Protein 9TFY (pdb70)

Sequence (1052 aa):
SKARVYTEVNVIRPKDYWDYESLIVQWGEQDDYEVVRKVGRGKYSEVFEGINVNSKEKCIIKILKPVKKKKIRREIKILQNLCGGPNIVKLLDVVRDQHSKTPSLIFEYVNSTDFKVLYPTLTDYDIRYYIYELLKALDFCHSQGIMHRDVKPHNVMIDHELRKLRLIDWGLAEFYHPGKEYNVRVASSRYFKGPELLVDLQDYDYSLDMWSLGCMFAGMIFRKEPFFYGHDNQDQLVKIAKVLGTDELNAYLNKYQLELDPQLEALVGRHSRKPWSKFINADNQHLVSPEAIDFLDKLLRYDHQDRLTAKEAMAHAYFAQVRAAETSRMRSQAAASKARVYTEVNVIRPKDYWDYESLIVQWGEQDDYEVVRKVGRGKYSEVFEGINVNSKEKCIIKILKPVKKKKIRREIKILQNLCGGPNIVKLLDVVRDQHSKTPSLIFEYVNSTDFKVLYPTLTDYDIRYYIYELLKALDFCHSQGIMHRDVKPHNVMIDHELRKLRLIDWGLAEFYHPGKEYNVRVASSRYFKGPELLVDLQDYDYSLDMWSLGCMFAGMIFRKEPFFYGHDNQDQLVKIAKVLGTDELNAYLNKYQLELDPQLEALVGRHSRKPWSKFINADNQHLVSPEAIDFLDKLLRYDHQDRLTAKEAMAHAYFAQVRAAETSRMRSQAAAEDTSWISWFCNLRGNEFFCEVDDDYIQDDFNLCGLSSLVPYYEYALDLILDVESSQGEMFTEEQNELIESAAEMLYGLIHARYILTSKGLAAMLDKYKNYDFGRCPRVYCCGQPCLPVGQSDLPRSSTVKIYCPKCEDIYYPRSKYQGNIDGAYFGTTFPHLFLMTYGHLKPAKATQNYVQRVFGFKLHKPEDTSWISWFCNLRGNEFFCEVDDDYIQDDFNLCGLSSLVPYYEYALDLILDVESSQGEMFTEEQNELIESAAEMLYGLIHARYILTSKGLAAMLDKYKNYDFGRCPRVYCCGQPCLPVGQSDLPRSSTVKIYCPKCEDIYYPRSKYQGNIDGAYFGTTFPHLFLMTYGHLKPAKATQNYVQRVFGFKLHKP

Radius of gyration: 47.16 Å; Cα contacts (8 Å, |Δi|>4): 1857; chains: 4; bounding box: 68×86×149 Å

Secondary structure (DSSP, 8-state):
---SSSTTHHHHS-HHHH-GGG-------GGGEEEEEE----SSEEEEEEEETTT--EEEEEEEPS--HHHHHHHHHHHHHHTT-TTBPPEEEEEE-TTT--EEEEEE----B-HHHHGGG--HHHHHHHHHHHHHHHHHHHHTTEE----SGGGEEEETTTTEEEE---TT-EE--TT----S--S-GGG--HHHHTT--S--THHHHHHHHHHHHHHHTT-SSSS--SSHHHHHHHHHHHH-SHHHHHHHHHTT----HHHHHHH---PPPPGGGG--TTTGGG--HHHHHHHHTTS-SSGGGSPPHHHHHTSGGGHHHHHHHHHHHHHHHH-/---SSSTTHHHHS-HHHH-GGG-------GGGEEEEEE----SSEEEEEEEETTT--EEEEEEEPS--HHHHHHHHHHHHHHTT-TTBPPEEEEEE-TTT--EEEEEE----B-HHHHGGG--HHHHHHHHHHHHHHHHHHHHTTEE----SGGGEEEETTTTEEEE---TT-EE--TT----S--S-GGG--HHHHTT--S--THHHHHHHHHHHHHHHTT-SSSS--SSHHHHHHHHHHHH-SHHHHHHHHHTT----HHHHHHH---PPPPGGGG--TTTGGG--HHHHHHHHTTS-SSGGGSPPHHHHHTSGGGHHHHHHHHHHHHHHHH-/----HHHHHTTSTTTTS-----HHHHS-TTTTTTHHHHSTTHHHHHHHHHT---SSTTT--HHHHHHHHHHHHHHHHHHHHHHHHSHHHHHHHHHHHHTTTT-B-SBGGGSS-B-EEEESSSSTTS-BEEEE-TTT--EE--SSTTTSSSBSTTTTTTHHHHHHHHSGGG-PPPPSS----EETTEEB---/----HHHHHTTSTTTTS-----HHHHS-TTTTTTHHHHSTTHHHHHHHHTT---TTTTT--HHHHHHHHHHHHHHHHHHHHHHTTSHHHHHHHHHHHHTTTT-B-SBGGGTT-B-EEEESSSSTTS-BEEEE-TTT--EE--SSTTTSSSBSTTTTTTHHHHHHHHTGGG-PPPPSS----EETTEEB---

Solvent-accessible surface area: 47186 Å² total; per-residue (Å²): 41,95,8,109,55,56,23,73,14,5,97,139,72,79,135,101,27,70,17,31,84,79,22,138,23,96,60,29,82,8,69,43,19,31,12,41,133,47,94,12,47,37,88,132,12,30,30,11,12,0,14,32,44,107,70,125,121,80,3,15,0,12,10,12,28,50,31,140,93,114,77,15,53,14,10,0,30,0,0,68,31,0,48,47,10,62,21,1,4,82,20,99,34,7,0,68,5,127,68,37,92,34,19,0,0,0,4,44,70,34,84,36,48,50,17,87,109,20,22,61,102,10,79,26,72,16,5,36,38,8,4,14,16,2,0,47,0,0,19,46,0,7,26,36,0,0,0,0,10,11,0,49,5,85,0,5,31,10,9,55,122,117,84,108,3,50,0,24,41,0,23,44,0,17,0,2,39,36,34,103,105,9,64,31,188,3,12,31,85,58,12,28,0,0,0,8,26,12,95,7,68,28,0,6,8,15,1,0,2,0,1,0,0,3,8,0,0,6,9,0,7,73,88,64,16,12,2,128,0,132,56,90,62,15,0,0,11,67,0,0,86,16,0,0,2,89,54,2,59,62,7,14,116,119,38,166,38,163,20,78,93,95,14,93,76,96,5,38,197,58,67,90,45,85,10,65,126,39,56,76,89,102,0,107,106,0,19,21,108,66,0,42,54,0,0,33,68,0,0,64,8,24,2,52,81,3,29,18,2,117,72,0,36,69,25,64,0,0,48,102,2,74,57,38,30,78,66,124,74,174,70,90,80,97,126,46,108,8,110,56,57,24,63,15,4,95,141,73,79,135,101,27,71,17,31,86,76,21,139,24,96,61,28,82,3,61,47,21,22,12,35,134,41,95,14,48,40,86,139,14,25,32,12,10,0,15,36,50,120,64,113,116,87,3,15,0,11,6,12,29,50,35,129,93,113,81,15,53,12,10,0,29,0,0,69,32,0,47,46,10,62,20,1,3,82,19,99,35,7,0,68,4,128,67,38,92,30,19,0,0,0,4,44,72,34,82,34,48,50,18,85,110,19,23,62,102,10,77,25,70,17,5,34,37,9,6,15,16,2,0,50,0,0,18,47,0,6,26,35,0,0,0,0,10,11,0,49,5,89,0,6,32,11,10,55,120,119,85,106,3,49,0,25,41,0,22,46,0,17,0,1,35,34,47,100,121,10,66,31,190,4,11,32,86,58,13,27,0,0,0,10,26,14,96,7,73,33,0,6,7,13,0,1,3,0,2,0,0,3,8,0,0,6,10,0,7,75,92,65,17,10,3,128,0,132,59,90,62,14,0,0,9,65,0,0,84,15,1,0,2,80,55,2,55,61,7,14,115,119,38,165,38,164,18,82,93,101,13,92,80,98,4,35,179,56,70,89,48,84,10,64,126,43,56,78,88,104,0,107,105,1,18,19,108,68,0,41,54,0,0,33,68,0,0,63,9,24,2,50,80,3,27,18,3,120,71,0,35,69,25,64,0,0,48,106,3,76,60,35,49,81,64,132,71,146,76,95,63,96,120,201,134,77,41,9,3,33,92,18,19,114,62,176,3,26,64,21,4,6,92,1,51,57,106,19,2,120,57,108,50,7,18,25,33,6,66,86,102,5,54,74,50,105,49,0,16,28,42,0,51,75,89,170,31,103,84,31,140,112,33,70,150,109,60,60,103,83,13,64,66,3,0,64,10,2,1,2,16,8,0,14,47,4,0,37,16,48,84,0,5,52,36,0,33,73,34,16,122,111,108,60,2,38,122,10,18,38,29,43,2,90,39,23,14,0,2,2,6,0,83,22,40,58,54,174,73,19,50,10,3,22,0,0,5,30,34,40,20,17,0,89,10,111,34,142,78,37,21,87,21,18,0,3,27,2,2,27,6,0,0,1,4,5,22,67,53,30,52,140,60,67,28,81,104,38,115,127,106,48,66,17,56,13,32,3,0,96,36,42,105,169,205,136,75,44,6,8,33,84,19,19,116,61,174,2,27,62,22,5,5,88,1,46,70,85,20,2,111,57,107,52,8,18,22,35,3,69,86,102,2,72,87,40,118,55,0,24,23,43,0,61,73,88,169,24,93,86,22,134,133,39,78,143,108,73,56,85,81,18,65,64,9,0,65,19,1,2,2,22,6,0,10,38,3,0,37,16,47,85,0,6,51,35,0,33,71,35,18,122,112,108,58,1,37,123,9,17,36,24,60,2,88,27,26,15,0,3,2,7,0,84,22,46,62,48,194,73,18,51,10,4,23,0,0,5,24,33,47,20,18,0,103,10,112,36,142,79,36,22,88,24,19,0,3,25,3,1,27,4,0,0,1,6,5,18,68,52,29,50,141,60,63,29,81,106,43,115,128,117,50,60,23,60,9,26,2,1,97,34,44,107,182

Foldseek 3Di:
DAAPPLGCLVVPDDCVLAVLVPDDDDADDPVQKDFDAWDDDDPQWTKTWIAGNPVRAIKIKTWGDDDPPSLVSNLVSLLVLCAPAQQAWHFDGWHADPPPRGIITITHDQQFDFPVVPLLPDFLVLLLQLLLSVLSSLLSSVNNQKAQQADDRRQWGAHPVVRGIHRDDSSQMHGQHTPDFAQLPTYDLLLAAVCSLQVVRRAGNLSNLSSSLQRLLCRLLVPVRQQDAPDSLSSVLSLCQAQWVVLVVVQCVVVVTDDDVVSCVSNDGHDHHQSVVSDDPSNVSNDDVLSRVLSVQRNHNDSNSHARSVRSSPGPSCVVVVVVVVVVCVVVVVD/DAAPPLGCLVVPDDCVLAVLQPDDDDADDPVQKDFDAWDDDDPQWTKTWIAGNPVRAIKIKTWGDDDPPSLVSNLVSLLVLCAPAQQAWHFDGWHADPPPRGIITITHDQ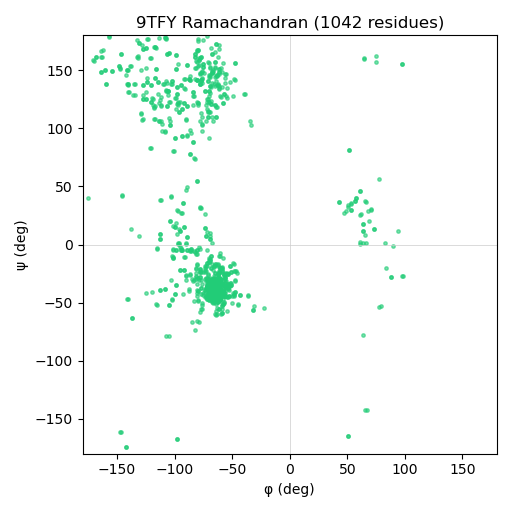QFDFPVVPLLPDFLVLLLQLLLSVLSSLLSSVNNQKAQQADDRRQWTAHPVVRGIHRDDSSQMHGQHTPDFAQLPTYDLLLAAVCSLQVVRNAGNLSNLSSSLQRLLCRLLVPVRQQDAPDSLSSVLSLCQAQWVVLVVVQCVVVVTDDDVVSCVSNDGHDHHQSVVSDDPSNVSNDDVLSRVLSVQRNHNDSNSHARSVRSSVGPSCVVVVVVVVVVVVVVVVD/DDQAPQRVQCPDVQNVLFFRQDPVLLVPCVVCPPVCPPQPPSVLLSCRRRVNDDPCCPVQDPVRVVVSPVRNVLSLLLSRQVRCLDPNNVVRSVVCVVVLVQAFDPDPLLVTARWHKAAPALDPPPTAIWIAGLQQRDIGADDDPSNRHHHRNSHGPCRVVSNCVVCVVSRDYYGPDDDAPDDPHDGDDDD/DDQAPQRVQCPPVQNVLFFRQDPVLLVPCVVCPPVCPPQPPVVLLSCSRRPPDDPCQVVDDPVVNVVSPVSVVVSLLLSRQVRCLDPNVVVRSVVCVVVLVQFFDPDVLLVTARWHKAAPALDPPPTAIWIAGLQVRDIGADDDPSNRHHHRNSHGPPNRVSNCVVCVVSRDYYGPDDDACDDVNHGDDDD

Structure (mmCIF, N/CA/C/O backbone):
data_9TFY
#
_entry.id   9TFY
#
_cell.length_a   210.189
_cell.length_b   210.189
_cell.length_c   272.599
_cell.angle_alpha   90
_cell.angle_beta   90
_cell.angle_gamma   90
#
_symmetry.space_group_name_H-M   'I 41 2 2'
#
loop_
_entity.id
_entity.type
_entity.pdbx_description
1 polymer 'Casein kinase II subunit alpha-1'
2 polymer 'Casein kinase II subunit beta-1'
3 non-polymer 'INOSITOL HEXAKISPHOSPHATE'
4 non-polymer 'ZINC ION'
#
loop_
_atom_site.group_PDB
_atom_site.id
_atom_site.type_symbol
_atom_site.label_atom_id
_atom_site.label_alt_id
_atom_site.label_comp_id
_atom_site.label_asym_id
_atom_site.label_entity_id
_atom_site.label_seq_id
_atom_site.pdbx_PDB_ins_code
_atom_site.Cartn_x
_atom_site.Cartn_y
_atom_site.Cartn_z
_atom_site.occupancy
_atom_site.B_iso_or_equiv
_atom_site.auth_seq_id
_atom_site.auth_comp_id
_atom_site.auth_asym_id
_atom_site.auth_atom_id
_atom_site.pdbx_PDB_model_num
ATOM 1 N N . SER A 1 2 ? 13.366 13.153 -81.715 1 300 78 SER A N 1
ATOM 2 C CA . SER A 1 2 ? 13.722 11.74 -81.67 1 300 78 SER A CA 1
ATOM 3 C C . SER A 1 2 ? 12.902 10.977 -80.649 1 300 78 SER A C 1
ATOM 4 O O . SER A 1 2 ? 12.722 11.404 -79.507 1 300 78 SER A O 1
ATOM 7 N N . LYS A 1 3 ? 12.402 9.832 -81.084 1 300 79 LYS A N 1
ATOM 8 C CA . LYS A 1 3 ? 11.622 8.947 -80.249 1 300 79 LYS A CA 1
ATOM 9 C C . LYS A 1 3 ? 12.174 7.539 -80.325 1 300 79 LYS A C 1
ATOM 10 O O . LYS A 1 3 ? 12.718 7.119 -81.346 1 300 79 LYS A O 1
ATOM 16 N N . ALA A 1 4 ? 12.006 6.799 -79.249 1 300 80 ALA A N 1
ATOM 17 C CA . ALA A 1 4 ? 12.487 5.437 -79.158 1 300 80 ALA A CA 1
ATOM 18 C C . ALA A 1 4 ? 11.847 4.534 -80.199 1 300 80 ALA A C 1
ATOM 19 O O . ALA A 1 4 ? 10.698 4.736 -80.587 1 300 80 ALA A O 1
ATOM 21 N N . ARG A 1 5 ? 12.61 3.554 -80.671 1 300 81 ARG A N 1
ATOM 22 C CA . ARG A 1 5 ? 12.127 2.583 -81.641 1 300 81 ARG A CA 1
ATOM 23 C C . ARG A 1 5 ? 11.134 1.603 -81.016 1 300 81 ARG A C 1
ATOM 24 O O . ARG A 1 5 ? 10.278 1.079 -81.72 1 300 81 ARG A O 1
ATOM 32 N N . VAL A 1 6 ? 11.28 1.312 -79.714 1 300 82 VAL A N 1
ATOM 33 C CA . VAL A 1 6 ? 10.419 0.367 -79.002 1 300 82 VAL A CA 1
ATOM 34 C C . VAL A 1 6 ? 9.928 0.965 -77.679 1 300 82 VAL A C 1
ATOM 35 O O . VAL A 1 6 ? 10.507 1.938 -77.193 1 300 82 VAL A O 1
ATOM 39 N N . TYR A 1 7 ? 8.85 0.386 -77.1 1 300 83 TYR A N 1
ATOM 40 C CA . TYR A 1 7 ? 8.3 0.799 -75.803 1 300 83 TYR A CA 1
ATOM 41 C C . TYR A 1 7 ? 8.059 2.315 -75.729 1 300 83 TYR A C 1
ATOM 42 O O . TYR A 1 7 ? 8.229 2.926 -74.674 1 300 83 TYR A O 1
ATOM 51 N N . THR A 1 8 ? 7.69 2.915 -76.857 1 300 84 THR A N 1
ATOM 52 C CA . THR A 1 8 ? 7.536 4.355 -76.965 1 300 84 THR A CA 1
ATOM 53 C C . THR A 1 8 ? 6.439 4.918 -76.091 1 300 84 THR A C 1
ATOM 54 O O . THR A 1 8 ? 6.64 5.918 -75.408 1 300 84 THR A O 1
ATOM 58 N N . GLU A 1 9 ? 5.288 4.274 -76.095 1 300 85 GLU A N 1
ATOM 59 C CA . GLU A 1 9 ? 4.117 4.813 -75.439 1 300 85 GLU A CA 1
ATOM 60 C C . GLU A 1 9 ? 3.833 4.278 -74.061 1 300 85 GLU A C 1
ATOM 61 O O . GLU A 1 9 ? 2.777 4.601 -73.524 1 300 85 GLU A O 1
ATOM 67 N N . VAL A 1 10 ? 4.756 3.501 -73.457 1 300 86 VAL A N 1
ATOM 68 C CA . VAL A 1 10 ? 4.553 2.887 -72.134 1 300 86 VAL A CA 1
ATOM 69 C C . VAL A 1 10 ? 3.962 3.86 -71.094 1 300 86 VAL A C 1
ATOM 70 O O . VAL A 1 10 ? 2.914 3.576 -70.51 1 300 86 VAL A O 1
ATOM 74 N N . ASN A 1 11 ? 4.591 5.033 -70.929 1 300 87 ASN A N 1
ATOM 75 C CA . ASN A 1 11 ? 4.149 6.018 -69.936 1 300 87 ASN A CA 1
ATOM 76 C C . ASN A 1 11 ? 2.991 6.93 -70.388 1 300 87 ASN A C 1
ATOM 77 O O . ASN A 1 11 ? 2.46 7.698 -69.586 1 300 87 ASN A O 1
ATOM 82 N N . VAL A 1 12 ? 2.586 6.827 -71.644 1 300 88 VAL A N 1
ATOM 83 C CA . VAL A 1 12 ? 1.41 7.52 -72.142 1 300 88 VAL A CA 1
ATOM 84 C C . VAL A 1 12 ? 0.192 6.625 -71.878 1 300 88 VAL A C 1
ATOM 85 O O . VAL A 1 12 ? -0.868 7.119 -71.497 1 300 88 VAL A O 1
ATOM 89 N N . ILE A 1 13 ? 0.358 5.301 -72.09 1 300 89 ILE A N 1
ATOM 90 C CA . ILE A 1 13 ? -0.644 4.272 -71.858 1 300 89 ILE A CA 1
ATOM 91 C C . ILE A 1 13 ? -0.953 4.162 -70.369 1 300 89 ILE A C 1
ATOM 92 O O . ILE A 1 13 ? -2.123 4.16 -69.994 1 300 89 ILE A O 1
ATOM 97 N N . ARG A 1 14 ? 0.087 4.055 -69.522 1 300 90 ARG A N 1
ATOM 98 C CA . ARG A 1 14 ? -0.086 3.865 -68.088 1 300 90 ARG A CA 1
ATOM 99 C C . ARG A 1 14 ? -0.517 5.138 -67.379 1 300 90 ARG A C 1
ATOM 100 O O . ARG A 1 14 ? -0.306 6.243 -67.888 1 300 90 ARG A O 1
ATOM 108 N N . PRO A 1 15 ? -1.231 4.992 -66.247 1 300 91 PRO A N 1
ATOM 109 C CA . PRO A 1 15 ? -1.777 6.178 -65.575 1 300 91 PRO A CA 1
ATOM 110 C C . PRO A 1 15 ? -0.732 7.093 -64.98 1 300 91 PRO A C 1
ATOM 111 O O . PRO A 1 15 ? 0.417 6.69 -64.784 1 300 91 PRO A O 1
ATOM 115 N N . LYS A 1 16 ? -1.146 8.328 -64.656 1 300 92 LYS A N 1
ATOM 116 C CA . LYS A 1 16 ? -0.281 9.336 -64.065 1 300 92 LYS A CA 1
ATOM 117 C C . LYS A 1 16 ? 0.409 8.814 -62.805 1 300 92 LYS A C 1
ATOM 118 O O . LYS A 1 16 ? 1.59 9.058 -62.617 1 300 92 LYS A O 1
ATOM 124 N N . ASP A 1 17 ? -0.297 8.014 -62.002 1 300 93 ASP A N 1
ATOM 125 C CA . ASP A 1 17 ? 0.273 7.456 -60.777 1 300 93 ASP A CA 1
ATOM 126 C C . ASP A 1 17 ? 1.484 6.541 -61 1 300 93 ASP A C 1
ATOM 127 O O . ASP A 1 17 ? 2.296 6.389 -60.09 1 300 93 ASP A O 1
ATOM 132 N N . TYR A 1 18 ? 1.613 5.941 -62.189 1 300 94 TYR A N 1
ATOM 133 C CA . TYR A 1 18 ? 2.74 5.061 -62.476 1 300 94 TYR A CA 1
ATOM 134 C C . TYR A 1 18 ? 4.047 5.844 -62.593 1 300 94 TYR A C 1
ATOM 135 O O . TYR A 1 18 ? 5.05 5.446 -62.006 1 300 94 TYR A O 1
ATOM 144 N N . TRP A 1 19 ? 4.046 6.942 -63.359 1 300 95 TRP A N 1
ATOM 145 C CA . TRP A 1 19 ? 5.265 7.713 -63.604 1 300 95 TRP A CA 1
ATOM 146 C C . TRP A 1 19 ? 5.408 9.002 -62.786 1 300 95 TRP A C 1
ATOM 147 O O . TRP A 1 19 ? 6.466 9.624 -62.843 1 300 95 TRP A O 1
ATOM 158 N N . ASP A 1 20 ? 4.348 9.445 -62.084 1 300 96 ASP A N 1
ATOM 159 C CA . ASP A 1 20 ? 4.392 10.695 -61.319 1 300 96 ASP A CA 1
ATOM 160 C C . ASP A 1 20 ? 5.032 10.474 -59.964 1 300 96 ASP A C 1
ATOM 161 O O . ASP A 1 20 ? 4.362 10.468 -58.929 1 300 96 ASP A O 1
ATOM 166 N N . TYR A 1 21 ? 6.35 10.306 -59.985 1 300 97 TYR A N 1
ATOM 167 C CA . TYR A 1 21 ? 7.143 10.071 -58.795 1 300 97 TYR A CA 1
ATOM 168 C C . TYR A 1 21 ? 7.167 11.272 -57.851 1 300 97 TYR A C 1
ATOM 169 O O . TYR A 1 21 ? 7.233 11.077 -56.643 1 300 97 TYR A O 1
ATOM 178 N N . GLU A 1 22 ? 7.086 12.504 -58.378 1 300 98 GLU A N 1
ATOM 179 C CA . GLU A 1 22 ? 7.118 13.697 -57.526 1 300 98 GLU A CA 1
ATOM 180 C C . GLU A 1 22 ? 5.947 13.757 -56.538 1 300 98 GLU A C 1
ATOM 181 O O . GLU A 1 22 ? 6.056 14.418 -55.51 1 300 98 GLU A O 1
ATOM 187 N N . SER A 1 23 ? 4.837 13.071 -56.844 1 300 99 SER A N 1
ATOM 188 C CA . SER A 1 23 ? 3.674 13.014 -55.962 1 300 99 SER A CA 1
ATOM 189 C C . SER A 1 23 ? 3.559 11.68 -55.216 1 300 99 SER A C 1
ATOM 190 O O . SER A 1 23 ? 2.476 11.337 -54.752 1 300 99 SER A O 1
ATOM 193 N N . LEU A 1 24 ? 4.649 10.93 -55.109 1 300 100 LEU A N 1
ATOM 194 C CA . LEU A 1 24 ? 4.636 9.648 -54.433 1 300 100 LEU A CA 1
ATOM 195 C C . LEU A 1 24 ? 4.492 9.846 -52.935 1 300 100 LEU A C 1
ATOM 196 O O . LEU A 1 24 ? 5.046 10.779 -52.375 1 300 100 LEU A O 1
ATOM 201 N N . ILE A 1 25 ? 3.72 8.994 -52.294 1 300 101 ILE A N 1
ATOM 202 C CA . ILE A 1 25 ? 3.548 9.019 -50.853 1 300 101 ILE A CA 1
ATOM 203 C C . ILE A 1 25 ? 4.712 8.244 -50.264 1 300 101 ILE A C 1
ATOM 204 O O . ILE A 1 25 ? 4.937 7.115 -50.69 1 300 101 ILE A O 1
ATOM 209 N N . VAL A 1 26 ? 5.446 8.817 -49.301 1 300 102 VAL A N 1
ATOM 210 C CA . VAL A 1 26 ? 6.598 8.104 -48.734 1 300 102 VAL A CA 1
ATOM 211 C C . VAL A 1 26 ? 6.222 7.317 -47.486 1 300 102 VAL A C 1
ATOM 212 O O . VAL A 1 26 ? 6.231 7.858 -46.39 1 300 102 VAL A O 1
ATOM 216 N N . GLN A 1 27 ? 5.887 6.042 -47.653 1 300 103 GLN A N 1
ATOM 217 C CA . GLN A 1 27 ? 5.502 5.175 -46.547 1 300 103 GLN A CA 1
ATOM 218 C C . GLN A 1 27 ? 6.723 4.49 -45.947 1 300 103 GLN A C 1
ATOM 219 O O . GLN A 1 27 ? 7.17 3.455 -46.431 1 300 103 GLN A O 1
ATOM 225 N N . TRP A 1 28 ? 7.29 5.097 -44.91 1 300 104 TRP A N 1
ATOM 226 C CA . TRP A 1 28 ? 8.483 4.563 -44.266 1 300 104 TRP A CA 1
ATOM 227 C C . TRP A 1 28 ? 8.172 3.388 -43.376 1 300 104 TRP A C 1
ATOM 228 O O . TRP A 1 28 ? 7.11 3.33 -42.767 1 300 104 TRP A O 1
ATOM 239 N N . GLY A 1 29 ? 9.126 2.479 -43.281 1 300 105 GLY A N 1
ATOM 240 C CA . GLY A 1 29 ? 9.032 1.306 -42.431 1 300 105 GLY A CA 1
ATOM 241 C C . GLY A 1 29 ? 9.754 1.511 -41.115 1 300 105 GLY A C 1
ATOM 242 O O . GLY A 1 29 ? 10.143 2.638 -40.772 1 300 105 GLY A O 1
ATOM 243 N N . GLU A 1 30 ? 9.948 0.414 -40.376 1 300 106 GLU A N 1
ATOM 244 C CA . GLU A 1 30 ? 10.621 0.514 -39.102 1 300 106 GLU A CA 1
ATOM 245 C C . GLU A 1 30 ? 12.1 0.357 -39.201 1 300 106 GLU A C 1
ATOM 246 O O . GLU A 1 30 ? 12.593 -0.748 -39.38 1 300 106 GLU A O 1
ATOM 252 N N . GLN A 1 31 ? 12.817 1.465 -39.025 1 300 107 GLN A N 1
ATOM 253 C CA . GLN A 1 31 ? 14.274 1.483 -39.025 1 300 107 GLN A CA 1
ATOM 254 C C . GLN A 1 31 ? 14.857 0.518 -37.963 1 300 107 GLN A C 1
ATOM 255 O O . GLN A 1 31 ? 15.948 -0.015 -38.152 1 300 107 GLN A O 1
ATOM 261 N N . ASP A 1 32 ? 14.118 0.282 -36.863 1 300 108 ASP A N 1
ATOM 262 C CA . ASP A 1 32 ? 14.532 -0.653 -35.819 1 300 108 ASP A CA 1
ATOM 263 C C . ASP A 1 32 ? 14.59 -2.09 -36.313 1 300 108 ASP A C 1
ATOM 264 O O . ASP A 1 32 ? 15.304 -2.893 -35.728 1 300 108 ASP A O 1
ATOM 269 N N . ASP A 1 33 ? 13.836 -2.426 -37.367 1 300 109 ASP A N 1
ATOM 270 C CA . ASP A 1 33 ? 13.815 -3.77 -37.923 1 300 109 ASP A CA 1
ATOM 271 C C . ASP A 1 33 ? 15.11 -4.171 -38.631 1 300 109 ASP A C 1
ATOM 272 O O . ASP A 1 33 ? 15.258 -5.337 -38.97 1 300 109 ASP A O 1
ATOM 277 N N . TYR A 1 34 ? 16.024 -3.227 -38.901 1 300 110 TYR A N 1
ATOM 278 C CA . TYR A 1 34 ? 17.256 -3.542 -39.625 1 300 110 TYR A CA 1
ATOM 279 C C . TYR A 1 34 ? 18.493 -3.056 -38.849 1 300 110 TYR A C 1
ATOM 280 O O . TYR A 1 34 ? 18.531 -1.916 -38.389 1 300 110 TYR A O 1
ATOM 289 N N . GLU A 1 35 ? 19.469 -3.956 -38.647 1 300 111 GLU A N 1
ATOM 290 C CA . GLU A 1 35 ? 20.698 -3.701 -37.883 1 300 111 GLU A CA 1
ATOM 291 C C . GLU A 1 35 ? 21.935 -3.703 -38.805 1 300 111 GLU A C 1
ATOM 292 O O . GLU A 1 35 ? 22.142 -4.656 -39.552 1 300 111 GLU A O 1
ATOM 298 N N . VAL A 1 36 ? 22.751 -2.642 -38.756 1 300 112 VAL A N 1
ATOM 299 C CA . VAL A 1 36 ? 23.931 -2.529 -39.615 1 300 112 VAL A CA 1
ATOM 300 C C . VAL A 1 36 ? 25.077 -3.423 -39.172 1 300 112 VAL A C 1
ATOM 301 O O . VAL A 1 36 ? 25.258 -3.646 -37.985 1 300 112 VAL A O 1
ATOM 305 N N . VAL A 1 37 ? 25.863 -3.919 -40.129 1 300 113 VAL A N 1
ATOM 306 C CA . VAL A 1 37 ? 26.995 -4.789 -39.849 1 300 113 VAL A CA 1
ATOM 307 C C . VAL A 1 37 ? 28.332 -4.138 -40.243 1 300 113 VAL A C 1
ATOM 308 O O . VAL A 1 37 ? 29.236 -4.079 -39.41 1 300 113 VAL A O 1
ATOM 312 N N . ARG A 1 38 ? 28.459 -3.633 -41.493 1 300 114 ARG A N 1
ATOM 313 C CA . ARG A 1 38 ? 29.701 -2.994 -41.961 1 300 114 ARG A CA 1
ATOM 314 C C . ARG A 1 38 ? 29.546 -2.299 -43.314 1 300 114 ARG A C 1
ATOM 315 O O . ARG A 1 38 ? 28.66 -2.652 -44.081 1 300 114 ARG A O 1
ATOM 323 N N . LYS A 1 39 ? 30.435 -1.34 -43.626 1 300 115 LYS A N 1
ATOM 324 C CA . LYS A 1 39 ? 30.416 -0.624 -44.906 1 300 115 LYS A CA 1
ATOM 325 C C . LYS A 1 39 ? 30.839 -1.545 -46.047 1 300 115 LYS A C 1
ATOM 326 O O . LYS A 1 39 ? 31.507 -2.559 -45.826 1 300 115 LYS A O 1
ATOM 332 N N . VAL A 1 40 ? 30.414 -1.209 -47.265 1 300 116 VAL A N 1
ATOM 333 C CA . VAL A 1 40 ? 30.726 -1.973 -48.456 1 300 116 VAL A CA 1
ATOM 334 C C . VAL A 1 40 ? 31.095 -1.026 -49.623 1 300 116 VAL A C 1
ATOM 335 O O . VAL A 1 40 ? 32.225 -1.049 -50.102 1 300 116 VAL A O 1
ATOM 339 N N . GLY A 1 41 ? 30.154 -0.191 -50.049 1 300 117 GLY A N 1
ATOM 340 C CA . GLY A 1 41 ? 30.376 0.724 -51.152 1 300 117 GLY A CA 1
ATOM 341 C C . GLY A 1 41 ? 30.501 2.129 -50.634 1 300 117 GLY A C 1
ATOM 342 O O . GLY A 1 41 ? 29.792 2.516 -49.701 1 300 117 GLY A O 1
ATOM 343 N N . ARG A 1 42 ? 31.42 2.886 -51.216 1 300 118 ARG A N 1
ATOM 344 C CA . ARG A 1 42 ? 31.66 4.241 -50.771 1 300 118 ARG A CA 1
ATOM 345 C C . ARG A 1 42 ? 31.255 5.294 -51.797 1 300 118 ARG A C 1
ATOM 346 O O . ARG A 1 42 ? 31.94 6.304 -51.927 1 300 118 ARG A O 1
ATOM 348 N N . GLY A 1 43 ? 30.14 5.066 -52.494 1 300 119 GLY A N 1
ATOM 349 C CA . GLY A 1 43 ? 29.61 6.023 -53.466 1 300 119 GLY A CA 1
ATOM 350 C C . GLY A 1 43 ? 29.216 7.317 -52.782 1 300 119 GLY A C 1
ATOM 351 O O . GLY A 1 43 ? 28.771 7.268 -51.631 1 300 119 GLY A O 1
ATOM 352 N N . LYS A 1 44 ? 29.385 8.482 -53.446 1 300 120 LYS A N 1
ATOM 353 C CA . LYS A 1 44 ? 29.108 9.755 -52.772 1 300 120 LYS A CA 1
ATOM 354 C C . LYS A 1 44 ? 27.668 10.266 -52.908 1 300 120 LYS A C 1
ATOM 355 O O . LYS A 1 44 ? 27.329 11.279 -52.3 1 300 120 LYS A O 1
ATOM 361 N N . TYR A 1 45 ? 26.809 9.527 -53.594 1 300 121 TYR A N 1
ATOM 362 C CA . TYR A 1 45 ? 25.383 9.841 -53.619 1 300 121 TYR A CA 1
ATOM 363 C C . TYR A 1 45 ? 24.624 9.135 -52.49 1 300 121 TYR A C 1
ATOM 364 O O . TYR A 1 45 ? 23.582 9.603 -52.037 1 300 121 TYR A O 1
ATOM 373 N N . SER A 1 46 ? 25.168 8.007 -52.044 1 300 122 SER A N 1
ATOM 374 C CA . SER A 1 46 ? 24.639 7.18 -50.991 1 300 122 SER A CA 1
ATOM 375 C C . SER A 1 46 ? 25.731 6.22 -50.499 1 300 122 SER A C 1
ATOM 376 O O . SER A 1 46 ? 26.587 5.803 -51.283 1 300 122 SER A O 1
ATOM 379 N N . GLU A 1 47 ? 25.707 5.863 -49.211 1 300 123 GLU A N 1
ATOM 380 C CA . GLU A 1 47 ? 26.685 4.926 -48.664 1 300 123 GLU A CA 1
ATOM 381 C C . GLU A 1 47 ? 26.05 3.55 -48.51 1 300 123 GLU A C 1
ATOM 382 O O . GLU A 1 47 ? 24.88 3.445 -48.147 1 300 123 GLU A O 1
ATOM 388 N N . VAL A 1 48 ? 26.812 2.494 -48.813 1 300 124 VAL A N 1
ATOM 389 C CA . VAL A 1 48 ? 26.289 1.134 -48.779 1 300 124 VAL A CA 1
ATOM 390 C C . VAL A 1 48 ? 26.836 0.315 -47.644 1 300 124 VAL A C 1
ATOM 391 O O . VAL A 1 48 ? 28.03 0.35 -47.377 1 300 124 VAL A O 1
ATOM 395 N N . PHE A 1 49 ? 25.961 -0.452 -46.996 1 300 125 PHE A N 1
ATOM 396 C CA . PHE A 1 49 ? 26.315 -1.288 -45.866 1 300 125 PHE A CA 1
ATOM 397 C C . PHE A 1 49 ? 25.654 -2.641 -45.941 1 300 125 PHE A C 1
ATOM 398 O O . PHE A 1 49 ? 24.578 -2.787 -46.502 1 300 125 PHE A O 1
ATOM 406 N N . GLU A 1 50 ? 26.287 -3.625 -45.326 1 300 126 GLU A N 1
ATOM 407 C CA . GLU A 1 50 ? 25.749 -4.96 -45.181 1 300 126 GLU A CA 1
ATOM 408 C C . GLU A 1 50 ? 25.003 -4.949 -43.853 1 300 126 GLU A C 1
ATOM 409 O O . GLU A 1 50 ? 25.52 -4.449 -42.86 1 300 126 GLU A O 1
ATOM 415 N N . GLY A 1 51 ? 23.798 -5.483 -43.848 1 300 127 GLY A N 1
ATOM 416 C CA . GLY A 1 51 ? 22.994 -5.544 -42.64 1 300 127 GLY A CA 1
ATOM 417 C C . GLY A 1 51 ? 22.199 -6.824 -42.523 1 300 127 GLY A C 1
ATOM 418 O O . GLY A 1 51 ? 22.364 -7.743 -43.327 1 300 127 GLY A O 1
ATOM 419 N N . ILE A 1 52 ? 21.339 -6.896 -41.5 1 300 128 ILE A N 1
ATOM 420 C CA . ILE A 1 52 ? 20.46 -8.031 -41.247 1 300 128 ILE A CA 1
ATOM 421 C C . ILE A 1 52 ? 19.101 -7.533 -40.748 1 300 128 ILE A C 1
ATOM 422 O O . ILE A 1 52 ? 19.013 -6.522 -40.044 1 300 128 ILE A O 1
ATOM 427 N N . ASN A 1 53 ? 18.042 -8.241 -41.117 1 300 129 ASN A N 1
ATOM 428 C CA . ASN A 1 53 ? 16.711 -7.924 -40.628 1 300 129 ASN A CA 1
ATOM 429 C C . ASN A 1 53 ? 16.669 -8.541 -39.228 1 300 129 ASN A C 1
ATOM 430 O O . ASN A 1 53 ? 16.885 -9.722 -39.108 1 300 129 ASN A O 1
ATOM 435 N N . VAL A 1 54 ? 16.451 -7.758 -38.17 1 300 130 VAL A N 1
ATOM 436 C CA . VAL A 1 54 ? 16.435 -8.281 -36.796 1 300 130 VAL A CA 1
ATOM 437 C C . VAL A 1 54 ? 15.429 -9.418 -36.587 1 300 130 VAL A C 1
ATOM 438 O O . VAL A 1 54 ? 15.634 -10.259 -35.716 1 300 130 VAL A O 1
ATOM 442 N N . ASN A 1 55 ? 14.345 -9.446 -37.373 1 300 131 ASN A N 1
ATOM 443 C CA . ASN A 1 55 ? 13.321 -10.472 -37.226 1 300 131 ASN A CA 1
ATOM 444 C C . ASN A 1 55 ? 13.74 -11.747 -37.951 1 300 131 ASN A C 1
ATOM 445 O O . ASN A 1 55 ? 14.159 -12.691 -37.299 1 300 131 ASN A O 1
ATOM 450 N N . SER A 1 56 ? 13.69 -11.756 -39.289 1 300 132 SER A N 1
ATOM 451 C CA . SER A 1 56 ? 14.061 -12.91 -40.096 1 300 132 SER A CA 1
ATOM 452 C C . SER A 1 56 ? 15.532 -13.288 -39.988 1 300 132 SER A C 1
ATOM 453 O O . SER A 1 56 ? 15.898 -14.391 -40.368 1 300 132 SER A O 1
ATOM 456 N N . LYS A 1 57 ? 16.375 -12.366 -39.52 1 300 133 LYS A N 1
ATOM 457 C CA . LYS A 1 57 ? 17.832 -12.47 -39.453 1 300 133 LYS A CA 1
ATOM 458 C C . LYS A 1 57 ? 18.474 -12.577 -40.847 1 300 133 LYS A C 1
ATOM 459 O O . LYS A 1 57 ? 19.691 -12.695 -40.932 1 300 133 LYS A O 1
ATOM 465 N N . GLU A 1 58 ? 17.672 -12.532 -41.934 1 300 134 GLU A N 1
ATOM 466 C CA . GLU A 1 58 ? 18.18 -12.611 -43.288 1 300 134 GLU A CA 1
ATOM 467 C C . GLU A 1 58 ? 19.018 -11.415 -43.583 1 300 134 GLU A C 1
ATOM 468 O O . GLU A 1 58 ? 18.637 -10.295 -43.245 1 300 134 GLU A O 1
ATOM 474 N N . LYS A 1 59 ? 20.166 -11.64 -44.217 1 300 135 LYS A N 1
ATOM 475 C CA . LYS A 1 59 ? 21.061 -10.557 -44.589 1 300 135 LYS A CA 1
ATOM 476 C C . LYS A 1 59 ? 20.377 -9.615 -45.577 1 300 135 LYS A C 1
ATOM 477 O O . LYS A 1 59 ? 19.376 -9.972 -46.201 1 300 135 LYS A O 1
ATOM 483 N N . CYS A 1 60 ? 20.914 -8.415 -45.709 1 300 136 CYS A N 1
ATOM 484 C CA . CYS A 1 60 ? 20.363 -7.406 -46.595 1 300 136 CYS A CA 1
ATOM 485 C C . CYS A 1 60 ? 21.397 -6.32 -46.875 1 300 136 CYS A C 1
ATOM 486 O O . CYS A 1 60 ? 22.425 -6.244 -46.205 1 300 136 CYS A O 1
ATOM 489 N N . ILE A 1 61 ? 21.121 -5.476 -47.868 1 300 137 ILE A N 1
ATOM 490 C CA . ILE A 1 61 ? 21.972 -4.344 -48.182 1 300 137 ILE A CA 1
ATOM 491 C C . ILE A 1 61 ? 21.241 -3.078 -47.743 1 300 137 ILE A C 1
ATOM 492 O O . ILE A 1 61 ? 20.061 -2.917 -48.024 1 300 137 ILE A O 1
ATOM 497 N N . ILE A 1 62 ? 21.934 -2.196 -47.038 1 300 138 ILE A N 1
ATOM 498 C CA . ILE A 1 62 ? 21.383 -0.933 -46.595 1 300 138 ILE A CA 1
ATOM 499 C C . ILE A 1 62 ? 22.079 0.185 -47.357 1 300 138 ILE A C 1
ATOM 500 O O . ILE A 1 62 ? 23.294 0.311 -47.296 1 300 138 ILE A O 1
ATOM 505 N N . LYS A 1 63 ? 21.31 0.972 -48.105 1 300 139 LYS A N 1
ATOM 506 C CA . LYS A 1 63 ? 21.817 2.076 -48.914 1 300 139 LYS A CA 1
ATOM 507 C C . LYS A 1 63 ? 21.296 3.366 -48.325 1 300 139 LYS A C 1
ATOM 508 O O . LYS A 1 63 ? 20.123 3.684 -48.463 1 300 139 LYS A O 1
ATOM 514 N N . ILE A 1 64 ? 22.166 4.11 -47.669 1 300 140 ILE A N 1
ATOM 515 C CA . ILE A 1 64 ? 21.792 5.352 -47.007 1 300 140 ILE A CA 1
ATOM 516 C C . ILE A 1 64 ? 21.988 6.503 -47.952 1 300 140 ILE A C 1
ATOM 517 O O . ILE A 1 64 ? 23.093 6.734 -48.4 1 300 140 ILE A O 1
ATOM 522 N N . LEU A 1 65 ? 20.93 7.247 -48.222 1 300 141 LEU A N 1
ATOM 523 C CA . LEU A 1 65 ? 20.967 8.332 -49.185 1 300 141 LEU A CA 1
ATOM 524 C C . LEU A 1 65 ? 21.478 9.635 -48.624 1 300 141 LEU A C 1
ATOM 525 O O . LEU A 1 65 ? 21.016 10.084 -47.58 1 300 141 LEU A O 1
ATOM 530 N N . LYS A 1 66 ? 22.417 10.261 -49.332 1 300 142 LYS A N 1
ATOM 531 C CA . LYS A 1 66 ? 22.951 11.55 -48.912 1 300 142 LYS A CA 1
ATOM 532 C C . LYS A 1 66 ? 21.987 12.662 -49.336 1 300 142 LYS A C 1
ATOM 533 O O . LYS A 1 66 ? 21.441 12.611 -50.438 1 300 142 LYS A O 1
ATOM 539 N N . PRO A 1 67 ? 21.815 13.686 -48.467 1 300 143 PRO A N 1
ATOM 540 C CA . PRO A 1 67 ? 20.932 14.821 -48.794 1 300 143 PRO A CA 1
ATOM 541 C C . PRO A 1 67 ? 20.833 15.278 -50.257 1 300 143 PRO A C 1
ATOM 542 O O . PRO A 1 67 ? 21.724 15.953 -50.772 1 300 143 PRO A O 1
ATOM 546 N N . VAL A 1 68 ? 19.732 14.909 -50.92 1 300 144 VAL A N 1
ATOM 547 C CA . VAL A 1 68 ? 19.42 15.324 -52.287 1 300 144 VAL A CA 1
ATOM 548 C C . VAL A 1 68 ? 17.997 15.909 -52.294 1 300 144 VAL A C 1
ATOM 549 O O . VAL A 1 68 ? 17.273 15.773 -51.305 1 300 144 VAL A O 1
ATOM 553 N N . LYS A 1 69 ? 17.548 16.513 -53.429 1 300 145 LYS A N 1
ATOM 554 C CA . LYS A 1 69 ? 16.183 17.035 -53.581 1 300 145 LYS A CA 1
ATOM 555 C C . LYS A 1 69 ? 15.189 15.909 -53.272 1 300 145 LYS A C 1
ATOM 556 O O . LYS A 1 69 ? 15.407 14.784 -53.715 1 300 145 LYS A O 1
ATOM 562 N N . LYS A 1 70 ? 14.14 16.181 -52.487 1 300 146 LYS A N 1
ATOM 563 C CA . LYS A 1 70 ? 13.154 15.158 -52.117 1 300 146 LYS A CA 1
ATOM 564 C C . LYS A 1 70 ? 12.602 14.384 -53.328 1 300 146 LYS A C 1
ATOM 565 O O . LYS A 1 70 ? 12.353 13.186 -53.232 1 300 146 LYS A O 1
ATOM 571 N N . LYS A 1 71 ? 12.477 15.051 -54.474 1 300 147 LYS A N 1
ATOM 572 C CA . LYS A 1 71 ? 11.983 14.417 -55.689 1 300 147 LYS A CA 1
ATOM 573 C C . LYS A 1 71 ? 12.943 13.36 -56.245 1 300 147 LYS A C 1
ATOM 574 O O . LYS A 1 71 ? 12.491 12.399 -56.856 1 300 147 LYS A O 1
ATOM 580 N N . LYS A 1 72 ? 14.252 13.517 -56.026 1 300 148 LYS A N 1
ATOM 581 C CA . LYS A 1 72 ? 15.235 12.529 -56.477 1 300 148 LYS A CA 1
ATOM 582 C C . LYS A 1 72 ? 15.091 11.222 -55.694 1 300 148 LYS A C 1
ATOM 583 O O . LYS A 1 72 ? 15.257 10.136 -56.252 1 300 148 LYS A O 1
ATOM 589 N N . ILE A 1 73 ? 14.78 11.33 -54.398 1 300 149 ILE A N 1
ATOM 590 C CA . ILE A 1 73 ? 14.573 10.174 -53.538 1 300 149 ILE A CA 1
ATOM 591 C C . ILE A 1 73 ? 13.345 9.416 -54.016 1 300 149 ILE A C 1
ATOM 592 O O . ILE A 1 73 ? 13.398 8.204 -54.197 1 300 149 ILE A O 1
ATOM 597 N N . ARG A 1 74 ? 12.256 10.145 -54.262 1 300 150 ARG A N 1
ATOM 598 C CA . ARG A 1 74 ? 11.013 9.573 -54.732 1 300 150 ARG A CA 1
ATOM 599 C C . ARG A 1 74 ? 11.176 8.95 -56.114 1 300 150 ARG A C 1
ATOM 600 O O . ARG A 1 74 ? 10.54 7.944 -56.393 1 300 150 ARG A O 1
ATOM 608 N N . ARG A 1 75 ? 12.036 9.52 -56.967 1 300 151 ARG A N 1
ATOM 609 C CA . ARG A 1 75 ? 12.273 8.97 -58.295 1 300 151 ARG A CA 1
ATOM 610 C C . ARG A 1 75 ? 12.877 7.58 -58.208 1 300 151 ARG A C 1
ATOM 611 O O . ARG A 1 75 ? 12.376 6.66 -58.85 1 300 151 ARG A O 1
ATOM 619 N N . GLU A 1 76 ? 13.931 7.414 -57.394 1 300 152 GLU A N 1
ATOM 620 C CA . GLU A 1 76 ? 14.572 6.114 -57.253 1 300 152 GLU A CA 1
ATOM 621 C C . GLU A 1 76 ? 13.607 5.101 -56.634 1 300 152 GLU A C 1
ATOM 622 O O . GLU A 1 76 ? 13.498 3.983 -57.13 1 300 152 GLU A O 1
ATOM 628 N N . ILE A 1 77 ? 12.88 5.499 -55.587 1 300 153 ILE A N 1
ATOM 629 C CA . ILE A 1 77 ? 11.931 4.603 -54.931 1 300 153 ILE A CA 1
ATOM 630 C C . ILE A 1 77 ? 10.819 4.17 -55.873 1 300 153 ILE A C 1
ATOM 631 O O . ILE A 1 77 ? 10.549 2.979 -55.98 1 300 153 ILE A O 1
ATOM 636 N N . LYS A 1 78 ? 10.208 5.115 -56.594 1 300 154 LYS A N 1
ATOM 637 C CA . LYS A 1 78 ? 9.124 4.801 -57.52 1 300 154 LYS A CA 1
ATOM 638 C C . LYS A 1 78 ? 9.582 3.84 -58.603 1 300 154 LYS A C 1
ATOM 639 O O . LYS A 1 78 ? 8.896 2.862 -58.888 1 300 154 LYS A O 1
ATOM 645 N N . ILE A 1 79 ? 10.772 4.074 -59.15 1 300 155 ILE A N 1
ATOM 646 C CA . ILE A 1 79 ? 11.334 3.202 -60.17 1 300 155 ILE A CA 1
ATOM 647 C C . ILE A 1 79 ? 11.6 1.815 -59.594 1 300 155 ILE A C 1
ATOM 648 O O . ILE A 1 79 ? 11.231 0.82 -60.213 1 300 155 ILE A O 1
ATOM 653 N N . LEU A 1 80 ? 12.181 1.749 -58.387 1 300 156 LEU A N 1
ATOM 654 C CA . LEU A 1 80 ? 12.449 0.472 -57.728 1 300 156 LEU A CA 1
ATOM 655 C C . LEU A 1 80 ? 11.174 -0.283 -57.452 1 300 156 LEU A C 1
ATOM 656 O O . LEU A 1 80 ? 11.167 -1.498 -57.566 1 300 156 LEU A O 1
ATOM 661 N N . GLN A 1 81 ? 10.097 0.421 -57.108 1 300 157 GLN A N 1
ATOM 662 C CA . GLN A 1 81 ? 8.808 -0.2 -56.85 1 300 157 GLN A CA 1
ATOM 663 C C . GLN A 1 81 ? 8.197 -0.753 -58.144 1 300 157 GLN A C 1
ATOM 664 O O . GLN A 1 81 ? 7.693 -1.877 -58.156 1 300 157 GLN A O 1
ATOM 670 N N . ASN A 1 82 ? 8.259 0.019 -59.236 1 300 158 ASN A N 1
ATOM 671 C CA . ASN A 1 82 ? 7.699 -0.414 -60.515 1 300 158 ASN A CA 1
ATOM 672 C C . ASN A 1 82 ? 8.454 -1.605 -61.106 1 300 158 ASN A C 1
ATOM 673 O O . ASN A 1 82 ? 7.848 -2.457 -61.748 1 300 158 ASN A O 1
ATOM 678 N N . LEU A 1 83 ? 9.769 -1.676 -60.868 1 300 159 LEU A N 1
ATOM 679 C CA . LEU A 1 83 ? 10.618 -2.771 -61.358 1 300 159 LEU A CA 1
ATOM 680 C C . LEU A 1 83 ? 10.819 -3.906 -60.352 1 300 159 LEU A C 1
ATOM 681 O O . LEU A 1 83 ? 11.482 -4.896 -60.677 1 300 159 LEU A O 1
ATOM 686 N N . CYS A 1 84 ? 10.302 -3.761 -59.126 1 300 160 CYS A N 1
ATOM 687 C CA . CYS A 1 84 ? 10.522 -4.754 -58.093 1 300 160 CYS A CA 1
ATOM 688 C C . CYS A 1 84 ? 10.057 -6.122 -58.485 1 300 160 CYS A C 1
ATOM 689 O O . CYS A 1 84 ? 8.959 -6.289 -59.02 1 300 160 CYS A O 1
ATOM 692 N N . GLY A 1 85 ? 10.958 -7.07 -58.31 1 300 161 GLY A N 1
ATOM 693 C CA . GLY A 1 85 ? 10.693 -8.45 -58.663 1 300 161 GLY A CA 1
ATOM 694 C C . GLY A 1 85 ? 11.245 -8.839 -60.013 1 300 161 GLY A C 1
ATOM 695 O O . GLY A 1 85 ? 11.556 -10.011 -60.222 1 300 161 GLY A O 1
ATOM 696 N N . GLY A 1 86 ? 11.38 -7.862 -60.914 1 300 162 GLY A N 1
ATOM 697 C CA . GLY A 1 86 ? 11.884 -8.058 -62.268 1 300 162 GLY A CA 1
ATOM 698 C C . GLY A 1 86 ? 13.15 -8.884 -62.373 1 300 162 GLY A C 1
ATOM 699 O O . GLY A 1 86 ? 13.913 -9.005 -61.407 1 300 162 GLY A O 1
ATOM 700 N N . PRO A 1 87 ? 13.372 -9.491 -63.55 1 300 163 PRO A N 1
ATOM 701 C CA . PRO A 1 87 ? 14.552 -10.357 -63.729 1 300 163 PRO A CA 1
ATOM 702 C C . PRO A 1 87 ? 15.893 -9.643 -63.632 1 300 163 PRO A C 1
ATOM 703 O O . PRO A 1 87 ? 16.157 -8.732 -64.417 1 300 163 PRO A O 1
ATOM 707 N N . ASN A 1 88 ? 16.733 -10.059 -62.666 1 300 164 ASN A N 1
ATOM 708 C CA . ASN A 1 88 ? 18.064 -9.501 -62.437 1 300 164 ASN A CA 1
ATOM 709 C C . ASN A 1 88 ? 18.054 -8.013 -62.011 1 300 164 ASN A C 1
ATOM 710 O O . ASN A 1 88 ? 19.08 -7.337 -62.076 1 300 164 ASN A O 1
ATOM 715 N N . ILE A 1 89 ? 16.9 -7.52 -61.55 1 300 165 ILE A N 1
ATOM 716 C CA . ILE A 1 89 ? 16.78 -6.175 -61.006 1 300 165 ILE A CA 1
ATOM 717 C C . ILE A 1 89 ? 16.954 -6.358 -59.527 1 300 165 ILE A C 1
ATOM 718 O O . ILE A 1 89 ? 16.369 -7.275 -58.935 1 300 165 ILE A O 1
ATOM 723 N N . VAL A 1 90 ? 17.713 -5.463 -58.902 1 300 166 VAL A N 1
ATOM 724 C CA . VAL A 1 90 ? 17.886 -5.498 -57.457 1 300 166 VAL A CA 1
ATOM 725 C C . VAL A 1 90 ? 16.512 -5.299 -56.765 1 300 166 VAL A C 1
ATOM 726 O O . VAL A 1 90 ? 15.683 -4.51 -57.234 1 300 166 VAL A O 1
ATOM 730 N N . LYS A 1 91 ? 16.23 -6.12 -55.752 1 300 167 LYS A N 1
ATOM 731 C CA . LYS A 1 91 ? 14.936 -6.083 -55.095 1 300 167 LYS A CA 1
ATOM 732 C C . LYS A 1 91 ? 14.884 -5.201 -53.859 1 300 167 LYS A C 1
ATOM 733 O O . LYS A 1 91 ? 15.559 -5.47 -52.869 1 300 167 LYS A O 1
ATOM 739 N N . LEU A 1 92 ? 14.062 -4.146 -53.921 1 300 168 LEU A N 1
ATOM 740 C CA . LEU A 1 92 ? 13.861 -3.239 -52.8 1 300 168 LEU A CA 1
ATOM 741 C C . LEU A 1 92 ? 12.886 -3.899 -51.838 1 300 168 LEU A C 1
ATOM 742 O O . LEU A 1 92 ? 11.775 -4.255 -52.22 1 300 168 LEU A O 1
ATOM 747 N N . LEU A 1 93 ? 13.309 -4.087 -50.599 1 300 169 LEU A N 1
ATOM 748 C CA . LEU A 1 93 ? 12.511 -4.746 -49.576 1 300 169 LEU A CA 1
ATOM 749 C C . LEU A 1 93 ? 11.798 -3.781 -48.639 1 300 169 LEU A C 1
ATOM 750 O O . LEU A 1 93 ? 10.686 -4.068 -48.208 1 300 169 LEU A O 1
ATOM 755 N N . ASP A 1 94 ? 12.424 -2.644 -48.32 1 300 170 ASP A N 1
ATOM 756 C CA . ASP A 1 94 ? 11.825 -1.648 -47.426 1 300 170 ASP A CA 1
ATOM 757 C C . ASP A 1 94 ? 12.524 -0.288 -47.546 1 300 170 ASP A C 1
ATOM 758 O O . ASP A 1 94 ? 13.634 -0.207 -48.061 1 300 170 ASP A O 1
ATOM 763 N N . VAL A 1 95 ? 11.859 0.785 -47.089 1 300 171 VAL A N 1
ATOM 764 C CA . VAL A 1 95 ? 12.395 2.144 -47.077 1 300 171 VAL A CA 1
ATOM 765 C C . VAL A 1 95 ? 12.203 2.717 -45.669 1 300 171 VAL A C 1
ATOM 766 O O . VAL A 1 95 ? 11.08 2.862 -45.222 1 300 171 VAL A O 1
ATOM 770 N N . VAL A 1 96 ? 13.292 2.955 -44.933 1 300 172 VAL A N 1
ATOM 771 C CA . VAL A 1 96 ? 13.213 3.445 -43.549 1 300 172 VAL A CA 1
ATOM 772 C C . VAL A 1 96 ? 14.067 4.708 -43.345 1 300 172 VAL A C 1
ATOM 773 O O . VAL A 1 96 ? 14.881 5.046 -44.2 1 300 172 VAL A O 1
ATOM 777 N N . ARG A 1 97 ? 13.897 5.395 -42.204 1 300 173 ARG A N 1
ATOM 778 C CA . ARG A 1 97 ? 14.695 6.565 -41.89 1 300 173 ARG A CA 1
ATOM 779 C C . ARG A 1 97 ? 14.93 6.685 -40.4 1 300 173 ARG A C 1
ATOM 780 O O . ARG A 1 97 ? 14.097 6.26 -39.603 1 300 173 ARG A O 1
ATOM 788 N N . ASP A 1 98 ? 16.054 7.297 -40.012 1 300 174 ASP A N 1
ATOM 789 C CA . ASP A 1 98 ? 16.362 7.548 -38.609 1 300 174 ASP A CA 1
ATOM 790 C C . ASP A 1 98 ? 15.297 8.507 -38.052 1 300 174 ASP A C 1
ATOM 791 O O . ASP A 1 98 ? 15.176 9.613 -38.53 1 300 174 ASP A O 1
ATOM 796 N N . GLN A 1 99 ? 14.539 8.053 -37.059 1 300 175 GLN A N 1
ATOM 797 C CA . GLN A 1 99 ? 13.393 8.697 -36.414 1 300 175 GLN A CA 1
ATOM 798 C C . GLN A 1 99 ? 13.53 10.151 -35.975 1 300 175 GLN A C 1
ATOM 799 O O . GLN A 1 99 ? 12.513 10.773 -35.669 1 300 175 GLN A O 1
ATOM 805 N N . HIS A 1 100 ? 14.749 10.673 -35.876 1 300 176 HIS A N 1
ATOM 806 C CA . HIS A 1 100 ? 14.939 12.045 -35.432 1 300 176 HIS A CA 1
ATOM 807 C C . HIS A 1 100 ? 15.482 12.944 -36.536 1 300 176 HIS A C 1
ATOM 808 O O . HIS A 1 100 ? 15.083 14.099 -36.621 1 300 176 HIS A O 1
ATOM 815 N N . SER A 1 101 ? 16.406 12.432 -37.363 1 300 177 SER A N 1
ATOM 816 C CA . SER A 1 101 ? 16.994 13.21 -38.46 1 300 177 SER A CA 1
ATOM 817 C C . SER A 1 101 ? 16.399 12.891 -39.821 1 300 177 SER A C 1
ATOM 818 O O . SER A 1 101 ? 16.817 13.49 -40.808 1 300 177 SER A O 1
ATOM 821 N N . LYS A 1 102 ? 15.498 11.906 -39.889 1 300 178 LYS A N 1
ATOM 822 C CA . LYS A 1 102 ? 14.816 11.464 -41.091 1 300 178 LYS A CA 1
ATOM 823 C C . LYS A 1 102 ? 15.786 11.116 -42.223 1 300 178 LYS A C 1
ATOM 824 O O . LYS A 1 102 ? 15.437 11.258 -43.392 1 300 178 LYS A O 1
ATOM 830 N N . THR A 1 103 ? 17.003 10.666 -41.874 1 300 179 THR A N 1
ATOM 831 C CA . THR A 1 103 ? 18.001 10.289 -42.864 1 300 179 THR A CA 1
ATOM 832 C C . THR A 1 103 ? 17.553 8.996 -43.52 1 300 179 THR A C 1
ATOM 833 O O . THR A 1 103 ? 17.456 7.972 -42.85 1 300 179 THR A O 1
ATOM 837 N N . PRO A 1 104 ? 17.237 9.033 -44.823 1 300 180 PRO A N 1
ATOM 838 C CA . PRO A 1 104 ? 16.675 7.841 -45.474 1 300 180 PRO A CA 1
ATOM 839 C C . PRO A 1 104 ? 17.641 6.735 -45.842 1 300 180 PRO A C 1
ATOM 840 O O . PRO A 1 104 ? 18.765 6.994 -46.256 1 300 180 PRO A O 1
ATOM 844 N N . SER A 1 105 ? 17.147 5.499 -45.783 1 300 181 SER A N 1
ATOM 845 C CA . SER A 1 105 ? 17.899 4.304 -46.12 1 300 181 SER A CA 1
ATOM 846 C C . SER A 1 105 ? 17.026 3.317 -46.879 1 300 181 SER A C 1
ATOM 847 O O . SER A 1 105 ? 15.912 3.013 -46.462 1 300 181 SER A O 1
ATOM 850 N N . LEU A 1 106 ? 17.538 2.806 -47.987 1 300 182 LEU A N 1
ATOM 851 C CA . LEU A 1 106 ? 16.838 1.816 -48.784 1 300 182 LEU A CA 1
ATOM 852 C C . LEU A 1 106 ? 17.358 0.435 -48.423 1 300 182 LEU A C 1
ATOM 853 O O . LEU A 1 106 ? 18.563 0.234 -48.299 1 300 182 LEU A O 1
ATOM 858 N N . ILE A 1 107 ? 16.45 -0.513 -48.245 1 300 183 ILE A N 1
ATOM 859 C CA . ILE A 1 107 ? 16.803 -1.875 -47.862 1 300 183 ILE A CA 1
ATOM 860 C C . ILE A 1 107 ? 16.625 -2.802 -49.054 1 300 183 ILE A C 1
ATOM 861 O O . ILE A 1 107 ? 15.527 -2.919 -49.566 1 300 183 ILE A O 1
ATOM 866 N N . PHE A 1 108 ? 17.697 -3.457 -49.494 1 300 184 PHE A N 1
ATOM 867 C CA . PHE A 1 108 ? 17.672 -4.369 -50.634 1 300 184 PHE A CA 1
ATOM 868 C C . PHE A 1 108 ? 18.008 -5.79 -50.241 1 300 184 PHE A C 1
ATOM 869 O O . PHE A 1 108 ? 18.527 -6.023 -49.155 1 300 184 PHE A O 1
ATOM 877 N N . GLU A 1 109 ? 17.808 -6.742 -51.163 1 300 185 GLU A N 1
ATOM 878 C CA . GLU A 1 109 ? 18.234 -8.117 -50.948 1 300 185 GLU A CA 1
ATOM 879 C C . GLU A 1 109 ? 19.77 -8.154 -50.856 1 300 185 GLU A C 1
ATOM 880 O O . GLU A 1 109 ? 20.436 -7.281 -51.413 1 300 185 GLU A O 1
ATOM 886 N N . TYR A 1 110 ? 20.329 -9.129 -50.131 1 300 186 TYR A N 1
ATOM 887 C CA . TYR A 1 110 ? 21.781 -9.224 -49.98 1 300 186 TYR A CA 1
ATOM 888 C C . TYR A 1 110 ? 22.457 -9.619 -51.285 1 300 186 TYR A C 1
ATOM 889 O O . TYR A 1 110 ? 22.058 -10.585 -51.934 1 300 186 TYR A O 1
ATOM 898 N N . VAL A 1 111 ? 23.485 -8.86 -51.665 1 300 187 VAL A N 1
ATOM 899 C CA . VAL A 1 111 ? 24.222 -9.063 -52.904 1 300 187 VAL A CA 1
ATOM 900 C C . VAL A 1 111 ? 25.28 -10.186 -52.829 1 300 187 VAL A C 1
ATOM 901 O O . VAL A 1 111 ? 25.135 -11.179 -53.541 1 300 187 VAL A O 1
ATOM 905 N N . ASN A 1 112 ? 26.343 -10.014 -52.006 1 300 188 ASN A N 1
ATOM 906 C CA . ASN A 1 112 ? 27.461 -10.942 -51.861 1 300 188 ASN A CA 1
ATOM 907 C C . ASN A 1 112 ? 28.211 -11.128 -53.168 1 300 188 ASN A C 1
ATOM 908 O O . ASN A 1 112 ? 28.543 -12.257 -53.566 1 300 188 ASN A O 1
ATOM 913 N N . SER A 1 113 ? 28.495 -10.02 -53.826 1 300 189 SER A N 1
ATOM 914 C CA . SER A 1 113 ? 29.162 -10.093 -55.103 1 300 189 SER A CA 1
ATOM 915 C C . SER A 1 113 ? 30.625 -9.708 -55.041 1 300 189 SER A C 1
ATOM 916 O O . SER A 1 113 ? 31.095 -9.125 -54.062 1 300 189 SER A O 1
ATOM 919 N N . THR A 1 114 ? 31.342 -10.06 -56.1 1 300 190 THR A N 1
ATOM 920 C CA . THR A 1 114 ? 32.711 -9.661 -56.337 1 300 190 THR A CA 1
ATOM 921 C C . THR A 1 114 ? 32.616 -8.551 -57.388 1 300 190 THR A C 1
ATOM 922 O O . THR A 1 114 ? 31.806 -8.665 -58.329 1 300 190 THR A O 1
ATOM 926 N N . ASP A 1 115 ? 33.403 -7.467 -57.223 1 300 191 ASP A N 1
ATOM 927 C CA . ASP A 1 115 ? 33.343 -6.392 -58.204 1 300 191 ASP A CA 1
ATOM 928 C C . ASP A 1 115 ? 33.937 -6.833 -59.501 1 300 191 ASP A C 1
ATOM 929 O O . ASP A 1 115 ? 34.946 -7.547 -59.535 1 300 191 ASP A O 1
ATOM 934 N N . PHE A 1 116 ? 33.321 -6.33 -60.568 1 300 192 PHE A N 1
ATOM 935 C CA . PHE A 1 116 ? 33.654 -6.542 -61.955 1 300 192 PHE A CA 1
ATOM 936 C C . PHE A 1 116 ? 35.163 -6.477 -62.267 1 300 192 PHE A C 1
ATOM 937 O O . PHE A 1 116 ? 35.657 -7.31 -63.024 1 300 192 PHE A O 1
ATOM 945 N N . LYS A 1 117 ? 35.88 -5.497 -61.702 1 300 193 LYS A N 1
ATOM 946 C CA . LYS A 1 117 ? 37.297 -5.314 -61.987 1 300 193 LYS A CA 1
ATOM 947 C C . LYS A 1 117 ? 38.166 -6.454 -61.542 1 300 193 LYS A C 1
ATOM 948 O O . LYS A 1 117 ? 39.102 -6.825 -62.24 1 300 193 LYS A O 1
ATOM 954 N N . VAL A 1 118 ? 37.861 -7.01 -60.388 1 300 194 VAL A N 1
ATOM 955 C CA . VAL A 1 118 ? 38.634 -8.114 -59.842 1 300 194 VAL A CA 1
ATOM 956 C C . VAL A 1 118 ? 38.29 -9.429 -60.551 1 300 194 VAL A C 1
ATOM 957 O O . VAL A 1 118 ? 39.162 -10.267 -60.779 1 300 194 VAL A O 1
ATOM 961 N N . LEU A 1 119 ? 37.014 -9.608 -60.893 1 300 195 LEU A N 1
ATOM 962 C CA . LEU A 1 119 ? 36.502 -10.847 -61.465 1 300 195 LEU A CA 1
ATOM 963 C C . LEU A 1 119 ? 36.745 -11.077 -62.964 1 300 195 LEU A C 1
ATOM 964 O O . LEU A 1 119 ? 37.156 -12.176 -63.335 1 300 195 LEU A O 1
ATOM 969 N N . TYR A 1 120 ? 36.459 -10.082 -63.823 1 300 196 TYR A N 1
ATOM 970 C CA . TYR A 1 120 ? 36.519 -10.267 -65.271 1 300 196 TYR A CA 1
ATOM 971 C C . TYR A 1 120 ? 37.844 -10.824 -65.818 1 300 196 TYR A C 1
ATOM 972 O O . TYR A 1 120 ? 37.774 -11.572 -66.796 1 300 196 TYR A O 1
ATOM 981 N N . PRO A 1 121 ? 39.038 -10.517 -65.258 1 300 197 PRO A N 1
ATOM 982 C CA . PRO A 1 121 ? 40.262 -11.12 -65.807 1 300 197 PRO A CA 1
ATOM 983 C C . PRO A 1 121 ? 40.258 -12.652 -65.756 1 300 197 PRO A C 1
ATOM 984 O O . PRO A 1 121 ? 40.992 -13.285 -66.505 1 300 197 PRO A O 1
ATOM 988 N N . THR A 1 122 ? 39.424 -13.249 -64.889 1 300 198 THR A N 1
ATOM 989 C CA . THR A 1 122 ? 39.329 -14.7 -64.731 1 300 198 THR A CA 1
ATOM 990 C C . THR A 1 122 ? 38.173 -15.35 -65.519 1 300 198 THR A C 1
ATOM 991 O O . THR A 1 122 ? 37.982 -16.563 -65.411 1 300 198 THR A O 1
ATOM 995 N N . LEU A 1 123 ? 37.387 -14.562 -66.271 1 300 199 LEU A N 1
ATOM 996 C CA . LEU A 1 123 ? 36.239 -15.113 -66.985 1 300 199 LEU A CA 1
ATOM 997 C C . LEU A 1 123 ? 36.542 -15.67 -68.348 1 300 199 LEU A C 1
ATOM 998 O O . LEU A 1 123 ? 37.323 -15.114 -69.114 1 300 199 LEU A O 1
ATOM 1003 N N . THR A 1 124 ? 35.876 -16.772 -68.652 1 300 200 THR A N 1
ATOM 1004 C CA . THR A 1 124 ? 35.96 -17.431 -69.942 1 300 200 THR A CA 1
ATOM 1005 C C . THR A 1 124 ? 35.067 -16.689 -70.924 1 300 200 THR A C 1
ATOM 1006 O O . THR A 1 124 ? 34.195 -15.917 -70.497 1 300 200 THR A O 1
ATOM 1010 N N . ASP A 1 125 ? 35.202 -16.977 -72.246 1 300 201 ASP A N 1
ATOM 1011 C CA . ASP A 1 125 ? 34.314 -16.351 -73.23 1 300 201 ASP A CA 1
ATOM 1012 C C . ASP A 1 125 ? 32.874 -16.725 -72.957 1 300 201 ASP A C 1
ATOM 1013 O O . ASP A 1 125 ? 32.016 -15.854 -73.043 1 300 201 ASP A O 1
ATOM 1018 N N . TYR A 1 126 ? 32.617 -17.975 -72.539 1 300 202 TYR A N 1
ATOM 1019 C CA . TYR A 1 126 ? 31.255 -18.382 -72.227 1 300 202 TYR A CA 1
ATOM 1020 C C . TYR A 1 126 ? 30.676 -17.581 -71.068 1 300 202 TYR A C 1
ATOM 1021 O O . TYR A 1 126 ? 29.522 -17.153 -71.147 1 300 202 TYR A O 1
ATOM 1030 N N . ASP A 1 127 ? 31.459 -17.388 -69.999 1 300 203 ASP A N 1
ATOM 1031 C CA . ASP A 1 127 ? 30.975 -16.634 -68.854 1 300 203 ASP A CA 1
ATOM 1032 C C . ASP A 1 127 ? 30.663 -15.198 -69.2 1 300 203 ASP A C 1
ATOM 1033 O O . ASP A 1 127 ? 29.699 -14.656 -68.682 1 300 203 ASP A O 1
ATOM 1038 N N . ILE A 1 128 ? 31.413 -14.608 -70.131 1 300 204 ILE A N 1
ATOM 1039 C CA . ILE A 1 128 ? 31.155 -13.249 -70.591 1 300 204 ILE A CA 1
ATOM 1040 C C . ILE A 1 128 ? 29.813 -13.178 -71.328 1 300 204 ILE A C 1
ATOM 1041 O O . ILE A 1 128 ? 28.99 -12.305 -71.043 1 300 204 ILE A O 1
ATOM 1046 N N . ARG A 1 129 ? 29.563 -14.132 -72.236 1 300 205 ARG A N 1
ATOM 1047 C CA . ARG A 1 129 ? 28.299 -14.173 -72.969 1 300 205 ARG A CA 1
ATOM 1048 C C . ARG A 1 129 ? 27.131 -14.332 -72.006 1 300 205 ARG A C 1
ATOM 1049 O O . ARG A 1 129 ? 26.146 -13.609 -72.106 1 300 205 ARG A O 1
ATOM 1057 N N . TYR A 1 130 ? 27.272 -15.241 -71.034 1 300 206 TYR A N 1
ATOM 1058 C CA . TYR A 1 130 ? 26.229 -15.51 -70.06 1 300 206 TYR A CA 1
ATOM 1059 C C . TYR A 1 130 ? 25.841 -14.261 -69.287 1 300 206 TYR A C 1
ATOM 1060 O O . TYR A 1 130 ? 24.662 -13.928 -69.215 1 300 206 TYR A O 1
ATOM 1069 N N . TYR A 1 131 ? 26.829 -13.574 -68.731 1 300 207 TYR A N 1
ATOM 1070 C CA . TYR A 1 131 ? 26.568 -12.403 -67.926 1 300 207 TYR A CA 1
ATOM 1071 C C . TYR A 1 131 ? 26.049 -11.255 -68.742 1 300 207 TYR A C 1
ATOM 1072 O O . TYR A 1 131 ? 25.131 -10.573 -68.298 1 300 207 TYR A O 1
ATOM 1081 N N . ILE A 1 132 ? 26.55 -11.084 -69.972 1 300 208 ILE A N 1
ATOM 1082 C CA . ILE A 1 132 ? 26.025 -10.041 -70.854 1 300 208 ILE A CA 1
ATOM 1083 C C . ILE A 1 132 ? 24.557 -10.312 -71.17 1 300 208 ILE A C 1
ATOM 1084 O O . ILE A 1 132 ? 23.729 -9.403 -71.127 1 300 208 ILE A O 1
ATOM 1089 N N . TYR A 1 133 ? 24.232 -11.579 -71.401 1 300 209 TYR A N 1
ATOM 1090 C CA . TYR A 1 133 ? 22.876 -12.009 -71.667 1 300 209 TYR A CA 1
ATOM 1091 C C . TYR A 1 133 ? 21.983 -11.729 -70.463 1 300 209 TYR A C 1
ATOM 1092 O O . TYR A 1 133 ? 20.888 -11.194 -70.63 1 300 209 TYR A O 1
ATOM 1101 N N . GLU A 1 134 ? 22.458 -12.05 -69.252 1 300 210 GLU A N 1
ATOM 1102 C CA . GLU A 1 134 ? 21.694 -11.799 -68.032 1 300 210 GLU A CA 1
ATOM 1103 C C . GLU A 1 134 ? 21.459 -10.298 -67.824 1 300 210 GLU A C 1
ATOM 1104 O O . GLU A 1 134 ? 20.39 -9.899 -67.362 1 300 210 GLU A O 1
ATOM 1110 N N . LEU A 1 135 ? 22.437 -9.471 -68.195 1 300 211 LEU A N 1
ATOM 1111 C CA . LEU A 1 135 ? 22.299 -8.027 -68.1 1 300 211 LEU A CA 1
ATOM 1112 C C . LEU A 1 135 ? 21.278 -7.516 -69.115 1 300 211 LEU A C 1
ATOM 1113 O O . LEU A 1 135 ? 20.475 -6.639 -68.801 1 300 211 LEU A O 1
ATOM 1118 N N . LEU A 1 136 ? 21.277 -8.087 -70.316 1 300 212 LEU A N 1
ATOM 1119 C CA . LEU A 1 136 ? 20.317 -7.723 -71.341 1 300 212 LEU A CA 1
ATOM 1120 C C . LEU A 1 136 ? 18.893 -8.033 -70.891 1 300 212 LEU A C 1
ATOM 1121 O O . LEU A 1 136 ? 17.995 -7.255 -71.185 1 300 212 LEU A O 1
ATOM 1126 N N . LYS A 1 137 ? 18.692 -9.125 -70.127 1 300 213 LYS A N 1
ATOM 1127 C CA . LYS A 1 137 ? 17.374 -9.479 -69.589 1 300 213 LYS A CA 1
ATOM 1128 C C . LYS A 1 137 ? 16.862 -8.369 -68.674 1 300 213 LYS A C 1
ATOM 1129 O O . LYS A 1 137 ? 15.683 -8.017 -68.718 1 300 213 LYS A O 1
ATOM 1135 N N . ALA A 1 138 ? 17.759 -7.802 -67.861 1 300 214 ALA A N 1
ATOM 1136 C CA . ALA A 1 138 ? 17.405 -6.712 -66.967 1 300 214 ALA A CA 1
ATOM 1137 C C . ALA A 1 138 ? 17.098 -5.443 -67.765 1 300 214 ALA A C 1
ATOM 1138 O O . ALA A 1 138 ? 16.137 -4.744 -67.451 1 300 214 ALA A O 1
ATOM 1140 N N . LEU A 1 139 ? 17.897 -5.154 -68.8 1 300 215 LEU A N 1
ATOM 1141 C CA . LEU A 1 139 ? 17.689 -3.96 -69.605 1 300 215 LEU A CA 1
ATOM 1142 C C . LEU A 1 139 ? 16.405 -4.012 -70.399 1 300 215 LEU A C 1
ATOM 1143 O O . LEU A 1 139 ? 15.683 -3.016 -70.447 1 300 215 LEU A O 1
ATOM 1148 N N . ASP A 1 140 ? 16.08 -5.176 -70.976 1 300 216 ASP A N 1
ATOM 1149 C CA . ASP A 1 140 ? 14.827 -5.315 -71.717 1 300 216 ASP A CA 1
ATOM 1150 C C . ASP A 1 140 ? 13.642 -5.143 -70.787 1 300 216 ASP A C 1
ATOM 1151 O O . ASP A 1 140 ? 12.677 -4.479 -71.15 1 300 216 ASP A O 1
ATOM 1156 N N . PHE A 1 141 ? 13.737 -5.694 -69.572 1 300 217 PHE A N 1
ATOM 1157 C CA . PHE A 1 141 ? 12.669 -5.563 -68.602 1 300 217 PHE A CA 1
ATOM 1158 C C . PHE A 1 141 ? 12.413 -4.101 -68.238 1 300 217 PHE A C 1
ATOM 1159 O O . PHE A 1 141 ? 11.288 -3.634 -68.407 1 300 217 PHE A O 1
ATOM 1167 N N . CYS A 1 142 ? 13.443 -3.375 -67.778 1 300 218 CYS A N 1
ATOM 1168 C CA . CYS A 1 142 ? 13.249 -1.989 -67.367 1 300 218 CYS A CA 1
ATOM 1169 C C . CYS A 1 142 ? 12.834 -1.097 -68.527 1 300 218 CYS A C 1
ATOM 1170 O O . CYS A 1 142 ? 12 -0.213 -68.338 1 300 218 CYS A O 1
ATOM 1173 N N . HIS A 1 143 ? 13.341 -1.365 -69.735 1 300 219 HIS A N 1
ATOM 1174 C CA . HIS A 1 143 ? 12.93 -0.599 -70.905 1 300 219 HIS A CA 1
ATOM 1175 C C . HIS A 1 143 ? 11.469 -0.874 -71.211 1 300 219 HIS A C 1
ATOM 1176 O O . HIS A 1 143 ? 10.721 0.058 -71.49 1 300 219 HIS A O 1
ATOM 1183 N N . SER A 1 144 ? 11.042 -2.136 -71.102 1 300 220 SER A N 1
ATOM 1184 C CA . SER A 1 144 ? 9.641 -2.496 -71.312 1 300 220 SER A CA 1
ATOM 1185 C C . SER A 1 144 ? 8.709 -1.818 -70.304 1 300 220 SER A C 1
ATOM 1186 O O . SER A 1 144 ? 7.532 -1.619 -70.588 1 300 220 SER A O 1
ATOM 1189 N N . GLN A 1 145 ? 9.233 -1.466 -69.132 1 300 221 GLN A N 1
ATOM 1190 C CA . GLN A 1 145 ? 8.476 -0.761 -68.11 1 300 221 GLN A CA 1
ATOM 1191 C C . GLN A 1 145 ? 8.609 0.78 -68.21 1 300 221 GLN A C 1
ATOM 1192 O O . GLN A 1 145 ? 8.249 1.483 -67.267 1 300 221 GLN A O 1
ATOM 1198 N N . GLY A 1 146 ? 9.112 1.286 -69.336 1 300 222 GLY A N 1
ATOM 1199 C CA . GLY A 1 146 ? 9.261 2.716 -69.577 1 300 222 GLY A CA 1
ATOM 1200 C C . GLY A 1 146 ? 10.339 3.408 -68.768 1 300 222 GLY A C 1
ATOM 1201 O O . GLY A 1 146 ? 10.207 4.588 -68.456 1 300 222 GLY A O 1
ATOM 1202 N N . ILE A 1 147 ? 11.411 2.691 -68.411 1 300 223 ILE A N 1
ATOM 1203 C CA . ILE A 1 147 ? 12.478 3.252 -67.586 1 300 223 ILE A CA 1
ATOM 1204 C C . ILE A 1 147 ? 13.857 3.07 -68.22 1 300 223 ILE A C 1
ATOM 1205 O O . ILE A 1 147 ? 14.166 1.998 -68.739 1 300 223 ILE A O 1
ATOM 1210 N N . MET A 1 148 ? 14.684 4.129 -68.168 1 300 224 MET A N 1
ATOM 1211 C CA . MET A 1 148 ? 16.079 4.121 -68.618 1 300 224 MET A CA 1
ATOM 1212 C C . MET A 1 148 ? 16.954 4.109 -67.359 1 300 224 MET A C 1
ATOM 1213 O O . MET A 1 148 ? 16.73 4.933 -66.487 1 300 224 MET A O 1
ATOM 1218 N N . HIS A 1 149 ? 17.961 3.23 -67.27 1 300 225 HIS A N 1
ATOM 1219 C CA . HIS A 1 149 ? 18.844 3.183 -66.101 1 300 225 HIS A CA 1
ATOM 1220 C C . HIS A 1 149 ? 19.746 4.414 -66.044 1 300 225 HIS A C 1
ATOM 1221 O O . HIS A 1 149 ? 19.92 5 -64.979 1 300 225 HIS A O 1
ATOM 1228 N N . ARG A 1 150 ? 20.34 4.773 -67.188 1 300 226 ARG A N 1
ATOM 1229 C CA . ARG A 1 150 ? 21.198 5.933 -67.387 1 300 226 ARG A CA 1
ATOM 1230 C C . ARG A 1 150 ? 22.507 5.944 -66.596 1 300 226 ARG A C 1
ATOM 1231 O O . ARG A 1 150 ? 23.146 6.984 -66.559 1 300 226 ARG A O 1
ATOM 1239 N N . ASP A 1 151 ? 22.919 4.837 -65.975 1 300 227 ASP A N 1
ATOM 1240 C CA . ASP A 1 151 ? 24.215 4.784 -65.277 1 300 227 ASP A CA 1
ATOM 1241 C C . ASP A 1 151 ? 24.817 3.396 -65.399 1 300 227 ASP A C 1
ATOM 1242 O O . ASP A 1 151 ? 25.335 2.849 -64.43 1 300 227 ASP A O 1
ATOM 1247 N N . VAL A 1 152 ? 24.723 2.814 -66.59 1 300 228 VAL A N 1
ATOM 1248 C CA . VAL A 1 152 ? 25.25 1.488 -66.823 1 300 228 VAL A CA 1
ATOM 1249 C C . VAL A 1 152 ? 26.761 1.534 -66.797 1 300 228 VAL A C 1
ATOM 1250 O O . VAL A 1 152 ? 27.358 2.322 -67.523 1 300 228 VAL A O 1
ATOM 1254 N N . LYS A 1 153 ? 27.367 0.736 -65.91 1 300 229 LYS A N 1
ATOM 1255 C CA . LYS A 1 153 ? 28.811 0.652 -65.728 1 300 229 LYS A CA 1
ATOM 1256 C C . LYS A 1 153 ? 29.179 -0.568 -64.851 1 300 229 LYS A C 1
ATOM 1257 O O . LYS A 1 153 ? 28.324 -1.111 -64.16 1 300 229 LYS A O 1
ATOM 1263 N N . PRO A 1 154 ? 30.444 -1.022 -64.894 1 300 230 PRO A N 1
ATOM 1264 C CA . PRO A 1 154 ? 30.864 -2.188 -64.11 1 300 230 PRO A CA 1
ATOM 1265 C C . PRO A 1 154 ? 30.472 -2.187 -62.652 1 300 230 PRO A C 1
ATOM 1266 O O . PRO A 1 154 ? 30.045 -3.217 -62.144 1 300 230 PRO A O 1
ATOM 1270 N N . HIS A 1 155 ? 30.631 -1.049 -61.975 1 300 231 HIS A N 1
ATOM 1271 C CA . HIS A 1 155 ? 30.286 -0.95 -60.566 1 300 231 HIS A CA 1
ATOM 1272 C C . HIS A 1 155 ? 28.8 -1.194 -60.326 1 300 231 HIS A C 1
ATOM 1273 O O . HIS A 1 155 ? 28.438 -1.689 -59.26 1 300 231 HIS A O 1
ATOM 1280 N N . ASN A 1 156 ? 27.938 -0.843 -61.289 1 300 232 ASN A N 1
ATOM 1281 C CA . ASN A 1 156 ? 26.502 -1.031 -61.117 1 300 232 ASN A CA 1
ATOM 1282 C C . ASN A 1 156 ? 25.989 -2.4 -61.577 1 300 232 ASN A C 1
ATOM 1283 O O . ASN A 1 156 ? 24.786 -2.643 -61.549 1 300 232 ASN A O 1
ATOM 1288 N N . VAL A 1 157 ? 26.897 -3.308 -61.944 1 300 233 VAL A N 1
ATOM 1289 C CA . VAL A 1 157 ? 26.549 -4.665 -62.297 1 300 233 VAL A CA 1
ATOM 1290 C C . VAL A 1 157 ? 27.225 -5.559 -61.296 1 300 233 VAL A C 1
ATOM 1291 O O . VAL A 1 157 ? 28.456 -5.701 -61.308 1 300 233 VAL A O 1
ATOM 1295 N N . MET A 1 158 ? 26.429 -6.133 -60.405 1 300 234 MET A N 1
ATOM 1296 C CA . MET A 1 158 ? 26.969 -6.974 -59.364 1 300 234 MET A CA 1
ATOM 1297 C C . MET A 1 158 ? 26.845 -8.424 -59.714 1 300 234 MET A C 1
ATOM 1298 O O . MET A 1 158 ? 25.765 -8.887 -60.069 1 300 234 MET A O 1
ATOM 1303 N N . ILE A 1 159 ? 27.971 -9.132 -59.668 1 300 235 ILE A N 1
ATOM 1304 C CA . ILE A 1 159 ? 27.998 -10.541 -59.984 1 300 235 ILE A CA 1
ATOM 1305 C C . ILE A 1 159 ? 28.583 -11.401 -58.881 1 300 235 ILE A C 1
ATOM 1306 O O . ILE A 1 159 ? 29.728 -11.214 -58.458 1 300 235 ILE A O 1
ATOM 1311 N N . ASP A 1 160 ? 27.797 -12.391 -58.471 1 300 236 ASP A N 1
ATOM 1312 C CA . ASP A 1 160 ? 28.221 -13.422 -57.551 1 300 236 ASP A CA 1
ATOM 1313 C C . ASP A 1 160 ? 28.529 -14.585 -58.483 1 300 236 ASP A C 1
ATOM 1314 O O . ASP A 1 160 ? 27.632 -15.348 -58.836 1 300 236 ASP A O 1
ATOM 1319 N N . HIS A 1 161 ? 29.784 -14.69 -58.921 1 300 237 HIS A N 1
ATOM 1320 C CA . HIS A 1 161 ? 30.203 -15.726 -59.862 1 300 237 HIS A CA 1
ATOM 1321 C C . HIS A 1 161 ? 30.001 -17.145 -59.362 1 300 237 HIS A C 1
ATOM 1322 O O . HIS A 1 161 ? 29.761 -18.056 -60.158 1 300 237 HIS A O 1
ATOM 1329 N N . GLU A 1 162 ? 30.067 -17.327 -58.041 1 300 238 GLU A N 1
ATOM 1330 C CA . GLU A 1 162 ? 29.878 -18.613 -57.382 1 300 238 GLU A CA 1
ATOM 1331 C C . GLU A 1 162 ? 28.47 -19.129 -57.687 1 300 238 GLU A C 1
ATOM 1332 O O . GLU A 1 162 ? 28.305 -20.259 -58.14 1 300 238 GLU A O 1
ATOM 1338 N N . LEU A 1 163 ? 27.474 -18.265 -57.525 1 300 239 LEU A N 1
ATOM 1339 C CA . LEU A 1 163 ? 26.089 -18.634 -57.786 1 300 239 LEU A CA 1
ATOM 1340 C C . LEU A 1 163 ? 25.59 -18.256 -59.172 1 300 239 LEU A C 1
ATOM 1341 O O . LEU A 1 163 ? 24.424 -18.503 -59.471 1 300 239 LEU A O 1
ATOM 1346 N N . ARG A 1 164 ? 26.444 -17.649 -60.007 1 300 240 ARG A N 1
ATOM 1347 C CA . ARG A 1 164 ? 26.091 -17.207 -61.348 1 300 240 ARG A CA 1
ATOM 1348 C C . ARG A 1 164 ? 24.902 -16.239 -61.33 1 300 240 ARG A C 1
ATOM 1349 O O . ARG A 1 164 ? 24.038 -16.281 -62.208 1 300 240 ARG A O 1
ATOM 1357 N N . LYS A 1 165 ? 24.856 -15.373 -60.314 1 300 241 LYS A N 1
ATOM 1358 C CA . LYS A 1 165 ? 23.778 -14.411 -60.18 1 300 241 LYS A CA 1
ATOM 1359 C C . LYS A 1 165 ? 24.252 -13.022 -60.533 1 300 241 LYS A C 1
ATOM 1360 O O . LYS A 1 165 ? 25.307 -12.581 -60.073 1 300 241 LYS A O 1
ATOM 1366 N N . LEU A 1 166 ? 23.473 -12.333 -61.361 1 300 242 LEU A N 1
ATOM 1367 C CA . LEU A 1 166 ? 23.784 -10.972 -61.766 1 300 242 LEU A CA 1
ATOM 1368 C C . LEU A 1 166 ? 22.638 -10.059 -61.356 1 300 242 LEU A C 1
ATOM 1369 O O . LEU A 1 166 ? 21.471 -10.411 -61.545 1 300 242 LEU A O 1
ATOM 1374 N N . ARG A 1 167 ? 22.964 -8.876 -60.82 1 300 243 ARG A N 1
ATOM 1375 C CA . ARG A 1 167 ? 21.951 -7.895 -60.458 1 300 243 ARG A CA 1
ATOM 1376 C C . ARG A 1 167 ? 22.383 -6.518 -60.938 1 300 243 ARG A C 1
ATOM 1377 O O . ARG A 1 167 ? 23.554 -6.154 -60.829 1 300 243 ARG A O 1
ATOM 1385 N N . LEU A 1 168 ? 21.434 -5.761 -61.482 1 300 244 LEU A N 1
ATOM 1386 C CA . LEU A 1 168 ? 21.679 -4.398 -61.917 1 300 244 LEU A CA 1
ATOM 1387 C C . LEU A 1 168 ? 21.236 -3.522 -60.76 1 300 244 LEU A C 1
ATOM 1388 O O . LEU A 1 168 ? 20.058 -3.528 -60.409 1 300 244 LEU A O 1
ATOM 1393 N N . ILE A 1 169 ? 22.189 -2.815 -60.13 1 300 245 ILE A N 1
ATOM 1394 C CA . ILE A 1 169 ? 21.96 -2.012 -58.921 1 300 245 ILE A CA 1
ATOM 1395 C C . ILE A 1 169 ? 22.003 -0.479 -59.15 1 300 245 ILE A C 1
ATOM 1396 O O . ILE A 1 169 ? 22.243 -0.04 -60.276 1 300 245 ILE A O 1
ATOM 1401 N N . ASP A 1 170 ? 21.757 0.321 -58.074 1 300 246 ASP A N 1
ATOM 1402 C CA . ASP A 1 170 ? 21.824 1.778 -58.051 1 300 246 ASP A CA 1
ATOM 1403 C C . ASP A 1 170 ? 21.024 2.447 -59.146 1 300 246 ASP A C 1
ATOM 1404 O O . ASP A 1 170 ? 21.561 2.899 -60.162 1 300 246 ASP A O 1
ATOM 1409 N N . TRP A 1 171 ? 19.741 2.567 -58.896 1 300 247 TRP A N 1
ATOM 1410 C CA . TRP A 1 171 ? 18.832 3.199 -59.836 1 300 247 TRP A CA 1
ATOM 1411 C C . TRP A 1 171 ? 18.62 4.69 -59.539 1 300 247 TRP A C 1
ATOM 1412 O O . TRP A 1 171 ? 17.585 5.256 -59.897 1 300 247 TRP A O 1
ATOM 1423 N N . GLY A 1 172 ? 19.621 5.316 -58.924 1 300 248 GLY A N 1
ATOM 1424 C CA . GLY A 1 172 ? 19.581 6.715 -58.532 1 300 248 GLY A CA 1
ATOM 1425 C C . GLY A 1 172 ? 19.52 7.667 -59.698 1 300 248 GLY A C 1
ATOM 1426 O O . GLY A 1 172 ? 18.971 8.762 -59.575 1 300 248 GLY A O 1
ATOM 1427 N N . LEU A 1 173 ? 20.078 7.255 -60.832 1 300 249 LEU A N 1
ATOM 1428 C CA . LEU A 1 173 ? 20.05 8.073 -62.031 1 300 249 LEU A CA 1
ATOM 1429 C C . LEU A 1 173 ? 18.958 7.687 -63.022 1 300 249 LEU A C 1
ATOM 1430 O O . LEU A 1 173 ? 18.793 8.371 -64.026 1 300 249 LEU A O 1
ATOM 1435 N N . ALA A 1 174 ? 18.221 6.604 -62.759 1 300 250 ALA A N 1
ATOM 1436 C CA . ALA A 1 174 ? 17.165 6.146 -63.642 1 300 250 ALA A CA 1
ATOM 1437 C C . ALA A 1 174 ? 16.042 7.166 -63.81 1 300 250 ALA A C 1
ATOM 1438 O O . ALA A 1 174 ? 15.786 7.97 -62.914 1 300 250 ALA A O 1
ATOM 1440 N N . GLU A 1 175 ? 15.377 7.132 -64.971 1 300 251 GLU A N 1
ATOM 1441 C CA . GLU A 1 175 ? 14.304 8.068 -65.294 1 300 251 GLU A CA 1
ATOM 1442 C C . GLU A 1 175 ? 13.24 7.411 -66.208 1 300 251 GLU A C 1
ATOM 1443 O O . GLU A 1 175 ? 13.533 6.455 -66.928 1 300 251 GLU A O 1
ATOM 1449 N N . PHE A 1 176 ? 12 7.906 -66.146 1 300 252 PHE A N 1
ATOM 1450 C CA . PHE A 1 176 ? 10.908 7.423 -66.975 1 300 252 PHE A CA 1
ATOM 1451 C C . PHE A 1 176 ? 11.041 7.993 -68.372 1 300 252 PHE A C 1
ATOM 1452 O O . PHE A 1 176 ? 11.34 9.178 -68.529 1 300 252 PHE A O 1
ATOM 1460 N N . TYR A 1 177 ? 10.8 7.163 -69.387 1 300 253 TYR A N 1
ATOM 1461 C CA . TYR A 1 177 ? 10.847 7.624 -70.758 1 300 253 TYR A CA 1
ATOM 1462 C C . TYR A 1 177 ? 9.478 8.131 -71.197 1 300 253 TYR A C 1
ATOM 1463 O O . TYR A 1 177 ? 8.518 7.368 -71.245 1 300 253 TYR A O 1
ATOM 1472 N N . HIS A 1 178 ? 9.411 9.41 -71.562 1 300 254 HIS A N 1
ATOM 1473 C CA . HIS A 1 178 ? 8.208 10.053 -72.069 1 300 254 HIS A CA 1
ATOM 1474 C C . HIS A 1 178 ? 8.554 10.501 -73.473 1 300 254 HIS A C 1
ATOM 1475 O O . HIS A 1 178 ? 9.519 11.239 -73.672 1 300 254 HIS A O 1
ATOM 1482 N N . PRO A 1 179 ? 7.848 9.968 -74.472 1 300 255 PRO A N 1
ATOM 1483 C CA . PRO A 1 179 ? 8.222 10.245 -75.863 1 300 255 PRO A CA 1
ATOM 1484 C C . PRO A 1 179 ? 8.441 11.702 -76.225 1 300 255 PRO A C 1
ATOM 1485 O O . PRO A 1 179 ? 7.62 12.568 -75.917 1 300 255 PRO A O 1
ATOM 1489 N N . GLY A 1 180 ? 9.603 11.94 -76.828 1 300 256 GLY A N 1
ATOM 1490 C CA . GLY A 1 180 ? 10.03 13.248 -77.291 1 300 256 GLY A CA 1
ATOM 1491 C C . GLY A 1 180 ? 10.663 14.139 -76.242 1 300 256 GLY A C 1
ATOM 1492 O O . GLY A 1 180 ? 11.359 15.089 -76.607 1 300 256 GLY A O 1
ATOM 1493 N N . LYS A 1 181 ? 10.421 13.857 -74.936 1 300 257 LYS A N 1
ATOM 1494 C CA . LYS A 1 181 ? 10.925 14.655 -73.809 1 300 257 LYS A CA 1
ATOM 1495 C C . LYS A 1 181 ? 12.426 14.902 -73.866 1 300 257 LYS A C 1
ATOM 1496 O O . LYS A 1 181 ? 13.177 14.005 -74.251 1 300 257 LYS A O 1
ATOM 1502 N N . GLU A 1 182 ? 12.856 16.123 -73.507 1 300 258 GLU A N 1
ATOM 1503 C CA . GLU A 1 182 ? 14.259 16.476 -73.455 1 300 258 GLU A CA 1
ATOM 1504 C C . GLU A 1 182 ? 14.761 16.341 -72.029 1 300 258 GLU A C 1
ATOM 1505 O O . GLU A 1 182 ? 14.217 16.952 -71.125 1 300 258 GLU A O 1
ATOM 1511 N N . TYR A 1 183 ? 15.791 15.526 -71.844 1 300 259 TYR A N 1
ATOM 1512 C CA . TYR A 1 183 ? 16.37 15.211 -70.553 1 300 259 TYR A CA 1
ATOM 1513 C C . TYR A 1 183 ? 17.714 15.881 -70.322 1 300 259 TYR A C 1
ATOM 1514 O O . TYR A 1 183 ? 18.362 16.348 -71.256 1 300 259 TYR A O 1
ATOM 1523 N N . ASN A 1 184 ? 18.135 15.902 -69.061 1 300 260 ASN A N 1
ATOM 1524 C CA . ASN A 1 184 ? 19.429 16.416 -68.657 1 300 260 ASN A CA 1
ATOM 1525 C C . ASN A 1 184 ? 20.508 15.451 -69.186 1 300 260 ASN A C 1
ATOM 1526 O O . ASN A 1 184 ? 20.337 14.239 -69.082 1 300 260 ASN A O 1
ATOM 1531 N N . VAL A 1 185 ? 21.611 15.981 -69.746 1 300 261 VAL A N 1
ATOM 1532 C CA . VAL A 1 185 ? 22.696 15.14 -70.27 1 300 261 VAL A CA 1
ATOM 1533 C C . VAL A 1 185 ? 23.778 14.799 -69.239 1 300 261 VAL A C 1
ATOM 1534 O O . VAL A 1 185 ? 24.695 14.044 -69.555 1 300 261 VAL A O 1
ATOM 1538 N N . ARG A 1 186 ? 23.696 15.35 -68.025 1 300 262 ARG A N 1
ATOM 1539 C CA . ARG A 1 186 ? 24.675 15.086 -66.978 1 300 262 ARG A CA 1
ATOM 1540 C C . ARG A 1 186 ? 24.389 13.751 -66.278 1 300 262 ARG A C 1
ATOM 1541 O O . ARG A 1 186 ? 24.24 13.687 -65.059 1 300 262 ARG A O 1
ATOM 1549 N N . VAL A 1 187 ? 24.301 12.686 -67.053 1 300 263 VAL A N 1
ATOM 1550 C CA . VAL A 1 187 ? 24.027 11.357 -66.535 1 300 263 VAL A CA 1
ATOM 1551 C C . VAL A 1 187 ? 25.135 10.399 -66.987 1 300 263 VAL A C 1
ATOM 1552 O O . VAL A 1 187 ? 25.947 10.756 -67.847 1 300 263 VAL A O 1
ATOM 1556 N N . ALA A 1 188 ? 25.17 9.177 -66.407 1 300 264 ALA A N 1
ATOM 1557 C CA . ALA A 1 188 ? 26.151 8.127 -66.706 1 300 264 ALA A CA 1
ATOM 1558 C C . ALA A 1 188 ? 27.566 8.535 -66.31 1 300 264 ALA A C 1
ATOM 1559 O O . ALA A 1 188 ? 27.84 9.726 -66.131 1 300 264 ALA A O 1
ATOM 1561 N N . SER A 1 189 ? 28.461 7.553 -66.154 1 300 265 SER A N 1
ATOM 1562 C CA A SER A 1 189 ? 29.846 7.858 -65.844 0.48 300 265 SER A CA 1
ATOM 1563 C CA B SER A 1 189 ? 29.849 7.84 -65.839 0.52 300 265 SER A CA 1
ATOM 1564 C C . SER A 1 189 ? 30.569 8.156 -67.148 1 300 265 SER A C 1
ATOM 1565 O O . SER A 1 189 ? 30.268 7.549 -68.17 1 300 265 SER A O 1
ATOM 1570 N N . ARG A 1 190 ? 31.479 9.138 -67.132 1 300 266 ARG A N 1
ATOM 1571 C CA . ARG A 1 190 ? 32.215 9.635 -68.299 1 300 266 ARG A CA 1
ATOM 1572 C C . ARG A 1 190 ? 32.513 8.604 -69.389 1 300 266 ARG A C 1
ATOM 1573 O O . ARG A 1 190 ? 32.089 8.774 -70.524 1 300 266 ARG A O 1
ATOM 1581 N N . TYR A 1 191 ? 33.168 7.515 -69.029 1 300 267 TYR A N 1
ATOM 1582 C CA . TYR A 1 191 ? 33.589 6.49 -69.982 1 300 267 TYR A CA 1
ATOM 1583 C C . TYR A 1 191 ? 32.453 5.754 -70.684 1 300 267 TYR A C 1
ATOM 1584 O O . TYR A 1 191 ? 32.67 5.11 -71.707 1 300 267 TYR A O 1
ATOM 1593 N N . PHE A 1 192 ? 31.256 5.85 -70.14 1 300 268 PHE A N 1
ATOM 1594 C CA . PHE A 1 192 ? 30.078 5.166 -70.65 1 300 268 PHE A CA 1
ATOM 1595 C C . PHE A 1 192 ? 29.023 6.117 -71.231 1 300 268 PHE A C 1
ATOM 1596 O O . PHE A 1 192 ? 27.95 5.661 -71.628 1 300 268 PHE A O 1
ATOM 1604 N N . LYS A 1 193 ? 29.323 7.426 -71.302 1 300 269 LYS A N 1
ATOM 1605 C CA . LYS A 1 193 ? 28.396 8.395 -71.861 1 300 269 LYS A CA 1
ATOM 1606 C C . LYS A 1 193 ? 28.276 8.197 -73.362 1 300 269 LYS A C 1
ATOM 1607 O O . LYS A 1 193 ? 29.281 8.065 -74.056 1 300 269 LYS A O 1
ATOM 1613 N N . GLY A 1 194 ? 27.049 8.168 -73.847 1 300 270 GLY A N 1
ATOM 1614 C CA . GLY A 1 194 ? 26.796 8.024 -75.269 1 300 270 GLY A CA 1
ATOM 1615 C C . GLY A 1 194 ? 27.033 9.318 -76.013 1 300 270 GLY A C 1
ATOM 1616 O O . GLY A 1 194 ? 27.025 10.401 -75.418 1 300 270 GLY A O 1
ATOM 1617 N N . PRO A 1 195 ? 27.207 9.223 -77.345 1 300 271 PRO A N 1
ATOM 1618 C CA . PRO A 1 195 ? 27.409 10.435 -78.153 1 300 271 PRO A CA 1
ATOM 1619 C C . PRO A 1 195 ? 26.308 11.472 -77.966 1 300 271 PRO A C 1
ATOM 1620 O O . PRO A 1 195 ? 26.603 12.656 -77.936 1 300 271 PRO A O 1
ATOM 1624 N N . GLU A 1 196 ? 25.059 11.03 -77.776 1 300 272 GLU A N 1
ATOM 1625 C CA . GLU A 1 196 ? 23.924 11.923 -77.557 1 300 272 GLU A CA 1
ATOM 1626 C C . GLU A 1 196 ? 24.145 12.853 -76.36 1 300 272 GLU A C 1
ATOM 1627 O O . GLU A 1 196 ? 23.761 14.017 -76.413 1 300 272 GLU A O 1
ATOM 1633 N N . LEU A 1 197 ? 24.794 12.358 -75.302 1 300 273 LEU A N 1
ATOM 1634 C CA . LEU A 1 197 ? 25.098 13.187 -74.139 1 300 273 LEU A CA 1
ATOM 1635 C C . LEU A 1 197 ? 26.196 14.188 -74.45 1 300 273 LEU A C 1
ATOM 1636 O O . LEU A 1 197 ? 26.174 15.305 -73.943 1 300 273 LEU A O 1
ATOM 1641 N N . LEU A 1 198 ? 27.163 13.782 -75.267 1 300 274 LEU A N 1
ATOM 1642 C CA . LEU A 1 198 ? 28.316 14.589 -75.634 1 300 274 LEU A CA 1
ATOM 1643 C C . LEU A 1 198 ? 28.016 15.66 -76.691 1 300 274 LEU A C 1
ATOM 1644 O O . LEU A 1 198 ? 28.766 16.627 -76.81 1 300 274 LEU A O 1
ATOM 1649 N N . VAL A 1 199 ? 26.932 15.491 -77.461 1 300 275 VAL A N 1
ATOM 1650 C CA . VAL A 1 199 ? 26.555 16.458 -78.496 1 300 275 VAL A CA 1
ATOM 1651 C C . VAL A 1 199 ? 25.243 17.215 -78.18 1 300 275 VAL A C 1
ATOM 1652 O O . VAL A 1 199 ? 24.736 17.932 -79.046 1 300 275 VAL A O 1
ATOM 1656 N N . ASP A 1 200 ? 24.706 17.058 -76.95 1 300 276 ASP A N 1
ATOM 1657 C CA . ASP A 1 200 ? 23.496 17.722 -76.453 1 300 276 ASP A CA 1
ATOM 1658 C C . ASP A 1 200 ? 22.195 17.325 -77.166 1 300 276 ASP A C 1
ATOM 1659 O O . ASP A 1 200 ? 21.297 18.161 -77.331 1 300 276 ASP A O 1
ATOM 1664 N N . LEU A 1 201 ? 22.068 16.046 -77.54 1 300 277 LEU A N 1
ATOM 1665 C CA . LEU A 1 201 ? 20.816 15.545 -78.095 1 300 277 LEU A CA 1
ATOM 1666 C C . LEU A 1 201 ? 20.044 15.177 -76.829 1 300 277 LEU A C 1
ATOM 1667 O O . LEU A 1 201 ? 20.297 14.125 -76.239 1 300 277 LEU A O 1
ATOM 1672 N N . GLN A 1 202 ? 19.185 16.088 -76.347 1 300 278 GLN A N 1
ATOM 1673 C CA . GLN A 1 202 ? 18.485 15.885 -75.081 1 300 278 GLN A CA 1
ATOM 1674 C C . GLN A 1 202 ? 17.305 14.929 -75.164 1 300 278 GLN A C 1
ATOM 1675 O O . GLN A 1 202 ? 16.92 14.363 -74.143 1 300 278 GLN A O 1
ATOM 1681 N N . ASP A 1 203 ? 16.734 14.736 -76.352 1 300 279 ASP A N 1
ATOM 1682 C CA . ASP A 1 203 ? 15.605 13.826 -76.503 1 300 279 ASP A CA 1
ATOM 1683 C C . ASP A 1 203 ? 16.043 12.393 -76.801 1 300 279 ASP A C 1
ATOM 1684 O O . ASP A 1 203 ? 15.521 11.758 -77.714 1 300 279 ASP A O 1
ATOM 1689 N N . TYR A 1 204 ? 16.982 11.874 -75.991 1 300 280 TYR A N 1
ATOM 1690 C CA . TYR A 1 204 ? 17.507 10.513 -76.09 1 300 280 TYR A CA 1
ATOM 1691 C C . TYR A 1 204 ? 16.541 9.504 -75.454 1 300 280 TYR A C 1
ATOM 1692 O O . TYR A 1 204 ? 15.511 9.901 -74.894 1 300 280 TYR A O 1
ATOM 1701 N N . ASP A 1 205 ? 16.867 8.207 -75.534 1 300 281 ASP A N 1
ATOM 1702 C CA . ASP A 1 205 ? 15.975 7.189 -75.013 1 300 281 ASP A CA 1
ATOM 1703 C C . ASP A 1 205 ? 16.727 5.966 -74.453 1 300 281 ASP A C 1
ATOM 1704 O O . ASP A 1 205 ? 17.921 6.064 -74.166 1 300 281 ASP A O 1
ATOM 1709 N N . TYR A 1 206 ? 16.026 4.819 -74.302 1 300 282 TYR A N 1
ATOM 1710 C CA . TYR A 1 206 ? 16.555 3.551 -73.801 1 300 282 TYR A CA 1
ATOM 1711 C C . TYR A 1 206 ? 17.872 3.164 -74.479 1 300 282 TYR A C 1
ATOM 1712 O O . TYR A 1 206 ? 18.71 2.514 -73.862 1 300 282 TYR A O 1
ATOM 1721 N N . SER A 1 207 ? 18.05 3.557 -75.745 1 300 283 SER A N 1
ATOM 1722 C CA . SER A 1 207 ? 19.253 3.257 -76.514 1 300 283 SER A CA 1
ATOM 1723 C C . SER A 1 207 ? 20.526 3.787 -75.884 1 300 283 SER A C 1
ATOM 1724 O O . SER A 1 207 ? 21.601 3.278 -76.189 1 300 283 SER A O 1
ATOM 1727 N N . LEU A 1 208 ? 20.429 4.771 -74.976 1 300 284 LEU A N 1
ATOM 1728 C CA . LEU A 1 208 ? 21.597 5.273 -74.262 1 300 284 LEU A CA 1
ATOM 1729 C C . LEU A 1 208 ? 22.245 4.129 -73.459 1 300 284 LEU A C 1
ATOM 1730 O O . LEU A 1 208 ? 23.465 3.98 -73.469 1 300 284 LEU A O 1
ATOM 1735 N N . ASP A 1 209 ? 21.418 3.309 -72.805 1 300 285 ASP A N 1
ATOM 1736 C CA . ASP A 1 209 ? 21.92 2.181 -72.031 1 300 285 ASP A CA 1
ATOM 1737 C C . ASP A 1 209 ? 22.651 1.177 -72.909 1 300 285 ASP A C 1
ATOM 1738 O O . ASP A 1 209 ? 23.617 0.571 -72.456 1 300 285 ASP A O 1
ATOM 1743 N N . MET A 1 210 ? 22.203 1.008 -74.161 1 300 286 MET A N 1
ATOM 1744 C CA . MET A 1 210 ? 22.83 0.087 -75.102 1 300 286 MET A CA 1
ATOM 1745 C C . MET A 1 210 ? 24.237 0.546 -75.49 1 300 286 MET A C 1
ATOM 1746 O O . MET A 1 210 ? 25.119 -0.291 -75.692 1 300 286 MET A O 1
ATOM 1751 N N . TRP A 1 211 ? 24.47 1.869 -75.533 1 300 287 TRP A N 1
ATOM 1752 C CA . TRP A 1 211 ? 25.804 2.388 -75.799 1 300 287 TRP A CA 1
ATOM 1753 C C . TRP A 1 211 ? 26.702 2.034 -74.618 1 300 287 TRP A C 1
ATOM 1754 O O . TRP A 1 211 ? 27.796 1.512 -74.815 1 300 287 TRP A O 1
ATOM 1765 N N . SER A 1 212 ? 26.227 2.297 -73.394 1 300 288 SER A N 1
ATOM 1766 C CA . SER A 1 212 ? 26.976 2.013 -72.177 1 300 288 SER A CA 1
ATOM 1767 C C . SER A 1 212 ? 27.314 0.528 -72.078 1 300 288 SER A C 1
ATOM 1768 O O . SER A 1 212 ? 28.447 0.173 -71.758 1 300 288 SER A O 1
ATOM 1771 N N . LEU A 1 213 ? 26.36 -0.336 -72.437 1 300 289 LEU A N 1
ATOM 1772 C CA . LEU A 1 213 ? 26.574 -1.779 -72.454 1 300 289 LEU A CA 1
ATOM 1773 C C . LEU A 1 213 ? 27.67 -2.131 -73.461 1 300 289 LEU A C 1
ATOM 1774 O O . LEU A 1 213 ? 28.553 -2.919 -73.147 1 300 289 LEU A O 1
ATOM 1779 N N . GLY A 1 214 ? 27.641 -1.497 -74.629 1 300 290 GLY A N 1
ATOM 1780 C CA . GLY A 1 214 ? 28.652 -1.689 -75.655 1 300 290 GLY A CA 1
ATOM 1781 C C . GLY A 1 214 ? 30.031 -1.306 -75.166 1 300 290 GLY A C 1
ATOM 1782 O O . GLY A 1 214 ? 30.994 -2.026 -75.413 1 300 290 GLY A O 1
ATOM 1783 N N . CYS A 1 215 ? 30.126 -0.211 -74.403 1 300 291 CYS A N 1
ATOM 1784 C CA . CYS A 1 215 ? 31.4 0.229 -73.835 1 300 291 CYS A CA 1
ATOM 1785 C C . CYS A 1 215 ? 31.925 -0.818 -72.868 1 300 291 CYS A C 1
ATOM 1786 O O . CYS A 1 215 ? 33.097 -1.174 -72.921 1 300 291 CYS A O 1
ATOM 1789 N N . MET A 1 216 ? 31.046 -1.349 -72.018 1 300 292 MET A N 1
ATOM 1790 C CA . MET A 1 216 ? 31.421 -2.386 -71.075 1 300 292 MET A CA 1
ATOM 1791 C C . MET A 1 216 ? 31.863 -3.639 -71.823 1 300 292 MET A C 1
ATOM 1792 O O . MET A 1 216 ? 32.914 -4.19 -71.527 1 300 292 MET A O 1
ATOM 1797 N N . PHE A 1 217 ? 31.111 -4.034 -72.842 1 300 293 PHE A N 1
ATOM 1798 C CA . PHE A 1 217 ? 31.418 -5.219 -73.622 1 300 293 PHE A CA 1
ATOM 1799 C C . PHE A 1 217 ? 32.773 -5.133 -74.288 1 300 293 PHE A C 1
ATOM 1800 O O . PHE A 1 217 ? 33.555 -6.082 -74.227 1 300 293 PHE A O 1
ATOM 1808 N N . ALA A 1 218 ? 33.08 -3.977 -74.869 1 300 294 ALA A N 1
ATOM 1809 C CA . ALA A 1 218 ? 34.365 -3.773 -75.521 1 300 294 ALA A CA 1
ATOM 1810 C C . ALA A 1 218 ? 35.502 -3.867 -74.509 1 300 294 ALA A C 1
ATOM 1811 O O . ALA A 1 218 ? 36.49 -4.545 -74.76 1 300 294 ALA A O 1
ATOM 1813 N N . GLY A 1 219 ? 35.316 -3.266 -73.342 1 300 295 GLY A N 1
ATOM 1814 C CA . GLY A 1 219 ? 36.311 -3.328 -72.282 1 300 295 GLY A CA 1
ATOM 1815 C C . GLY A 1 219 ? 36.586 -4.744 -71.812 1 300 295 GLY A C 1
ATOM 1816 O O . GLY A 1 219 ? 37.712 -5.073 -71.442 1 300 295 GLY A O 1
ATOM 1817 N N . MET A 1 220 ? 35.564 -5.601 -71.859 1 300 296 MET A N 1
ATOM 1818 C CA . MET A 1 220 ? 35.678 -6.982 -71.422 1 300 296 MET A CA 1
ATOM 1819 C C . MET A 1 220 ? 36.388 -7.869 -72.416 1 300 296 MET A C 1
ATOM 1820 O O . MET A 1 220 ? 37.354 -8.543 -72.053 1 300 296 MET A O 1
ATOM 1825 N N . ILE A 1 221 ? 35.896 -7.903 -73.66 1 300 297 ILE A N 1
ATOM 1826 C CA . ILE A 1 221 ? 36.469 -8.781 -74.662 1 300 297 ILE A CA 1
ATOM 1827 C C . ILE A 1 221 ? 37.849 -8.322 -75.1 1 300 297 ILE A C 1
ATOM 1828 O O . ILE A 1 221 ? 38.669 -9.166 -75.443 1 300 297 ILE A O 1
ATOM 1833 N N . PHE A 1 222 ? 38.127 -7.009 -75.064 1 300 298 PHE A N 1
ATOM 1834 C CA . PHE A 1 222 ? 39.449 -6.512 -75.43 1 300 298 PHE A CA 1
ATOM 1835 C C . PHE A 1 222 ? 40.393 -6.342 -74.237 1 300 298 PHE A C 1
ATOM 1836 O O . PHE A 1 222 ? 41.554 -6.004 -74.452 1 300 298 PHE A O 1
ATOM 1844 N N . ARG A 1 223 ? 39.904 -6.564 -72.996 1 300 299 ARG A N 1
ATOM 1845 C CA . ARG A 1 223 ? 40.677 -6.445 -71.759 1 300 299 ARG A CA 1
ATOM 1846 C C . ARG A 1 223 ? 41.292 -5.058 -71.581 1 300 299 ARG A C 1
ATOM 1847 O O . ARG A 1 223 ? 42.423 -4.925 -71.12 1 300 299 ARG A O 1
ATOM 1855 N N . LYS A 1 224 ? 40.531 -4.025 -71.933 1 300 300 LYS A N 1
ATOM 1856 C CA . LYS A 1 224 ? 40.984 -2.646 -71.845 1 300 300 LYS A CA 1
ATOM 1857 C C . LYS A 1 224 ? 39.943 -1.864 -71.071 1 300 300 LYS A C 1
ATOM 1858 O O . LYS A 1 224 ? 38.853 -1.616 -71.574 1 300 300 LYS A O 1
ATOM 1864 N N . GLU A 1 225 ? 40.269 -1.499 -69.84 1 300 301 GLU A N 1
ATOM 1865 C CA . GLU A 1 225 ? 39.333 -0.809 -68.972 1 300 301 GLU A CA 1
ATOM 1866 C C . GLU A 1 225 ? 39.824 0.595 -68.587 1 300 301 GLU A C 1
ATOM 1867 O O . GLU A 1 225 ? 40.83 0.702 -67.892 1 300 301 GLU A O 1
ATOM 1873 N N . PRO A 1 226 ? 39.098 1.681 -68.935 1 300 302 PRO A N 1
ATOM 1874 C CA . PRO A 1 226 ? 37.886 1.715 -69.776 1 300 302 PRO A CA 1
ATOM 1875 C C . PRO A 1 226 ? 38.232 1.625 -71.26 1 300 302 PRO A C 1
ATOM 1876 O O . PRO A 1 226 ? 39.374 1.926 -71.627 1 300 302 PRO A O 1
ATOM 1880 N N . PHE A 1 227 ? 37.277 1.218 -72.113 1 300 303 PHE A N 1
ATOM 1881 C CA . PHE A 1 227 ? 37.582 1.134 -73.541 1 300 303 PHE A CA 1
ATOM 1882 C C . PHE A 1 227 ? 37.815 2.521 -74.117 1 300 303 PHE A C 1
ATOM 1883 O O . PHE A 1 227 ? 38.805 2.738 -74.81 1 300 303 PHE A O 1
ATOM 1891 N N . PHE A 1 228 ? 36.923 3.461 -73.818 1 300 304 PHE A N 1
ATOM 1892 C CA . PHE A 1 228 ? 37.095 4.835 -74.272 1 300 304 PHE A CA 1
ATOM 1893 C C . PHE A 1 228 ? 37.558 5.622 -73.064 1 300 304 PHE A C 1
ATOM 1894 O O . PHE A 1 228 ? 36.753 5.91 -72.181 1 300 304 PHE A O 1
ATOM 1902 N N . TYR A 1 229 ? 38.861 5.929 -72.999 1 300 305 TYR A N 1
ATOM 1903 C CA . TYR A 1 229 ? 39.458 6.6 -71.847 1 300 305 TYR A CA 1
ATOM 1904 C C . TYR A 1 229 ? 39.693 8.114 -72.04 1 300 305 TYR A C 1
ATOM 1905 O O . TYR A 1 229 ? 40.821 8.553 -72.265 1 300 305 TYR A O 1
ATOM 1914 N N . GLY A 1 230 ? 38.637 8.897 -71.873 1 300 306 GLY A N 1
ATOM 1915 C CA . GLY A 1 230 ? 38.733 10.342 -71.971 1 300 306 GLY A CA 1
ATOM 1916 C C . GLY A 1 230 ? 39.109 10.973 -70.646 1 300 306 GLY A C 1
ATOM 1917 O O . GLY A 1 230 ? 38.687 10.509 -69.586 1 300 306 GLY A O 1
ATOM 1918 N N . HIS A 1 231 ? 39.927 12.019 -70.684 1 300 307 HIS A N 1
ATOM 1919 C CA . HIS A 1 231 ? 40.312 12.736 -69.46 1 300 307 HIS A CA 1
ATOM 1920 C C . HIS A 1 231 ? 39.226 13.735 -68.997 1 300 307 HIS A C 1
ATOM 1921 O O . HIS A 1 231 ? 39.256 14.19 -67.852 1 300 307 HIS A O 1
ATOM 1928 N N . ASP A 1 232 ? 38.292 14.086 -69.899 1 300 308 ASP A N 1
ATOM 1929 C CA . ASP A 1 232 ? 37.153 14.952 -69.658 1 300 308 ASP A CA 1
ATOM 1930 C C . ASP A 1 232 ? 36.061 14.652 -70.69 1 300 308 ASP A C 1
ATOM 1931 O O . ASP A 1 232 ? 36.224 13.809 -71.576 1 300 308 ASP A O 1
ATOM 1936 N N . ASN A 1 233 ? 34.961 15.356 -70.576 1 300 309 ASN A N 1
ATOM 1937 C CA . ASN A 1 233 ? 33.787 15.181 -71.401 1 300 309 ASN A CA 1
ATOM 1938 C C . ASN A 1 233 ? 34.057 15.447 -72.894 1 300 309 ASN A C 1
ATOM 1939 O O . ASN A 1 233 ? 33.545 14.719 -73.746 1 300 309 ASN A O 1
ATOM 1944 N N . GLN A 1 234 ? 34.896 16.441 -73.209 1 300 310 GLN A N 1
ATOM 1945 C CA . GLN A 1 234 ? 35.222 16.744 -74.602 1 300 310 GLN A CA 1
ATOM 1946 C C . GLN A 1 234 ? 36.143 15.689 -75.171 1 300 310 GLN A C 1
ATOM 1947 O O . GLN A 1 234 ? 35.911 15.197 -76.273 1 300 310 GLN A O 1
ATOM 1953 N N . ASP A 1 235 ? 37.167 15.314 -74.402 1 300 311 ASP A N 1
ATOM 1954 C CA . ASP A 1 235 ? 38.104 14.279 -74.809 1 300 311 ASP A CA 1
ATOM 1955 C C . ASP A 1 235 ? 37.424 12.931 -74.984 1 300 311 ASP A C 1
ATOM 1956 O O . ASP A 1 235 ? 37.864 12.128 -75.802 1 300 311 ASP A O 1
ATOM 1961 N N . GLN A 1 236 ? 36.335 12.684 -74.254 1 300 312 GLN A N 1
ATOM 1962 C CA . GLN A 1 236 ? 35.585 11.447 -74.381 1 300 312 GLN A CA 1
ATOM 1963 C C . GLN A 1 236 ? 35.062 11.274 -75.809 1 300 312 GLN A C 1
ATOM 1964 O O . GLN A 1 236 ? 35.219 10.203 -76.394 1 300 312 GLN A O 1
ATOM 1970 N N . LEU A 1 237 ? 34.518 12.353 -76.39 1 300 313 LEU A N 1
ATOM 1971 C CA . LEU A 1 237 ? 34.031 12.311 -77.763 1 300 313 LEU A CA 1
ATOM 1972 C C . LEU A 1 237 ? 35.189 12.132 -78.744 1 300 313 LEU A C 1
ATOM 1973 O O . LEU A 1 237 ? 35.05 11.407 -79.726 1 300 313 LEU A O 1
ATOM 1978 N N . VAL A 1 238 ? 36.345 12.739 -78.455 1 300 314 VAL A N 1
ATOM 1979 C CA . VAL A 1 238 ? 37.541 12.593 -79.277 1 300 314 VAL A CA 1
ATOM 1980 C C . VAL A 1 238 ? 37.974 11.116 -79.318 1 300 314 VAL A C 1
ATOM 1981 O O . VAL A 1 238 ? 38.189 10.559 -80.395 1 300 314 VAL A O 1
ATOM 1985 N N . LYS A 1 239 ? 38.017 10.468 -78.155 1 300 315 LYS A N 1
ATOM 1986 C CA . LYS A 1 239 ? 38.392 9.064 -78.06 1 300 315 LYS A CA 1
ATOM 1987 C C . LYS A 1 239 ? 37.463 8.169 -78.864 1 300 315 LYS A C 1
ATOM 1988 O O . LYS A 1 239 ? 37.921 7.225 -79.505 1 300 315 LYS A O 1
ATOM 1994 N N . ILE A 1 240 ? 36.163 8.476 -78.845 1 300 316 ILE A N 1
ATOM 1995 C CA . ILE A 1 240 ? 35.174 7.728 -79.61 1 300 316 ILE A CA 1
ATOM 1996 C C . ILE A 1 240 ? 35.386 7.961 -81.111 1 300 316 ILE A C 1
ATOM 1997 O O . ILE A 1 240 ? 35.401 7.006 -81.886 1 300 316 ILE A O 1
ATOM 2002 N N . ALA A 1 241 ? 35.578 9.223 -81.516 1 300 317 ALA A N 1
ATOM 2003 C CA . ALA A 1 241 ? 35.77 9.584 -82.918 1 300 317 ALA A CA 1
ATOM 2004 C C . ALA A 1 241 ? 36.991 8.94 -83.553 1 300 317 ALA A C 1
ATOM 2005 O O . ALA A 1 241 ? 36.984 8.659 -84.749 1 300 317 ALA A O 1
ATOM 2007 N N . LYS A 1 242 ? 38.032 8.69 -82.759 1 300 318 LYS A N 1
ATOM 2008 C CA . LYS A 1 242 ? 39.235 8.035 -83.263 1 300 318 LYS A CA 1
ATOM 2009 C C . LYS A 1 242 ? 39.02 6.553 -83.6 1 300 318 LYS A C 1
ATOM 2010 O O . LYS A 1 242 ? 39.857 5.967 -84.28 1 300 318 LYS A O 1
ATOM 2016 N N . VAL A 1 243 ? 37.915 5.947 -83.128 1 300 319 VAL A N 1
ATOM 2017 C CA . VAL A 1 243 ? 37.594 4.548 -83.389 1 300 319 VAL A CA 1
ATOM 2018 C C . VAL A 1 243 ? 36.47 4.434 -84.419 1 300 319 VAL A C 1
ATOM 2019 O O . VAL A 1 243 ? 36.603 3.711 -85.399 1 300 319 VAL A O 1
ATOM 2023 N N . LEU A 1 244 ? 35.361 5.138 -84.193 1 300 320 LEU A N 1
ATOM 2024 C CA . LEU A 1 244 ? 34.215 5.064 -85.084 1 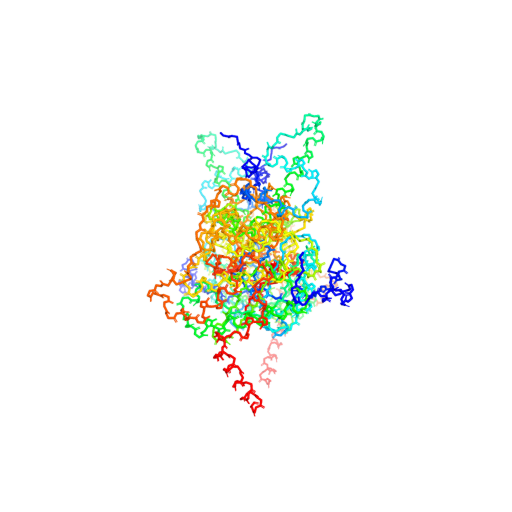300 320 LEU A CA 1
ATOM 2025 C C . LEU A 1 244 ? 34.387 5.869 -86.369 1 300 320 LEU A C 1
ATOM 2026 O O . LEU A 1 244 ? 33.732 5.563 -87.355 1 300 320 LEU A O 1
ATOM 2031 N N . GLY A 1 245 ? 35.246 6.881 -86.363 1 300 321 GLY A N 1
ATOM 2032 C CA . GLY A 1 245 ? 35.458 7.714 -87.541 1 300 321 GLY A CA 1
ATOM 2033 C C . GLY A 1 245 ? 34.647 8.994 -87.49 1 300 321 GLY A C 1
ATOM 2034 O O . GLY A 1 245 ? 33.616 9.047 -86.822 1 300 321 GLY A O 1
ATOM 2035 N N . THR A 1 246 ? 35.095 10.04 -88.191 1 300 322 THR A N 1
ATOM 2036 C CA . THR A 1 246 ? 34.404 11.341 -88.184 1 300 322 THR A CA 1
ATOM 2037 C C . THR A 1 246 ? 33.373 11.53 -89.271 1 300 322 THR A C 1
ATOM 2038 O O . THR A 1 246 ? 32.491 12.374 -89.138 1 300 322 THR A O 1
ATOM 2042 N N . ASP A 1 247 ? 33.479 10.77 -90.348 1 300 323 ASP A N 1
ATOM 2043 C CA . ASP A 1 247 ? 32.533 10.853 -91.455 1 300 323 ASP A CA 1
ATOM 2044 C C . ASP A 1 247 ? 31.137 10.409 -90.974 1 300 323 ASP A C 1
ATOM 2045 O O . ASP A 1 247 ? 30.14 11.071 -91.254 1 300 323 ASP A O 1
ATOM 2050 N N . GLU A 1 248 ? 31.096 9.336 -90.178 1 300 324 GLU A N 1
ATOM 2051 C CA . GLU A 1 248 ? 29.895 8.78 -89.556 1 300 324 GLU A CA 1
ATOM 2052 C C . GLU A 1 248 ? 29.344 9.733 -88.479 1 300 324 GLU A C 1
ATOM 2053 O O . GLU A 1 248 ? 28.134 9.792 -88.26 1 300 324 GLU A O 1
ATOM 2059 N N . LEU A 1 249 ? 30.236 10.482 -87.818 1 300 325 LEU A N 1
ATOM 2060 C CA . LEU A 1 249 ? 29.863 11.478 -86.834 1 300 325 LEU A CA 1
ATOM 2061 C C . LEU A 1 249 ? 29.178 12.633 -87.553 1 300 325 LEU A C 1
ATOM 2062 O O . LEU A 1 249 ? 28.109 13.044 -87.127 1 300 325 LEU A O 1
ATOM 2067 N N . ASN A 1 250 ? 29.751 13.116 -88.67 1 300 326 ASN A N 1
ATOM 2068 C CA . ASN A 1 250 ? 29.166 14.209 -89.455 1 300 326 ASN A CA 1
ATOM 2069 C C . ASN A 1 250 ? 27.801 13.812 -90.017 1 300 326 ASN A C 1
ATOM 2070 O O . ASN A 1 250 ? 26.885 14.628 -90.014 1 300 326 ASN A O 1
ATOM 2075 N N . ALA A 1 251 ? 27.655 12.554 -90.466 1 300 327 ALA A N 1
ATOM 2076 C CA . ALA A 1 251 ? 26.382 12.047 -90.983 1 300 327 ALA A CA 1
ATOM 2077 C C . ALA A 1 251 ? 25.327 12.021 -89.873 1 300 327 ALA A C 1
ATOM 2078 O O . ALA A 1 251 ? 24.17 12.363 -90.111 1 300 327 ALA A O 1
ATOM 2080 N N . TYR A 1 252 ? 25.734 11.628 -88.663 1 300 328 TYR A N 1
ATOM 2081 C CA . TYR A 1 252 ? 24.864 11.593 -87.495 1 300 328 TYR A CA 1
ATOM 2082 C C . TYR A 1 252 ? 24.46 13.027 -87.106 1 300 328 TYR A C 1
ATOM 2083 O O . TYR A 1 252 ? 23.273 13.295 -86.927 1 300 328 TYR A O 1
ATOM 2092 N N . LEU A 1 253 ? 25.429 13.958 -87.045 1 300 329 LEU A N 1
ATOM 2093 C CA . LEU A 1 253 ? 25.167 15.362 -86.725 1 300 329 LEU A CA 1
ATOM 2094 C C . LEU A 1 253 ? 24.228 15.981 -87.755 1 300 329 LEU A C 1
ATOM 2095 O O . LEU A 1 253 ? 23.31 16.702 -87.388 1 300 329 LEU A O 1
ATOM 2100 N N . ASN A 1 254 ? 24.44 15.688 -89.037 1 300 330 ASN A N 1
ATOM 2101 C CA . ASN A 1 254 ? 23.598 16.222 -90.096 1 300 330 ASN A CA 1
ATOM 2102 C C . ASN A 1 254 ? 22.186 15.651 -90.019 1 300 330 ASN A C 1
ATOM 2103 O O . ASN A 1 254 ? 21.232 16.383 -90.269 1 300 330 ASN A O 1
ATOM 2108 N N . LYS A 1 255 ? 22.048 14.361 -89.651 1 300 331 LYS A N 1
ATOM 2109 C CA . LYS A 1 255 ? 20.745 13.695 -89.546 1 300 331 LYS A CA 1
ATOM 2110 C C . LYS A 1 255 ? 19.871 14.326 -88.473 1 300 331 LYS A C 1
ATOM 2111 O O . LYS A 1 255 ? 18.673 14.521 -88.687 1 300 331 LYS A O 1
ATOM 2117 N N . TYR A 1 256 ? 20.46 14.638 -87.321 1 300 332 TYR A N 1
ATOM 2118 C CA . TYR A 1 256 ? 19.7 15.219 -86.221 1 300 332 TYR A CA 1
ATOM 2119 C C . TYR A 1 256 ? 19.837 16.737 -86.105 1 300 332 TYR A C 1
ATOM 2120 O O . TYR A 1 256 ? 19.435 17.3 -85.085 1 300 332 TYR A O 1
ATOM 2129 N N . GLN A 1 257 ? 20.362 17.396 -87.164 1 300 333 GLN A N 1
ATOM 2130 C CA . GLN A 1 257 ? 20.542 18.844 -87.267 1 300 333 GLN A CA 1
ATOM 2131 C C . GLN A 1 257 ? 21.318 19.441 -86.099 1 300 333 GLN A C 1
ATOM 2132 O O . GLN A 1 257 ? 21.034 20.559 -85.665 1 300 333 GLN A O 1
ATOM 2138 N N . LEU A 1 258 ? 22.296 18.684 -85.594 1 300 334 LEU A N 1
ATOM 2139 C CA . LEU A 1 258 ? 23.156 19.104 -84.499 1 300 334 LEU A CA 1
ATOM 2140 C C . LEU A 1 258 ? 24.467 19.613 -85.061 1 300 334 LEU A C 1
ATOM 2141 O O . LEU A 1 258 ? 24.949 19.122 -86.09 1 300 334 LEU A O 1
ATOM 2146 N N . GLU A 1 259 ? 25.084 20.544 -84.343 1 300 335 GLU A N 1
ATOM 2147 C CA . GLU A 1 259 ? 26.393 21.036 -84.723 1 300 335 GLU A CA 1
ATOM 2148 C C . GLU A 1 259 ? 27.232 21.229 -83.486 1 300 335 GLU A C 1
ATOM 2149 O O . GLU A 1 259 ? 26.744 21.688 -82.439 1 300 335 GLU A O 1
ATOM 2155 N N . LEU A 1 260 ? 28.485 20.804 -83.586 1 300 336 LEU A N 1
ATOM 2156 C CA . LEU A 1 260 ? 29.393 20.907 -82.469 1 300 336 LEU A CA 1
ATOM 2157 C C . LEU A 1 260 ? 29.931 22.307 -82.357 1 300 336 LEU A C 1
ATOM 2158 O O . LEU A 1 260 ? 30.068 23.019 -83.359 1 300 336 LEU A O 1
ATOM 2163 N N . ASP A 1 261 ? 30.308 22.687 -81.128 1 300 337 ASP A N 1
ATOM 2164 C CA . ASP A 1 261 ? 30.97 23.958 -80.857 1 300 337 ASP A CA 1
ATOM 2165 C C . ASP A 1 261 ? 32.317 23.941 -81.609 1 300 337 ASP A C 1
ATOM 2166 O O . ASP A 1 261 ? 32.964 22.892 -81.664 1 300 337 ASP A O 1
ATOM 2171 N N . PRO A 1 262 ? 32.704 25.045 -82.269 1 300 338 PRO A N 1
ATOM 2172 C CA . PRO A 1 262 ? 33.953 25.034 -83.055 1 300 338 PRO A CA 1
ATOM 2173 C C . PRO A 1 262 ? 35.192 24.518 -82.322 1 300 338 PRO A C 1
ATOM 2174 O O . PRO A 1 262 ? 36.036 23.856 -82.941 1 300 338 PRO A O 1
ATOM 2178 N N . GLN A 1 263 ? 35.297 24.797 -81.016 1 300 339 GLN A N 1
ATOM 2179 C CA . GLN A 1 263 ? 36.43 24.31 -80.247 1 300 339 GLN A CA 1
ATOM 2180 C C . GLN A 1 263 ? 36.4 22.785 -80.144 1 300 339 GLN A C 1
ATOM 2181 O O . GLN A 1 263 ? 37.441 22.148 -80.284 1 300 339 GLN A O 1
ATOM 2187 N N . LEU A 1 264 ? 35.207 22.194 -79.993 1 300 340 LEU A N 1
ATOM 2188 C CA . LEU A 1 264 ? 35.049 20.748 -79.927 1 300 340 LEU A CA 1
ATOM 2189 C C . LEU A 1 264 ? 35.307 20.13 -81.301 1 300 340 LEU A C 1
ATOM 2190 O O . LEU A 1 264 ? 36.028 19.141 -81.393 1 300 340 LEU A O 1
ATOM 2195 N N . GLU A 1 265 ? 34.791 20.747 -82.372 1 300 341 GLU A N 1
ATOM 2196 C CA . GLU A 1 265 ? 35.022 20.238 -83.721 1 300 341 GLU A CA 1
ATOM 2197 C C . GLU A 1 265 ? 36.493 20.266 -84.083 1 300 341 GLU A C 1
ATOM 2198 O O . GLU A 1 265 ? 36.971 19.344 -84.74 1 300 341 GLU A O 1
ATOM 2204 N N . ALA A 1 266 ? 37.234 21.248 -83.571 1 300 342 ALA A N 1
ATOM 2205 C CA . ALA A 1 266 ? 38.662 21.314 -83.795 1 300 342 ALA A CA 1
ATOM 2206 C C . ALA A 1 266 ? 39.344 20.123 -83.113 1 300 342 ALA A C 1
ATOM 2207 O O . ALA A 1 266 ? 40.16 19.455 -83.744 1 300 342 ALA A O 1
ATOM 2209 N N . LEU A 1 267 ? 38.948 19.804 -81.865 1 300 343 LEU A N 1
ATOM 2210 C CA . LEU A 1 267 ? 39.522 18.697 -81.093 1 300 343 LEU A CA 1
ATOM 2211 C C . LEU A 1 267 ? 39.317 17.356 -81.778 1 300 343 LEU A C 1
ATOM 2212 O O . LEU A 1 267 ? 40.22 16.515 -81.81 1 300 343 LEU A O 1
ATOM 2217 N N . VAL A 1 268 ? 38.127 17.165 -82.327 1 300 344 VAL A N 1
ATOM 2218 C CA . VAL A 1 268 ? 37.788 15.929 -82.992 1 300 344 VAL A CA 1
ATOM 2219 C C . VAL A 1 268 ? 38.651 15.7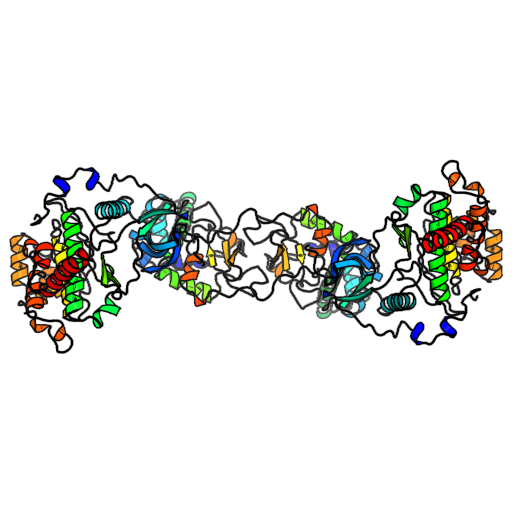25 -84.237 1 300 344 VAL A C 1
ATOM 2220 O O . VAL A 1 268 ? 39.224 14.655 -84.425 1 300 344 VAL A O 1
ATOM 2224 N N . GLY A 1 269 ? 38.804 16.774 -85.033 1 300 345 GLY A N 1
ATOM 2225 C CA . GLY A 1 269 ? 39.588 16.694 -86.257 1 300 345 GLY A CA 1
ATOM 2226 C C . GLY A 1 269 ? 38.909 15.777 -87.251 1 300 345 GLY A C 1
ATOM 2227 O O . GLY A 1 269 ? 37.679 15.761 -87.317 1 300 345 GLY A O 1
ATOM 2228 N N . ARG A 1 270 ? 39.691 14.978 -88.007 1 300 346 ARG A N 1
ATOM 2229 C CA . ARG A 1 270 ? 39.158 13.995 -88.962 1 300 346 ARG A CA 1
ATOM 2230 C C . ARG A 1 270 ? 39.905 12.649 -88.872 1 300 346 ARG A C 1
ATOM 2231 O O . ARG A 1 270 ? 41.138 12.604 -88.883 1 300 346 ARG A O 1
ATOM 2239 N N . HIS A 1 271 ? 39.144 11.56 -88.727 1 300 347 HIS A N 1
ATOM 2240 C CA . HIS A 1 271 ? 39.698 10.227 -88.564 1 300 347 HIS A CA 1
ATOM 2241 C C . HIS A 1 271 ? 38.874 9.191 -89.325 1 300 347 HIS A C 1
ATOM 2242 O O . HIS A 1 271 ? 37.664 9.337 -89.502 1 300 347 HIS A O 1
ATOM 2249 N N . SER A 1 272 ? 39.538 8.137 -89.765 1 300 348 SER A N 1
ATOM 2250 C CA . SER A 1 272 ? 38.885 7.038 -90.458 1 300 348 SER A CA 1
ATOM 2251 C C . SER A 1 272 ? 38.256 6.066 -89.444 1 300 348 SER A C 1
ATOM 2252 O O . SER A 1 272 ? 38.654 6.056 -88.275 1 300 348 SER A O 1
ATOM 2255 N N . ARG A 1 273 ? 37.298 5.224 -89.892 1 300 349 ARG A N 1
ATOM 2256 C CA . ARG A 1 273 ? 36.734 4.2 -89.009 1 300 349 ARG A CA 1
ATOM 2257 C C . ARG A 1 273 ? 37.776 3.098 -88.833 1 300 349 ARG A C 1
ATOM 2258 O O . ARG A 1 273 ? 38.298 2.597 -89.827 1 300 349 ARG A O 1
ATOM 2266 N N . LYS A 1 274 ? 38.021 2.672 -87.587 1 300 350 LYS A N 1
ATOM 2267 C CA . LYS A 1 274 ? 38.954 1.593 -87.297 1 300 350 LYS A CA 1
ATOM 2268 C C . LYS A 1 274 ? 38.194 0.278 -87.112 1 300 350 LYS A C 1
ATOM 2269 O O . LYS A 1 274 ? 37.217 0.236 -86.365 1 300 350 LYS A O 1
ATOM 2275 N N . PRO A 1 275 ? 38.606 -0.801 -87.807 1 300 351 PRO A N 1
ATOM 2276 C CA . PRO A 1 275 ? 37.922 -2.088 -87.622 1 300 351 PRO A CA 1
ATOM 2277 C C . PRO A 1 275 ? 38.217 -2.65 -86.244 1 300 351 PRO A C 1
ATOM 2278 O O . PRO A 1 275 ? 39.31 -2.478 -85.698 1 300 351 PRO A O 1
ATOM 2282 N N . TRP A 1 276 ? 37.232 -3.323 -85.687 1 300 352 TRP A N 1
ATOM 2283 C CA . TRP A 1 276 ? 37.352 -3.903 -84.362 1 300 352 TRP A CA 1
ATOM 2284 C C . TRP A 1 276 ? 38.5 -4.907 -84.24 1 300 352 TRP A C 1
ATOM 2285 O O . TRP A 1 276 ? 39.016 -5.107 -83.144 1 300 352 TRP A O 1
ATOM 2296 N N . SER A 1 277 ? 38.935 -5.493 -85.362 1 300 353 SER A N 1
ATOM 2297 C CA . SER A 1 277 ? 40.054 -6.426 -85.375 1 300 353 SER A CA 1
ATOM 2298 C C . SER A 1 277 ? 41.35 -5.784 -84.899 1 300 353 SER A C 1
ATOM 2299 O O . SER A 1 277 ? 42.195 -6.47 -84.329 1 300 353 SER A O 1
ATOM 2302 N N . LYS A 1 278 ? 41.493 -4.462 -85.094 1 300 354 LYS A N 1
ATOM 2303 C CA . LYS A 1 278 ? 42.662 -3.706 -84.664 1 300 354 LYS A CA 1
ATOM 2304 C C . LYS A 1 278 ? 42.985 -3.938 -83.176 1 300 354 LYS A C 1
ATOM 2305 O O . LYS A 1 278 ? 44.15 -3.983 -82.79 1 300 354 LYS A O 1
ATOM 2311 N N . PHE A 1 279 ? 41.954 -4.092 -82.357 1 300 355 PHE A N 1
ATOM 2312 C CA . PHE A 1 279 ? 42.112 -4.203 -80.909 1 300 355 PHE A CA 1
ATOM 2313 C C . PHE A 1 279 ? 42.39 -5.619 -80.38 1 300 355 PHE A C 1
ATOM 2314 O O . PHE A 1 279 ? 42.621 -5.792 -79.176 1 300 355 PHE A O 1
ATOM 2322 N N . ILE A 1 280 ? 42.386 -6.615 -81.265 1 300 356 ILE A N 1
ATOM 2323 C CA . ILE A 1 280 ? 42.667 -7.98 -80.858 1 300 356 ILE A CA 1
ATOM 2324 C C . ILE A 1 280 ? 44.162 -8.155 -80.624 1 300 356 ILE A C 1
ATOM 2325 O O . ILE A 1 280 ? 44.969 -7.563 -81.323 1 300 356 ILE A O 1
ATOM 2330 N N . ASN A 1 281 ? 44.523 -8.935 -79.617 1 300 357 ASN A N 1
ATOM 2331 C CA . ASN A 1 281 ? 45.888 -9.313 -79.29 1 300 357 ASN A CA 1
ATOM 2332 C C . ASN A 1 281 ? 45.878 -10.73 -78.719 1 300 357 ASN A C 1
ATOM 2333 O O . ASN A 1 281 ? 44.825 -11.23 -78.323 1 300 357 ASN A O 1
ATOM 2338 N N . ALA A 1 282 ? 47.038 -11.38 -78.66 1 300 358 ALA A N 1
ATOM 2339 C CA . ALA A 1 282 ? 47.137 -12.75 -78.149 1 300 358 ALA A CA 1
ATOM 2340 C C . ALA A 1 282 ? 46.563 -12.934 -76.747 1 300 358 ALA A C 1
ATOM 2341 O O . ALA A 1 282 ? 46.157 -14.042 -76.387 1 300 358 ALA A O 1
ATOM 2343 N N . ASP A 1 283 ? 46.53 -11.856 -75.957 1 300 359 ASP A N 1
ATOM 2344 C CA . ASP A 1 283 ? 46.019 -11.929 -74.601 1 300 359 ASP A CA 1
ATOM 2345 C C . ASP A 1 283 ? 44.501 -11.874 -74.509 1 300 359 ASP A C 1
ATOM 2346 O O . ASP A 1 283 ? 43.949 -12.283 -73.492 1 300 359 ASP A O 1
ATOM 2351 N N . ASN A 1 284 ? 43.828 -11.345 -75.534 1 300 360 ASN A N 1
ATOM 2352 C CA . ASN A 1 284 ? 42.372 -11.277 -75.532 1 300 360 ASN A CA 1
ATOM 2353 C C . ASN A 1 284 ? 41.712 -12.139 -76.629 1 300 360 ASN A C 1
ATOM 2354 O O . ASN A 1 284 ? 40.49 -12.201 -76.681 1 300 360 ASN A O 1
ATOM 2359 N N . GLN A 1 285 ? 42.505 -12.791 -77.496 1 300 361 GLN A N 1
ATOM 2360 C CA . GLN A 1 285 ? 42.003 -13.612 -78.6 1 300 361 GLN A CA 1
ATOM 2361 C C . GLN A 1 285 ? 40.927 -14.608 -78.221 1 300 361 GLN A C 1
ATOM 2362 O O . GLN A 1 285 ? 39.963 -14.786 -78.965 1 300 361 GLN A O 1
ATOM 2368 N N . HIS A 1 286 ? 41.105 -15.283 -77.085 1 300 362 HIS A N 1
ATOM 2369 C CA . HIS A 1 286 ? 40.153 -16.282 -76.627 1 300 362 HIS A CA 1
ATOM 2370 C C . HIS A 1 286 ? 38.762 -15.723 -76.336 1 300 362 HIS A C 1
ATOM 2371 O O . HIS A 1 286 ? 37.812 -16.491 -76.251 1 300 362 HIS A O 1
ATOM 2378 N N . LEU A 1 287 ? 38.635 -14.401 -76.18 1 300 363 LEU A N 1
ATOM 2379 C CA . LEU A 1 287 ? 37.354 -13.754 -75.899 1 300 363 LEU A CA 1
ATOM 2380 C C . LEU A 1 287 ? 36.719 -13.091 -77.145 1 300 363 LEU A C 1
ATOM 2381 O O . LEU A 1 287 ? 35.554 -12.685 -77.097 1 300 363 LEU A O 1
ATOM 2386 N N . VAL A 1 288 ? 37.484 -12.962 -78.242 1 300 364 VAL A N 1
ATOM 2387 C CA . VAL A 1 288 ? 37.015 -12.272 -79.428 1 300 364 VAL A CA 1
ATOM 2388 C C . VAL A 1 288 ? 36.725 -13.216 -80.577 1 300 364 VAL A C 1
ATOM 2389 O O . VAL A 1 288 ? 37.619 -13.629 -81.314 1 300 364 VAL A O 1
ATOM 2393 N N . SER A 1 289 ? 35.46 -13.551 -80.721 1 300 365 SER A N 1
ATOM 2394 C CA . SER A 1 289 ? 34.998 -14.37 -81.817 1 300 365 SER A CA 1
ATOM 2395 C C . SER A 1 289 ? 34.411 -13.417 -82.876 1 300 365 SER A C 1
ATOM 2396 O O . SER A 1 289 ? 34.084 -12.265 -82.57 1 300 365 SER A O 1
ATOM 2399 N N . PRO A 1 290 ? 34.234 -13.875 -84.124 1 300 366 PRO A N 1
ATOM 2400 C CA . PRO A 1 290 ? 33.618 -13.004 -85.143 1 300 366 PRO A CA 1
ATOM 2401 C C . PRO A 1 290 ? 32.203 -12.553 -84.76 1 300 366 PRO A C 1
ATOM 2402 O O . PRO A 1 290 ? 31.808 -11.429 -85.07 1 300 366 PRO A O 1
ATOM 2406 N N . GLU A 1 291 ? 31.451 -13.412 -84.053 1 300 367 GLU A N 1
ATOM 2407 C CA . GLU A 1 291 ? 30.113 -13.045 -83.593 1 300 367 GLU A CA 1
ATOM 2408 C C . GLU A 1 291 ? 30.215 -11.921 -82.569 1 300 367 GLU A C 1
ATOM 2409 O O . GLU A 1 291 ? 29.368 -11.036 -82.57 1 300 367 GLU A O 1
ATOM 2415 N N . ALA A 1 292 ? 31.249 -11.95 -81.699 1 300 368 ALA A N 1
ATOM 2416 C CA . ALA A 1 292 ? 31.471 -10.913 -80.693 1 300 368 ALA A CA 1
ATOM 2417 C C . ALA A 1 292 ? 31.68 -9.565 -81.372 1 300 368 ALA A C 1
ATOM 2418 O O . ALA A 1 292 ? 31.104 -8.565 -80.948 1 300 368 ALA A O 1
ATOM 2420 N N . ILE A 1 293 ? 32.455 -9.55 -82.455 1 300 369 ILE A N 1
ATOM 2421 C CA . ILE A 1 293 ? 32.72 -8.328 -83.188 1 300 369 ILE A CA 1
ATOM 2422 C C . ILE A 1 293 ? 31.463 -7.786 -83.854 1 300 369 ILE A C 1
ATOM 2423 O O . ILE A 1 293 ? 31.18 -6.591 -83.747 1 300 369 ILE A O 1
ATOM 2428 N N . ASP A 1 294 ? 30.686 -8.658 -84.507 1 300 370 ASP A N 1
ATOM 2429 C CA . ASP A 1 294 ? 29.453 -8.224 -85.157 1 300 370 ASP A CA 1
ATOM 2430 C C . ASP A 1 294 ? 28.469 -7.648 -84.14 1 300 370 ASP A C 1
ATOM 2431 O O . ASP A 1 294 ? 27.845 -6.616 -84.392 1 300 370 ASP A O 1
ATOM 2436 N N . PHE A 1 295 ? 28.362 -8.305 -82.986 1 300 371 PHE A N 1
ATOM 2437 C CA . PHE A 1 295 ? 27.495 -7.869 -81.905 1 300 371 PHE A CA 1
ATOM 2438 C C . PHE A 1 295 ? 27.929 -6.488 -81.387 1 300 371 PHE A C 1
ATOM 2439 O O . PHE A 1 295 ? 27.105 -5.577 -81.285 1 300 371 PHE A O 1
ATOM 2447 N N . LEU A 1 296 ? 29.224 -6.322 -81.108 1 300 372 LEU A N 1
ATOM 2448 C CA . LEU A 1 296 ? 29.742 -5.052 -80.624 1 300 372 LEU A CA 1
ATOM 2449 C C . LEU A 1 296 ? 29.536 -3.943 -81.65 1 300 372 LEU A C 1
ATOM 2450 O O . LEU A 1 296 ? 29.128 -2.844 -81.287 1 300 372 LEU A O 1
ATOM 2455 N N . ASP A 1 297 ? 29.781 -4.233 -82.928 1 300 373 ASP A N 1
ATOM 2456 C CA . ASP A 1 297 ? 29.607 -3.244 -83.989 1 300 373 ASP A CA 1
ATOM 2457 C C . ASP A 1 297 ? 28.173 -2.737 -84.066 1 300 373 ASP A C 1
ATOM 2458 O O . ASP A 1 297 ? 27.954 -1.574 -84.381 1 300 373 ASP A O 1
ATOM 2463 N N . LYS A 1 298 ? 27.204 -3.6 -83.766 1 300 374 LYS A N 1
ATOM 2464 C CA . LYS A 1 298 ? 25.795 -3.237 -83.797 1 300 374 LYS A CA 1
ATOM 2465 C C . LYS A 1 298 ? 25.305 -2.485 -82.548 1 300 374 LYS A C 1
ATOM 2466 O O . LYS A 1 298 ? 24.156 -2.042 -82.519 1 300 374 LYS A O 1
ATOM 2472 N N . LEU A 1 299 ? 26.171 -2.327 -81.534 1 300 375 LEU A N 1
ATOM 2473 C CA . LEU A 1 299 ? 25.861 -1.58 -80.32 1 300 375 LEU A CA 1
ATOM 2474 C C . LEU A 1 299 ? 26.522 -0.198 -80.388 1 300 375 LEU A C 1
ATOM 2475 O O . LEU A 1 299 ? 25.88 0.81 -80.087 1 300 375 LEU A O 1
ATOM 2480 N N . LEU A 1 300 ? 27.816 -0.154 -80.757 1 300 376 LEU A N 1
ATOM 2481 C CA . LEU A 1 300 ? 28.56 1.1 -80.793 1 300 376 LEU A CA 1
ATOM 2482 C C . LEU A 1 300 ? 28.398 1.832 -82.121 1 300 376 LEU A C 1
ATOM 2483 O O . LEU A 1 300 ? 29.265 1.798 -82.996 1 300 376 LEU A O 1
ATOM 2488 N N . ARG A 1 301 ? 27.249 2.484 -82.254 1 300 377 ARG A N 1
ATOM 2489 C CA . ARG A 1 301 ? 26.881 3.292 -83.398 1 300 377 ARG A CA 1
ATOM 2490 C C . ARG A 1 301 ? 26.549 4.685 -82.877 1 300 377 ARG A C 1
ATOM 2491 O O . ARG A 1 301 ? 25.885 4.814 -81.85 1 300 377 ARG A O 1
ATOM 2499 N N . TYR A 1 302 ? 26.964 5.74 -83.595 1 300 378 TYR A N 1
ATOM 2500 C CA . TYR A 1 302 ? 26.65 7.12 -83.213 1 300 378 TYR A CA 1
ATOM 2501 C C . TYR A 1 302 ? 25.134 7.307 -83.109 1 300 378 TYR A C 1
ATOM 2502 O O . TYR A 1 302 ? 24.638 7.771 -82.084 1 300 378 TYR A O 1
ATOM 2511 N N . ASP A 1 303 ? 24.407 6.874 -84.154 1 300 379 ASP A N 1
ATOM 2512 C CA . ASP A 1 303 ? 22.962 6.985 -84.216 1 300 379 ASP A CA 1
ATOM 2513 C C . ASP A 1 303 ? 22.322 6.028 -83.244 1 300 379 ASP A C 1
ATOM 2514 O O . ASP A 1 303 ? 22.334 4.813 -83.457 1 300 379 ASP A O 1
ATOM 2519 N N . HIS A 1 304 ? 21.734 6.587 -82.186 1 300 380 HIS A N 1
ATOM 2520 C CA . HIS A 1 304 ? 21.047 5.829 -81.151 1 300 380 HIS A CA 1
ATOM 2521 C C . HIS A 1 304 ? 19.915 4.971 -81.725 1 300 380 HIS A C 1
ATOM 2522 O O . HIS A 1 304 ? 19.694 3.85 -81.263 1 300 380 HIS A O 1
ATOM 2529 N N . GLN A 1 305 ? 19.239 5.468 -82.769 1 300 381 GLN A N 1
ATOM 2530 C CA . GLN A 1 305 ? 18.164 4.715 -83.4 1 300 381 GLN A CA 1
ATOM 2531 C C . GLN A 1 305 ? 18.672 3.511 -84.225 1 300 381 GLN A C 1
ATOM 2532 O O . GLN A 1 305 ? 17.893 2.614 -84.523 1 300 381 GLN A O 1
ATOM 2538 N N . ASP A 1 306 ? 19.972 3.465 -84.547 1 300 382 ASP A N 1
ATOM 2539 C CA . ASP A 1 306 ? 20.571 2.357 -85.292 1 300 382 ASP A CA 1
ATOM 2540 C C . ASP A 1 306 ? 21.207 1.273 -84.383 1 300 382 ASP A C 1
ATOM 2541 O O . ASP A 1 306 ? 21.698 0.261 -84.884 1 300 382 ASP A O 1
ATOM 2546 N N . ARG A 1 307 ? 21.197 1.478 -83.061 1 300 383 ARG A N 1
ATOM 2547 C CA . ARG A 1 307 ? 21.728 0.496 -82.13 1 300 383 ARG A CA 1
ATOM 2548 C C . ARG A 1 307 ? 20.693 -0.585 -81.868 1 300 383 ARG A C 1
ATOM 2549 O O . ARG A 1 307 ? 19.491 -0.321 -81.901 1 300 383 ARG A O 1
ATOM 2557 N N . LEU A 1 308 ? 21.156 -1.793 -81.549 1 300 384 LEU A N 1
ATOM 2558 C CA . LEU A 1 308 ? 20.259 -2.896 -81.216 1 300 384 LEU A CA 1
ATOM 2559 C C . LEU A 1 308 ? 19.458 -2.581 -79.962 1 300 384 LEU A C 1
ATOM 2560 O O . LEU A 1 308 ? 19.965 -1.933 -79.049 1 300 384 LEU A O 1
ATOM 2565 N N . THR A 1 309 ? 18.214 -3.058 -79.904 1 300 385 THR A N 1
ATOM 2566 C CA . THR A 1 309 ? 17.426 -2.974 -78.678 1 300 385 THR A CA 1
ATOM 2567 C C . THR A 1 309 ? 17.909 -4.139 -77.803 1 300 385 THR A C 1
ATOM 2568 O O . THR A 1 309 ? 18.556 -5.066 -78.306 1 300 385 THR A O 1
ATOM 2572 N N . ALA A 1 310 ? 17.546 -4.143 -76.516 1 300 386 ALA A N 1
ATOM 2573 C CA . ALA A 1 310 ? 17.918 -5.24 -75.631 1 300 386 ALA A CA 1
ATOM 2574 C C . ALA A 1 310 ? 17.333 -6.569 -76.135 1 300 386 ALA A C 1
ATOM 2575 O O . ALA A 1 310 ? 18.025 -7.582 -76.131 1 300 386 ALA A O 1
ATOM 2577 N N . LYS A 1 311 ? 16.108 -6.535 -76.667 1 300 387 LYS A N 1
ATOM 2578 C CA . LYS A 1 311 ? 15.474 -7.73 -77.2 1 300 387 LYS A CA 1
ATOM 2579 C C . LYS A 1 311 ? 16.216 -8.236 -78.431 1 300 387 LYS A C 1
ATOM 2580 O O . LYS A 1 311 ? 16.495 -9.429 -78.537 1 300 387 LYS A O 1
ATOM 2586 N N . GLU A 1 312 ? 16.57 -7.323 -79.337 1 300 388 GLU A N 1
ATOM 2587 C CA . GLU A 1 312 ? 17.326 -7.671 -80.533 1 300 388 GLU A CA 1
ATOM 2588 C C . GLU A 1 312 ? 18.699 -8.209 -80.164 1 300 388 GLU A C 1
ATOM 2589 O O . GLU A 1 312 ? 19.186 -9.133 -80.804 1 300 388 GLU A O 1
ATOM 2595 N N . ALA A 1 313 ? 19.329 -7.626 -79.147 1 300 389 ALA A N 1
ATOM 2596 C CA . ALA A 1 313 ? 20.64 -8.059 -78.701 1 300 389 ALA A CA 1
ATOM 2597 C C . ALA A 1 313 ? 20.586 -9.483 -78.157 1 300 389 ALA A C 1
ATOM 2598 O O . ALA A 1 313 ? 21.429 -10.294 -78.523 1 300 389 ALA A O 1
ATOM 2600 N N . MET A 1 314 ? 19.571 -9.815 -77.347 1 300 390 MET A N 1
ATOM 2601 C CA . MET A 1 314 ? 19.438 -11.171 -76.808 1 300 390 MET A CA 1
ATOM 2602 C C . MET A 1 314 ? 19.312 -12.234 -77.889 1 300 390 MET A C 1
ATOM 2603 O O . MET A 1 314 ? 19.743 -13.37 -77.701 1 300 390 MET A O 1
ATOM 2608 N N . ALA A 1 315 ? 18.735 -11.858 -79.027 1 300 391 ALA A N 1
ATOM 2609 C CA . ALA A 1 315 ? 18.54 -12.756 -80.151 1 300 391 ALA A CA 1
ATOM 2610 C C . ALA A 1 315 ? 19.79 -12.943 -81.041 1 300 391 ALA A C 1
ATOM 2611 O O . ALA A 1 315 ? 19.774 -13.795 -81.93 1 300 391 ALA A O 1
ATOM 2613 N N . HIS A 1 316 ? 20.86 -12.168 -80.811 1 300 392 HIS A N 1
ATOM 2614 C CA . HIS A 1 316 ? 22.063 -12.269 -81.633 1 300 392 HIS A CA 1
ATOM 2615 C C . HIS A 1 316 ? 22.694 -13.642 -81.555 1 300 392 HIS A C 1
ATOM 2616 O O . HIS A 1 316 ? 22.611 -14.31 -80.527 1 300 392 HIS A O 1
ATOM 2623 N N . ALA A 1 317 ? 23.328 -14.061 -82.649 1 300 393 ALA A N 1
ATOM 2624 C CA . ALA A 1 317 ? 24.003 -15.352 -82.743 1 300 393 ALA A CA 1
ATOM 2625 C C . ALA A 1 317 ? 25.071 -15.542 -81.676 1 300 393 ALA A C 1
ATOM 2626 O O . ALA A 1 317 ? 25.348 -16.669 -81.285 1 300 393 ALA A O 1
ATOM 2628 N N . TYR A 1 318 ? 25.647 -14.452 -81.165 1 300 394 TYR A N 1
ATOM 2629 C CA . TYR A 1 318 ? 26.648 -14.509 -80.1 1 300 394 TYR A CA 1
ATOM 2630 C C . TYR A 1 318 ? 26.11 -15.258 -78.872 1 300 394 TYR A C 1
ATOM 2631 O O . TYR A 1 318 ? 26.841 -16.009 -78.23 1 300 394 TYR A O 1
ATOM 2640 N N . PHE A 1 319 ? 24.817 -15.1 -78.595 1 300 395 PHE A N 1
ATOM 2641 C CA . PHE A 1 319 ? 24.198 -15.74 -77.446 1 300 395 PHE A CA 1
ATOM 2642 C C . PHE A 1 319 ? 23.526 -17.053 -77.752 1 300 395 PHE A C 1
ATOM 2643 O O . PHE A 1 319 ? 22.806 -17.555 -76.894 1 300 395 PHE A O 1
ATOM 2651 N N . ALA A 1 320 ? 23.744 -17.632 -78.939 1 300 396 ALA A N 1
ATOM 2652 C CA . ALA A 1 320 ? 23.107 -18.894 -79.292 1 300 396 ALA A CA 1
ATOM 2653 C C . ALA A 1 320 ? 23.406 -20.001 -78.279 1 300 396 ALA A C 1
ATOM 2654 O O . ALA A 1 320 ? 22.469 -20.67 -77.852 1 300 396 ALA A O 1
ATOM 2656 N N . GLN A 1 321 ? 24.68 -20.147 -77.83 1 300 397 GLN A N 1
ATOM 2657 C CA . GLN A 1 321 ? 25.025 -21.176 -76.836 1 300 397 GLN A CA 1
ATOM 2658 C C . GLN A 1 321 ? 24.385 -20.889 -75.502 1 300 397 GLN A C 1
ATOM 2659 O O . GLN A 1 321 ? 23.91 -21.812 -74.839 1 300 397 GLN A O 1
ATOM 2665 N N . VAL A 1 322 ? 24.343 -19.615 -75.107 1 300 398 VAL A N 1
ATOM 2666 C CA . VAL A 1 322 ? 23.717 -19.241 -73.847 1 300 398 VAL A CA 1
ATOM 2667 C C . VAL A 1 322 ? 22.223 -19.562 -73.875 1 300 398 VAL A C 1
ATOM 2668 O O . VAL A 1 322 ? 21.711 -20.145 -72.92 1 300 398 VAL A O 1
ATOM 2672 N N . ARG A 1 323 ? 21.543 -19.248 -74.988 1 300 399 ARG A N 1
ATOM 2673 C CA . ARG A 1 323 ? 20.122 -19.539 -75.122 1 300 399 ARG A CA 1
ATOM 2674 C C . ARG A 1 323 ? 19.866 -21.034 -75.144 1 300 399 ARG A C 1
ATOM 2675 O O . ARG A 1 323 ? 18.875 -21.475 -74.575 1 300 399 ARG A O 1
ATOM 2683 N N . ALA A 1 324 ? 20.759 -21.819 -75.761 1 300 400 ALA A N 1
ATOM 2684 C CA . ALA A 1 324 ? 20.62 -23.274 -75.779 1 300 400 ALA A CA 1
ATOM 2685 C C . ALA A 1 324 ? 20.812 -23.858 -74.373 1 300 400 ALA A C 1
ATOM 2686 O O . ALA A 1 324 ? 20.12 -24.807 -74.013 1 300 400 ALA A O 1
ATOM 2688 N N . ALA A 1 325 ? 21.729 -23.29 -73.574 1 300 401 ALA A N 1
ATOM 2689 C CA . ALA A 1 325 ? 21.945 -23.766 -72.206 1 300 401 ALA A CA 1
ATOM 2690 C C . ALA A 1 325 ? 20.771 -23.393 -71.289 1 300 401 ALA A C 1
ATOM 2691 O O . ALA A 1 325 ? 20.398 -24.171 -70.413 1 300 401 ALA A O 1
ATOM 2693 N N . GLU A 1 326 ? 20.186 -22.211 -71.501 1 300 402 GLU A N 1
ATOM 2694 C CA . GLU A 1 326 ? 19.042 -21.75 -70.727 1 300 402 GLU A CA 1
ATOM 2695 C C . GLU A 1 326 ? 17.78 -22.522 -71.123 1 300 402 GLU A C 1
ATOM 2696 O O . GLU A 1 326 ? 16.998 -22.861 -70.244 1 300 402 GLU A O 1
ATOM 2702 N N . THR A 1 327 ? 17.597 -22.848 -72.42 1 300 403 THR A N 1
ATOM 2703 C CA . THR A 1 327 ? 16.442 -23.637 -72.883 1 300 403 THR A CA 1
ATOM 2704 C C . THR A 1 327 ? 16.554 -25.111 -72.425 1 300 403 THR A C 1
ATOM 2705 O O . THR A 1 327 ? 15.536 -25.751 -72.147 1 300 403 THR A O 1
ATOM 2709 N N . SER A 1 328 ? 17.79 -25.633 -72.304 1 300 404 SER A N 1
ATOM 2710 C CA . SER A 1 328 ? 18.02 -26.985 -71.779 1 300 404 SER A CA 1
ATOM 2711 C C . SER A 1 328 ? 17.766 -26.989 -70.262 1 300 404 SER A C 1
ATOM 2712 O O . SER A 1 328 ? 17.223 -27.958 -69.736 1 300 404 SER A O 1
ATOM 2715 N N . ARG A 1 329 ? 18.154 -25.904 -69.564 1 300 405 ARG A N 1
ATOM 2716 C CA . ARG A 1 329 ? 17.912 -25.748 -68.134 1 300 405 ARG A CA 1
ATOM 2717 C C . ARG A 1 329 ? 16.398 -25.723 -67.85 1 300 405 ARG A C 1
ATOM 2718 O O . ARG A 1 329 ? 15.98 -26.353 -66.892 1 300 405 ARG A O 1
ATOM 2726 N N . MET A 1 330 ? 15.578 -25.047 -68.699 1 300 406 MET A N 1
ATOM 2727 C CA . MET A 1 330 ? 14.111 -24.98 -68.55 1 300 406 MET A CA 1
ATOM 2728 C C . MET A 1 330 ? 13.436 -26.334 -68.67 1 300 406 MET A C 1
ATOM 2729 O O . MET A 1 330 ? 12.463 -26.586 -67.975 1 300 406 MET A O 1
ATOM 2734 N N . ARG A 1 331 ? 13.896 -27.167 -69.601 1 300 407 ARG A N 1
ATOM 2735 C CA . ARG A 1 331 ? 13.362 -28.504 -69.783 1 300 407 ARG A CA 1
ATOM 2736 C C . ARG A 1 331 ? 13.677 -29.357 -68.554 1 300 407 ARG A C 1
ATOM 2737 O O . ARG A 1 331 ? 12.803 -30.08 -68.08 1 300 407 ARG A O 1
ATOM 2745 N N . SER A 1 332 ? 14.924 -29.272 -68.041 1 300 408 SER A N 1
ATOM 2746 C CA . SER A 1 332 ? 15.378 -30.036 -66.874 1 300 408 SER A CA 1
ATOM 2747 C C . SER A 1 332 ? 14.707 -29.547 -65.594 1 300 408 SER A C 1
ATOM 2748 O O . SER A 1 332 ? 14.393 -30.349 -64.72 1 300 408 SER A O 1
ATOM 2751 N N . GLN A 1 333 ? 14.506 -28.236 -65.476 1 300 409 GLN A N 1
ATOM 2752 C CA . GLN A 1 333 ? 13.849 -27.644 -64.319 1 300 409 GLN A CA 1
ATOM 2753 C C . GLN A 1 333 ? 12.332 -27.923 -64.337 1 300 409 GLN A C 1
ATOM 2754 O O . GLN A 1 333 ? 11.718 -27.997 -63.275 1 300 409 GLN A O 1
ATOM 2760 N N . ALA A 1 334 ? 11.727 -28.057 -65.533 1 300 410 ALA A N 1
ATOM 2761 C CA . ALA A 1 334 ? 10.296 -28.335 -65.644 1 300 410 ALA A CA 1
ATOM 2762 C C . ALA A 1 334 ? 9.972 -29.771 -65.215 1 300 410 ALA A C 1
ATOM 2763 O O . ALA A 1 334 ? 8.897 -30.016 -64.658 1 300 410 ALA A O 1
ATOM 2765 N N . ALA A 1 335 ? 10.889 -30.719 -65.494 1 300 411 ALA A N 1
ATOM 2766 C CA . ALA A 1 335 ? 10.724 -32.125 -65.13 1 300 411 ALA A CA 1
ATOM 2767 C C . ALA A 1 335 ? 11.117 -32.385 -63.65 1 300 411 ALA A C 1
ATOM 2768 O O . ALA A 1 335 ? 10.573 -33.306 -63.032 1 300 411 ALA A O 1
ATOM 2770 N N . ALA A 1 336 ? 12.046 -31.566 -63.082 1 300 412 ALA A N 1
ATOM 2771 C CA . ALA A 1 336 ? 12.508 -31.675 -61.686 1 300 412 ALA A CA 1
ATOM 2772 C C . ALA A 1 336 ? 12.196 -30.401 -60.876 1 300 412 ALA A C 1
ATOM 2773 O O . ALA A 1 336 ? 11.144 -30.289 -60.241 1 300 412 ALA A O 1
ATOM 2775 N N . SER B 1 2 ? 51.893 -4.662 47.174 1 300 78 SER B N 1
ATOM 2776 C CA . SER B 1 2 ? 50.624 -5.363 47.027 1 300 78 SER B CA 1
ATOM 2777 C C . SER B 1 2 ? 50.655 -6.436 45.952 1 300 78 SER B C 1
ATOM 2778 O O . SER B 1 2 ? 51.034 -6.201 44.796 1 300 78 SER B O 1
ATOM 2781 N N . LYS B 1 3 ? 50.217 -7.623 46.358 1 300 79 LYS B N 1
ATOM 2782 C CA . LYS B 1 3 ? 50.106 -8.78 45.495 1 300 79 LYS B CA 1
ATOM 2783 C C . LYS B 1 3 ? 48.679 -9.3 45.536 1 300 79 LYS B C 1
ATOM 2784 O O . LYS B 1 3 ? 48.042 -9.313 46.598 1 300 79 LYS B O 1
ATOM 2790 N N . ALA B 1 4 ? 48.189 -9.783 44.378 1 300 80 ALA B N 1
ATOM 2791 C CA . ALA B 1 4 ? 46.858 -10.369 44.257 1 300 80 ALA B CA 1
ATOM 2792 C C . ALA B 1 4 ? 46.669 -11.51 45.252 1 300 80 ALA B C 1
ATOM 2793 O O . ALA B 1 4 ? 47.629 -12.205 45.604 1 300 80 ALA B O 1
ATOM 2795 N N . ARG B 1 5 ? 45.445 -11.667 45.737 1 300 81 ARG B N 1
ATOM 2796 C CA . ARG B 1 5 ? 45.12 -12.736 46.672 1 300 81 ARG B CA 1
ATOM 2797 C C . ARG B 1 5 ? 45.108 -14.11 45.987 1 300 81 ARG B C 1
ATOM 2798 O O . ARG B 1 5 ? 45.348 -15.121 46.644 1 300 81 ARG B O 1
ATOM 2806 N N . VAL B 1 6 ? 44.79 -14.156 44.686 1 300 82 VAL B N 1
ATOM 2807 C CA . VAL B 1 6 ? 44.715 -15.402 43.925 1 300 82 VAL B CA 1
ATOM 2808 C C . VAL B 1 6 ? 45.458 -15.264 42.594 1 300 82 VAL B C 1
ATOM 2809 O O . VAL B 1 6 ? 45.726 -14.144 42.148 1 300 82 VAL B O 1
ATOM 2813 N N . TYR B 1 7 ? 45.804 -16.408 41.966 1 300 83 TYR B N 1
ATOM 2814 C CA . TYR B 1 7 ? 46.466 -16.459 40.657 1 300 83 TYR B CA 1
ATOM 2815 C C . TYR B 1 7 ? 47.707 -15.555 40.598 1 300 83 TYR B C 1
ATOM 2816 O O . TYR B 1 7 ? 48.003 -14.974 39.555 1 300 83 TYR B O 1
ATOM 2825 N N . THR B 1 8 ? 48.395 -15.396 41.73 1 300 84 THR B N 1
ATOM 2826 C CA . THR B 1 8 ? 49.527 -14.485 41.851 1 300 84 THR B CA 1
ATOM 2827 C C . THR B 1 8 ? 50.696 -14.787 40.915 1 300 84 THR B C 1
ATOM 2828 O O . THR B 1 8 ? 51.199 -13.887 40.247 1 300 84 THR B O 1
ATOM 2832 N N . GLU B 1 9 ? 51.126 -16.046 40.862 1 300 85 GLU B N 1
ATOM 2833 C CA . GLU B 1 9 ? 52.322 -16.411 40.122 1 300 85 GLU B CA 1
ATOM 2834 C C . GLU B 1 9 ? 52.084 -17.046 38.764 1 300 85 GLU B C 1
ATOM 2835 O O . GLU B 1 9 ? 53.036 -17.583 38.201 1 300 85 GLU B O 1
ATOM 2841 N N . VAL B 1 10 ? 50.861 -16.944 38.194 1 300 86 VAL B N 1
ATOM 2842 C CA . VAL B 1 10 ? 50.536 -17.51 36.871 1 300 86 VAL B CA 1
ATOM 2843 C C . VAL B 1 10 ? 51.621 -17.211 35.812 1 300 86 VAL B C 1
ATOM 2844 O O . VAL B 1 10 ? 52.154 -18.134 35.193 1 300 86 VAL B O 1
ATOM 2848 N N . ASN B 1 11 ? 52.002 -15.934 35.676 1 300 87 ASN B N 1
ATOM 2849 C CA . ASN B 1 11 ? 52.994 -15.522 34.678 1 300 87 ASN B CA 1
ATOM 2850 C C . ASN B 1 11 ? 54.464 -15.708 35.089 1 300 87 ASN B C 1
ATOM 2851 O O . ASN B 1 11 ? 55.368 -15.515 34.272 1 300 87 ASN B O 1
ATOM 2856 N N . VAL B 1 12 ? 54.699 -16.084 36.325 1 300 88 VAL B N 1
ATOM 2857 C CA . VAL B 1 12 ? 56.033 -16.426 36.772 1 300 88 VAL B CA 1
ATOM 2858 C C . VAL B 1 12 ? 56.258 -17.933 36.484 1 300 88 VAL B C 1
ATOM 2859 O O . VAL B 1 12 ? 57.331 -18.322 36.024 1 300 88 VAL B O 1
ATOM 2863 N N . ILE B 1 13 ? 55.21 -18.758 36.683 1 300 89 ILE B N 1
ATOM 2864 C CA . ILE B 1 13 ? 55.194 -20.189 36.409 1 300 89 ILE B CA 1
ATOM 2865 C C . ILE B 1 13 ? 55.291 -20.453 34.907 1 300 89 ILE B C 1
ATOM 2866 O O . ILE B 1 13 ? 56.091 -21.281 34.486 1 300 89 ILE B O 1
ATOM 2871 N N . ARG B 1 14 ? 54.473 -19.767 34.105 1 300 90 ARG B N 1
ATOM 2872 C CA . ARG B 1 14 ? 54.442 -19.981 32.667 1 300 90 ARG B CA 1
ATOM 2873 C C . ARG B 1 14 ? 55.638 -19.362 31.957 1 300 90 ARG B C 1
ATOM 2874 O O . ARG B 1 14 ? 56.275 -18.445 32.483 1 300 90 ARG B O 1
ATOM 2882 N N . PRO B 1 15 ? 56.021 -19.925 30.797 1 300 91 PRO B N 1
ATOM 2883 C CA . PRO B 1 15 ? 57.228 -19.443 30.115 1 300 91 PRO B CA 1
ATOM 2884 C C . PRO B 1 15 ? 57.119 -18.031 29.573 1 300 91 PRO B C 1
ATOM 2885 O O . PRO B 1 15 ? 56.02 -17.496 29.418 1 300 91 PRO B O 1
ATOM 2889 N N . LYS B 1 16 ? 58.275 -17.437 29.246 1 300 92 LYS B N 1
ATOM 2890 C CA . LYS B 1 16 ? 58.367 -16.089 28.698 1 300 92 LYS B CA 1
ATOM 2891 C C . LYS B 1 16 ? 57.492 -15.924 27.46 1 300 92 LYS B C 1
ATOM 2892 O O . LYS B 1 16 ? 56.833 -14.906 27.317 1 300 92 LYS B O 1
ATOM 2898 N N . ASP B 1 17 ? 57.41 -16.962 26.621 1 300 93 ASP B N 1
ATOM 2899 C CA . ASP B 1 17 ? 56.593 -16.912 25.413 1 300 93 ASP B CA 1
ATOM 2900 C C . ASP B 1 17 ? 55.099 -16.703 25.673 1 300 93 ASP B C 1
ATOM 2901 O O . ASP B 1 17 ? 54.405 -16.2 24.795 1 300 93 ASP B O 1
ATOM 2906 N N . TYR B 1 18 ? 54.603 -17.08 26.861 1 300 94 TYR B N 1
ATOM 2907 C CA . TYR B 1 18 ? 53.191 -16.909 27.182 1 300 94 TYR B CA 1
ATOM 2908 C C . TYR B 1 18 ? 52.828 -15.431 27.358 1 300 94 TYR B C 1
ATOM 2909 O O . TYR B 1 18 ? 51.829 -14.977 26.807 1 300 94 TYR B O 1
ATOM 2918 N N . TRP B 1 19 ? 53.621 -14.684 28.134 1 300 95 TRP B N 1
ATOM 2919 C CA . TRP B 1 19 ? 53.314 -13.286 28.434 1 300 95 TRP B CA 1
ATOM 2920 C C . TRP B 1 19 ? 54.113 -12.244 27.641 1 300 95 TRP B C 1
ATOM 2921 O O . TRP B 1 19 ? 53.812 -11.054 27.749 1 300 95 TRP B O 1
ATOM 2932 N N . ASP B 1 20 ? 55.159 -12.659 26.902 1 300 96 ASP B N 1
ATOM 2933 C CA . ASP B 1 20 ? 56.001 -11.717 26.155 1 300 96 ASP B CA 1
ATOM 2934 C C . ASP B 1 20 ? 55.373 -11.368 24.822 1 300 96 ASP B C 1
ATOM 2935 O O . ASP B 1 20 ? 55.823 -11.814 23.761 1 300 96 ASP B O 1
ATOM 2940 N N . TYR B 1 21 ? 54.329 -10.548 24.891 1 300 97 TYR B N 1
ATOM 2941 C CA . TYR B 1 21 ? 53.583 -10.108 23.728 1 300 97 TYR B CA 1
ATOM 2942 C C . TYR B 1 21 ? 54.401 -9.211 22.798 1 300 97 TYR B C 1
ATOM 2943 O O . TYR B 1 21 ? 54.191 -9.262 21.592 1 300 97 TYR B O 1
ATOM 2952 N N . GLU B 1 22 ? 55.344 -8.413 23.332 1 300 98 GLU B N 1
ATOM 2953 C CA . GLU B 1 22 ? 56.149 -7.522 22.489 1 300 98 GLU B CA 1
ATOM 2954 C C . GLU B 1 22 ? 57 -8.277 21.459 1 300 98 GLU B C 1
ATOM 2955 O O . GLU B 1 22 ? 57.377 -7.701 20.441 1 300 98 GLU B O 1
ATOM 2961 N N . SER B 1 23 ? 57.301 -9.557 21.721 1 300 99 SER B N 1
ATOM 2962 C CA . SER B 1 23 ? 58.062 -10.397 20.8 1 300 99 SER B CA 1
ATOM 2963 C C . SER B 1 23 ? 57.183 -11.4 20.045 1 300 99 SER B C 1
ATOM 2964 O O . SER B 1 23 ? 57.689 -12.408 19.561 1 300 99 SER B O 1
ATOM 2967 N N . LEU B 1 24 ? 55.882 -11.15 19.965 1 300 100 LEU B N 1
ATOM 2968 C CA . LEU B 1 24 ? 54.968 -12.042 19.283 1 300 100 LEU B CA 1
ATOM 2969 C C . LEU B 1 24 ? 55.195 -11.966 17.782 1 300 100 LEU B C 1
ATOM 2970 O O . LEU B 1 24 ? 55.462 -10.903 17.239 1 300 100 LEU B O 1
ATOM 2975 N N . ILE B 1 25 ? 55.128 -13.099 17.122 1 300 101 ILE B N 1
ATOM 2976 C CA . ILE B 1 25 ? 55.258 -13.186 15.679 1 300 101 ILE B CA 1
ATOM 2977 C C . ILE B 1 25 ? 53.883 -12.877 15.111 1 300 101 ILE B C 1
ATOM 2978 O O . ILE B 1 25 ? 52.916 -13.517 15.532 1 300 101 ILE B O 1
ATOM 2983 N N . VAL B 1 26 ? 53.774 -11.934 14.164 1 300 102 VAL B N 1
ATOM 2984 C CA . VAL B 1 26 ? 52.453 -11.609 13.622 1 300 102 VAL B CA 1
ATOM 2985 C C . VAL B 1 26 ? 52.149 -12.403 12.352 1 300 102 VAL B C 1
ATOM 2986 O O . VAL B 1 26 ? 52.502 -11.981 11.265 1 300 102 VAL B O 1
ATOM 2990 N N . GLN B 1 27 ? 51.491 -13.548 12.494 1 300 103 GLN B N 1
ATOM 2991 C CA . GLN B 1 27 ? 51.137 -14.402 11.369 1 300 103 GLN B CA 1
ATOM 2992 C C . GLN B 1 27 ? 49.767 -14.007 10.815 1 300 103 GLN B C 1
ATOM 2993 O O . GLN B 1 27 ? 48.721 -14.428 11.318 1 300 103 GLN B O 1
ATOM 2999 N N . TRP B 1 28 ? 49.774 -13.146 9.8 1 300 104 TRP B N 1
ATOM 3000 C CA . TRP B 1 28 ? 48.527 -12.659 9.209 1 300 104 TRP B CA 1
ATOM 3001 C C . TRP B 1 28 ? 47.884 -13.69 8.308 1 300 104 TRP B C 1
ATOM 3002 O O . TRP B 1 28 ? 48.573 -14.483 7.671 1 300 104 TRP B O 1
ATOM 3013 N N . GLY B 1 29 ? 46.561 -13.648 8.246 1 300 105 GLY B N 1
ATOM 3014 C CA . GLY B 1 29 ? 45.77 -14.519 7.394 1 300 105 GLY B CA 1
ATOM 3015 C C . GLY B 1 29 ? 45.384 -13.826 6.106 1 300 105 GLY B C 1
ATOM 3016 O O . GLY B 1 29 ? 45.904 -12.744 5.786 1 300 105 GLY B O 1
ATOM 3017 N N . GLU B 1 30 ? 44.452 -14.436 5.367 1 300 106 GLU B N 1
ATOM 3018 C CA . GLU B 1 30 ? 44.039 -13.851 4.112 1 300 106 GLU B CA 1
ATOM 3019 C C . GLU B 1 30 ? 42.896 -12.9 4.246 1 300 106 GLU B C 1
ATOM 3020 O O . GLU B 1 30 ? 41.759 -13.321 4.425 1 300 106 GLU B O 1
ATOM 3026 N N . GLN B 1 31 ? 43.194 -11.606 4.102 1 300 107 GLN B N 1
ATOM 3027 C CA . GLN B 1 31 ? 42.188 -10.551 4.137 1 300 107 GLN B CA 1
ATOM 3028 C C . GLN B 1 31 ? 41.081 -10.776 3.08 1 300 107 GLN B C 1
ATOM 3029 O O . GLN B 1 31 ? 39.936 -10.374 3.295 1 300 107 GLN B O 1
ATOM 3035 N N . ASP B 1 32 ? 41.421 -11.444 1.959 1 300 108 ASP B N 1
ATOM 3036 C CA . ASP B 1 32 ? 40.456 -11.771 0.909 1 300 108 ASP B CA 1
ATOM 3037 C C . ASP B 1 32 ? 39.384 -12.743 1.383 1 300 108 ASP B C 1
ATOM 3038 O O . ASP B 1 32 ? 38.304 -12.772 0.804 1 300 108 ASP B O 1
ATOM 3043 N N . ASP B 1 33 ? 39.675 -13.546 2.415 1 300 109 ASP B N 1
ATOM 3044 C CA . ASP B 1 33 ? 38.731 -14.516 2.95 1 300 109 ASP B CA 1
ATOM 3045 C C . ASP B 1 33 ? 37.539 -13.902 3.681 1 300 109 ASP B C 1
ATOM 3046 O O . ASP B 1 33 ? 36.589 -14.62 3.974 1 300 109 ASP B O 1
ATOM 3051 N N . TYR B 1 34 ? 37.587 -12.603 4.009 1 300 110 TYR B N 1
ATOM 3052 C CA . TYR B 1 34 ? 36.513 -11.962 4.757 1 300 110 TYR B CA 1
ATOM 3053 C C . TYR B 1 34 ? 35.974 -10.746 4.011 1 300 110 TYR B C 1
ATOM 3054 O O . TYR B 1 34 ? 36.734 -9.922 3.507 1 300 110 TYR B O 1
ATOM 3063 N N . GLU B 1 35 ? 34.655 -10.675 3.898 1 300 111 GLU B N 1
ATOM 3064 C CA . GLU B 1 35 ? 33.956 -9.626 3.176 1 300 111 GLU B CA 1
ATOM 3065 C C . GLU B 1 35 ? 33.134 -8.784 4.151 1 300 111 GLU B C 1
ATOM 3066 O O . GLU B 1 35 ? 32.39 -9.331 4.96 1 300 111 GLU B O 1
ATOM 3072 N N . VAL B 1 36 ? 33.279 -7.459 4.09 1 300 112 VAL B N 1
ATOM 3073 C CA . VAL B 1 36 ? 32.545 -6.566 4.983 1 300 112 VAL B CA 1
ATOM 3074 C C . VAL B 1 36 ? 31.093 -6.383 4.556 1 300 112 VAL B C 1
ATOM 3075 O O . VAL B 1 36 ? 30.796 -6.407 3.371 1 300 112 VAL B O 1
ATOM 3079 N N . VAL B 1 37 ? 30.193 -6.192 5.524 1 300 113 VAL B N 1
ATOM 3080 C CA . VAL B 1 37 ? 28.767 -6.006 5.269 1 300 113 VAL B CA 1
ATOM 3081 C C . VAL B 1 37 ? 28.28 -4.615 5.701 1 300 113 VAL B C 1
ATOM 3082 O O . VAL B 1 37 ? 27.65 -3.928 4.895 1 300 113 VAL B O 1
ATOM 3086 N N . ARG B 1 38 ? 28.571 -4.191 6.954 1 300 114 ARG B N 1
ATOM 3087 C CA . ARG B 1 38 ? 28.147 -2.874 7.457 1 300 114 ARG B CA 1
ATOM 3088 C C . ARG B 1 38 ? 28.786 -2.512 8.794 1 300 114 ARG B C 1
ATOM 3089 O O . ARG B 1 38 ? 29.181 -3.397 9.54 1 300 114 ARG B O 1
ATOM 3097 N N . LYS B 1 39 ? 28.852 -1.21 9.115 1 300 115 LYS B N 1
ATOM 3098 C CA . LYS B 1 39 ? 29.408 -0.735 10.385 1 300 115 LYS B CA 1
ATOM 3099 C C . LYS B 1 39 ? 28.476 -1.087 11.533 1 300 115 LYS B C 1
ATOM 3100 O O . LYS B 1 39 ? 27.281 -1.315 11.327 1 300 115 LYS B O 1
ATOM 3106 N N . VAL B 1 40 ? 29.032 -1.163 12.741 1 300 116 VAL B N 1
ATOM 3107 C CA . VAL B 1 40 ? 28.287 -1.489 13.936 1 300 116 VAL B CA 1
ATOM 3108 C C . VAL B 1 40 ? 28.715 -0.576 15.104 1 300 116 VAL B C 1
ATOM 3109 O O . VAL B 1 40 ? 27.907 0.205 15.599 1 300 116 VAL B O 1
ATOM 3113 N N . GLY B 1 41 ? 29.973 -0.672 15.522 1 300 117 GLY B N 1
ATOM 3114 C CA . GLY B 1 41 ? 30.486 0.105 16.635 1 300 117 GLY B CA 1
ATOM 3115 C C . GLY B 1 41 ? 31.378 1.194 16.112 1 300 117 GLY B C 1
ATOM 3116 O O . GLY B 1 41 ? 32.14 0.973 15.169 1 300 117 GLY B O 1
ATOM 3117 N N . ARG B 1 42 ? 31.26 2.384 16.695 1 300 118 ARG B N 1
ATOM 3118 C CA . ARG B 1 42 ? 32.042 3.525 16.254 1 300 118 ARG B CA 1
ATOM 3119 C C . ARG B 1 42 ? 33.069 3.978 17.279 1 300 118 ARG B C 1
ATOM 3120 O O . ARG B 1 42 ? 33.302 5.179 17.414 1 300 118 ARG B O 1
ATOM 3122 N N . GLY B 1 43 ? 33.698 3.017 17.965 1 300 119 GLY B N 1
ATOM 3123 C CA . GLY B 1 43 ? 34.755 3.297 18.934 1 300 119 GLY B CA 1
ATOM 3124 C C . GLY B 1 43 ? 35.949 3.925 18.24 1 300 119 GLY B C 1
ATOM 3125 O O . GLY B 1 43 ? 36.226 3.586 17.084 1 300 119 GLY B O 1
ATOM 3126 N N . LYS B 1 44 ? 36.657 4.859 18.908 1 300 120 LYS B N 1
ATOM 3127 C CA . LYS B 1 44 ? 37.759 5.556 18.242 1 300 120 LYS B CA 1
ATOM 3128 C C . LYS B 1 44 ? 39.126 4.874 18.385 1 300 120 LYS B C 1
ATOM 3129 O O . LYS B 1 44 ? 40.092 5.351 17.8 1 300 120 LYS B O 1
ATOM 3135 N N . TYR B 1 45 ? 39.194 3.726 19.053 1 300 121 TYR B N 1
ATOM 3136 C CA . TYR B 1 45 ? 40.419 2.922 19.085 1 300 121 TYR B CA 1
ATOM 3137 C C . TYR B 1 45 ? 40.46 1.899 17.934 1 300 121 TYR B C 1
ATOM 3138 O O . TYR B 1 45 ? 41.53 1.484 17.482 1 300 121 TYR B O 1
ATOM 3147 N N . SER B 1 46 ? 39.281 1.502 17.472 1 300 122 SER B N 1
ATOM 3148 C CA . SER B 1 46 ? 39.074 0.557 16.405 1 300 122 SER B CA 1
ATOM 3149 C C . SER B 1 46 ? 37.626 0.675 15.913 1 300 122 SER B C 1
ATOM 3150 O O . SER B 1 46 ? 36.729 0.985 16.701 1 300 122 SER B O 1
ATOM 3153 N N . GLU B 1 47 ? 37.388 0.417 14.623 1 300 123 GLU B N 1
ATOM 3154 C CA . GLU B 1 47 ? 36.032 0.462 14.083 1 300 123 GLU B CA 1
ATOM 3155 C C . GLU B 1 47 ? 35.498 -0.959 13.913 1 300 123 GLU B C 1
ATOM 3156 O O . GLU B 1 47 ? 36.241 -1.86 13.531 1 300 123 GLU B O 1
ATOM 3162 N N . VAL B 1 48 ? 34.215 -1.164 14.224 1 300 124 VAL B N 1
ATOM 3163 C CA . VAL B 1 48 ? 33.617 -2.491 14.177 1 300 124 VAL B CA 1
ATOM 3164 C C . VAL B 1 48 ? 32.636 -2.658 13.054 1 300 124 VAL B C 1
ATOM 3165 O O . VAL B 1 48 ? 31.816 -1.78 12.812 1 300 124 VAL B O 1
ATOM 3169 N N . PHE B 1 49 ? 32.694 -3.812 12.392 1 300 125 PHE B N 1
ATOM 3170 C CA . PHE B 1 49 ? 31.832 -4.131 11.271 1 300 125 PHE B CA 1
ATOM 3171 C C . PHE B 1 49 ? 31.338 -5.553 11.33 1 300 125 PHE B C 1
ATOM 3172 O O . PHE B 1 49 ? 31.998 -6.428 11.868 1 300 125 PHE B O 1
ATOM 3180 N N . GLU B 1 50 ? 30.185 -5.787 10.73 1 300 126 GLU B N 1
ATOM 3181 C CA . GLU B 1 50 ? 29.623 -7.113 10.57 1 300 126 GLU B CA 1
ATOM 3182 C C . GLU B 1 50 ? 30.136 -7.609 9.22 1 300 126 GLU B C 1
ATOM 3183 O O . GLU B 1 50 ? 30.108 -6.87 8.245 1 300 126 GLU B O 1
ATOM 3189 N N . GLY B 1 51 ? 30.607 -8.842 9.175 1 300 127 GLY B N 1
ATOM 3190 C CA . GLY B 1 51 ? 31.108 -9.431 7.944 1 300 127 GLY B CA 1
ATOM 3191 C C . GLY B 1 51 ? 30.752 -10.894 7.792 1 300 127 GLY B C 1
ATOM 3192 O O . GLY B 1 51 ? 29.996 -11.44 8.597 1 300 127 GLY B O 1
ATOM 3193 N N . ILE B 1 52 ? 31.277 -11.534 6.741 1 300 128 ILE B N 1
ATOM 3194 C CA . ILE B 1 52 ? 31.062 -12.957 6.462 1 300 128 ILE B CA 1
ATOM 3195 C C . ILE B 1 52 ? 32.347 -13.597 5.921 1 300 128 ILE B C 1
ATOM 3196 O O . ILE B 1 52 ? 33.135 -12.938 5.237 1 300 128 ILE B O 1
ATOM 3201 N N . ASN B 1 53 ? 32.54 -14.892 6.193 1 300 129 ASN B N 1
ATOM 3202 C CA . ASN B 1 53 ? 33.667 -15.63 5.633 1 300 129 ASN B CA 1
ATOM 3203 C C . ASN B 1 53 ? 33.22 -15.985 4.222 1 300 129 ASN B C 1
ATOM 3204 O O . ASN B 1 53 ? 32.178 -16.59 4.064 1 300 129 ASN B O 1
ATOM 3209 N N . VAL B 1 54 ? 33.968 -15.586 3.201 1 300 130 VAL B N 1
ATOM 3210 C CA . VAL B 1 54 ? 33.577 -15.819 1.809 1 300 130 VAL B CA 1
ATOM 3211 C C . VAL B 1 54 ? 33.315 -17.288 1.464 1 300 130 VAL B C 1
ATOM 3212 O O . VAL B 1 54 ? 32.483 -17.584 0.603 1 300 130 VAL B O 1
ATOM 3216 N N . ASN B 1 55 ? 34.025 -18.205 2.13 1 300 131 ASN B N 1
ATOM 3217 C CA . ASN B 1 55 ? 33.899 -19.629 1.867 1 300 131 ASN B CA 1
ATOM 3218 C C . ASN B 1 55 ? 32.744 -20.269 2.65 1 300 131 ASN B C 1
ATOM 3219 O O . ASN B 1 55 ? 31.758 -20.683 2.041 1 300 131 ASN B O 1
ATOM 3224 N N . SER B 1 56 ? 32.85 -20.335 3.991 1 300 132 SER B N 1
ATOM 3225 C CA . SER B 1 56 ? 31.816 -20.937 4.83 1 300 132 SER B CA 1
ATOM 3226 C C . SER B 1 56 ? 30.495 -20.146 4.832 1 300 132 SER B C 1
ATOM 3227 O O . SER B 1 56 ? 29.445 -20.712 5.138 1 300 132 SER B O 1
ATOM 3230 N N . LYS B 1 57 ? 30.554 -18.847 4.484 1 300 133 LYS B N 1
ATOM 3231 C CA . LYS B 1 57 ? 29.456 -17.867 4.508 1 300 133 LYS B CA 1
ATOM 3232 C C . LYS B 1 57 ? 28.941 -17.583 5.928 1 300 133 LYS B C 1
ATOM 3233 O O . LYS B 1 57 ? 27.962 -16.856 6.087 1 300 133 LYS B O 1
ATOM 3239 N N . GLU B 1 58 ? 29.638 -18.107 6.956 1 300 134 GLU B N 1
ATOM 3240 C CA . GLU B 1 58 ? 29.316 -17.875 8.35 1 300 134 GLU B CA 1
ATOM 3241 C C . GLU B 1 58 ? 29.609 -16.426 8.664 1 300 134 GLU B C 1
ATOM 3242 O O . GLU B 1 58 ? 30.647 -15.903 8.256 1 300 134 GLU B O 1
ATOM 3248 N N . LYS B 1 59 ? 28.696 -15.768 9.38 1 300 135 LYS B N 1
ATOM 3249 C CA . LYS B 1 59 ? 28.89 -14.374 9.767 1 300 135 LYS B CA 1
ATOM 3250 C C . LYS B 1 59 ? 30.092 -14.226 10.725 1 300 135 LYS B C 1
ATOM 3251 O O . LYS B 1 59 ? 30.577 -15.216 11.278 1 300 135 LYS B O 1
ATOM 3257 N N . CYS B 1 60 ? 30.562 -12.991 10.926 1 300 136 CYS B N 1
ATOM 3258 C CA . CYS B 1 60 ? 31.693 -12.69 11.8 1 300 136 CYS B CA 1
ATOM 3259 C C . CYS B 1 60 ? 31.741 -11.194 12.121 1 300 136 CYS B C 1
ATOM 3260 O O . CYS B 1 60 ? 31.063 -10.397 11.481 1 300 136 CYS B O 1
ATOM 3263 N N . ILE B 1 61 ? 32.545 -10.817 13.114 1 300 137 ILE B N 1
ATOM 3264 C CA . ILE B 1 61 ? 32.754 -9.421 13.465 1 300 137 ILE B CA 1
ATOM 3265 C C . ILE B 1 61 ? 34.159 -9.036 13.015 1 300 137 ILE B C 1
ATOM 3266 O O . ILE B 1 61 ? 35.108 -9.769 13.266 1 300 137 ILE B O 1
ATOM 3271 N N . ILE B 1 62 ? 34.287 -7.898 12.343 1 300 138 ILE B N 1
ATOM 3272 C CA . ILE B 1 62 ? 35.564 -7.385 11.89 1 300 138 ILE B CA 1
ATOM 3273 C C . ILE B 1 62 ? 35.88 -6.12 12.675 1 300 138 ILE B C 1
ATOM 3274 O O . ILE B 1 62 ? 35.115 -5.167 12.645 1 300 138 ILE B O 1
ATOM 3279 N N . LYS B 1 63 ? 36.989 -6.133 13.411 1 300 139 LYS B N 1
ATOM 3280 C CA . LYS B 1 63 ? 37.428 -5.017 14.24 1 300 139 LYS B CA 1
ATOM 3281 C C . LYS B 1 63 ? 38.704 -4.468 13.647 1 300 139 LYS B C 1
ATOM 3282 O O . LYS B 1 63 ? 39.755 -5.082 13.757 1 300 139 LYS B O 1
ATOM 3288 N N . ILE B 1 64 ? 38.613 -3.312 13.018 1 300 140 ILE B N 1
ATOM 3289 C CA . ILE B 1 64 ? 39.757 -2.688 12.359 1 300 140 ILE B CA 1
ATOM 3290 C C . ILE B 1 64 ? 40.448 -1.751 13.317 1 300 140 ILE B C 1
ATOM 3291 O O . ILE B 1 64 ? 39.838 -0.812 13.789 1 300 140 ILE B O 1
ATOM 3296 N N . LEU B 1 65 ? 41.726 -1.98 13.572 1 300 141 LEU B N 1
ATOM 3297 C CA . LEU B 1 65 ? 42.479 -1.208 14.548 1 300 141 LEU B CA 1
ATOM 3298 C C . LEU B 1 65 ? 43.05 0.085 14.025 1 300 141 LEU B C 1
ATOM 3299 O O . LEU B 1 65 ? 43.703 0.095 12.987 1 300 141 LEU B O 1
ATOM 3304 N N . LYS B 1 66 ? 42.833 1.175 14.76 1 300 142 LYS B N 1
ATOM 3305 C CA . LYS B 1 66 ? 43.377 2.472 14.378 1 300 142 LYS B CA 1
ATOM 3306 C C . LYS B 1 66 ? 44.834 2.587 14.85 1 300 142 LYS B C 1
ATOM 3307 O O . LYS B 1 66 ? 45.153 2.153 15.952 1 300 142 LYS B O 1
ATOM 3313 N N . PRO B 1 67 ? 45.698 3.219 14.027 1 300 143 PRO B N 1
ATOM 3314 C CA . PRO B 1 67 ? 47.104 3.427 14.409 1 300 143 PRO B CA 1
ATOM 3315 C C . PRO B 1 67 ? 47.449 3.69 15.88 1 300 143 PRO B C 1
ATOM 3316 O O . PRO B 1 67 ? 47.252 4.783 16.413 1 300 143 PRO B O 1
ATOM 3320 N N . VAL B 1 68 ? 48.03 2.674 16.507 1 300 144 VAL B N 1
ATOM 3321 C CA . VAL B 1 68 ? 48.566 2.685 17.863 1 300 144 VAL B CA 1
ATOM 3322 C C . VAL B 1 68 ? 49.983 2.05 17.791 1 300 144 VAL B C 1
ATOM 3323 O O . VAL B 1 68 ? 50.394 1.565 16.735 1 300 144 VAL B O 1
ATOM 3327 N N . LYS B 1 69 ? 50.724 2.028 18.906 1 300 145 LYS B N 1
ATOM 3328 C CA . LYS B 1 69 ? 52.049 1.406 18.981 1 300 145 LYS B CA 1
ATOM 3329 C C . LYS B 1 69 ? 51.935 -0.079 18.606 1 300 145 LYS B C 1
ATOM 3330 O O . LYS B 1 69 ? 50.996 -0.734 19.046 1 300 145 LYS B O 1
ATOM 3336 N N . LYS B 1 70 ? 52.853 -0.608 17.78 1 300 146 LYS B N 1
ATOM 3337 C CA . LYS B 1 70 ? 52.806 -2.017 17.35 1 300 146 LYS B CA 1
ATOM 3338 C C . LYS B 1 70 ? 52.677 -2.995 18.528 1 300 146 LYS B C 1
ATOM 3339 O O . LYS B 1 70 ? 52.001 -4.014 18.409 1 300 146 LYS B O 1
ATOM 3345 N N . LYS B 1 71 ? 53.267 -2.654 19.677 1 300 147 LYS B N 1
ATOM 3346 C CA . LYS B 1 71 ? 53.197 -3.497 20.864 1 300 147 LYS B CA 1
ATOM 3347 C C . LYS B 1 71 ? 51.786 -3.588 21.448 1 300 147 LYS B C 1
ATOM 3348 O O . LYS B 1 71 ? 51.437 -4.61 22.027 1 300 147 LYS B O 1
ATOM 3354 N N . LYS B 1 72 ? 50.967 -2.543 21.285 1 300 148 LYS B N 1
ATOM 3355 C CA . LYS B 1 72 ? 49.583 -2.561 21.769 1 300 148 LYS B CA 1
ATOM 3356 C C . LYS B 1 72 ? 48.737 -3.551 20.963 1 300 148 LYS B C 1
ATOM 3357 O O . LYS B 1 72 ? 47.864 -4.22 21.517 1 300 148 LYS B O 1
ATOM 3363 N N . ILE B 1 73 ? 49.003 -3.647 19.656 1 300 149 ILE B N 1
ATOM 3364 C CA . ILE B 1 73 ? 48.309 -4.573 18.776 1 300 149 ILE B CA 1
ATOM 3365 C C . ILE B 1 73 ? 48.652 -5.997 19.188 1 300 149 ILE B C 1
ATOM 3366 O O . ILE B 1 73 ? 47.763 -6.825 19.35 1 300 149 ILE B O 1
ATOM 3371 N N . ARG B 1 74 ? 49.941 -6.265 19.396 1 300 150 ARG B N 1
ATOM 3372 C CA . ARG B 1 74 ? 50.422 -7.571 19.807 1 300 150 ARG B CA 1
ATOM 3373 C C . ARG B 1 74 ? 49.898 -7.947 21.187 1 300 150 ARG B C 1
ATOM 3374 O O . ARG B 1 74 ? 49.64 -9.119 21.427 1 300 150 ARG B O 1
ATOM 3382 N N . ARG B 1 75 ? 49.714 -6.967 22.083 1 300 151 ARG B N 1
ATOM 3383 C CA . ARG B 1 75 ? 49.184 -7.236 23.415 1 300 151 ARG B CA 1
ATOM 3384 C C . ARG B 1 75 ? 47.77 -7.784 23.337 1 300 151 ARG B C 1
ATOM 3385 O O . ARG B 1 75 ? 47.481 -8.809 23.951 1 300 151 ARG B O 1
ATOM 3393 N N . GLU B 1 76 ? 46.895 -7.122 22.566 1 300 152 GLU B N 1
ATOM 3394 C CA . GLU B 1 76 ? 45.52 -7.579 22.429 1 300 152 GLU B CA 1
ATOM 3395 C C . GLU B 1 76 ? 45.467 -8.955 21.758 1 300 152 GLU B C 1
ATOM 3396 O O . GLU B 1 76 ? 44.76 -9.836 22.235 1 300 152 GLU B O 1
ATOM 3402 N N . ILE B 1 77 ? 46.242 -9.152 20.684 1 300 153 ILE B N 1
ATOM 3403 C CA . ILE B 1 77 ? 46.263 -10.432 19.981 1 300 153 ILE B CA 1
ATOM 3404 C C . ILE B 1 77 ? 46.757 -11.559 20.875 1 300 153 ILE B C 1
ATOM 3405 O O . ILE B 1 77 ? 46.102 -12.591 20.956 1 300 153 ILE B O 1
ATOM 3410 N N . LYS B 1 78 ? 47.874 -11.353 21.582 1 300 154 LYS B N 1
ATOM 3411 C CA . LYS B 1 78 ? 48.428 -12.376 22.465 1 300 154 LYS B CA 1
ATOM 3412 C C . LYS B 1 78 ? 47.441 -12.767 23.554 1 300 154 LYS B C 1
ATOM 3413 O O . LYS B 1 78 ? 47.233 -13.952 23.8 1 300 154 LYS B O 1
ATOM 3419 N N . ILE B 1 79 ? 46.782 -11.778 24.154 1 300 155 ILE B N 1
ATOM 3420 C CA . ILE B 1 79 ? 45.787 -12.032 25.183 1 300 155 ILE B CA 1
ATOM 3421 C C . ILE B 1 79 ? 44.601 -12.797 24.598 1 300 155 ILE B C 1
ATOM 3422 O O . ILE B 1 79 ? 44.166 -13.784 25.189 1 300 155 ILE B O 1
ATOM 3427 N N . LEU B 1 80 ? 44.122 -12.388 23.413 1 300 156 LEU B N 1
ATOM 3428 C CA . LEU B 1 80 ? 43.014 -13.072 22.749 1 300 156 LEU B CA 1
ATOM 3429 C C . LEU B 1 80 ? 43.369 -14.502 22.413 1 300 156 LEU B C 1
ATOM 3430 O O . LEU B 1 80 ? 42.516 -15.369 22.51 1 300 156 LEU B O 1
ATOM 3435 N N . GLN B 1 81 ? 44.621 -14.757 22.035 1 300 157 GLN B N 1
ATOM 3436 C CA . GLN B 1 81 ? 45.084 -16.099 21.718 1 300 157 GLN B CA 1
ATOM 3437 C C . GLN B 1 81 ? 45.148 -16.969 22.978 1 300 157 GLN B C 1
ATOM 3438 O O . GLN B 1 81 ? 44.709 -18.118 22.954 1 300 157 GLN B O 1
ATOM 3444 N N . ASN B 1 82 ? 45.668 -16.42 24.081 1 300 158 ASN B N 1
ATOM 3445 C CA . ASN B 1 82 ? 45.779 -17.167 25.332 1 300 158 ASN B CA 1
ATOM 3446 C C . ASN B 1 82 ? 44.411 -17.491 25.937 1 300 158 ASN B C 1
ATOM 3447 O O . ASN B 1 82 ? 44.243 -18.547 26.545 1 300 158 ASN B O 1
ATOM 3452 N N . LEU B 1 83 ? 43.43 -16.597 25.75 1 300 159 LEU B N 1
ATOM 3453 C CA . LEU B 1 83 ? 42.066 -16.786 26.259 1 300 159 LEU B CA 1
ATOM 3454 C C . LEU B 1 83 ? 41.105 -17.409 25.248 1 300 159 LEU B C 1
ATOM 3455 O O . LEU B 1 83 ? 39.942 -17.648 25.585 1 300 159 LEU B O 1
ATOM 3460 N N . CYS B 1 84 ? 41.551 -17.632 24.006 1 300 160 CYS B N 1
ATOM 3461 C CA . CYS B 1 84 ? 40.679 -18.15 22.969 1 300 160 CYS B CA 1
ATOM 3462 C C . CYS B 1 84 ? 40.044 -19.463 23.333 1 300 160 CYS B C 1
ATOM 3463 O O . CYS B 1 84 ? 40.707 -20.374 23.827 1 300 160 CYS B O 1
ATOM 3466 N N . GLY B 1 85 ? 38.735 -19.497 23.177 1 300 161 GLY B N 1
ATOM 3467 C CA . GLY B 1 85 ? 37.952 -20.67 23.512 1 300 161 GLY B CA 1
ATOM 3468 C C . GLY B 1 85 ? 37.299 -20.587 24.872 1 300 161 GLY B C 1
ATOM 3469 O O . GLY B 1 85 ? 36.25 -21.199 25.084 1 300 161 GLY B O 1
ATOM 3470 N N . GLY B 1 86 ? 37.906 -19.823 25.78 1 300 162 GLY B N 1
ATOM 3471 C CA . GLY B 1 86 ? 37.429 -19.637 27.144 1 300 162 GLY B CA 1
ATOM 3472 C C . GLY B 1 86 ? 35.955 -19.318 27.278 1 300 162 GLY B C 1
ATOM 3473 O O . GLY B 1 86 ? 35.315 -18.83 26.339 1 300 162 GLY B O 1
ATOM 3474 N N . PRO B 1 87 ? 35.39 -19.625 28.453 1 300 163 PRO B N 1
ATOM 3475 C CA . PRO B 1 87 ? 33.951 -19.397 28.666 1 300 163 PRO B CA 1
ATOM 3476 C C . PRO B 1 87 ? 33.523 -17.937 28.635 1 300 163 PRO B C 1
ATOM 3477 O O . PRO B 1 87 ? 34.002 -17.138 29.444 1 300 163 PRO B O 1
ATOM 3481 N N . ASN B 1 88 ? 32.619 -17.595 27.699 1 300 164 ASN B N 1
ATOM 3482 C CA . ASN B 1 88 ? 32.076 -16.243 27.533 1 300 164 ASN B CA 1
ATOM 3483 C C . ASN B 1 88 ? 33.136 -15.189 27.127 1 300 164 ASN B C 1
ATOM 3484 O O . ASN B 1 88 ? 32.899 -13.985 27.242 1 300 164 ASN B O 1
ATOM 3489 N N . ILE B 1 89 ? 34.29 -15.65 26.627 1 300 165 ILE B N 1
ATOM 3490 C CA . ILE B 1 89 ? 35.322 -14.773 26.096 1 300 165 ILE B CA 1
ATOM 3491 C C . ILE B 1 89 ? 35.037 -14.725 24.62 1 300 165 ILE B C 1
ATOM 3492 O O . ILE B 1 89 ? 34.785 -15.766 23.995 1 300 165 ILE B O 1
ATOM 3497 N N . VAL B 1 90 ? 35.129 -13.533 24.032 1 300 166 VAL B N 1
ATOM 3498 C CA . VAL B 1 90 ? 34.955 -13.388 22.596 1 300 166 VAL B CA 1
ATOM 3499 C C . VAL B 1 90 ? 36.049 -14.201 21.861 1 300 166 VAL B C 1
ATOM 3500 O O . VAL B 1 90 ? 37.201 -14.248 22.31 1 300 166 VAL B O 1
ATOM 3504 N N . LYS B 1 91 ? 35.648 -14.959 20.842 1 300 167 LYS B N 1
ATOM 3505 C CA . LYS B 1 91 ? 36.578 -15.837 20.144 1 300 167 LYS B CA 1
ATOM 3506 C C . LYS B 1 91 ? 37.22 -15.216 18.914 1 300 167 LYS B C 1
ATOM 3507 O O . LYS B 1 91 ? 36.535 -14.898 17.942 1 300 167 LYS B O 1
ATOM 3513 N N . LEU B 1 92 ? 38.55 -15.062 18.957 1 300 168 LEU B N 1
ATOM 3514 C CA . LEU B 1 92 ? 39.317 -14.535 17.836 1 300 168 LEU B CA 1
ATOM 3515 C C . LEU B 1 92 ? 39.515 -15.674 16.835 1 300 168 LEU B C 1
ATOM 3516 O O . LEU B 1 92 ? 40.05 -16.724 17.179 1 300 168 LEU B O 1
ATOM 3521 N N . LEU B 1 93 ? 39.058 -15.475 15.608 1 300 169 LEU B N 1
ATOM 3522 C CA . LEU B 1 93 ? 39.127 -16.477 14.555 1 300 169 LEU B CA 1
ATOM 3523 C C . LEU B 1 93 ? 40.296 -16.284 13.604 1 300 169 LEU B C 1
ATOM 3524 O O . LEU B 1 93 ? 40.843 -17.27 13.115 1 300 169 LEU B O 1
ATOM 3529 N N . ASP B 1 94 ? 40.671 -15.028 13.325 1 300 170 ASP B N 1
ATOM 3530 C CA . ASP B 1 94 ? 41.787 -14.727 12.426 1 300 170 ASP B CA 1
ATOM 3531 C C . ASP B 1 94 ? 42.267 -13.274 12.582 1 300 170 ASP B C 1
ATOM 3532 O O . ASP B 1 94 ? 41.551 -12.437 13.129 1 300 170 ASP B O 1
ATOM 3537 N N . VAL B 1 95 ? 43.493 -12.986 12.122 1 300 171 VAL B N 1
ATOM 3538 C CA . VAL B 1 95 ? 44.085 -11.65 12.136 1 300 171 VAL B CA 1
ATOM 3539 C C . VAL B 1 95 ? 44.606 -11.345 10.726 1 300 171 VAL B C 1
ATOM 3540 O O . VAL B 1 95 ? 45.493 -12.032 10.244 1 300 171 VAL B O 1
ATOM 3544 N N . VAL B 1 96 ? 43.998 -10.378 10.026 1 300 172 VAL B N 1
ATOM 3545 C CA . VAL B 1 96 ? 44.383 -10.052 8.647 1 300 172 VAL B CA 1
ATOM 3546 C C . VAL B 1 96 ? 44.68 -8.548 8.486 1 300 172 VAL B C 1
ATOM 3547 O O . VAL B 1 96 ? 44.355 -7.757 9.366 1 300 172 VAL B O 1
ATOM 3551 N N . ARG B 1 97 ? 45.274 -8.153 7.351 1 300 173 ARG B N 1
ATOM 3552 C CA . ARG B 1 97 ? 45.546 -6.754 7.075 1 300 173 ARG B CA 1
ATOM 3553 C C . ARG B 1 97 ? 45.456 -6.463 5.596 1 300 173 ARG B C 1
ATOM 3554 O O . ARG B 1 97 ? 45.733 -7.335 4.773 1 300 173 ARG B O 1
ATOM 3562 N N . ASP B 1 98 ? 45.097 -5.221 5.246 1 300 174 ASP B N 1
ATOM 3563 C CA . ASP B 1 98 ? 45.044 -4.784 3.856 1 300 174 ASP B CA 1
ATOM 3564 C C . ASP B 1 98 ? 46.47 -4.85 3.285 1 300 174 ASP B C 1
ATOM 3565 O O . ASP B 1 98 ? 47.345 -4.169 3.774 1 300 174 ASP B O 1
ATOM 3570 N N . GLN B 1 99 ? 46.672 -5.682 2.267 1 300 175 GLN B N 1
ATOM 3571 C CA . GLN B 1 99 ? 47.934 -6.026 1.612 1 300 175 GLN B CA 1
ATOM 3572 C C . GLN B 1 99 ? 48.861 -4.888 1.184 1 300 175 GLN B C 1
ATOM 3573 O O . GLN B 1 99 ? 50.019 -5.161 0.864 1 300 175 GLN B O 1
ATOM 3579 N N . HIS B 1 100 ? 48.371 -3.649 1.127 1 300 176 HIS B N 1
ATOM 3580 C CA . HIS B 1 100 ? 49.206 -2.533 0.702 1 300 176 HIS B CA 1
ATOM 3581 C C . HIS B 1 100 ? 49.478 -1.543 1.835 1 300 176 HIS B C 1
ATOM 3582 O O . HIS B 1 100 ? 50.581 -1.012 1.925 1 300 176 HIS B O 1
ATOM 3589 N N . SER B 1 101 ? 48.472 -1.271 2.68 1 300 177 SER B N 1
ATOM 3590 C CA . SER B 1 101 ? 48.624 -0.337 3.803 1 300 177 SER B CA 1
ATOM 3591 C C . SER B 1 101 ? 48.829 -1.025 5.143 1 300 177 SER B C 1
ATOM 3592 O O . SER B 1 101 ? 48.97 -0.334 6.152 1 300 177 SER B O 1
ATOM 3595 N N . LYS B 1 102 ? 48.761 -2.362 5.17 1 300 178 LYS B N 1
ATOM 3596 C CA . LYS B 1 102 ? 48.936 -3.199 6.344 1 300 178 LYS B CA 1
ATOM 3597 C C . LYS B 1 102 ? 48.02 -2.79 7.499 1 300 178 LYS B C 1
ATOM 3598 O O . LYS B 1 102 ? 48.379 -2.974 8.657 1 300 178 LYS B O 1
ATOM 3604 N N . THR B 1 103 ? 46.844 -2.229 7.181 1 300 179 THR B N 1
ATOM 3605 C CA . THR B 1 103 ? 45.888 -1.813 8.196 1 300 179 THR B CA 1
ATOM 3606 C C . THR B 1 103 ? 45.288 -3.061 8.818 1 300 179 THR B C 1
ATOM 3607 O O . THR B 1 103 ? 44.622 -3.831 8.132 1 300 179 THR B O 1
ATOM 3611 N N . PRO B 1 104 ? 45.549 -3.298 10.113 1 300 180 PRO B N 1
ATOM 3612 C CA . PRO B 1 104 ? 45.098 -4.552 10.73 1 300 180 PRO B CA 1
ATOM 3613 C C . PRO B 1 104 ? 43.636 -4.646 11.11 1 300 180 PRO B C 1
ATOM 3614 O O . PRO B 1 104 ? 43.04 -3.673 11.562 1 300 180 PRO B O 1
ATOM 3618 N N . SER B 1 105 ? 43.097 -5.863 11.009 1 300 181 SER B N 1
ATOM 3619 C CA . SER B 1 105 ? 41.725 -6.179 11.356 1 300 181 SER B CA 1
ATOM 3620 C C . SER B 1 105 ? 41.646 -7.516 12.077 1 300 181 SER B C 1
ATOM 3621 O O . SER B 1 105 ? 42.204 -8.513 11.621 1 300 181 SER B O 1
ATOM 3624 N N . LEU B 1 106 ? 40.94 -7.537 13.199 1 300 182 LEU B N 1
ATOM 3625 C CA . LEU B 1 106 ? 40.743 -8.754 13.969 1 300 182 LEU B CA 1
ATOM 3626 C C . LEU B 1 106 ? 39.394 -9.342 13.609 1 300 182 LEU B C 1
ATOM 3627 O O . LEU B 1 106 ? 38.401 -8.622 13.52 1 300 182 LEU B O 1
ATOM 3632 N N . ILE B 1 107 ? 39.358 -10.651 13.396 1 300 183 ILE B N 1
ATOM 3633 C CA . ILE B 1 107 ? 38.137 -11.348 13.011 1 300 183 ILE B CA 1
ATOM 3634 C C . ILE B 1 107 ? 37.621 -12.156 14.187 1 300 183 ILE B C 1
ATOM 3635 O O . ILE B 1 107 ? 38.317 -13.034 14.66 1 300 183 ILE B O 1
ATOM 3640 N N . PHE B 1 108 ? 36.409 -11.864 14.657 1 300 184 PHE B N 1
ATOM 3641 C CA . PHE B 1 108 ? 35.791 -12.551 15.789 1 300 184 PHE B CA 1
ATOM 3642 C C . PHE B 1 108 ? 34.538 -13.307 15.391 1 300 184 PHE B C 1
ATOM 3643 O O . PHE B 1 108 ? 33.993 -13.075 14.318 1 300 184 PHE B O 1
ATOM 3651 N N . GLU B 1 109 ? 34.016 -14.146 16.296 1 300 185 GLU B N 1
ATOM 3652 C CA . GLU B 1 109 ? 32.737 -14.811 16.078 1 300 185 GLU B CA 1
ATOM 3653 C C . GLU B 1 109 ? 31.629 -13.744 16.041 1 300 185 GLU B C 1
ATOM 3654 O O . GLU B 1 109 ? 31.794 -12.667 16.622 1 300 185 GLU B O 1
ATOM 3660 N N . TYR B 1 110 ? 30.525 -14.024 15.338 1 300 186 TYR B N 1
ATOM 3661 C CA . TYR B 1 110 ? 29.437 -13.05 15.23 1 300 186 TYR B CA 1
ATOM 3662 C C . TYR B 1 110 ? 28.695 -12.863 16.544 1 300 186 TYR B C 1
ATOM 3663 O O . TYR B 1 110 ? 28.228 -13.834 17.132 1 300 186 TYR B O 1
ATOM 3672 N N . VAL B 1 111 ? 28.561 -11.603 16.981 1 300 187 VAL B N 1
ATOM 3673 C CA . VAL B 1 111 ? 27.916 -11.235 18.233 1 300 187 VAL B CA 1
ATOM 3674 C C . VAL B 1 111 ? 26.376 -11.244 18.167 1 300 187 VAL B C 1
ATOM 3675 O O . VAL B 1 111 ? 25.774 -12.064 18.853 1 300 187 VAL B O 1
ATOM 3679 N N . ASN B 1 112 ? 25.748 -10.329 17.385 1 300 188 ASN B N 1
ATOM 3680 C CA . ASN B 1 112 ? 24.299 -10.167 17.268 1 300 188 ASN B CA 1
ATOM 3681 C C . ASN B 1 112 ? 23.665 -9.814 18.599 1 300 188 ASN B C 1
ATOM 3682 O O . ASN B 1 112 ? 22.63 -10.379 18.992 1 300 188 ASN B O 1
ATOM 3687 N N . SER B 1 113 ? 24.274 -8.867 19.285 1 300 189 SER B N 1
ATOM 3688 C CA . SER B 1 113 ? 23.777 -8.491 20.587 1 300 189 SER B CA 1
ATOM 3689 C C . SER B 1 113 ? 23.038 -7.175 20.584 1 300 189 SER B C 1
ATOM 3690 O O . SER B 1 113 ? 23.123 -6.391 19.634 1 300 189 SER B O 1
ATOM 3693 N N . THR B 1 114 ? 22.301 -6.951 21.665 1 300 190 THR B N 1
ATOM 3694 C CA . THR B 1 114 ? 21.628 -5.706 21.958 1 300 190 THR B CA 1
ATOM 3695 C C . THR B 1 114 ? 22.499 -5.03 23.012 1 300 190 THR B C 1
ATOM 3696 O O . THR B 1 114 ? 22.998 -5.716 23.926 1 300 190 THR B O 1
ATOM 3700 N N . ASP B 1 115 ? 22.714 -3.702 22.883 1 300 191 ASP B N 1
ATOM 3701 C CA . ASP B 1 115 ? 23.535 -3.02 23.871 1 300 191 ASP B CA 1
ATOM 3702 C C . ASP B 1 115 ? 22.823 -2.952 25.184 1 300 191 ASP B C 1
ATOM 3703 O O . ASP B 1 115 ? 21.606 -2.738 25.241 1 300 191 ASP B O 1
ATOM 3708 N N . PHE B 1 116 ? 23.63 -3.078 26.238 1 300 192 PHE B N 1
ATOM 3709 C CA . PHE B 1 116 ? 23.267 -3.037 27.634 1 300 192 PHE B CA 1
ATOM 3710 C C . PHE B 1 116 ? 22.26 -1.924 27.998 1 300 192 PHE B C 1
ATOM 3711 O O . PHE B 1 116 ? 21.331 -2.183 28.761 1 300 192 PHE B O 1
ATOM 3719 N N . LYS B 1 117 ? 22.442 -0.704 27.466 1 300 193 LYS B N 1
ATOM 3720 C CA . LYS B 1 117 ? 21.579 0.426 27.799 1 300 193 LYS B CA 1
ATOM 3721 C C . LYS B 1 117 ? 20.146 0.255 27.369 1 300 193 LYS B C 1
ATOM 3722 O O . LYS B 1 117 ? 19.232 0.633 28.097 1 300 193 LYS B O 1
ATOM 3728 N N . VAL B 1 118 ? 19.95 -0.318 26.199 1 300 194 VAL B N 1
ATOM 3729 C CA . VAL B 1 118 ? 18.616 -0.534 25.667 1 300 194 VAL B CA 1
ATOM 3730 C C . VAL B 1 118 ? 17.939 -1.727 26.352 1 300 194 VAL B C 1
ATOM 3731 O O . VAL B 1 118 ? 16.74 -1.707 26.604 1 300 194 VAL B O 1
ATOM 3735 N N . LEU B 1 119 ? 18.712 -2.768 26.649 1 300 195 LEU B N 1
ATOM 3736 C CA . LEU B 1 119 ? 18.202 -4.021 27.192 1 300 195 LEU B CA 1
ATOM 3737 C C . LEU B 1 119 ? 17.895 -4.058 28.694 1 300 195 LEU B C 1
ATOM 3738 O O . LEU B 1 119 ? 16.836 -4.555 29.068 1 300 195 LEU B O 1
ATOM 3743 N N . TYR B 1 120 ? 18.812 -3.586 29.551 1 300 196 TYR B N 1
ATOM 3744 C CA . TYR B 1 120 ? 18.662 -3.72 31 1 300 196 TYR B CA 1
ATOM 3745 C C . TYR B 1 120 ? 17.347 -3.191 31.589 1 300 196 TYR B C 1
ATOM 3746 O O . TYR B 1 120 ? 16.88 -3.799 32.557 1 300 196 TYR B O 1
ATOM 3755 N N . PRO B 1 121 ? 16.72 -2.108 31.076 1 300 197 PRO B N 1
ATOM 3756 C CA . PRO B 1 121 ? 15.441 -1.681 31.664 1 300 197 PRO B CA 1
ATOM 3757 C C . PRO B 1 121 ? 14.36 -2.766 31.598 1 300 197 PRO B C 1
ATOM 3758 O O . PRO B 1 121 ? 13.411 -2.716 32.371 1 300 197 PRO B O 1
ATOM 3762 N N . THR B 1 122 ? 14.507 -3.751 30.689 1 300 198 THR B N 1
ATOM 3763 C CA . THR B 1 122 ? 13.542 -4.838 30.508 1 300 198 THR B CA 1
ATOM 3764 C C . THR B 1 122 ? 13.908 -6.137 31.239 1 300 198 THR B C 1
ATOM 3765 O O . THR B 1 122 ? 13.187 -7.127 31.093 1 300 198 THR B O 1
ATOM 3769 N N . LEU B 1 123 ? 15.028 -6.163 31.977 1 300 199 LEU B N 1
ATOM 3770 C CA . LEU B 1 123 ? 15.449 -7.388 32.642 1 300 199 LEU B CA 1
ATOM 3771 C C . LEU B 1 123 ? 14.857 -7.608 34.01 1 300 199 LEU B C 1
ATOM 3772 O O . LEU B 1 123 ? 14.715 -6.685 34.811 1 300 199 LEU B O 1
ATOM 3777 N N . THR B 1 124 ? 14.536 -8.863 34.275 1 300 200 THR B N 1
ATOM 3778 C CA . THR B 1 124 ? 14.024 -9.306 35.557 1 300 200 THR B CA 1
ATOM 3779 C C . THR B 1 124 ? 15.196 -9.455 36.513 1 300 200 THR B C 1
ATOM 3780 O O . THR B 1 124 ? 16.352 -9.522 36.068 1 300 200 THR B O 1
ATOM 3784 N N . ASP B 1 125 ? 14.918 -9.603 37.833 1 300 201 ASP B N 1
ATOM 3785 C CA . ASP B 1 125 ? 16.002 -9.832 38.793 1 300 201 ASP B CA 1
ATOM 3786 C C . ASP B 1 125 ? 16.737 -11.11 38.464 1 300 201 ASP B C 1
ATOM 3787 O O . ASP B 1 125 ? 17.958 -11.11 38.528 1 300 201 ASP B O 1
ATOM 3792 N N . TYR B 1 126 ? 16.019 -12.156 38.019 1 300 202 TYR B N 1
ATOM 3793 C CA . TYR B 1 126 ? 16.676 -13.403 37.655 1 300 202 TYR B CA 1
ATOM 3794 C C . TYR B 1 126 ? 17.631 -13.218 36.487 1 300 202 TYR B C 1
ATOM 3795 O O . TYR B 1 126 ? 18.743 -13.745 36.527 1 300 202 TYR B O 1
ATOM 3804 N N . ASP B 1 127 ? 17.206 -12.488 35.451 1 300 203 ASP B N 1
ATOM 3805 C CA . ASP B 1 127 ? 18.064 -12.269 34.301 1 300 203 ASP B CA 1
ATOM 3806 C C . ASP B 1 127 ? 19.312 -11.499 34.656 1 300 203 ASP B C 1
ATOM 3807 O O . ASP B 1 127 ? 20.363 -11.796 34.115 1 300 203 ASP B O 1
ATOM 3812 N N . ILE B 1 128 ? 19.226 -10.582 35.621 1 300 204 ILE B N 1
ATOM 3813 C CA . ILE B 1 128 ? 20.382 -9.829 36.09 1 300 204 ILE B CA 1
ATOM 3814 C C . ILE B 1 128 ? 21.377 -10.763 36.776 1 300 204 ILE B C 1
ATOM 3815 O O . ILE B 1 128 ? 22.569 -10.733 36.473 1 300 204 ILE B O 1
ATOM 3820 N N . ARG B 1 129 ? 20.886 -11.638 37.659 1 300 205 ARG B N 1
ATOM 3821 C CA . ARG B 1 129 ? 21.751 -12.598 38.348 1 300 205 ARG B CA 1
ATOM 3822 C C . ARG B 1 129 ? 22.436 -13.515 37.343 1 300 205 ARG B C 1
ATOM 3823 O O . ARG B 1 129 ? 23.643 -13.72 37.421 1 300 205 ARG B O 1
ATOM 3831 N N . TYR B 1 130 ? 21.672 -14.018 36.363 1 300 206 TYR B N 1
ATOM 3832 C CA . TYR B 1 130 ? 22.196 -14.923 35.355 1 300 206 TYR B CA 1
ATOM 3833 C C . TYR B 1 130 ? 23.346 -14.303 34.588 1 300 206 TYR B C 1
ATOM 3834 O O . TYR B 1 130 ? 24.407 -14.908 34.482 1 300 206 TYR B O 1
ATOM 3843 N N . TYR B 1 131 ? 23.137 -13.099 34.078 1 300 207 TYR B N 1
ATOM 3844 C CA . TYR B 1 131 ? 24.142 -12.438 33.282 1 300 207 TYR B CA 1
ATOM 3845 C C . TYR B 1 131 ? 25.335 -12.03 34.097 1 300 207 TYR B C 1
ATOM 3846 O O . TYR B 1 131 ? 26.456 -12.191 33.632 1 300 207 TYR B O 1
ATOM 3855 N N . ILE B 1 132 ? 25.127 -11.593 35.344 1 300 208 ILE B N 1
ATOM 3856 C CA . ILE B 1 132 ? 26.252 -11.265 36.221 1 300 208 ILE B CA 1
ATOM 3857 C C . ILE B 1 132 ? 27.089 -12.513 36.481 1 300 208 ILE B C 1
ATOM 3858 O O . ILE B 1 132 ? 28.315 -12.463 36.42 1 300 208 ILE B O 1
ATOM 3863 N N . TYR B 1 133 ? 26.416 -13.643 36.681 1 300 209 TYR B N 1
ATOM 3864 C CA . TYR B 1 133 ? 27.063 -14.922 36.893 1 300 209 TYR B CA 1
ATOM 3865 C C . TYR B 1 133 ? 27.869 -15.321 35.665 1 300 209 TYR B C 1
ATOM 3866 O O . TYR B 1 133 ? 29.02 -15.734 35.797 1 300 209 TYR B O 1
ATOM 3875 N N . GLU B 1 134 ? 27.288 -15.165 34.47 1 300 210 GLU B N 1
ATOM 3876 C CA . GLU B 1 134 ? 27.982 -15.491 33.226 1 300 210 GLU B CA 1
ATOM 3877 C C . GLU B 1 134 ? 29.213 -14.597 33.028 1 300 210 GLU B C 1
ATOM 3878 O O . GLU B 1 134 ? 30.239 -15.062 32.533 1 300 210 GLU B O 1
ATOM 3884 N N . LEU B 1 135 ? 29.123 -13.331 33.446 1 300 211 LEU B N 1
ATOM 3885 C CA . LEU B 1 135 ? 30.247 -12.408 33.365 1 300 211 LEU B CA 1
ATOM 3886 C C . LEU B 1 135 ? 31.344 -12.815 34.344 1 300 211 LEU B C 1
ATOM 3887 O O . LEU B 1 135 ? 32.527 -12.761 34.01 1 300 211 LEU B O 1
ATOM 3892 N N . LEU B 1 136 ? 30.957 -13.26 35.536 1 300 212 LEU B N 1
ATOM 3893 C CA . LEU B 1 136 ? 31.905 -13.726 36.529 1 300 212 LEU B CA 1
ATOM 3894 C C . LEU B 1 136 ? 32.673 -14.944 36.019 1 300 212 LEU B C 1
ATOM 3895 O O . LEU B 1 136 ? 33.862 -15.047 36.287 1 300 212 LEU B O 1
ATOM 3900 N N . LYS B 1 137 ? 32.024 -15.827 35.234 1 300 213 LYS B N 1
ATOM 3901 C CA . LYS B 1 137 ? 32.688 -16.993 34.644 1 300 213 LYS B CA 1
ATOM 3902 C C . LYS B 1 137 ? 33.823 -16.541 33.721 1 300 213 LYS B C 1
ATOM 3903 O O . LYS B 1 137 ? 34.901 -17.134 33.722 1 300 213 LYS B O 1
ATOM 3909 N N . ALA B 1 138 ? 33.587 -15.475 32.954 1 300 214 ALA B N 1
ATOM 3910 C CA . ALA B 1 138 ? 34.598 -14.929 32.063 1 300 214 ALA B CA 1
ATOM 3911 C C . ALA B 1 138 ? 35.723 -14.29 32.862 1 300 214 ALA B C 1
ATOM 3912 O O . ALA B 1 138 ? 36.888 -14.474 32.52 1 300 214 ALA B O 1
ATOM 3914 N N . LEU B 1 139 ? 35.387 -13.554 33.927 1 300 215 LEU B N 1
ATOM 3915 C CA . LEU B 1 139 ? 36.397 -12.892 34.742 1 300 215 LEU B CA 1
ATOM 3916 C C . LEU B 1 139 ? 37.274 -13.871 35.49 1 300 215 LEU B C 1
ATOM 3917 O O . LEU B 1 139 ? 38.49 -13.687 35.53 1 300 215 LEU B O 1
ATOM 3922 N N . ASP B 1 140 ? 36.683 -14.941 36.038 1 300 216 ASP B N 1
ATOM 3923 C CA . ASP B 1 140 ? 37.475 -15.957 36.733 1 300 216 ASP B CA 1
ATOM 3924 C C . ASP B 1 140 ? 38.411 -16.649 35.759 1 300 216 ASP B C 1
ATOM 3925 O O . ASP B 1 140 ? 39.567 -16.885 36.093 1 300 216 ASP B O 1
ATOM 3930 N N . PHE B 1 141 ? 37.932 -16.924 34.538 1 300 217 PHE B N 1
ATOM 3931 C CA . PHE B 1 141 ? 38.759 -17.558 33.532 1 300 217 PHE B CA 1
ATOM 3932 C C . PHE B 1 141 ? 39.976 -16.701 33.178 1 300 217 PHE B C 1
ATOM 3933 O O . PHE B 1 141 ? 41.103 -17.18 33.309 1 300 217 PHE B O 1
ATOM 3941 N N . CYS B 1 142 ? 39.763 -15.442 32.766 1 300 218 CYS B N 1
ATOM 3942 C CA . CYS B 1 142 ? 40.88 -14.592 32.369 1 300 218 CYS B CA 1
ATOM 3943 C C . CYS B 1 142 ? 41.825 -14.303 33.526 1 300 218 CYS B C 1
ATOM 3944 O O . CYS B 1 142 ? 43.036 -14.271 33.318 1 300 218 CYS B O 1
ATOM 3947 N N . HIS B 1 143 ? 41.296 -14.172 34.749 1 300 219 HIS B N 1
ATOM 3948 C CA . HIS B 1 143 ? 42.147 -13.968 35.914 1 300 219 HIS B CA 1
ATOM 3949 C C . HIS B 1 143 ? 42.984 -15.215 36.158 1 300 219 HIS B C 1
ATOM 3950 O O . HIS B 1 143 ? 44.176 -15.103 36.422 1 300 219 HIS B O 1
ATOM 3957 N N . SER B 1 144 ? 42.385 -16.403 36.011 1 300 220 SER B N 1
ATOM 3958 C CA . SER B 1 144 ? 43.116 -17.662 36.163 1 300 220 SER B CA 1
ATOM 3959 C C . SER B 1 144 ? 44.235 -17.808 35.131 1 300 220 SER B C 1
ATOM 3960 O O . SER B 1 144 ? 45.208 -18.515 35.374 1 300 220 SER B O 1
ATOM 3963 N N . GLN B 1 145 ? 44.098 -17.146 33.985 1 300 221 GLN B N 1
ATOM 3964 C CA . GLN B 1 145 ? 45.114 -17.149 32.947 1 300 221 GLN B CA 1
ATOM 3965 C C . GLN B 1 145 ? 46.117 -15.976 33.072 1 300 221 GLN B C 1
ATOM 3966 O O . GLN B 1 145 ? 46.852 -15.7 32.125 1 300 221 GLN B O 1
ATOM 3972 N N . GLY B 1 146 ? 46.143 -15.306 34.225 1 300 222 GLY B N 1
ATOM 3973 C CA . GLY B 1 146 ? 47.058 -14.205 34.497 1 300 222 GLY B CA 1
ATOM 3974 C C . GLY B 1 146 ? 46.781 -12.923 33.739 1 300 222 GLY B C 1
ATOM 3975 O O . GLY B 1 146 ? 47.709 -12.175 33.442 1 300 222 GLY B O 1
ATOM 3976 N N . ILE B 1 147 ? 45.514 -12.651 33.414 1 300 223 ILE B N 1
ATOM 3977 C CA . ILE B 1 147 ? 45.153 -11.464 32.643 1 300 223 ILE B CA 1
ATOM 3978 C C . ILE B 1 147 ? 44.065 -10.632 33.33 1 300 223 ILE B C 1
ATOM 3979 O O . ILE B 1 147 ? 43.095 -11.184 33.847 1 300 223 ILE B O 1
ATOM 3984 N N . MET B 1 148 ? 44.238 -9.299 33.329 1 300 224 MET B N 1
ATOM 3985 C CA . MET B 1 148 ? 43.261 -8.329 33.833 1 300 224 MET B CA 1
ATOM 3986 C C . MET B 1 148 ? 42.617 -7.669 32.605 1 300 224 MET B C 1
ATOM 3987 O O . MET B 1 148 ? 43.348 -7.219 31.735 1 300 224 MET B O 1
ATOM 3992 N N . HIS B 1 149 ? 41.281 -7.567 32.541 1 300 225 HIS B N 1
ATOM 3993 C CA . HIS B 1 149 ? 40.611 -6.928 31.403 1 300 225 HIS B CA 1
ATOM 3994 C C . HIS B 1 149 ? 40.858 -5.419 31.403 1 300 225 HIS B C 1
ATOM 3995 O O . HIS B 1 149 ? 41.137 -4.845 30.353 1 300 225 HIS B O 1
ATOM 4002 N N . ARG B 1 150 ? 40.718 -4.786 32.579 1 300 226 ARG B N 1
ATOM 4003 C CA . ARG B 1 150 ? 40.949 -3.365 32.834 1 300 226 ARG B CA 1
ATOM 4004 C C . ARG B 1 150 ? 40.028 -2.392 32.095 1 300 226 ARG B C 1
ATOM 4005 O O . ARG B 1 150 ? 40.322 -1.205 32.105 1 300 226 ARG B O 1
ATOM 4013 N N . ASP B 1 151 ? 38.946 -2.851 31.457 1 300 227 ASP B N 1
ATOM 4014 C CA . ASP B 1 151 ? 37.992 -1.936 30.803 1 300 227 ASP B CA 1
ATOM 4015 C C . ASP B 1 151 ? 36.581 -2.486 30.917 1 300 227 ASP B C 1
ATOM 4016 O O . ASP B 1 151 ? 35.816 -2.466 29.955 1 300 227 ASP B O 1
ATOM 4021 N N . VAL B 1 152 ? 36.247 -3.003 32.096 1 300 228 VAL B N 1
ATOM 4022 C CA . VAL B 1 152 ? 34.935 -3.564 32.327 1 300 228 VAL B CA 1
ATOM 4023 C C . VAL B 1 152 ? 33.911 -2.44 32.359 1 300 228 VAL B C 1
ATOM 4024 O O . VAL B 1 152 ? 34.071 -1.484 33.118 1 300 228 VAL B O 1
ATOM 4028 N N . LYS B 1 153 ? 32.902 -2.531 31.48 1 300 229 LYS B N 1
ATOM 4029 C CA . LYS B 1 153 ? 31.83 -1.554 31.345 1 300 229 LYS B CA 1
ATOM 4030 C C . LYS B 1 153 ? 30.692 -2.117 30.462 1 300 229 LYS B C 1
ATOM 4031 O O . LYS B 1 153 ? 30.893 -3.087 29.735 1 300 229 LYS B O 1
ATOM 4037 N N . PRO B 1 154 ? 29.487 -1.532 30.54 1 300 230 PRO B N 1
ATOM 4038 C CA . PRO B 1 154 ? 28.348 -2.025 29.756 1 300 230 PRO B CA 1
ATOM 4039 C C . PRO B 1 154 ? 28.6 -2.264 28.285 1 300 230 PRO B C 1
ATOM 4040 O O . PRO B 1 154 ? 28.157 -3.277 27.75 1 300 230 PRO B O 1
ATOM 4044 N N . HIS B 1 155 ? 29.289 -1.331 27.627 1 300 231 HIS B N 1
ATOM 4045 C CA . HIS B 1 155 ? 29.58 -1.464 26.209 1 300 231 HIS B CA 1
ATOM 4046 C C . HIS B 1 155 ? 30.439 -2.688 25.917 1 300 231 HIS B C 1
ATOM 4047 O O . HIS B 1 155 ? 30.319 -3.262 24.836 1 300 231 HIS B O 1
ATOM 4054 N N . ASN B 1 156 ? 31.306 -3.088 26.857 1 300 232 ASN B N 1
ATOM 4055 C CA . ASN B 1 156 ? 32.175 -4.238 26.636 1 300 232 ASN B CA 1
ATOM 4056 C C . ASN B 1 156 ? 31.565 -5.578 27.063 1 300 232 ASN B C 1
ATOM 4057 O O . ASN B 1 156 ? 32.233 -6.605 26.992 1 300 232 ASN B O 1
ATOM 4062 N N . VAL B 1 157 ? 30.287 -5.576 27.449 1 300 233 VAL B N 1
ATOM 4063 C CA . VAL B 1 157 ? 29.568 -6.786 27.772 1 300 233 VAL B CA 1
ATOM 4064 C C . VAL B 1 157 ? 28.442 -6.895 26.784 1 300 233 VAL B C 1
ATOM 4065 O O . VAL B 1 157 ? 27.479 -6.118 26.836 1 300 233 VAL B O 1
ATOM 4069 N N . MET B 1 158 ? 28.578 -7.836 25.858 1 300 234 MET B N 1
ATOM 4070 C CA . MET B 1 158 ? 27.587 -8.006 24.821 1 300 234 MET B CA 1
ATOM 4071 C C . MET B 1 158 ? 26.649 -9.132 25.143 1 300 234 MET B C 1
ATOM 4072 O O . MET B 1 158 ? 27.082 -10.241 25.452 1 300 234 MET B O 1
ATOM 4077 N N . ILE B 1 159 ? 25.354 -8.827 25.123 1 300 235 ILE B N 1
ATOM 4078 C CA . ILE B 1 159 ? 24.341 -9.811 25.416 1 300 235 ILE B CA 1
ATOM 4079 C C . ILE B 1 159 ? 23.302 -9.957 24.322 1 300 235 ILE B C 1
ATOM 4080 O O . ILE B 1 159 ? 22.628 -8.996 23.942 1 300 235 ILE B O 1
ATOM 4085 N N . ASP B 1 160 ? 23.143 -11.196 23.869 1 300 236 ASP B N 1
ATOM 4086 C CA . ASP B 1 160 ? 22.096 -11.586 22.952 1 300 236 ASP B CA 1
ATOM 4087 C C . ASP B 1 160 ? 21.067 -12.221 23.88 1 300 236 ASP B C 1
ATOM 4088 O O . ASP B 1 160 ? 21.156 -13.408 24.188 1 300 236 ASP B O 1
ATOM 4093 N N . HIS B 1 161 ? 20.121 -11.418 24.363 1 300 237 HIS B N 1
ATOM 4094 C CA . HIS B 1 161 ? 19.108 -11.881 25.305 1 300 237 HIS B CA 1
ATOM 4095 C C . HIS B 1 161 ? 18.231 -13.002 24.78 1 300 237 HIS B C 1
ATOM 4096 O O . HIS B 1 161 ? 17.764 -13.84 25.554 1 300 237 HIS B O 1
ATOM 4103 N N . GLU B 1 162 ? 18.031 -13.035 23.459 1 300 238 GLU B N 1
ATOM 4104 C CA . GLU B 1 162 ? 17.234 -14.046 22.775 1 300 238 GLU B CA 1
ATOM 4105 C C . GLU B 1 162 ? 17.858 -15.418 23.016 1 300 238 GLU B C 1
ATOM 4106 O O . GLU B 1 162 ? 17.177 -16.344 23.443 1 300 238 GLU B O 1
ATOM 4112 N N . LEU B 1 163 ? 19.169 -15.515 22.831 1 300 239 LEU B N 1
ATOM 4113 C CA . LEU B 1 163 ? 19.879 -16.77 23.033 1 300 239 LEU B CA 1
ATOM 4114 C C . LEU B 1 163 ? 20.52 -16.913 24.403 1 300 239 LEU B C 1
ATOM 4115 O O . LEU B 1 163 ? 21.17 -17.925 24.65 1 300 239 LEU B O 1
ATOM 4120 N N . ARG B 1 164 ? 20.364 -15.912 25.281 1 300 240 ARG B N 1
ATOM 4121 C CA . ARG B 1 164 ? 20.947 -15.907 26.616 1 300 240 ARG B CA 1
ATOM 4122 C C . ARG B 1 164 ? 22.471 -16.079 26.568 1 300 240 ARG B C 1
ATOM 4123 O O . ARG B 1 164 ? 23.061 -16.759 27.413 1 300 240 ARG B O 1
ATOM 4131 N N . LYS B 1 165 ? 23.103 -15.462 25.564 1 300 241 LYS B N 1
ATOM 4132 C CA . LYS B 1 165 ? 24.543 -15.547 25.404 1 300 241 LYS B CA 1
ATOM 4133 C C . LYS B 1 165 ? 25.207 -14.241 25.799 1 300 241 LYS B C 1
ATOM 4134 O O . LYS B 1 165 ? 24.778 -13.164 25.382 1 300 241 LYS B O 1
ATOM 4140 N N . LEU B 1 166 ? 26.255 -14.342 26.613 1 300 242 LEU B N 1
ATOM 4141 C CA . LEU B 1 166 ? 27.011 -13.181 27.049 1 300 242 LEU B CA 1
ATOM 4142 C C . LEU B 1 166 ? 28.456 -13.34 26.611 1 300 242 LEU B C 1
ATOM 4143 O O . LEU B 1 166 ? 29.026 -14.422 26.754 1 300 242 LEU B O 1
ATOM 4148 N N . ARG B 1 167 ? 29.059 -12.261 26.1 1 300 243 ARG B N 1
ATOM 4149 C CA . ARG B 1 167 ? 30.46 -12.281 25.714 1 300 243 ARG B CA 1
ATOM 4150 C C . ARG B 1 167 ? 31.147 -11.023 26.232 1 300 243 ARG B C 1
ATOM 4151 O O . ARG B 1 167 ? 30.583 -9.928 26.179 1 300 243 ARG B O 1
ATOM 4159 N N . LEU B 1 168 ? 32.359 -11.187 26.752 1 300 244 LEU B N 1
ATOM 4160 C CA . LEU B 1 168 ? 33.161 -10.069 27.215 1 300 244 LEU B CA 1
ATOM 4161 C C . LEU B 1 168 ? 34.078 -9.73 26.052 1 300 244 LEU B C 1
ATOM 4162 O O . LEU B 1 168 ? 34.891 -10.563 25.654 1 300 244 LEU B O 1
ATOM 4167 N N . ILE B 1 169 ? 33.902 -8.532 25.466 1 300 245 ILE B N 1
ATOM 4168 C CA . ILE B 1 169 ? 34.615 -8.088 24.258 1 300 245 ILE B CA 1
ATOM 4169 C C . ILE B 1 169 ? 35.682 -6.987 24.509 1 300 245 ILE B C 1
ATOM 4170 O O . ILE B 1 169 ? 35.846 -6.546 25.652 1 300 245 ILE B O 1
ATOM 4175 N N . ASP B 1 170 ? 36.404 -6.561 23.428 1 300 246 ASP B N 1
ATOM 4176 C CA . ASP B 1 170 ? 37.394 -5.49 23.425 1 300 246 ASP B CA 1
ATOM 4177 C C . ASP B 1 170 ? 38.449 -5.626 24.508 1 300 246 ASP B C 1
ATOM 4178 O O . ASP B 1 170 ? 38.409 -4.962 25.552 1 300 246 ASP B O 1
ATOM 4183 N N . TRP B 1 171 ? 39.429 -6.449 24.219 1 300 247 TRP B N 1
ATOM 4184 C CA . TRP B 1 171 ? 40.53 -6.686 25.136 1 300 247 TRP B CA 1
ATOM 4185 C C . TRP B 1 171 ? 41.734 -5.777 24.858 1 300 247 TRP B C 1
ATOM 4186 O O . TRP B 1 171 ? 42.868 -6.131 25.184 1 300 247 TRP B O 1
ATOM 4197 N N . GLY B 1 172 ? 41.467 -4.602 24.288 1 300 248 GLY B N 1
ATOM 4198 C CA . GLY B 1 172 ? 42.486 -3.634 23.916 1 300 248 GLY B CA 1
ATOM 4199 C C . GLY B 1 172 ? 43.225 -3.055 25.096 1 300 248 GLY B C 1
ATOM 4200 O O . GLY B 1 172 ? 44.39 -2.674 24.97 1 300 248 GLY B O 1
ATOM 4201 N N . LEU B 1 173 ? 42.556 -2.984 26.249 1 300 249 LEU B N 1
ATOM 4202 C CA . LEU B 1 173 ? 43.188 -2.476 27.46 1 300 249 LEU B CA 1
ATOM 4203 C C . LEU B 1 173 ? 43.696 -3.561 28.405 1 300 249 LEU B C 1
ATOM 4204 O O . LEU B 1 173 ? 44.318 -3.233 29.415 1 300 249 LEU B O 1
ATOM 4209 N N . ALA B 1 174 ? 43.434 -4.84 28.094 1 300 250 ALA B N 1
ATOM 4210 C CA . ALA B 1 174 ? 43.861 -5.95 28.928 1 300 250 ALA B CA 1
ATOM 4211 C C . ALA B 1 174 ? 45.374 -6.041 29.069 1 300 250 ALA B C 1
ATOM 4212 O O . ALA B 1 174 ? 46.11 -5.627 28.175 1 300 250 ALA B O 1
ATOM 4214 N N . GLU B 1 175 ? 45.835 -6.581 30.202 1 300 251 GLU B N 1
ATOM 4215 C CA . GLU B 1 175 ? 47.259 -6.698 30.501 1 300 251 GLU B CA 1
ATOM 4216 C C . GLU B 1 175 ? 47.551 -7.951 31.361 1 300 251 GLU B C 1
ATOM 4217 O O . GLU B 1 175 ? 46.679 -8.441 32.077 1 300 251 GLU B O 1
ATOM 4223 N N . PHE B 1 176 ? 48.77 -8.479 31.262 1 300 252 PHE B N 1
ATOM 4224 C CA . PHE B 1 176 ? 49.206 -9.625 32.037 1 300 252 PHE B CA 1
ATOM 4225 C C . PHE B 1 176 ? 49.541 -9.184 33.45 1 300 252 PHE B C 1
ATOM 4226 O O . PHE B 1 176 ? 50.174 -8.146 33.641 1 300 252 PHE B O 1
ATOM 4234 N N . TYR B 1 177 ? 49.135 -9.978 34.439 1 300 253 TYR B N 1
ATOM 4235 C CA . TYR B 1 177 ? 49.452 -9.68 35.82 1 300 253 TYR B CA 1
ATOM 4236 C C . TYR B 1 177 ? 50.78 -10.321 36.213 1 300 253 TYR B C 1
ATOM 4237 O O . TYR B 1 177 ? 50.909 -11.542 36.21 1 300 253 TYR B O 1
ATOM 4246 N N . HIS B 1 178 ? 51.745 -9.492 36.599 1 300 254 HIS B N 1
ATOM 4247 C CA . HIS B 1 178 ? 53.053 -9.931 37.069 1 300 254 HIS B CA 1
ATOM 4248 C C . HIS B 1 178 ? 53.162 -9.429 38.505 1 300 254 HIS B C 1
ATOM 4249 O O . HIS B 1 178 ? 53.011 -8.229 38.752 1 300 254 HIS B O 1
ATOM 4256 N N . PRO B 1 179 ? 53.339 -10.347 39.473 1 300 255 PRO B N 1
ATOM 4257 C CA . PRO B 1 179 ? 53.342 -9.935 40.892 1 300 255 PRO B CA 1
ATOM 4258 C C . PRO B 1 179 ? 54.338 -8.838 41.267 1 300 255 PRO B C 1
ATOM 4259 O O . PRO B 1 179 ? 55.528 -8.932 40.962 1 300 255 PRO B O 1
ATOM 4263 N N . GLY B 1 180 ? 53.815 -7.796 41.912 1 300 256 GLY B N 1
ATOM 4264 C CA . GLY B 1 180 ? 54.597 -6.643 42.338 1 300 256 GLY B CA 1
ATOM 4265 C C . GLY B 1 180 ? 54.831 -5.595 41.267 1 300 256 GLY B C 1
ATOM 4266 O O . GLY B 1 180 ? 55.506 -4.591 41.519 1 300 256 GLY B O 1
ATOM 4267 N N . LYS B 1 181 ? 54.284 -5.804 40.065 1 300 257 LYS B N 1
ATOM 4268 C CA . LYS B 1 181 ? 54.472 -4.855 38.974 1 300 257 LYS B CA 1
ATOM 4269 C C . LYS B 1 181 ? 53.593 -3.617 39.129 1 300 257 LYS B C 1
ATOM 4270 O O . LYS B 1 181 ? 52.438 -3.718 39.545 1 300 257 LYS B O 1
ATOM 4276 N N . GLU B 1 182 ? 54.154 -2.444 38.802 1 300 258 GLU B N 1
ATOM 4277 C CA . GLU B 1 182 ? 53.446 -1.17 38.843 1 300 258 GLU B CA 1
ATOM 4278 C C . GLU B 1 182 ? 52.949 -0.841 37.446 1 300 258 GLU B C 1
ATOM 4279 O O . GLU B 1 182 ? 53.73 -0.783 36.495 1 300 258 GLU B O 1
ATOM 4285 N N . TYR B 1 183 ? 51.639 -0.673 37.305 1 300 259 TYR B N 1
ATOM 4286 C CA . TYR B 1 183 ? 50.995 -0.423 36.019 1 300 259 TYR B CA 1
ATOM 4287 C C . TYR B 1 183 ? 50.534 1.02 35.854 1 300 259 TYR B C 1
ATOM 4288 O O . TYR B 1 183 ? 50.429 1.77 36.827 1 300 259 TYR B O 1
ATOM 4297 N N . ASN B 1 184 ? 50.246 1.396 34.607 1 300 260 ASN B N 1
ATOM 4298 C CA . ASN B 1 184 ? 49.71 2.698 34.269 1 300 260 ASN B CA 1
ATOM 4299 C C . ASN B 1 184 ? 48.267 2.765 34.812 1 300 260 ASN B C 1
ATOM 4300 O O . ASN B 1 184 ? 47.52 1.797 34.665 1 300 260 ASN B O 1
ATOM 4305 N N . VAL B 1 185 ? 47.879 3.897 35.429 1 300 261 VAL B N 1
ATOM 4306 C CA . VAL B 1 185 ? 46.523 4.056 35.973 1 300 261 VAL B CA 1
ATOM 4307 C C . VAL B 1 185 ? 45.503 4.626 34.976 1 300 261 VAL B C 1
ATOM 4308 O O . VAL B 1 185 ? 44.325 4.733 35.308 1 300 261 VAL B O 1
ATOM 4312 N N . ARG B 1 186 ? 45.937 5.007 33.777 1 300 262 ARG B N 1
ATOM 4313 C CA . ARG B 1 186 ? 45.045 5.56 32.763 1 300 262 ARG B CA 1
ATOM 4314 C C . ARG B 1 186 ? 44.291 4.44 32.019 1 300 262 ARG B C 1
ATOM 4315 O O . ARG B 1 186 ? 44.341 4.34 30.792 1 300 262 ARG B O 1
ATOM 4323 N N . VAL B 1 187 ? 43.603 3.589 32.765 1 300 263 VAL B N 1
ATOM 4324 C CA . VAL B 1 187 ? 42.84 2.483 32.202 1 300 263 VAL B CA 1
ATOM 4325 C C . VAL B 1 187 ? 41.385 2.575 32.681 1 300 263 VAL B C 1
ATOM 4326 O O . VAL B 1 187 ? 41.08 3.369 33.577 1 300 263 VAL B O 1
ATOM 4330 N N . ALA B 1 188 ? 40.477 1.766 32.079 1 300 264 ALA B N 1
ATOM 4331 C CA . ALA B 1 188 ? 39.041 1.718 32.391 1 300 264 ALA B CA 1
ATOM 4332 C C . ALA B 1 188 ? 38.34 3.024 32.057 1 300 264 ALA B C 1
ATOM 4333 O O . ALA B 1 188 ? 38.998 4.057 31.92 1 300 264 ALA B O 1
ATOM 4335 N N . SER B 1 189 ? 37.014 2.987 31.902 1 300 265 SER B N 1
ATOM 4336 C CA A SER B 1 189 ? 36.265 4.205 31.642 0.48 300 265 SER B CA 1
ATOM 4337 C CA B SER B 1 189 ? 36.25 4.195 31.637 0.52 300 265 SER B CA 1
ATOM 4338 C C . SER B 1 189 ? 35.986 4.887 32.974 1 300 265 SER B C 1
ATOM 4339 O O . SER B 1 189 ? 35.773 4.212 33.973 1 300 265 SER B O 1
ATOM 4344 N N . ARG B 1 190 ? 36.048 6.227 33.007 1 300 266 ARG B N 1
ATOM 4345 C CA . ARG B 1 190 ? 35.9 7.057 34.209 1 300 266 ARG B CA 1
ATOM 4346 C C . ARG B 1 190 ? 34.971 6.508 35.288 1 300 266 ARG B C 1
ATOM 4347 O O . ARG B 1 190 ? 35.405 6.285 36.411 1 300 266 ARG B O 1
ATOM 4355 N N . TYR B 1 191 ? 33.731 6.225 34.932 1 300 267 TYR B N 1
ATOM 4356 C CA . TYR B 1 191 ? 32.718 5.772 35.883 1 300 267 TYR B CA 1
ATOM 4357 C C . TYR B 1 191 ? 32.995 4.42 36.531 1 300 267 TYR B C 1
ATOM 4358 O O . TYR B 1 191 ? 32.395 4.084 37.551 1 300 267 TYR B O 1
ATOM 4367 N N . PHE B 1 192 ? 33.895 3.653 35.944 1 300 268 PHE B N 1
ATOM 4368 C CA . PHE B 1 192 ? 34.239 2.313 36.399 1 300 268 PHE B CA 1
ATOM 4369 C C . PHE B 1 192 ? 35.663 2.205 36.96 1 300 268 PHE B C 1
ATOM 4370 O O . PHE B 1 192 ? 36.098 1.103 37.304 1 300 268 PHE B O 1
ATOM 4378 N N . LYS B 1 193 ? 36.383 3.336 37.071 1 300 269 LYS B N 1
ATOM 4379 C CA . LYS B 1 193 ? 37.731 3.338 37.617 1 300 269 LYS B CA 1
ATOM 4380 C C . LYS B 1 193 ? 37.692 3.054 39.111 1 300 269 LYS B C 1
ATOM 4381 O O . LYS B 1 193 ? 36.9 3.651 39.839 1 300 269 LYS B O 1
ATOM 4387 N N . GLY B 1 194 ? 38.539 2.137 39.55 1 300 270 GLY B N 1
ATOM 4388 C CA . GLY B 1 194 ? 38.636 1.801 40.959 1 300 270 GLY B CA 1
ATOM 4389 C C . GLY B 1 194 ? 39.402 2.849 41.738 1 300 270 GLY B C 1
ATOM 4390 O O . GLY B 1 194 ? 40.172 3.627 41.168 1 300 270 GLY B O 1
ATOM 4391 N N . PRO B 1 195 ? 39.23 2.856 43.072 1 300 271 PRO B N 1
ATOM 4392 C CA . PRO B 1 195 ? 39.962 3.819 43.912 1 300 271 PRO B CA 1
ATOM 4393 C C . PRO B 1 195 ? 41.47 3.772 43.708 1 300 271 PRO B C 1
ATOM 4394 O O . PRO B 1 195 ? 42.105 4.815 43.713 1 300 271 PRO B O 1
ATOM 4398 N N . GLU B 1 196 ? 42.029 2.582 43.461 1 300 272 GLU B N 1
ATOM 4399 C CA . GLU B 1 196 ? 43.46 2.407 43.218 1 300 272 GLU B CA 1
ATOM 4400 C C . GLU B 1 196 ? 43.955 3.265 42.054 1 300 272 GLU B C 1
ATOM 4401 O O . GLU B 1 196 ? 45.053 3.809 42.117 1 300 272 GLU B O 1
ATOM 4407 N N . LEU B 1 197 ? 43.135 3.416 41.013 1 300 273 LEU B N 1
ATOM 4408 C CA . LEU B 1 197 ? 43.496 4.256 39.878 1 300 273 LEU B CA 1
ATOM 4409 C C . LEU B 1 197 ? 43.443 5.728 40.252 1 300 273 LEU B C 1
ATOM 4410 O O . LEU B 1 197 ? 44.249 6.514 39.766 1 300 273 LEU B O 1
ATOM 4415 N N . LEU B 1 198 ? 42.483 6.101 41.099 1 300 274 LEU B N 1
ATOM 4416 C CA . LEU B 1 198 ? 42.25 7.472 41.522 1 300 274 LEU B CA 1
ATOM 4417 C C . LEU B 1 198 ? 43.233 7.967 42.589 1 300 274 LEU B C 1
ATOM 4418 O O . LEU B 1 198 ? 43.398 9.174 42.752 1 300 274 LEU B O 1
ATOM 4423 N N . 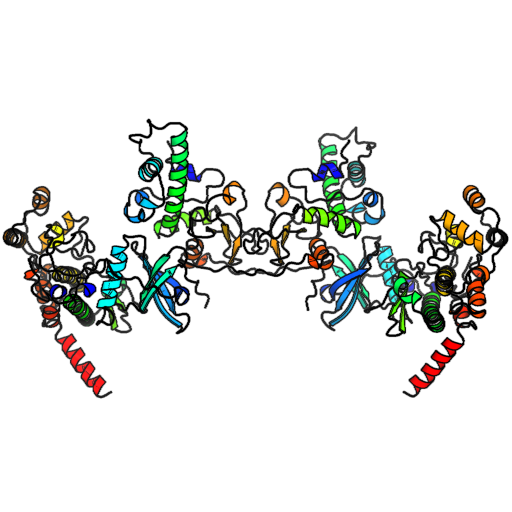VAL B 1 199 ? 43.884 7.051 43.312 1 300 275 VAL B N 1
ATOM 4424 C CA . VAL B 1 199 ? 44.848 7.429 44.346 1 300 275 VAL B CA 1
ATOM 4425 C C . VAL B 1 199 ? 46.303 7.045 43.999 1 300 275 VAL B C 1
ATOM 4426 O O . VAL B 1 199 ? 47.179 7.168 44.859 1 300 275 VAL B O 1
ATOM 4430 N N . ASP B 1 200 ? 46.556 6.591 42.748 1 300 276 ASP B N 1
ATOM 4431 C CA . ASP B 1 200 ? 47.874 6.22 42.213 1 300 276 ASP B CA 1
ATOM 4432 C C . ASP B 1 200 ? 48.516 4.987 42.864 1 300 276 ASP B C 1
ATOM 4433 O O . ASP B 1 200 ? 49.742 4.928 43.004 1 300 276 ASP B O 1
ATOM 4438 N N . LEU B 1 201 ? 47.703 3.986 43.209 1 300 277 LEU B N 1
ATOM 4439 C CA . LEU B 1 201 ? 48.231 2.722 43.703 1 300 277 LEU B CA 1
ATOM 4440 C C . LEU B 1 201 ? 48.49 1.948 42.408 1 300 277 LEU B C 1
ATOM 4441 O O . LEU B 1 201 ? 47.56 1.417 41.8 1 300 277 LEU B O 1
ATOM 4446 N N . GLN B 1 202 ? 49.741 1.948 41.954 1 300 278 GLN B N 1
ATOM 4447 C CA . GLN B 1 202 ? 50.09 1.342 40.679 1 300 278 GLN B CA 1
ATOM 4448 C C . GLN B 1 202 ? 50.196 -0.173 40.683 1 300 278 GLN B C 1
ATOM 4449 O O . GLN B 1 202 ? 50.049 -0.774 39.625 1 300 278 GLN B O 1
ATOM 4455 N N . ASP B 1 203 ? 50.453 -0.801 41.835 1 300 279 ASP B N 1
ATOM 4456 C CA . ASP B 1 203 ? 50.579 -2.262 41.887 1 300 279 ASP B CA 1
ATOM 4457 C C . ASP B 1 203 ? 49.262 -2.961 42.148 1 300 279 ASP B C 1
ATOM 4458 O O . ASP B 1 203 ? 49.181 -3.894 42.952 1 300 279 ASP B O 1
ATOM 4463 N N . TYR B 1 204 ? 48.241 -2.54 41.401 1 300 280 TYR B N 1
ATOM 4464 C CA . TYR B 1 204 ? 46.912 -3.117 41.48 1 300 280 TYR B CA 1
ATOM 4465 C C . TYR B 1 204 ? 46.873 -4.486 40.785 1 300 280 TYR B C 1
ATOM 4466 O O . TYR B 1 204 ? 47.874 -4.918 40.192 1 300 280 TYR B O 1
ATOM 4475 N N . ASP B 1 205 ? 45.722 -5.166 40.854 1 300 281 ASP B N 1
ATOM 4476 C CA . ASP B 1 205 ? 45.616 -6.494 40.278 1 300 281 ASP B CA 1
ATOM 4477 C C . ASP B 1 205 ? 44.209 -6.791 39.717 1 300 281 ASP B C 1
ATOM 4478 O O . ASP B 1 205 ? 43.44 -5.861 39.478 1 300 281 ASP B O 1
ATOM 4483 N N . TYR B 1 206 ? 43.879 -8.088 39.515 1 300 282 TYR B N 1
ATOM 4484 C CA . TYR B 1 206 ? 42.599 -8.578 39.009 1 300 282 TYR B CA 1
ATOM 4485 C C . TYR B 1 206 ? 41.411 -7.938 39.731 1 300 282 TYR B C 1
ATOM 4486 O O . TYR B 1 206 ? 40.353 -7.776 39.132 1 300 282 TYR B O 1
ATOM 4495 N N . SER B 1 207 ? 41.584 -7.58 41.015 1 300 283 SER B N 1
ATOM 4496 C CA . SER B 1 207 ? 40.543 -6.96 41.829 1 300 283 SER B CA 1
ATOM 4497 C C . SER B 1 207 ? 40.02 -5.66 41.256 1 300 283 SER B C 1
ATOM 4498 O O . SER B 1 207 ? 38.909 -5.262 41.592 1 300 283 SER B O 1
ATOM 4501 N N . LEU B 1 208 ? 40.774 -5.006 40.362 1 300 284 LEU B N 1
ATOM 4502 C CA . LEU B 1 208 ? 40.302 -3.793 39.701 1 300 284 LEU B CA 1
ATOM 4503 C C . LEU B 1 208 ? 39.023 -4.105 38.9 1 300 284 LEU B C 1
ATOM 4504 O O . LEU B 1 208 ? 38.063 -3.336 38.953 1 300 284 LEU B O 1
ATOM 4509 N N . ASP B 1 209 ? 39.008 -5.25 38.2 1 300 285 ASP B N 1
ATOM 4510 C CA . ASP B 1 209 ? 37.84 -5.659 37.424 1 300 285 ASP B CA 1
ATOM 4511 C C . ASP B 1 209 ? 36.621 -5.871 38.311 1 300 285 ASP B C 1
ATOM 4512 O O . ASP B 1 209 ? 35.504 -5.59 37.884 1 300 285 ASP B O 1
ATOM 4517 N N . MET B 1 210 ? 36.832 -6.354 39.543 1 300 286 MET B N 1
ATOM 4518 C CA . MET B 1 210 ? 35.749 -6.586 40.492 1 300 286 MET B CA 1
ATOM 4519 C C . MET B 1 210 ? 35.099 -5.273 40.938 1 300 286 MET B C 1
ATOM 4520 O O . MET B 1 210 ? 33.888 -5.238 41.157 1 300 286 MET B O 1
ATOM 4525 N N . TRP B 1 211 ? 35.882 -4.18 41.015 1 300 287 TRP B N 1
ATOM 4526 C CA . TRP B 1 211 ? 35.323 -2.875 41.337 1 300 287 TRP B CA 1
ATOM 4527 C C . TRP B 1 211 ? 34.427 -2.437 40.182 1 300 287 TRP B C 1
ATOM 4528 O O . TRP B 1 211 ? 33.292 -2.026 40.409 1 300 287 TRP B O 1
ATOM 4539 N N . SER B 1 212 ? 34.932 -2.545 38.946 1 300 288 SER B N 1
ATOM 4540 C CA . SER B 1 212 ? 34.189 -2.162 37.752 1 300 288 SER B CA 1
ATOM 4541 C C . SER B 1 212 ? 32.889 -2.957 37.639 1 300 288 SER B C 1
ATOM 4542 O O . SER B 1 212 ? 31.839 -2.382 37.356 1 300 288 SER B O 1
ATOM 4545 N N . LEU B 1 213 ? 32.944 -4.26 37.945 1 300 289 LEU B N 1
ATOM 4546 C CA . LEU B 1 213 ? 31.764 -5.12 37.945 1 300 289 LEU B CA 1
ATOM 4547 C C . LEU B 1 213 ? 30.761 -4.618 38.982 1 300 289 LEU B C 1
ATOM 4548 O O . LEU B 1 213 ? 29.578 -4.528 38.681 1 300 289 LEU B O 1
ATOM 4553 N N . GLY B 1 214 ? 31.25 -4.239 40.16 1 300 290 GLY B N 1
ATOM 4554 C CA . GLY B 1 214 ? 30.423 -3.686 41.223 1 300 290 GLY B CA 1
ATOM 4555 C C . GLY B 1 214 ? 29.725 -2.41 40.791 1 300 290 GLY B C 1
ATOM 4556 O O . GLY B 1 214 ? 28.54 -2.228 41.067 1 300 290 GLY B O 1
ATOM 4557 N N . CYS B 1 215 ? 30.429 -1.541 40.052 1 300 291 CYS B N 1
ATOM 4558 C CA . CYS B 1 215 ? 29.84 -0.305 39.544 1 300 291 CYS B CA 1
ATOM 4559 C C . CYS B 1 215 ? 28.713 -0.621 38.582 1 300 291 CYS B C 1
ATOM 4560 O O . CYS B 1 215 ? 27.642 -0.033 38.675 1 300 291 CYS B O 1
ATOM 4563 N N . MET B 1 216 ? 28.936 -1.587 37.688 1 300 292 MET B N 1
ATOM 4564 C CA . MET B 1 216 ? 27.919 -2.014 36.741 1 300 292 MET B CA 1
ATOM 4565 C C . MET B 1 216 ? 26.726 -2.603 37.483 1 300 292 MET B C 1
ATOM 4566 O O . MET B 1 216 ? 25.593 -2.228 37.214 1 300 292 MET B O 1
ATOM 4571 N N . PHE B 1 217 ? 26.986 -3.463 38.463 1 300 293 PHE B N 1
ATOM 4572 C CA . PHE B 1 217 ? 25.939 -4.108 39.239 1 300 293 PHE B CA 1
ATOM 4573 C C . PHE B 1 217 ? 25.065 -3.107 39.959 1 300 293 PHE B C 1
ATOM 4574 O O . PHE B 1 217 ? 23.839 -3.214 39.912 1 300 293 PHE B O 1
ATOM 4582 N N . ALA B 1 218 ? 25.683 -2.097 40.573 1 300 294 ALA B N 1
ATOM 4583 C CA . ALA B 1 218 ? 24.939 -1.064 41.277 1 300 294 ALA B CA 1
ATOM 4584 C C . ALA B 1 218 ? 24.06 -0.279 40.305 1 300 294 ALA B C 1
ATOM 4585 O O . ALA B 1 218 ? 22.885 -0.059 40.58 1 300 294 ALA B O 1
ATOM 4587 N N . GLY B 1 219 ? 24.602 0.056 39.141 1 300 295 GLY B N 1
ATOM 4588 C CA . GLY B 1 219 ? 23.844 0.761 38.12 1 300 295 GLY B CA 1
ATOM 4589 C C . GLY B 1 219 ? 22.633 -0.018 37.641 1 300 295 GLY B C 1
ATOM 4590 O O . GLY B 1 219 ? 21.601 0.568 37.316 1 300 295 GLY B O 1
ATOM 4591 N N . MET B 1 220 ? 22.739 -1.349 37.63 1 300 296 MET B N 1
ATOM 4592 C CA . MET B 1 220 ? 21.668 -2.223 37.177 1 300 296 MET B CA 1
ATOM 4593 C C . MET B 1 220 ? 20.555 -2.374 38.184 1 300 296 MET B C 1
ATOM 4594 O O . MET B 1 220 ? 19.393 -2.144 37.849 1 300 296 MET B O 1
ATOM 4599 N N . ILE B 1 221 ? 20.894 -2.793 39.404 1 300 297 ILE B N 1
ATOM 4600 C CA . ILE B 1 221 ? 19.884 -3.039 40.411 1 300 297 ILE B CA 1
ATOM 4601 C C . ILE B 1 221 ? 19.252 -1.752 40.91 1 300 297 ILE B C 1
ATOM 4602 O O . ILE B 1 221 ? 18.083 -1.774 41.27 1 300 297 ILE B O 1
ATOM 4607 N N . PHE B 1 222 ? 19.991 -0.631 40.905 1 300 298 PHE B N 1
ATOM 4608 C CA . PHE B 1 222 ? 19.423 0.645 41.33 1 300 298 PHE B CA 1
ATOM 4609 C C . PHE B 1 222 ? 18.866 1.482 40.184 1 300 298 PHE B C 1
ATOM 4610 O O . PHE B 1 222 ? 18.299 2.535 40.45 1 300 298 PHE B O 1
ATOM 4618 N N . ARG B 1 223 ? 19.03 1.029 38.927 1 300 299 ARG B N 1
ATOM 4619 C CA . ARG B 1 223 ? 18.555 1.708 37.721 1 300 299 ARG B CA 1
ATOM 4620 C C . ARG B 1 223 ? 19.105 3.126 37.59 1 300 299 ARG B C 1
ATOM 4621 O O . ARG B 1 223 ? 18.399 4.041 37.174 1 300 299 ARG B O 1
ATOM 4629 N N . LYS B 1 224 ? 20.376 3.299 37.935 1 300 300 LYS B N 1
ATOM 4630 C CA . LYS B 1 224 ? 21.036 4.592 37.874 1 300 300 LYS B CA 1
ATOM 4631 C C . LYS B 1 224 ? 22.315 4.426 37.069 1 300 300 LYS B C 1
ATOM 4632 O O . LYS B 1 224 ? 23.264 3.801 37.537 1 300 300 LYS B O 1
ATOM 4638 N N . GLU B 1 225 ? 22.33 4.958 35.853 1 300 301 GLU B N 1
ATOM 4639 C CA . GLU B 1 225 ? 23.466 4.796 34.963 1 300 301 GLU B CA 1
ATOM 4640 C C . GLU B 1 225 ? 24.124 6.136 34.619 1 300 301 GLU B C 1
ATOM 4641 O O . GLU B 1 225 ? 23.484 6.956 33.966 1 300 301 GLU B O 1
ATOM 4647 N N . PRO B 1 226 ? 25.416 6.362 34.957 1 300 302 PRO B N 1
ATOM 4648 C CA . PRO B 1 226 ? 26.3 5.492 35.755 1 300 302 PRO B CA 1
ATOM 4649 C C . PRO B 1 226 ? 26.015 5.629 37.248 1 300 302 PRO B C 1
ATOM 4650 O O . PRO B 1 226 ? 25.434 6.643 37.659 1 300 302 PRO B O 1
ATOM 4654 N N . PHE B 1 227 ? 26.404 4.634 38.06 1 300 303 PHE B N 1
ATOM 4655 C CA . PHE B 1 227 ? 26.15 4.741 39.497 1 300 303 PHE B CA 1
ATOM 4656 C C . PHE B 1 227 ? 26.981 5.863 40.111 1 300 303 PHE B C 1
ATOM 4657 O O . PHE B 1 227 ? 26.451 6.697 40.846 1 300 303 PHE B O 1
ATOM 4665 N N . PHE B 1 228 ? 28.274 5.894 39.799 1 300 304 PHE B N 1
ATOM 4666 C CA . PHE B 1 228 ? 29.139 6.961 40.285 1 300 304 PHE B CA 1
ATOM 4667 C C . PHE B 1 228 ? 29.361 7.885 39.104 1 300 304 PHE B C 1
ATOM 4668 O O . PHE B 1 228 ? 30.118 7.548 38.194 1 300 304 PHE B O 1
ATOM 4676 N N . TYR B 1 229 ? 28.665 9.03 39.093 1 300 305 TYR B N 1
ATOM 4677 C CA . TYR B 1 229 ? 28.71 9.967 37.976 1 300 305 TYR B CA 1
ATOM 4678 C C . TYR B 1 229 ? 29.621 11.186 38.209 1 300 305 TYR B C 1
ATOM 4679 O O . TYR B 1 229 ? 29.146 12.288 38.485 1 300 305 TYR B O 1
ATOM 4688 N N . GLY B 1 230 ? 30.916 10.985 38.02 1 300 306 GLY B N 1
ATOM 4689 C CA . GLY B 1 230 ? 31.882 12.06 38.15 1 300 306 GLY B CA 1
ATOM 4690 C C . GLY B 1 230 ? 32.05 12.822 36.85 1 300 306 GLY B C 1
ATOM 4691 O O . GLY B 1 230 ? 32.002 12.238 35.767 1 300 306 GLY B O 1
ATOM 4692 N N . HIS B 1 231 ? 32.219 14.138 36.938 1 300 307 HIS B N 1
ATOM 4693 C CA . HIS B 1 231 ? 32.446 14.962 35.744 1 300 307 HIS B CA 1
ATOM 4694 C C . HIS B 1 231 ? 33.918 14.91 35.265 1 300 307 HIS B C 1
ATOM 4695 O O . HIS B 1 231 ? 34.207 15.299 34.135 1 300 307 HIS B O 1
ATOM 4702 N N . ASP B 1 232 ? 34.835 14.456 36.137 1 300 308 ASP B N 1
ATOM 4703 C CA . ASP B 1 232 ? 36.249 14.267 35.87 1 300 308 ASP B CA 1
ATOM 4704 C C . ASP B 1 232 ? 36.814 13.234 36.85 1 300 308 ASP B C 1
ATOM 4705 O O . ASP B 1 232 ? 36.111 12.718 37.722 1 300 308 ASP B O 1
ATOM 4710 N N . ASN B 1 233 ? 38.085 12.951 36.705 1 300 309 ASN B N 1
ATOM 4711 C CA . ASN B 1 233 ? 38.793 11.956 37.475 1 300 309 ASN B CA 1
ATOM 4712 C C . ASN B 1 233 ? 38.814 12.269 38.983 1 300 309 ASN B C 1
ATOM 4713 O O . ASN B 1 233 ? 38.659 11.355 39.799 1 300 309 ASN B O 1
ATOM 4718 N N . GLN B 1 234 ? 38.943 13.55 39.355 1 300 310 GLN B N 1
ATOM 4719 C CA . GLN B 1 234 ? 38.942 13.93 40.766 1 300 310 GLN B CA 1
ATOM 4720 C C . GLN B 1 234 ? 37.551 13.824 41.351 1 300 310 GLN B C 1
ATOM 4721 O O . GLN B 1 234 ? 37.374 13.274 42.437 1 300 310 GLN B O 1
ATOM 4727 N N . ASP B 1 235 ? 36.56 14.331 40.618 1 300 311 ASP B N 1
ATOM 4728 C CA . ASP B 1 235 ? 35.167 14.258 41.04 1 300 311 ASP B CA 1
ATOM 4729 C C . ASP B 1 235 ? 34.685 12.817 41.161 1 300 311 ASP B C 1
ATOM 4730 O O . ASP B 1 235 ? 33.814 12.533 41.981 1 300 311 ASP B O 1
ATOM 4735 N N . GLN B 1 236 ? 35.265 11.895 40.385 1 300 312 GLN B N 1
ATOM 4736 C CA . GLN B 1 236 ? 34.909 10.489 40.457 1 300 312 GLN B CA 1
ATOM 4737 C C . GLN B 1 236 ? 35.169 9.939 41.861 1 300 312 GLN B C 1
ATOM 4738 O O . GLN B 1 236 ? 34.303 9.278 42.432 1 300 312 GLN B O 1
ATOM 4744 N N . LEU B 1 237 ? 36.325 10.284 42.442 1 300 313 LEU B N 1
ATOM 4745 C CA . LEU B 1 237 ? 36.652 9.854 43.795 1 300 313 LEU B CA 1
ATOM 4746 C C . LEU B 1 237 ? 35.731 10.521 44.82 1 300 313 LEU B C 1
ATOM 4747 O O . LEU B 1 237 ? 35.323 9.877 45.784 1 300 313 LEU B O 1
ATOM 4752 N N . VAL B 1 238 ? 35.371 11.794 44.594 1 300 314 VAL B N 1
ATOM 4753 C CA . VAL B 1 238 ? 34.45 12.523 45.466 1 300 314 VAL B CA 1
ATOM 4754 C C . VAL B 1 238 ? 33.085 11.809 45.506 1 300 314 VAL B C 1
ATOM 4755 O O . VAL B 1 238 ? 32.548 11.575 46.593 1 300 314 VAL B O 1
ATOM 4759 N N . LYS B 1 239 ? 32.569 11.399 44.326 1 300 315 LYS B N 1
ATOM 4760 C CA . LYS B 1 239 ? 31.296 10.686 44.212 1 300 315 LYS B CA 1
ATOM 4761 C C . LYS B 1 239 ? 31.32 9.363 44.967 1 300 315 LYS B C 1
ATOM 4762 O O . LYS B 1 239 ? 30.335 9.001 45.608 1 300 315 LYS B O 1
ATOM 4768 N N . ILE B 1 240 ? 32.447 8.649 44.9 1 300 316 ILE B N 1
ATOM 4769 C CA . ILE B 1 240 ? 32.617 7.388 45.611 1 300 316 ILE B CA 1
ATOM 4770 C C . ILE B 1 240 ? 32.656 7.64 47.123 1 300 316 ILE B C 1
ATOM 4771 O O . ILE B 1 240 ? 31.975 6.947 47.879 1 300 316 ILE B O 1
ATOM 4776 N N . ALA B 1 241 ? 33.428 8.645 47.561 1 300 317 ALA B N 1
ATOM 4777 C CA . ALA B 1 241 ? 33.572 8.979 48.979 1 300 317 ALA B CA 1
ATOM 4778 C C . ALA B 1 241 ? 32.271 9.371 49.654 1 300 317 ALA B C 1
ATOM 4779 O O . ALA B 1 241 ? 32.091 9.118 50.844 1 300 317 ALA B O 1
ATOM 4781 N N . LYS B 1 242 ? 31.358 9.976 48.901 1 300 318 LYS B N 1
ATOM 4782 C CA . LYS B 1 242 ? 30.056 10.355 49.441 1 300 318 LYS B CA 1
ATOM 4783 C C . LYS B 1 242 ? 29.151 9.149 49.743 1 300 318 LYS B C 1
ATOM 4784 O O . LYS B 1 242 ? 28.161 9.308 50.452 1 300 318 LYS B O 1
ATOM 4790 N N . VAL B 1 243 ? 29.484 7.954 49.212 1 300 319 VAL B N 1
ATOM 4791 C CA . VAL B 1 243 ? 28.714 6.733 49.428 1 300 319 VAL B CA 1
ATOM 4792 C C . VAL B 1 243 ? 29.43 5.807 50.404 1 300 319 VAL B C 1
ATOM 4793 O O . VAL B 1 243 ? 28.833 5.355 51.374 1 300 319 VAL B O 1
ATOM 4797 N N . LEU B 1 244 ? 30.701 5.516 50.144 1 300 320 LEU B N 1
ATOM 4798 C CA . LEU B 1 244 ? 31.46 4.61 50.985 1 300 320 LEU B CA 1
ATOM 4799 C C . LEU B 1 244 ? 31.933 5.242 52.296 1 300 320 LEU B C 1
ATOM 4800 O O . LEU B 1 244 ? 32.187 4.518 53.248 1 300 320 LEU B O 1
ATOM 4805 N N . GLY B 1 245 ? 32.053 6.565 52.345 1 300 321 GLY B N 1
ATOM 4806 C CA . GLY B 1 245 ? 32.516 7.246 53.548 1 300 321 GLY B CA 1
ATOM 4807 C C . GLY B 1 245 ? 33.994 7.568 53.491 1 300 321 GLY B C 1
ATOM 4808 O O . GLY B 1 245 ? 34.743 6.901 52.785 1 300 321 GLY B O 1
ATOM 4809 N N . THR B 1 246 ? 34.433 8.588 54.231 1 300 322 THR B N 1
ATOM 4810 C CA . THR B 1 246 ? 35.84 9.009 54.226 1 300 322 THR B CA 1
ATOM 4811 C C . THR B 1 246 ? 36.707 8.365 55.28 1 300 322 THR B C 1
ATOM 4812 O O . THR B 1 246 ? 37.924 8.34 55.132 1 300 322 THR B O 1
ATOM 4816 N N . ASP B 1 247 ? 36.104 7.86 56.344 1 300 323 ASP B N 1
ATOM 4817 C CA . ASP B 1 247 ? 36.842 7.199 57.414 1 300 323 ASP B CA 1
ATOM 4818 C C . ASP B 1 247 ? 37.503 5.917 56.867 1 300 323 ASP B C 1
ATOM 4819 O O . ASP B 1 247 ? 38.679 5.669 57.121 1 300 323 ASP B O 1
ATOM 4824 N N . GLU B 1 248 ? 36.761 5.164 56.047 1 300 324 GLU B N 1
ATOM 4825 C CA . GLU B 1 248 ? 37.204 3.947 55.363 1 300 324 GLU B CA 1
ATOM 4826 C C . GLU B 1 248 ? 38.253 4.276 54.283 1 300 324 GLU B C 1
ATOM 4827 O O . GLU B 1 248 ? 39.142 3.47 54.015 1 300 324 GLU B O 1
ATOM 4833 N N . LEU B 1 249 ? 38.148 5.462 53.675 1 300 325 LEU B N 1
ATOM 4834 C CA . LEU B 1 249 ? 39.101 5.94 52.698 1 300 325 LEU B CA 1
ATOM 4835 C C . LEU B 1 249 ? 40.41 6.24 53.414 1 300 325 LEU B C 1
ATOM 4836 O O . LEU B 1 249 ? 41.445 5.788 52.953 1 300 325 LEU B O 1
ATOM 4841 N N . ASN B 1 250 ? 40.367 6.945 54.562 1 300 326 ASN B N 1
ATOM 4842 C CA . ASN B 1 250 ? 41.565 7.271 55.345 1 300 326 ASN B CA 1
ATOM 4843 C C . ASN B 1 250 ? 42.252 6.004 55.844 1 300 326 ASN B C 1
ATOM 4844 O O . ASN B 1 250 ? 43.474 5.933 55.822 1 300 326 ASN B O 1
ATOM 4849 N N . ALA B 1 251 ? 41.471 4.998 56.261 1 300 327 ALA B N 1
ATOM 4850 C CA . ALA B 1 251 ? 42.017 3.72 56.718 1 300 327 ALA B CA 1
ATOM 4851 C C . ALA B 1 251 ? 42.721 2.998 55.568 1 300 327 ALA B C 1
ATOM 4852 O O . ALA B 1 251 ? 43.78 2.411 55.77 1 300 327 ALA B O 1
ATOM 4854 N N . TYR B 1 252 ? 42.136 3.055 54.366 1 300 328 TYR B N 1
ATOM 4855 C CA . TYR B 1 252 ? 42.706 2.458 53.166 1 300 328 TYR B CA 1
ATOM 4856 C C . TYR B 1 252 ? 43.999 3.198 52.789 1 300 328 TYR B C 1
ATOM 4857 O O . TYR B 1 252 ? 45.021 2.552 52.569 1 300 328 TYR B O 1
ATOM 4866 N N . LEU B 1 253 ? 43.975 4.541 52.783 1 300 329 LEU B N 1
ATOM 4867 C CA . LEU B 1 253 ? 45.151 5.359 52.481 1 300 329 LEU B CA 1
ATOM 4868 C C . LEU B 1 253 ? 46.265 5.091 53.489 1 300 329 LEU B C 1
ATOM 4869 O O . LEU B 1 253 ? 47.418 4.965 53.101 1 300 329 LEU B O 1
ATOM 4874 N N . ASN B 1 254 ? 45.925 4.984 54.774 1 300 330 ASN B N 1
ATOM 4875 C CA . ASN B 1 254 ? 46.912 4.72 55.81 1 300 330 ASN B CA 1
ATOM 4876 C C . ASN B 1 254 ? 47.499 3.317 55.669 1 300 330 ASN B C 1
ATOM 4877 O O . ASN B 1 254 ? 48.693 3.147 55.895 1 300 330 ASN B O 1
ATOM 4882 N N . LYS B 1 255 ? 46.677 2.324 55.271 1 300 331 LYS B N 1
ATOM 4883 C CA . LYS B 1 255 ? 47.121 0.935 55.101 1 300 331 LYS B CA 1
ATOM 4884 C C . LYS B 1 255 ? 48.166 0.801 54.003 1 300 331 LYS B C 1
ATOM 4885 O O . LYS B 1 255 ? 49.149 0.079 54.172 1 300 331 LYS B O 1
ATOM 4891 N N . TYR B 1 256 ? 47.956 1.488 52.881 1 300 332 TYR B N 1
ATOM 4892 C CA . TYR B 1 256 ? 48.887 1.406 51.764 1 300 332 TYR B CA 1
ATOM 4893 C C . TYR B 1 256 ? 49.865 2.584 51.684 1 300 332 TYR B C 1
ATOM 4894 O O . TYR B 1 256 ? 50.531 2.743 50.662 1 300 332 TYR B O 1
ATOM 4903 N N . GLN B 1 257 ? 49.981 3.373 52.776 1 300 333 GLN B N 1
ATOM 4904 C CA . GLN B 1 257 ? 50.879 4.517 52.922 1 300 333 GLN B CA 1
ATOM 4905 C C . GLN B 1 257 ? 50.74 5.543 51.802 1 300 333 GLN B C 1
ATOM 4906 O O . GLN B 1 257 ? 51.723 6.161 51.4 1 300 333 GLN B O 1
ATOM 4912 N N . LEU B 1 258 ? 49.515 5.727 51.309 1 300 334 LEU B N 1
ATOM 4913 C CA . LEU B 1 258 ? 49.199 6.691 50.26 1 300 334 LEU B CA 1
ATOM 4914 C C . LEU B 1 258 ? 48.627 7.952 50.882 1 300 334 LEU B C 1
ATOM 4915 O O . LEU B 1 258 ? 47.945 7.884 51.915 1 300 334 LEU B O 1
ATOM 4920 N N . GLU B 1 259 ? 48.836 9.094 50.223 1 300 335 GLU B N 1
ATOM 4921 C CA . GLU B 1 259 ? 48.198 10.325 50.656 1 300 335 GLU B CA 1
ATOM 4922 C C . GLU B 1 259 ? 47.756 11.135 49.461 1 300 335 GLU B C 1
ATOM 4923 O O . GLU B 1 259 ? 48.447 11.191 48.444 1 300 335 GLU B O 1
ATOM 4929 N N . LEU B 1 260 ? 46.559 11.698 49.563 1 300 336 LEU B N 1
ATOM 4930 C CA . LEU B 1 260 ? 45.99 12.489 48.495 1 300 336 LEU B CA 1
ATOM 4931 C C . LEU B 1 260 ? 46.583 13.87 48.481 1 300 336 LEU B C 1
ATOM 4932 O O . LEU B 1 260 ? 46.972 14.405 49.524 1 300 336 LEU B O 1
ATOM 4937 N N . ASP B 1 261 ? 46.574 14.497 47.295 1 300 337 ASP B N 1
ATOM 4938 C CA . ASP B 1 261 ? 47.004 15.885 47.125 1 300 337 ASP B CA 1
ATOM 4939 C C . ASP B 1 261 ? 46.053 16.767 47.956 1 300 337 ASP B C 1
ATOM 4940 O O . ASP B 1 261 ? 44.853 16.48 47.998 1 300 337 ASP B O 1
ATOM 4945 N N . PRO B 1 262 ? 46.568 17.771 48.692 1 300 338 PRO B N 1
ATOM 4946 C CA . PRO B 1 262 ? 45.683 18.589 49.546 1 300 338 PRO B CA 1
ATOM 4947 C C . PRO B 1 262 ? 44.44 19.164 48.861 1 300 338 PRO B C 1
ATOM 4948 O O . PRO B 1 262 ? 43.382 19.256 49.481 1 300 338 PRO B O 1
ATOM 4952 N N . GLN B 1 263 ? 44.553 19.521 47.578 1 300 339 GLN B N 1
ATOM 4953 C CA . GLN B 1 263 ? 43.419 20.031 46.812 1 300 339 GLN B CA 1
ATOM 4954 C C . GLN B 1 263 ? 42.344 18.944 46.653 1 300 339 GLN B C 1
ATOM 4955 O O . GLN B 1 263 ? 41.167 19.241 46.815 1 300 339 GLN B O 1
ATOM 4961 N N . LEU B 1 264 ? 42.748 17.685 46.441 1 300 340 LEU B N 1
ATOM 4962 C CA . LEU B 1 264 ? 41.825 16.569 46.294 1 300 340 LEU B CA 1
ATOM 4963 C C . LEU B 1 264 ? 41.231 16.209 47.642 1 300 340 LEU B C 1
ATOM 4964 O O . LEU B 1 264 ? 40.028 15.99 47.726 1 300 340 LEU B O 1
ATOM 4969 N N . GLU B 1 265 ? 42.046 16.209 48.707 1 300 341 GLU B N 1
ATOM 4970 C CA . GLU B 1 265 ? 41.534 15.925 50.041 1 300 341 GLU B CA 1
ATOM 4971 C C . GLU B 1 265 ? 40.523 16.99 50.491 1 300 341 GLU B C 1
ATOM 4972 O O . GLU B 1 265 ? 39.544 16.655 51.149 1 300 341 GLU B O 1
ATOM 4978 N N . ALA B 1 266 ? 40.702 18.245 50.061 1 300 342 ALA B N 1
ATOM 4979 C CA . ALA B 1 266 ? 39.759 19.308 50.379 1 300 342 ALA B CA 1
ATOM 4980 C C . ALA B 1 266 ? 38.418 19.046 49.689 1 300 342 ALA B C 1
ATOM 4981 O O . ALA B 1 266 ? 37.371 19.251 50.301 1 300 342 ALA B O 1
ATOM 4983 N N . LEU B 1 267 ? 38.456 18.573 48.425 1 300 343 LEU B N 1
ATOM 4984 C CA . LEU B 1 267 ? 37.278 18.246 47.606 1 300 343 LEU B CA 1
ATOM 4985 C C . LEU B 1 267 ? 36.49 17.078 48.195 1 300 343 LEU B C 1
ATOM 4986 O O . LEU B 1 267 ? 35.258 17.099 48.214 1 300 343 LEU B O 1
ATOM 4991 N N . VAL B 1 268 ? 37.201 16.034 48.62 1 300 344 VAL B N 1
ATOM 4992 C CA . VAL B 1 268 ? 36.569 14.857 49.184 1 300 344 VAL B CA 1
ATOM 4993 C C . VAL B 1 268 ? 35.845 15.22 50.497 1 300 344 VAL B C 1
ATOM 4994 O O . VAL B 1 268 ? 34.702 14.808 50.696 1 300 344 VAL B O 1
ATOM 4998 N N . GLY B 1 269 ? 36.482 16.056 51.322 1 300 345 GLY B N 1
ATOM 4999 C CA . GLY B 1 269 ? 35.936 16.498 52.6 1 300 345 GLY B CA 1
ATOM 5000 C C . GLY B 1 269 ? 35.799 15.335 53.555 1 300 345 GLY B C 1
ATOM 5001 O O . GLY B 1 269 ? 36.656 14.448 53.574 1 300 345 GLY B O 1
ATOM 5002 N N . ARG B 1 270 ? 34.726 15.325 54.359 1 300 346 ARG B N 1
ATOM 5003 C CA . ARG B 1 270 ? 34.439 14.205 55.262 1 300 346 ARG B CA 1
ATOM 5004 C C . ARG B 1 270 ? 32.964 13.813 55.178 1 300 346 ARG B C 1
ATOM 5005 O O . ARG B 1 270 ? 32.076 14.668 55.235 1 300 346 ARG B O 1
ATOM 5013 N N . HIS B 1 271 ? 32.713 12.515 54.967 1 300 347 HIS B N 1
ATOM 5014 C CA . HIS B 1 271 ? 31.373 11.975 54.799 1 300 347 HIS B CA 1
ATOM 5015 C C . HIS B 1 271 ? 31.22 10.623 55.504 1 300 347 HIS B C 1
ATOM 5016 O O . HIS B 1 271 ? 32.17 9.856 55.627 1 300 347 HIS B O 1
ATOM 5023 N N . SER B 1 272 ? 30.013 10.335 55.956 1 300 348 SER B N 1
ATOM 5024 C CA . SER B 1 272 ? 29.694 9.068 56.601 1 300 348 SER B CA 1
ATOM 5025 C C . SER B 1 272 ? 29.419 7.995 55.535 1 300 348 SER B C 1
ATOM 5026 O O . SER B 1 272 ? 29.115 8.328 54.38 1 300 348 SER B O 1
ATOM 5029 N N . ARG B 1 273 ? 29.493 6.706 55.923 1 300 349 ARG B N 1
ATOM 5030 C CA . ARG B 1 273 ? 29.142 5.63 54.997 1 300 349 ARG B CA 1
ATOM 5031 C C . ARG B 1 273 ? 27.622 5.614 54.842 1 300 349 ARG B C 1
ATOM 5032 O O . ARG B 1 273 ? 26.913 5.594 55.846 1 300 349 ARG B O 1
ATOM 5040 N N . LYS B 1 274 ? 27.13 5.553 53.598 1 300 350 LYS B N 1
ATOM 5041 C CA . LYS B 1 274 ? 25.701 5.483 53.326 1 300 350 LYS B CA 1
ATOM 5042 C C . LYS B 1 274 ? 25.294 4.026 53.078 1 300 350 LYS B C 1
ATOM 5043 O O . LYS B 1 274 ? 25.941 3.33 52.295 1 300 350 LYS B O 1
ATOM 5049 N N . PRO B 1 275 ? 24.244 3.539 53.763 1 300 351 PRO B N 1
ATOM 5050 C CA . PRO B 1 275 ? 23.805 2.157 53.527 1 300 351 PRO B CA 1
ATOM 5051 C C . PRO B 1 275 ? 23.184 2.032 52.154 1 300 351 PRO B C 1
ATOM 5052 O O . PRO B 1 275 ? 22.536 2.956 51.651 1 300 351 PRO B O 1
ATOM 5056 N N . TRP B 1 276 ? 23.388 0.883 51.549 1 300 352 TRP B N 1
ATOM 5057 C CA . TRP B 1 276 ? 22.876 0.618 50.219 1 300 352 TRP B CA 1
ATOM 5058 C C . TRP B 1 276 ? 21.356 0.743 50.119 1 300 352 TRP B C 1
ATOM 5059 O O . TRP B 1 276 ? 20.842 1.019 49.039 1 300 352 TRP B O 1
ATOM 5070 N N . SER B 1 277 ? 20.647 0.598 51.247 1 300 353 SER B N 1
ATOM 5071 C CA . SER B 1 277 ? 19.198 0.747 51.285 1 300 353 SER B CA 1
ATOM 5072 C C . SER B 1 277 ? 18.746 2.144 50.87 1 300 353 SER B C 1
ATOM 5073 O O . SER B 1 277 ? 17.658 2.297 50.319 1 300 353 SER B O 1
ATOM 5076 N N . LYS B 1 278 ? 19.593 3.158 51.089 1 300 354 LYS B N 1
ATOM 5077 C CA . LYS B 1 278 ? 19.306 4.537 50.718 1 300 354 LYS B CA 1
ATOM 5078 C C . LYS B 1 278 ? 18.895 4.666 49.239 1 300 354 LYS B C 1
ATOM 5079 O O . LYS B 1 278 ? 18.039 5.477 48.898 1 300 354 LYS B O 1
ATOM 5085 N N . PHE B 1 279 ? 19.497 3.858 48.38 1 300 355 PHE B N 1
ATOM 5086 C CA . PHE B 1 279 ? 19.287 3.95 46.937 1 300 355 PHE B CA 1
ATOM 5087 C C . PHE B 1 279 ? 18.076 3.178 46.392 1 300 355 PHE B C 1
ATOM 5088 O O . PHE B 1 279 ? 1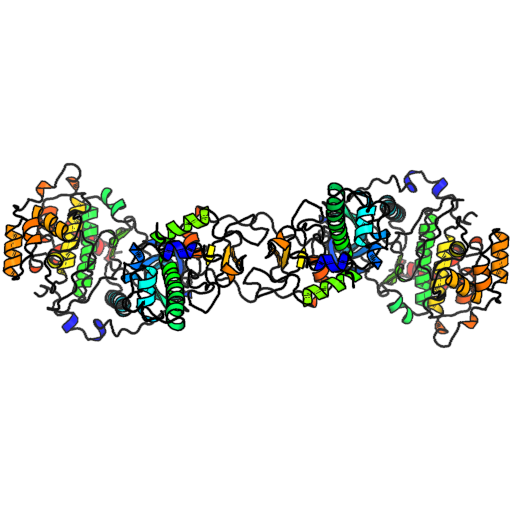7.77 3.267 45.195 1 300 355 PHE B O 1
ATOM 5096 N N . ILE B 1 280 ? 17.386 2.442 47.259 1 300 356 ILE B N 1
ATOM 5097 C CA . ILE B 1 280 ? 16.214 1.698 46.843 1 300 356 ILE B CA 1
ATOM 5098 C C . ILE B 1 280 ? 15.034 2.647 46.67 1 300 356 ILE B C 1
ATOM 5099 O O . ILE B 1 280 ? 14.901 3.618 47.407 1 300 356 ILE B O 1
ATOM 5104 N N . ASN B 1 281 ? 14.205 2.385 45.672 1 300 357 ASN B N 1
ATOM 5105 C CA . ASN B 1 281 ? 12.966 3.094 45.402 1 300 357 ASN B CA 1
ATOM 5106 C C . ASN B 1 281 ? 11.958 2.102 44.823 1 300 357 ASN B C 1
ATOM 5107 O O . ASN B 1 281 ? 12.339 1.016 44.375 1 300 357 ASN B O 1
ATOM 5112 N N . ALA B 1 282 ? 10.678 2.465 44.819 1 300 358 ALA B N 1
ATOM 5113 C CA . ALA B 1 282 ? 9.629 1.586 44.309 1 300 358 ALA B CA 1
ATOM 5114 C C . ALA B 1 282 ? 9.867 1.102 42.874 1 300 358 ALA B C 1
ATOM 5115 O O . ALA B 1 282 ? 9.365 0.046 42.489 1 300 358 ALA B O 1
ATOM 5117 N N . ASP B 1 283 ? 10.636 1.864 42.09 1 300 359 ASP B N 1
ATOM 5118 C CA . ASP B 1 283 ? 10.91 1.497 40.708 1 300 359 ASP B CA 1
ATOM 5119 C C . ASP B 1 283 ? 12.027 0.476 40.541 1 300 359 ASP B C 1
ATOM 5120 O O . ASP B 1 283 ? 12.113 -0.158 39.49 1 300 359 ASP B O 1
ATOM 5125 N N . ASN B 1 284 ? 12.895 0.333 41.545 1 300 360 ASN B N 1
ATOM 5126 C CA . ASN B 1 284 ? 13.973 -0.644 41.481 1 300 360 ASN B CA 1
ATOM 5127 C C . ASN B 1 284 ? 13.842 -1.759 42.537 1 300 360 ASN B C 1
ATOM 5128 O O . ASN B 1 284 ? 14.654 -2.67 42.539 1 300 360 ASN B O 1
ATOM 5133 N N . GLN B 1 285 ? 12.841 -1.691 43.428 1 300 361 GLN B N 1
ATOM 5134 C CA . GLN B 1 285 ? 12.636 -2.669 44.494 1 300 361 GLN B CA 1
ATOM 5135 C C . GLN B 1 285 ? 12.67 -4.112 44.051 1 300 361 GLN B C 1
ATOM 5136 O O . GLN B 1 285 ? 13.232 -4.951 44.75 1 300 361 GLN B O 1
ATOM 5142 N N . HIS B 1 286 ? 12.047 -4.416 42.915 1 300 362 HIS B N 1
ATOM 5143 C CA . HIS B 1 286 ? 11.999 -5.776 42.403 1 300 362 HIS B CA 1
ATOM 5144 C C . HIS B 1 286 ? 13.365 -6.363 42.069 1 300 362 HIS B C 1
ATOM 5145 O O . HIS B 1 286 ? 13.485 -7.575 41.939 1 300 362 HIS B O 1
ATOM 5152 N N . LEU B 1 287 ? 14.39 -5.52 41.928 1 300 363 LEU B N 1
ATOM 5153 C CA . LEU B 1 287 ? 15.748 -5.964 41.607 1 300 363 LEU B CA 1
ATOM 5154 C C . LEU B 1 287 ? 16.685 -5.995 42.834 1 300 363 LEU B C 1
ATOM 5155 O O . LEU B 1 287 ? 17.79 -6.539 42.748 1 300 363 LEU B O 1
ATOM 5160 N N . VAL B 1 288 ? 16.259 -5.399 43.961 1 300 364 VAL B N 1
ATOM 5161 C CA . VAL B 1 288 ? 17.1 -5.29 45.14 1 300 364 VAL B CA 1
ATOM 5162 C C . VAL B 1 288 ? 16.652 -6.198 46.261 1 300 364 VAL B C 1
ATOM 5163 O O . VAL B 1 288 ? 15.748 -5.871 47.03 1 300 364 VAL B O 1
ATOM 5167 N N . SER B 1 289 ? 17.293 -7.349 46.344 1 300 365 SER B N 1
ATOM 5168 C CA . SER B 1 289 ? 17.042 -8.293 47.408 1 300 365 SER B CA 1
ATOM 5169 C C . SER B 1 289 ? 18.144 -8.086 48.461 1 300 365 SER B C 1
ATOM 5170 O O . SER B 1 289 ? 19.192 -7.503 48.164 1 300 365 SER B O 1
ATOM 5173 N N . PRO B 1 290 ? 17.953 -8.578 49.693 1 300 366 PRO B N 1
ATOM 5174 C CA . PRO B 1 290 ? 19.017 -8.445 50.706 1 300 366 PRO B CA 1
ATOM 5175 C C . PRO B 1 290 ? 20.326 -9.126 50.284 1 300 366 PRO B C 1
ATOM 5176 O O . PRO B 1 290 ? 21.41 -8.633 50.603 1 300 366 PRO B O 1
ATOM 5180 N N . GLU B 1 291 ? 20.231 -10.235 49.532 1 300 367 GLU B N 1
ATOM 5181 C CA . GLU B 1 291 ? 21.424 -10.914 49.035 1 300 367 GLU B CA 1
ATOM 5182 C C . GLU B 1 291 ? 22.142 -10.018 48.035 1 300 367 GLU B C 1
ATOM 5183 O O . GLU B 1 291 ? 23.367 -10.002 48.02 1 300 367 GLU B O 1
ATOM 5189 N N . ALA B 1 292 ? 21.388 -9.271 47.201 1 300 368 ALA B N 1
ATOM 5190 C CA . ALA B 1 292 ? 21.96 -8.348 46.223 1 300 368 ALA B CA 1
ATOM 5191 C C . ALA B 1 292 ? 22.782 -7.281 46.931 1 300 368 ALA B C 1
ATOM 5192 O O . ALA B 1 292 ? 23.894 -6.979 46.502 1 300 368 ALA B O 1
ATOM 5194 N N . ILE B 1 293 ? 22.264 -6.759 48.045 1 300 369 ILE B N 1
ATOM 5195 C CA . ILE B 1 293 ? 22.955 -5.741 48.813 1 300 369 ILE B CA 1
ATOM 5196 C C . ILE B 1 293 ? 24.231 -6.282 49.439 1 300 369 ILE B C 1
ATOM 5197 O O . ILE B 1 293 ? 25.278 -5.642 49.337 1 300 369 ILE B O 1
ATOM 5202 N N . ASP B 1 294 ? 24.161 -7.47 50.049 1 300 370 ASP B N 1
ATOM 5203 C CA . ASP B 1 294 ? 25.341 -8.068 50.661 1 300 370 ASP B CA 1
ATOM 5204 C C . ASP B 1 294 ? 26.431 -8.328 49.614 1 300 370 ASP B C 1
ATOM 5205 O O . ASP B 1 294 ? 27.609 -8.059 49.859 1 300 370 ASP B O 1
ATOM 5210 N N . PHE B 1 295 ? 26.021 -8.822 48.445 1 300 371 PHE B N 1
ATOM 5211 C CA . PHE B 1 295 ? 26.926 -9.094 47.341 1 300 371 PHE B CA 1
ATOM 5212 C C . PHE B 1 295 ? 27.597 -7.799 46.861 1 300 371 PHE B C 1
ATOM 5213 O O . PHE B 1 295 ? 28.822 -7.744 46.747 1 300 371 PHE B O 1
ATOM 5221 N N . LEU B 1 296 ? 26.806 -6.748 46.631 1 300 372 LEU B N 1
ATOM 5222 C CA . LEU B 1 296 ? 27.339 -5.47 46.187 1 300 372 LEU B CA 1
ATOM 5223 C C . LEU B 1 296 ? 28.286 -4.878 47.221 1 300 372 LEU B C 1
ATOM 5224 O O . LEU B 1 296 ? 29.348 -4.385 46.862 1 300 372 LEU B O 1
ATOM 5229 N N . ASP B 1 297 ? 27.928 -4.955 48.501 1 300 373 ASP B N 1
ATOM 5230 C CA . ASP B 1 297 ? 28.769 -4.427 49.571 1 300 373 ASP B CA 1
ATOM 5231 C C . ASP B 1 297 ? 30.135 -5.096 49.604 1 300 373 ASP B C 1
ATOM 5232 O O . ASP B 1 297 ? 31.12 -4.449 49.929 1 300 373 ASP B O 1
ATOM 5237 N N . LYS B 1 298 ? 30.195 -6.378 49.254 1 300 374 LYS B N 1
ATOM 5238 C CA . LYS B 1 298 ? 31.441 -7.129 49.24 1 300 374 LYS B CA 1
ATOM 5239 C C . LYS B 1 298 ? 32.303 -6.907 47.986 1 300 374 LYS B C 1
ATOM 5240 O O . LYS B 1 298 ? 33.424 -7.414 47.921 1 300 374 LYS B O 1
ATOM 5246 N N . LEU B 1 299 ? 31.795 -6.141 47.007 1 300 375 LEU B N 1
ATOM 5247 C CA . LEU B 1 299 ? 32.529 -5.791 45.794 1 300 375 LEU B CA 1
ATOM 5248 C C . LEU B 1 299 ? 33.049 -4.353 45.906 1 300 375 LEU B C 1
ATOM 5249 O O . LEU B 1 299 ? 34.211 -4.09 45.594 1 300 375 LEU B O 1
ATOM 5254 N N . LEU B 1 300 ? 32.178 -3.415 46.324 1 300 376 LEU B N 1
ATOM 5255 C CA . LEU B 1 300 ? 32.55 -2.009 46.409 1 300 376 LEU B CA 1
ATOM 5256 C C . LEU B 1 300 ? 33.205 -1.663 47.743 1 300 376 LEU B C 1
ATOM 5257 O O . LEU B 1 300 ? 32.585 -1.105 48.649 1 300 376 LEU B O 1
ATOM 5262 N N . ARG B 1 301 ? 34.478 -2.03 47.846 1 300 377 ARG B N 1
ATOM 5263 C CA . ARG B 1 301 ? 35.328 -1.773 48.992 1 300 377 ARG B CA 1
ATOM 5264 C C . ARG B 1 301 ? 36.547 -1.016 48.484 1 300 377 ARG B C 1
ATOM 5265 O O . ARG B 1 301 ? 37.09 -1.356 47.432 1 300 377 ARG B O 1
ATOM 5273 N N . TYR B 1 302 ? 37.017 -0.013 49.238 1 300 378 TYR B N 1
ATOM 5274 C CA . TYR B 1 302 ? 38.216 0.746 48.872 1 300 378 TYR B CA 1
ATOM 5275 C C . TYR B 1 302 ? 39.412 -0.196 48.711 1 300 378 TYR B C 1
ATOM 5276 O O . TYR B 1 302 ? 40.076 -0.183 47.677 1 300 378 TYR B O 1
ATOM 5285 N N . ASP B 1 303 ? 39.627 -1.058 49.716 1 300 379 ASP B N 1
ATOM 5286 C CA . ASP B 1 303 ? 40.721 -2.009 49.725 1 300 379 ASP B CA 1
ATOM 5287 C C . ASP B 1 303 ? 40.475 -3.097 48.713 1 300 379 ASP B C 1
ATOM 5288 O O . ASP B 1 303 ? 39.607 -3.949 48.906 1 300 379 ASP B O 1
ATOM 5293 N N . HIS B 1 304 ? 41.271 -3.08 47.645 1 300 380 HIS B N 1
ATOM 5294 C CA . HIS B 1 304 ? 41.197 -4.062 46.57 1 300 380 HIS B CA 1
ATOM 5295 C C . HIS B 1 304 ? 41.39 -5.493 47.087 1 300 380 HIS B C 1
ATOM 5296 O O . HIS B 1 304 ? 40.741 -6.421 46.597 1 300 380 HIS B O 1
ATOM 5303 N N . GLN B 1 305 ? 42.233 -5.665 48.117 1 300 381 GLN B N 1
ATOM 5304 C CA . GLN B 1 305 ? 42.458 -6.984 48.696 1 300 381 GLN B CA 1
ATOM 5305 C C . GLN B 1 305 ? 41.255 -7.499 49.516 1 300 381 GLN B C 1
ATOM 5306 O O . GLN B 1 305 ? 41.166 -8.693 49.775 1 300 381 GLN B O 1
ATOM 5312 N N . ASP B 1 306 ? 40.316 -6.619 49.881 1 300 382 ASP B N 1
ATOM 5313 C CA . ASP B 1 306 ? 39.118 -7.002 50.626 1 300 382 ASP B CA 1
ATOM 5314 C C . ASP B 1 306 ? 37.886 -7.269 49.722 1 300 382 ASP B C 1
ATOM 5315 O O . ASP B 1 306 ? 36.825 -7.648 50.222 1 300 382 ASP B O 1
ATOM 5320 N N . ARG B 1 307 ? 38.025 -7.086 48.404 1 300 383 ARG B N 1
ATOM 5321 C CA . ARG B 1 307 ? 36.937 -7.359 47.48 1 300 383 ARG B CA 1
ATOM 5322 C C . ARG B 1 307 ? 36.889 -8.84 47.161 1 300 383 ARG B C 1
ATOM 5323 O O . ARG B 1 307 ? 37.92 -9.512 47.153 1 300 383 ARG B O 1
ATOM 5331 N N . LEU B 1 308 ? 35.696 -9.344 46.843 1 300 384 LEU B N 1
ATOM 5332 C CA . LEU B 1 308 ? 35.532 -10.74 46.461 1 300 384 LEU B CA 1
ATOM 5333 C C . LEU B 1 308 ? 36.294 -11.044 45.189 1 300 384 LEU B C 1
ATOM 5334 O O . LEU B 1 308 ? 36.385 -10.195 44.305 1 300 384 LEU B O 1
ATOM 5339 N N . THR B 1 309 ? 36.823 -12.26 45.083 1 300 385 THR B N 1
ATOM 5340 C CA . THR B 1 309 ? 37.417 -12.717 43.831 1 300 385 THR B CA 1
ATOM 5341 C C . THR B 1 309 ? 36.239 -13.157 42.95 1 300 385 THR B C 1
ATOM 5342 O O . THR B 1 309 ? 35.133 -13.363 43.46 1 300 385 THR B O 1
ATOM 5346 N N . ALA B 1 310 ? 36.474 -13.372 41.65 1 300 386 ALA B N 1
ATOM 5347 C CA . ALA B 1 310 ? 35.424 -13.846 40.763 1 300 386 ALA B CA 1
ATOM 5348 C C . ALA B 1 310 ? 34.895 -15.212 41.223 1 300 386 ALA B C 1
ATOM 5349 O O . ALA B 1 310 ? 33.688 -15.43 41.231 1 300 386 ALA B O 1
ATOM 5351 N N . LYS B 1 311 ? 35.785 -16.079 41.706 1 300 387 LYS B N 1
ATOM 5352 C CA . LYS B 1 311 ? 35.389 -17.386 42.199 1 300 387 LYS B CA 1
ATOM 5353 C C . LYS B 1 311 ? 34.527 -17.258 43.451 1 300 387 LYS B C 1
ATOM 5354 O O . LYS B 1 311 ? 33.485 -17.902 43.551 1 300 387 LYS B O 1
ATOM 5360 N N . GLU B 1 312 ? 34.942 -16.399 44.384 1 300 388 GLU B N 1
ATOM 5361 C CA . GLU B 1 312 ? 34.18 -16.149 45.603 1 300 388 GLU B CA 1
ATOM 5362 C C . GLU B 1 312 ? 32.832 -15.535 45.279 1 300 388 GLU B C 1
ATOM 5363 O O . GLU B 1 312 ? 31.845 -15.858 45.93 1 300 388 GLU B O 1
ATOM 5369 N N . ALA B 1 313 ? 32.788 -14.638 44.293 1 300 389 ALA B N 1
ATOM 5370 C CA . ALA B 1 313 ? 31.554 -13.991 43.891 1 300 389 ALA B CA 1
ATOM 5371 C C . ALA B 1 313 ? 30.57 -15.01 43.327 1 300 389 ALA B C 1
ATOM 5372 O O . ALA B 1 313 ? 29.408 -14.989 43.714 1 300 389 ALA B O 1
ATOM 5374 N N . MET B 1 314 ? 31.031 -15.94 42.475 1 300 390 MET B N 1
ATOM 5375 C CA . MET B 1 314 ? 30.149 -16.97 41.915 1 300 390 MET B CA 1
ATOM 5376 C C . MET B 1 314 ? 29.499 -17.844 42.982 1 300 390 MET B C 1
ATOM 5377 O O . MET B 1 314 ? 28.385 -18.327 42.794 1 300 390 MET B O 1
ATOM 5382 N N . ALA B 1 315 ? 30.19 -18.03 44.106 1 300 391 ALA B N 1
ATOM 5383 C CA . ALA B 1 315 ? 29.71 -18.833 45.22 1 300 391 ALA B CA 1
ATOM 5384 C C . ALA B 1 315 ? 28.717 -18.103 46.15 1 300 391 ALA B C 1
ATOM 5385 O O . ALA B 1 315 ? 28.142 -18.74 47.033 1 300 391 ALA B O 1
ATOM 5387 N N . HIS B 1 316 ? 28.512 -16.79 45.966 1 300 392 HIS B N 1
ATOM 5388 C CA . HIS B 1 316 ? 27.608 -16.029 46.827 1 300 392 HIS B CA 1
ATOM 5389 C C . HIS B 1 316 ? 26.184 -16.54 46.752 1 300 392 HIS B C 1
ATOM 5390 O O . HIS B 1 316 ? 25.752 -17.032 45.711 1 300 392 HIS B O 1
ATOM 5397 N N . ALA B 1 317 ? 25.454 -16.414 47.862 1 300 393 ALA B N 1
ATOM 5398 C CA . ALA B 1 317 ? 24.061 -16.839 47.963 1 300 393 ALA B CA 1
ATOM 5399 C C . ALA B 1 317 ? 23.158 -16.176 46.925 1 300 393 ALA B C 1
ATOM 5400 O O . ALA B 1 317 ? 22.152 -16.754 46.53 1 300 393 ALA B O 1
ATOM 5402 N N . TYR B 1 318 ? 23.525 -14.985 46.446 1 300 394 TYR B N 1
ATOM 5403 C CA . TYR B 1 318 ? 22.767 -14.276 45.413 1 300 394 TYR B CA 1
ATOM 5404 C C . TYR B 1 318 ? 22.592 -15.142 44.159 1 300 394 TYR B C 1
ATOM 5405 O O . TYR B 1 318 ? 21.537 -15.125 43.533 1 300 394 TYR B O 1
ATOM 5414 N N . PHE B 1 319 ? 23.608 -15.943 43.839 1 300 395 PHE B N 1
ATOM 5415 C CA . PHE B 1 319 ? 23.572 -16.794 42.666 1 300 395 PHE B CA 1
ATOM 5416 C C . PHE B 1 319 ? 23.121 -18.201 42.939 1 300 395 PHE B C 1
ATOM 5417 O O . PHE B 1 319 ? 23.243 -19.035 42.053 1 300 395 PHE B O 1
ATOM 5425 N N . ALA B 1 320 ? 22.576 -18.495 44.13 1 300 396 ALA B N 1
ATOM 5426 C CA . ALA B 1 320 ? 22.137 -19.849 44.458 1 300 396 ALA B CA 1
ATOM 5427 C C . ALA B 1 320 ? 21.121 -20.358 43.465 1 300 396 ALA B C 1
ATOM 5428 O O . ALA B 1 320 ? 21.261 -21.472 42.985 1 300 396 ALA B O 1
ATOM 5430 N N . GLN B 1 321 ? 20.192 -19.49 43.067 1 300 397 GLN B N 1
ATOM 5431 C CA . GLN B 1 321 ? 19.169 -19.852 42.12 1 300 397 GLN B CA 1
ATOM 5432 C C . GLN B 1 321 ? 19.722 -20.101 40.743 1 300 397 GLN B C 1
ATOM 5433 O O . GLN B 1 321 ? 19.307 -21.045 40.087 1 300 397 GLN B O 1
ATOM 5439 N N . VAL B 1 322 ? 20.675 -19.287 40.318 1 300 398 VAL B N 1
ATOM 5440 C CA . VAL B 1 322 ? 21.331 -19.456 39.034 1 300 398 VAL B CA 1
ATOM 5441 C C . VAL B 1 322 ? 22.132 -20.756 39.009 1 300 398 VAL B C 1
ATOM 5442 O O . VAL B 1 322 ? 22.045 -21.499 38.035 1 300 398 VAL B O 1
ATOM 5446 N N . ARG B 1 323 ? 22.87 -21.061 40.088 1 300 399 ARG B N 1
ATOM 5447 C CA . ARG B 1 323 ? 23.647 -22.298 40.167 1 300 399 ARG B CA 1
ATOM 5448 C C . ARG B 1 323 ? 22.727 -23.52 40.196 1 300 399 ARG B C 1
ATOM 5449 O O . ARG B 1 323 ? 23.037 -24.533 39.572 1 300 399 ARG B O 1
ATOM 5457 N N . ALA B 1 324 ? 21.587 -23.417 40.896 1 300 400 ALA B N 1
ATOM 5458 C CA . ALA B 1 324 ? 20.599 -24.493 40.96 1 300 400 ALA B CA 1
ATOM 5459 C C . ALA B 1 324 ? 19.939 -24.688 39.61 1 300 400 ALA B C 1
ATOM 5460 O O . ALA B 1 324 ? 19.671 -25.82 39.234 1 300 400 ALA B O 1
ATOM 5462 N N . ALA B 1 325 ? 19.673 -23.599 38.879 1 300 401 ALA B N 1
ATOM 5463 C CA . ALA B 1 325 ? 19.082 -23.697 37.552 1 300 401 ALA B CA 1
ATOM 5464 C C . ALA B 1 325 ? 20.074 -24.269 36.549 1 300 401 ALA B C 1
ATOM 5465 O O . ALA B 1 325 ? 19.655 -24.981 35.65 1 300 401 ALA B O 1
ATOM 5467 N N . GLU B 1 326 ? 21.376 -23.977 36.701 1 300 402 GLU B N 1
ATOM 5468 C CA . GLU B 1 326 ? 22.425 -24.519 35.838 1 300 402 GLU B CA 1
ATOM 5469 C C . GLU B 1 326 ? 22.577 -26.023 36.108 1 300 402 GLU B C 1
ATOM 5470 O O . GLU B 1 326 ? 22.725 -26.786 35.164 1 300 402 GLU B O 1
ATOM 5476 N N . THR B 1 327 ? 22.473 -26.45 37.381 1 300 403 THR B N 1
ATOM 5477 C CA . THR B 1 327 ? 22.53 -27.859 37.78 1 300 403 THR B CA 1
ATOM 5478 C C . THR B 1 327 ? 21.271 -28.624 37.326 1 300 403 THR B C 1
ATOM 5479 O O . THR B 1 327 ? 21.348 -29.798 36.961 1 300 403 THR B O 1
ATOM 5483 N N . SER B 1 328 ? 20.108 -27.964 37.347 1 300 404 SER B N 1
ATOM 5484 C CA . SER B 1 328 ? 18.859 -28.588 36.895 1 300 404 SER B CA 1
ATOM 5485 C C . SER B 1 328 ? 18.796 -28.65 35.363 1 300 404 SER B C 1
ATOM 5486 O O . SER B 1 328 ? 18.227 -29.601 34.825 1 300 404 SER B O 1
ATOM 5489 N N . ARG B 1 329 ? 19.361 -27.636 34.668 1 300 405 ARG B N 1
ATOM 5490 C CA . ARG B 1 329 ? 19.416 -27.579 33.204 1 300 405 ARG B CA 1
ATOM 5491 C C . ARG B 1 329 ? 20.245 -28.755 32.69 1 300 405 ARG B C 1
ATOM 5492 O O . ARG B 1 329 ? 19.784 -29.461 31.805 1 300 405 ARG B O 1
ATOM 5500 N N . MET B 1 330 ? 21.455 -28.975 33.251 1 300 406 MET B N 1
ATOM 5501 C CA . MET B 1 330 ? 22.346 -30.077 32.857 1 300 406 MET B CA 1
ATOM 5502 C C . MET B 1 330 ? 21.837 -31.468 33.232 1 300 406 MET B C 1
ATOM 5503 O O . MET B 1 330 ? 22.445 -32.456 32.816 1 300 406 MET B O 1
ATOM 5508 N N . ARG B 1 331 ? 20.766 -31.553 34.052 1 300 407 ARG B N 1
ATOM 5509 C CA . ARG B 1 331 ? 20.15 -32.834 34.403 1 300 407 ARG B CA 1
ATOM 5510 C C . ARG B 1 331 ? 19.002 -33.163 33.438 1 300 407 ARG B C 1
ATOM 5511 O O . ARG B 1 331 ? 18.878 -34.293 32.952 1 300 407 ARG B O 1
ATOM 5519 N N . SER B 1 332 ? 18.195 -32.145 33.122 1 300 408 SER B N 1
ATOM 5520 C CA . SER B 1 332 ? 17.105 -32.266 32.161 1 300 408 SER B CA 1
ATOM 5521 C C . SER B 1 332 ? 17.638 -32.362 30.698 1 300 408 SER B C 1
ATOM 5522 O O . SER B 1 332 ? 16.93 -32.888 29.838 1 300 408 SER B O 1
ATOM 5525 N N . GLN B 1 333 ? 18.88 -31.86 30.427 1 300 409 GLN B N 1
ATOM 5526 C CA . GLN B 1 333 ? 19.575 -31.926 29.12 1 300 409 GLN B CA 1
ATOM 5527 C C . GLN B 1 333 ? 20.324 -33.283 28.955 1 300 409 GLN B C 1
ATOM 5528 O O . GLN B 1 333 ? 20.437 -33.785 27.831 1 300 409 GLN B O 1
ATOM 5534 N N . ALA B 1 334 ? 20.789 -33.89 30.08 1 300 410 ALA B N 1
ATOM 5535 C CA . ALA B 1 334 ? 21.408 -35.227 30.081 1 300 410 ALA B CA 1
ATOM 5536 C C . ALA B 1 334 ? 20.356 -36.313 29.777 1 300 410 ALA B C 1
ATOM 5537 O O . ALA B 1 334 ? 20.693 -37.349 29.198 1 300 410 ALA B O 1
ATOM 5539 N N . ALA B 1 335 ? 19.089 -36.081 30.186 1 300 411 ALA B N 1
ATOM 5540 C CA . ALA B 1 335 ? 17.972 -36.985 29.914 1 300 411 ALA B CA 1
ATOM 5541 C C . ALA B 1 335 ? 17.409 -36.774 28.466 1 300 411 ALA B C 1
ATOM 5542 O O . ALA B 1 335 ? 16.871 -37.718 27.879 1 300 411 ALA B O 1
ATOM 5544 N N . ALA B 1 336 ? 17.555 -35.549 27.891 1 300 412 ALA B N 1
ATOM 5545 C CA . ALA B 1 336 ? 17.096 -35.194 26.532 1 300 412 ALA B CA 1
ATOM 5546 C C . ALA B 1 336 ? 18.262 -34.816 25.598 1 300 412 ALA B C 1
ATOM 5547 O O . ALA B 1 336 ? 18.834 -35.664 24.913 1 300 412 ALA B O 1
ATOM 5549 N N . GLU C 2 4 ? 51.125 33.935 -44.287 1 300 97 GLU C N 1
ATOM 5550 C CA . GLU C 2 4 ? 50.028 33.545 -45.169 1 300 97 GLU C CA 1
ATOM 5551 C C . GLU C 2 4 ? 48.682 33.834 -44.501 1 300 97 GLU C C 1
ATOM 5552 O O . GLU C 2 4 ? 48.539 33.592 -43.302 1 300 97 GLU C O 1
ATOM 5558 N N . ASP C 2 5 ? 47.7 34.356 -45.267 1 300 98 ASP C N 1
ATOM 5559 C CA . ASP C 2 5 ? 46.36 34.663 -44.746 1 300 98 ASP C CA 1
ATOM 5560 C C . ASP C 2 5 ? 45.603 33.371 -44.415 1 300 98 ASP C C 1
ATOM 5561 O O . ASP C 2 5 ? 45.29 32.586 -45.314 1 300 98 ASP C O 1
ATOM 5566 N N . THR C 2 6 ? 45.324 33.15 -43.122 1 300 99 THR C N 1
ATOM 5567 C CA . THR C 2 6 ? 44.61 31.959 -42.688 1 300 99 THR C CA 1
ATOM 5568 C C . THR C 2 6 ? 43.106 32.049 -42.986 1 300 99 THR C C 1
ATOM 5569 O O . THR C 2 6 ? 42.386 32.828 -42.349 1 300 99 THR C O 1
ATOM 5573 N N . SER C 2 7 ? 42.628 31.239 -43.954 1 300 100 SER C N 1
ATOM 5574 C CA . SER C 2 7 ? 41.214 31.201 -44.325 1 300 100 SER C CA 1
ATOM 5575 C C . SER C 2 7 ? 40.354 30.82 -43.114 1 300 100 SER C C 1
ATOM 5576 O O . SER C 2 7 ? 40.825 30.109 -42.232 1 300 100 SER C O 1
ATOM 5579 N N . TRP C 2 8 ? 39.115 31.321 -43.042 1 300 101 TRP C N 1
ATOM 5580 C CA . TRP C 2 8 ? 38.147 31.085 -41.963 1 300 101 TRP C CA 1
ATOM 5581 C C . TRP C 2 8 ? 38.203 29.659 -41.386 1 300 101 TRP C C 1
ATOM 5582 O O . TRP C 2 8 ? 38.221 29.471 -40.178 1 300 101 TRP C O 1
ATOM 5593 N N . ILE C 2 9 ? 38.308 28.673 -42.273 1 300 102 ILE C N 1
ATOM 5594 C CA . ILE C 2 9 ? 38.396 27.249 -41.952 1 300 102 ILE C CA 1
ATOM 5595 C C . ILE C 2 9 ? 39.627 26.97 -41.051 1 300 102 ILE C C 1
ATOM 5596 O O . ILE C 2 9 ? 39.475 26.497 -39.926 1 300 102 ILE C O 1
ATOM 5601 N N . SER C 2 10 ? 40.833 27.31 -41.547 1 300 103 SER C N 1
ATOM 5602 C CA . SER C 2 10 ? 42.119 27.092 -40.89 1 300 103 SER C CA 1
ATOM 5603 C C . SER C 2 10 ? 42.261 27.878 -39.601 1 300 103 SER C C 1
ATOM 5604 O O . SER C 2 10 ? 42.87 27.391 -38.651 1 300 103 SER C O 1
ATOM 5607 N N . TRP C 2 11 ? 41.712 29.089 -39.57 1 300 104 TRP C N 1
ATOM 5608 C CA . TRP C 2 11 ? 41.804 29.932 -38.398 1 300 104 TRP C CA 1
ATOM 5609 C C . TRP C 2 11 ? 40.906 29.393 -37.283 1 300 104 TRP C C 1
ATOM 5610 O O . TRP C 2 11 ? 41.311 29.369 -36.12 1 300 104 TRP C O 1
ATOM 5621 N N . PHE C 2 12 ? 39.663 29.053 -37.639 1 300 105 PHE C N 1
ATOM 5622 C CA . PHE C 2 12 ? 38.653 28.621 -36.684 1 300 105 PHE C CA 1
ATOM 5623 C C . PHE C 2 12 ? 39.106 27.482 -35.786 1 300 105 PHE C C 1
ATOM 5624 O O . PHE C 2 12 ? 38.874 27.514 -34.577 1 300 105 PHE C O 1
ATOM 5632 N N . CYS C 2 13 ? 39.753 26.478 -36.387 1 300 106 CYS C N 1
ATOM 5633 C CA . CYS C 2 13 ? 40.244 25.274 -35.715 1 300 106 CYS C CA 1
ATOM 5634 C C . CYS C 2 13 ? 41.21 25.58 -34.553 1 300 106 CYS C C 1
ATOM 5635 O O . CYS C 2 13 ? 41.311 24.791 -33.617 1 300 106 CYS C O 1
ATOM 5638 N N . ASN C 2 14 ? 41.893 26.732 -34.598 1 300 107 ASN C N 1
ATOM 5639 C CA . ASN C 2 14 ? 42.861 27.085 -33.566 1 300 107 ASN C CA 1
ATOM 5640 C C . ASN C 2 14 ? 42.273 27.776 -32.337 1 300 107 ASN C C 1
ATOM 5641 O O . ASN C 2 14 ? 43.002 27.992 -31.371 1 300 107 ASN C O 1
ATOM 5646 N N . LEU C 2 15 ? 40.978 28.108 -32.35 1 300 108 LEU C N 1
ATOM 5647 C CA . LEU C 2 15 ? 40.348 28.753 -31.2 1 300 108 LEU C CA 1
ATOM 5648 C C . LEU C 2 15 ? 40.27 27.804 -30.013 1 300 108 LEU C C 1
ATOM 5649 O O . LEU C 2 15 ? 40.143 26.601 -30.222 1 300 108 LEU C O 1
ATOM 5654 N N . ARG C 2 16 ? 40.367 28.332 -28.776 1 300 109 ARG C N 1
ATOM 5655 C CA . ARG C 2 16 ? 40.321 27.52 -27.551 1 300 109 ARG C CA 1
ATOM 5656 C C . ARG C 2 16 ? 39.006 26.711 -27.453 1 300 109 ARG C C 1
ATOM 5657 O O . ARG C 2 16 ? 37.917 27.286 -27.525 1 300 109 ARG C O 1
ATOM 5665 N N . GLY C 2 17 ? 39.135 25.384 -27.365 1 300 110 GLY C N 1
ATOM 5666 C CA . GLY C 2 17 ? 38.023 24.441 -27.294 1 300 110 GLY C CA 1
ATOM 5667 C C . GLY C 2 17 ? 37.48 23.959 -28.628 1 300 110 GLY C C 1
ATOM 5668 O O . GLY C 2 17 ? 36.942 22.857 -28.715 1 300 110 GLY C O 1
ATOM 5669 N N . ASN C 2 18 ? 37.607 24.782 -29.677 1 300 111 ASN C N 1
ATOM 5670 C CA . ASN C 2 18 ? 37.103 24.467 -31.011 1 300 111 ASN C CA 1
ATOM 5671 C C . ASN C 2 18 ? 38.175 23.788 -31.885 1 300 111 ASN C C 1
ATOM 5672 O O . ASN C 2 18 ? 38.228 24.046 -33.087 1 300 111 ASN C O 1
ATOM 5677 N N . GLU C 2 19 ? 39.035 22.943 -31.295 1 300 112 GLU C N 1
ATOM 5678 C CA . GLU C 2 19 ? 40.084 22.279 -32.08 1 300 112 GLU C CA 1
ATOM 5679 C C . GLU C 2 19 ? 39.701 20.924 -32.647 1 300 112 GLU C C 1
ATOM 5680 O O . GLU C 2 19 ? 40.428 20.383 -33.477 1 300 112 GLU C O 1
ATOM 5686 N N . PHE C 2 20 ? 38.574 20.374 -32.222 1 300 113 PHE C N 1
ATOM 5687 C CA . PHE C 2 20 ? 38.119 19.064 -32.682 1 300 113 PHE C CA 1
ATOM 5688 C C . PHE C 2 20 ? 37.603 19.056 -34.119 1 300 113 PHE C C 1
ATOM 5689 O O . PHE C 2 20 ? 37.079 18.043 -34.567 1 300 113 PHE C O 1
ATOM 5697 N N . PHE C 2 21 ? 37.757 20.166 -34.841 1 300 114 PHE C N 1
ATOM 5698 C CA . PHE C 2 21 ? 37.258 20.334 -36.189 1 300 114 PHE C CA 1
ATOM 5699 C C . PHE C 2 21 ? 38.367 20.239 -37.186 1 300 114 PHE C C 1
ATOM 5700 O O . PHE C 2 21 ? 39.323 21.012 -37.133 1 300 114 PHE C O 1
ATOM 5708 N N . CYS C 2 22 ? 38.23 19.307 -38.121 1 300 115 CYS C N 1
ATOM 5709 C CA . CYS C 2 22 ? 39.203 19.164 -39.19 1 300 115 CYS C CA 1
ATOM 5710 C C . CYS C 2 22 ? 38.945 20.25 -40.256 1 300 115 CYS C C 1
ATOM 5711 O O . CYS C 2 22 ? 37.845 20.822 -40.333 1 300 115 CYS C O 1
ATOM 5714 N N . GLU C 2 23 ? 39.959 20.522 -41.079 1 300 116 GLU C N 1
ATOM 5715 C CA . GLU C 2 23 ? 39.812 21.49 -42.148 1 300 116 GLU C CA 1
ATOM 5716 C C . GLU C 2 23 ? 39.019 20.844 -43.255 1 300 116 GLU C C 1
ATOM 5717 O O . GLU C 2 23 ? 39.556 20.014 -43.991 1 300 116 GLU C O 1
ATOM 5723 N N . VAL C 2 24 ? 37.73 21.201 -43.364 1 300 117 VAL C N 1
ATOM 5724 C CA . VAL C 2 24 ? 36.865 20.693 -44.425 1 300 117 VAL C CA 1
ATOM 5725 C C . VAL C 2 24 ? 37.363 21.296 -45.727 1 300 117 VAL C C 1
ATOM 5726 O O . VAL C 2 24 ? 37.482 22.514 -45.815 1 300 117 VAL C O 1
ATOM 5730 N N . ASP C 2 25 ? 37.755 20.458 -46.681 1 300 118 ASP C N 1
ATOM 5731 C CA . ASP C 2 25 ? 38.321 20.936 -47.931 1 300 118 ASP C CA 1
ATOM 5732 C C . ASP C 2 25 ? 37.439 21.898 -48.695 1 300 118 ASP C C 1
ATOM 5733 O O . ASP C 2 25 ? 36.225 21.714 -48.733 1 300 118 ASP C O 1
ATOM 5738 N N . ASP C 2 26 ? 38.054 22.905 -49.347 1 300 119 ASP C N 1
ATOM 5739 C CA . ASP C 2 26 ? 37.343 23.863 -50.211 1 300 119 ASP C CA 1
ATOM 5740 C C . ASP C 2 26 ? 36.661 23.097 -51.361 1 300 119 ASP C C 1
ATOM 5741 O O . ASP C 2 26 ? 35.532 23.402 -51.724 1 300 119 ASP C O 1
ATOM 5746 N N . ASP C 2 27 ? 37.319 22.047 -51.859 1 300 120 ASP C N 1
ATOM 5747 C CA . ASP C 2 27 ? 36.815 21.123 -52.872 1 300 120 ASP C CA 1
ATOM 5748 C C . ASP C 2 27 ? 35.498 20.439 -52.438 1 300 120 ASP C C 1
ATOM 5749 O O . ASP C 2 27 ? 34.849 19.801 -53.256 1 300 120 ASP C O 1
ATOM 5754 N N . TYR C 2 28 ? 35.113 20.562 -51.162 1 300 121 TYR C N 1
ATOM 5755 C CA . TYR C 2 28 ? 33.892 20.001 -50.612 1 300 121 TYR C CA 1
ATOM 5756 C C . TYR C 2 28 ? 32.814 21.081 -50.428 1 300 121 TYR C C 1
ATOM 5757 O O . TYR C 2 28 ? 31.628 20.773 -50.518 1 300 121 TYR C O 1
ATOM 5766 N N . ILE C 2 29 ? 33.216 22.337 -50.161 1 300 122 ILE C N 1
ATOM 5767 C CA . ILE C 2 29 ? 32.298 23.466 -49.981 1 300 122 ILE C CA 1
ATOM 5768 C C . ILE C 2 29 ? 31.841 24.018 -51.333 1 300 122 ILE C C 1
ATOM 5769 O O . ILE C 2 29 ? 30.662 24.353 -51.504 1 300 122 ILE C O 1
ATOM 5774 N N . GLN C 2 30 ? 32.773 24.076 -52.304 1 300 123 GLN C N 1
ATOM 5775 C CA . GLN C 2 30 ? 32.474 24.476 -53.683 1 300 123 GLN C CA 1
ATOM 5776 C C . GLN C 2 30 ? 31.638 23.42 -54.453 1 300 123 GLN C C 1
ATOM 5777 O O . GLN C 2 30 ? 31.137 23.693 -55.55 1 300 123 GLN C O 1
ATOM 5783 N N . ASP C 2 31 ? 31.511 22.209 -53.875 1 300 124 ASP C N 1
ATOM 5784 C CA . ASP C 2 31 ? 30.69 21.113 -54.358 1 300 124 ASP C CA 1
ATOM 5785 C C . ASP C 2 31 ? 29.318 21.445 -53.787 1 300 124 ASP C C 1
ATOM 5786 O O . ASP C 2 31 ? 28.987 21.066 -52.658 1 300 124 ASP C O 1
ATOM 5791 N N . ASP C 2 32 ? 28.562 22.24 -54.55 1 300 125 ASP C N 1
ATOM 5792 C CA . ASP C 2 32 ? 27.243 22.73 -54.177 1 300 125 ASP C CA 1
ATOM 5793 C C . ASP C 2 32 ? 26.2 21.617 -53.94 1 300 125 ASP C C 1
ATOM 5794 O O . ASP C 2 32 ? 25.133 21.901 -53.404 1 300 125 ASP C O 1
ATOM 5799 N N . PHE C 2 33 ? 26.52 20.36 -54.283 1 300 126 PHE C N 1
ATOM 5800 C CA . PHE C 2 33 ? 25.624 19.225 -54.079 1 300 126 PHE C CA 1
ATOM 5801 C C . PHE C 2 33 ? 25.468 18.836 -52.593 1 300 126 PHE C C 1
ATOM 5802 O O . PHE C 2 33 ? 24.367 18.485 -52.177 1 300 126 PHE C O 1
ATOM 5810 N N . ASN C 2 34 ? 26.549 18.877 -51.803 1 300 127 ASN C N 1
ATOM 5811 C CA . ASN C 2 34 ? 26.461 18.524 -50.38 1 300 127 ASN C CA 1
ATOM 5812 C C . ASN C 2 34 ? 25.659 19.542 -49.556 1 300 127 ASN C C 1
ATOM 5813 O O . ASN C 2 34 ? 25.179 19.209 -48.478 1 300 127 ASN C O 1
ATOM 5818 N N . LEU C 2 35 ? 25.504 20.771 -50.072 1 300 128 LEU C N 1
ATOM 5819 C CA . LEU C 2 35 ? 24.831 21.896 -49.424 1 300 128 LEU C CA 1
ATOM 5820 C C . LEU C 2 35 ? 23.3 21.781 -49.382 1 300 128 LEU C C 1
ATOM 5821 O O . LEU C 2 35 ? 22.634 22.781 -49.124 1 300 128 LEU C O 1
ATOM 5826 N N . CYS C 2 36 ? 22.739 20.589 -49.647 1 300 129 CYS C N 1
ATOM 5827 C CA . CYS C 2 36 ? 21.286 20.389 -49.598 1 300 129 CYS C CA 1
ATOM 5828 C C . CYS C 2 36 ? 20.828 20.518 -48.151 1 300 129 CYS C C 1
ATOM 5829 O O . CYS C 2 36 ? 21.565 20.136 -47.247 1 300 129 CYS C O 1
ATOM 5832 N N . GLY C 2 37 ? 19.614 21.008 -47.931 1 300 130 GLY C N 1
ATOM 5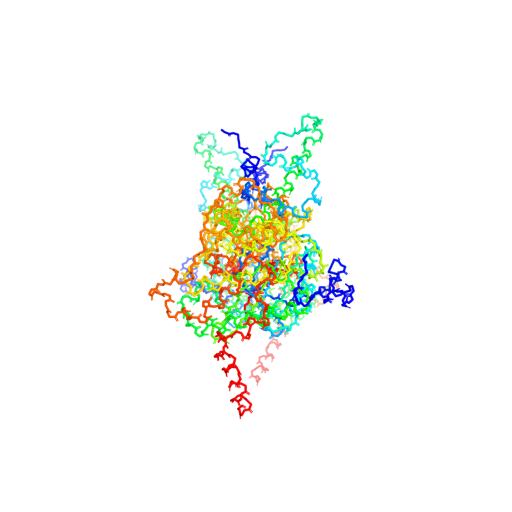833 C CA . GLY C 2 37 ? 19.068 21.12 -46.579 1 300 130 GLY C CA 1
ATOM 5834 C C . GLY C 2 37 ? 19.585 22.324 -45.83 1 300 130 GLY C C 1
ATOM 5835 O O . GLY C 2 37 ? 18.805 23.142 -45.34 1 300 130 GLY C O 1
ATOM 5836 N N . LEU C 2 38 ? 20.919 22.463 -45.781 1 300 131 LEU C N 1
ATOM 5837 C CA . LEU C 2 38 ? 21.632 23.605 -45.21 1 300 131 LEU C CA 1
ATOM 5838 C C . LEU C 2 38 ? 21.153 24.882 -45.922 1 300 131 LEU C C 1
ATOM 5839 O O . LEU C 2 38 ? 20.913 25.885 -45.26 1 300 131 LEU C O 1
ATOM 5844 N N . SER C 2 39 ? 20.916 24.786 -47.263 1 300 132 SER C N 1
ATOM 5845 C CA . SER C 2 39 ? 20.361 25.833 -48.127 1 300 132 SER C CA 1
ATOM 5846 C C . SER C 2 39 ? 19.116 26.516 -47.526 1 300 132 SER C C 1
ATOM 5847 O O . SER C 2 39 ? 18.813 27.657 -47.865 1 300 132 SER C O 1
ATOM 5850 N N . SER C 2 40 ? 18.429 25.827 -46.607 1 300 133 SER C N 1
ATOM 5851 C CA . SER C 2 40 ? 17.244 26.308 -45.922 1 300 133 SER C CA 1
ATOM 5852 C C . SER C 2 40 ? 17.478 26.674 -44.42 1 300 133 SER C C 1
ATOM 5853 O O . SER C 2 40 ? 17.618 27.859 -44.111 1 300 133 SER C O 1
ATOM 5856 N N . LEU C 2 41 ? 17.537 25.664 -43.509 1 300 134 LEU C N 1
ATOM 5857 C CA . LEU C 2 41 ? 17.652 25.769 -42.045 1 300 134 LEU C CA 1
ATOM 5858 C C . LEU C 2 41 ? 18.718 26.729 -41.531 1 300 134 LEU C C 1
ATOM 5859 O O . LEU C 2 41 ? 18.621 27.223 -40.404 1 300 134 LEU C O 1
ATOM 5864 N N . VAL C 2 42 ? 19.711 27.011 -42.362 1 300 135 VAL C N 1
ATOM 5865 C CA . VAL C 2 42 ? 20.81 27.877 -42.005 1 300 135 VAL C CA 1
ATOM 5866 C C . VAL C 2 42 ? 20.529 29.379 -42.2 1 300 135 VAL C C 1
ATOM 5867 O O . VAL C 2 42 ? 20.329 29.853 -43.322 1 300 135 VAL C O 1
ATOM 5871 N N . PRO C 2 43 ? 20.609 30.136 -41.081 1 300 136 PRO C N 1
ATOM 5872 C CA . PRO C 2 43 ? 20.462 31.604 -41.14 1 300 136 PRO C CA 1
ATOM 5873 C C . PRO C 2 43 ? 21.504 32.297 -42.021 1 300 136 PRO C C 1
ATOM 5874 O O . PRO C 2 43 ? 22.609 31.776 -42.125 1 300 136 PRO C O 1
ATOM 5878 N N . TYR C 2 44 ? 21.191 33.481 -42.62 1 300 137 TYR C N 1
ATOM 5879 C CA . TYR C 2 44 ? 22.16 34.264 -43.417 1 300 137 TYR C CA 1
ATOM 5880 C C . TYR C 2 44 ? 22.897 33.401 -44.455 1 300 137 TYR C C 1
ATOM 5881 O O . TYR C 2 44 ? 24.054 33.667 -44.767 1 300 137 TYR C O 1
ATOM 5890 N N . TYR C 2 45 ? 22.249 32.336 -44.939 1 300 138 TYR C N 1
ATOM 5891 C CA . TYR C 2 45 ? 22.834 31.301 -45.782 1 300 138 TYR C CA 1
ATOM 5892 C C . TYR C 2 45 ? 23.97 31.736 -46.718 1 300 138 TYR C C 1
ATOM 5893 O O . TYR C 2 45 ? 25.026 31.096 -46.708 1 300 138 TYR C O 1
ATOM 5902 N N . GLU C 2 46 ? 23.75 32.771 -47.525 1 300 139 GLU C N 1
ATOM 5903 C CA . GLU C 2 46 ? 24.776 33.189 -48.451 1 300 139 GLU C CA 1
ATOM 5904 C C . GLU C 2 46 ? 25.903 33.927 -47.773 1 300 139 GLU C C 1
ATOM 5905 O O . GLU C 2 46 ? 27.063 33.659 -48.071 1 300 139 GLU C O 1
ATOM 5911 N N . TYR C 2 47 ? 25.583 34.817 -46.829 1 300 140 TYR C N 1
ATOM 5912 C CA . TYR C 2 47 ? 26.607 35.576 -46.108 1 300 140 TYR C CA 1
ATOM 5913 C C . TYR C 2 47 ? 27.511 34.7 -45.25 1 300 140 TYR C C 1
ATOM 5914 O O . TYR C 2 47 ? 28.683 35.023 -45.068 1 300 140 TYR C O 1
ATOM 5923 N N . ALA C 2 48 ? 26.983 33.582 -44.758 1 300 141 ALA C N 1
ATOM 5924 C CA . ALA C 2 48 ? 27.774 32.644 -43.984 1 300 141 ALA C CA 1
ATOM 5925 C C . ALA C 2 48 ? 28.764 31.905 -44.907 1 300 141 ALA C C 1
ATOM 5926 O O . ALA C 2 48 ? 29.9 31.668 -44.502 1 300 141 ALA C O 1
ATOM 5928 N N . LEU C 2 49 ? 28.343 31.583 -46.158 1 300 142 LEU C N 1
ATOM 5929 C CA . LEU C 2 49 ? 29.157 30.877 -47.16 1 300 142 LEU C CA 1
ATOM 5930 C C . LEU C 2 49 ? 30.201 31.773 -47.824 1 300 142 LEU C C 1
ATOM 5931 O O . LEU C 2 49 ? 31.279 31.306 -48.188 1 300 142 LEU C O 1
ATOM 5936 N N . ASP C 2 50 ? 29.904 33.07 -47.946 1 300 143 ASP C N 1
ATOM 5937 C CA . ASP C 2 50 ? 30.88 34.037 -48.443 1 300 143 ASP C CA 1
ATOM 5938 C C . ASP C 2 50 ? 31.98 34.155 -47.376 1 300 143 ASP C C 1
ATOM 5939 O O . ASP C 2 50 ? 33.153 34.076 -47.706 1 300 143 ASP C O 1
ATOM 5944 N N . LEU C 2 51 ? 31.578 34.236 -46.092 1 300 144 LEU C N 1
ATOM 5945 C CA . LEU C 2 51 ? 32.448 34.305 -44.93 1 300 144 LEU C CA 1
ATOM 5946 C C . LEU C 2 51 ? 33.405 33.115 -44.831 1 300 144 LEU C C 1
ATOM 5947 O O . LEU C 2 51 ? 34.593 33.341 -44.624 1 300 144 LEU C O 1
ATOM 5952 N N . ILE C 2 52 ? 32.924 31.865 -45.003 1 300 145 ILE C N 1
ATOM 5953 C CA . ILE C 2 52 ? 33.785 30.669 -44.914 1 300 145 ILE C CA 1
ATOM 5954 C C . ILE C 2 52 ? 34.821 30.622 -46.046 1 300 145 ILE C C 1
ATOM 5955 O O . ILE C 2 52 ? 36.007 30.35 -45.816 1 300 145 ILE C O 1
ATOM 5960 N N . LEU C 2 53 ? 34.38 30.941 -47.26 1 300 146 LEU C N 1
ATOM 5961 C CA . LEU C 2 53 ? 35.288 30.981 -48.407 1 300 146 LEU C CA 1
ATOM 5962 C C . LEU C 2 53 ? 36.158 32.241 -48.473 1 300 146 LEU C C 1
ATOM 5963 O O . LEU C 2 53 ? 37.006 32.346 -49.357 1 300 146 LEU C O 1
ATOM 5968 N N . ASP C 2 54 ? 35.932 33.186 -47.529 1 300 147 ASP C N 1
ATOM 5969 C CA . ASP C 2 54 ? 36.582 34.482 -47.332 1 300 147 ASP C CA 1
ATOM 5970 C C . ASP C 2 54 ? 36.389 35.438 -48.513 1 300 147 ASP C C 1
ATOM 5971 O O . ASP C 2 54 ? 37.192 36.351 -48.702 1 300 147 ASP C O 1
ATOM 5976 N N . VAL C 2 55 ? 35.289 35.265 -49.267 1 300 148 VAL C N 1
ATOM 5977 C CA . VAL C 2 55 ? 34.971 36.115 -50.412 1 300 148 VAL C CA 1
ATOM 5978 C C . VAL C 2 55 ? 34.431 37.469 -49.917 1 300 148 VAL C C 1
ATOM 5979 O O . VAL C 2 55 ? 33.693 37.526 -48.93 1 300 148 VAL C O 1
ATOM 5983 N N . GLU C 2 56 ? 34.854 38.559 -50.575 1 300 149 GLU C N 1
ATOM 5984 C CA . GLU C 2 56 ? 34.456 39.928 -50.249 1 300 149 GLU C CA 1
ATOM 5985 C C . GLU C 2 56 ? 32.954 40.123 -50.525 1 300 149 GLU C C 1
ATOM 5986 O O . GLU C 2 56 ? 32.528 40.166 -51.687 1 300 149 GLU C O 1
ATOM 5992 N N . SER C 2 57 ? 32.14 40.186 -49.448 1 300 150 SER C N 1
ATOM 5993 C CA . SER C 2 57 ? 30.687 40.336 -49.562 1 300 150 SER C CA 1
ATOM 5994 C C . SER C 2 57 ? 30.298 41.672 -50.208 1 300 150 SER C C 1
ATOM 5995 O O . SER C 2 57 ? 30.945 42.694 -49.956 1 300 150 SER C O 1
ATOM 5998 N N . SER C 2 58 ? 29.256 41.651 -51.067 1 300 151 SER C N 1
ATOM 5999 C CA . SER C 2 58 ? 28.767 42.838 -51.792 1 300 151 SER C CA 1
ATOM 6000 C C . SER C 2 58 ? 28.085 43.896 -50.878 1 300 151 SER C C 1
ATOM 6001 O O . SER C 2 58 ? 27.897 45.045 -51.292 1 300 151 SER C O 1
ATOM 6004 N N . GLN C 2 59 ? 27.753 43.514 -49.633 1 300 152 GLN C N 1
ATOM 6005 C CA . GLN C 2 59 ? 27.175 44.411 -48.631 1 300 152 GLN C CA 1
ATOM 6006 C C . GLN C 2 59 ? 27.884 44.34 -47.274 1 300 152 GLN C C 1
ATOM 6007 O O . GLN C 2 59 ? 27.387 44.935 -46.326 1 300 152 GLN C O 1
ATOM 6013 N N . GLY C 2 60 ? 29.001 43.614 -47.169 1 300 153 GLY C N 1
ATOM 6014 C CA . GLY C 2 60 ? 29.756 43.498 -45.922 1 300 153 GLY C CA 1
ATOM 6015 C C . GLY C 2 60 ? 30.298 44.81 -45.37 1 300 153 GLY C C 1
ATOM 6016 O O . GLY C 2 60 ? 30.825 44.859 -44.252 1 300 153 GLY C O 1
ATOM 6017 N N . GLU C 2 61 ? 30.162 45.886 -46.161 1 300 154 GLU C N 1
ATOM 6018 C CA . GLU C 2 61 ? 30.576 47.244 -45.838 1 300 154 GLU C CA 1
ATOM 6019 C C . GLU C 2 61 ? 29.532 47.889 -44.889 1 300 154 GLU C C 1
ATOM 6020 O O . GLU C 2 61 ? 29.872 48.28 -43.764 1 300 154 GLU C O 1
ATOM 6026 N N . MET C 2 62 ? 28.253 47.964 -45.344 1 300 155 MET C N 1
ATOM 6027 C CA . MET C 2 62 ? 27.139 48.589 -44.618 1 300 155 MET C CA 1
ATOM 6028 C C . MET C 2 62 ? 26.698 47.854 -43.344 1 300 155 MET C C 1
ATOM 6029 O O . MET C 2 62 ? 25.907 48.405 -42.566 1 300 155 MET C O 1
ATOM 6034 N N . PHE C 2 63 ? 27.21 46.634 -43.123 1 300 156 PHE C N 1
ATOM 6035 C CA . PHE C 2 63 ? 26.824 45.868 -41.96 1 300 156 PHE C CA 1
ATOM 6036 C C . PHE C 2 63 ? 27.412 46.421 -40.69 1 300 156 PHE C C 1
ATOM 6037 O O . PHE C 2 63 ? 28.625 46.539 -40.512 1 300 156 PHE C O 1
ATOM 6045 N N . THR C 2 64 ? 26.484 46.787 -39.821 1 300 157 THR C N 1
ATOM 6046 C CA . THR C 2 64 ? 26.681 47.396 -38.519 1 300 157 THR C CA 1
ATOM 6047 C C . THR C 2 64 ? 27.257 46.377 -37.492 1 300 157 THR C C 1
ATOM 6048 O O . THR C 2 64 ? 27.487 45.214 -37.833 1 300 157 THR C O 1
ATOM 6052 N N . GLU C 2 65 ? 27.499 46.816 -36.242 1 300 158 GLU C N 1
ATOM 6053 C CA . GLU C 2 65 ? 28.009 45.96 -35.178 1 300 158 GLU C CA 1
ATOM 6054 C C . GLU C 2 65 ? 27.041 44.82 -34.913 1 300 158 GLU C C 1
ATOM 6055 O O . GLU C 2 65 ? 27.468 43.677 -34.811 1 300 158 GLU C O 1
ATOM 6061 N N . GLU C 2 66 ? 25.732 45.115 -34.918 1 300 159 GLU C N 1
ATOM 6062 C CA . GLU C 2 66 ? 24.69 44.122 -34.697 1 300 159 GLU C CA 1
ATOM 6063 C C . GLU C 2 66 ? 24.492 43.157 -35.874 1 300 159 GLU C C 1
ATOM 6064 O O . GLU C 2 66 ? 24.113 42.008 -35.659 1 300 159 GLU C O 1
ATOM 6070 N N . GLN C 2 67 ? 24.724 43.613 -37.109 1 300 160 GLN C N 1
ATOM 6071 C CA . GLN C 2 67 ? 24.542 42.765 -38.288 1 300 160 GLN C CA 1
ATOM 6072 C C . GLN C 2 67 ? 25.759 41.861 -38.588 1 300 160 GLN C C 1
ATOM 6073 O O . GLN C 2 67 ? 25.591 40.652 -38.772 1 300 160 GLN C O 1
ATOM 6079 N N . ASN C 2 68 ? 26.981 42.437 -38.593 1 300 161 ASN C N 1
ATOM 6080 C CA . ASN C 2 68 ? 28.222 41.689 -38.827 1 300 161 ASN C CA 1
ATOM 6081 C C . ASN C 2 68 ? 28.369 40.524 -37.838 1 300 161 ASN C C 1
ATOM 6082 O O . ASN C 2 68 ? 28.661 39.415 -38.264 1 300 161 ASN C O 1
ATOM 6087 N N . GLU C 2 69 ? 28.09 40.761 -36.54 1 300 162 GLU C N 1
ATOM 6088 C CA . GLU C 2 69 ? 28.152 39.773 -35.447 1 300 162 GLU C CA 1
ATOM 6089 C C . GLU C 2 69 ? 27.345 38.494 -35.718 1 300 162 GLU C C 1
ATOM 6090 O O . GLU C 2 69 ? 27.753 37.39 -35.344 1 300 162 GLU C O 1
ATOM 6096 N N . LEU C 2 70 ? 26.175 38.664 -36.321 1 300 163 LEU C N 1
ATOM 6097 C CA . LEU C 2 70 ? 25.304 37.55 -36.612 1 300 163 LEU C CA 1
ATOM 6098 C C . LEU C 2 70 ? 25.827 36.704 -37.757 1 300 163 LEU C C 1
ATOM 6099 O O . LEU C 2 70 ? 25.595 35.503 -37.739 1 300 163 LEU C O 1
ATOM 6104 N N . ILE C 2 71 ? 26.582 37.293 -38.713 1 300 164 ILE C N 1
ATOM 6105 C CA . ILE C 2 71 ? 27.17 36.548 -39.838 1 300 164 ILE C CA 1
ATOM 6106 C C . ILE C 2 71 ? 28.17 35.508 -39.333 1 300 164 ILE C C 1
ATOM 6107 O O . ILE C 2 71 ? 28.197 34.384 -39.836 1 300 164 ILE C O 1
ATOM 6112 N N . GLU C 2 72 ? 28.984 35.879 -38.335 1 300 165 GLU C N 1
ATOM 6113 C CA . GLU C 2 72 ? 29.971 34.969 -37.755 1 300 165 GLU C CA 1
ATOM 6114 C C . GLU C 2 72 ? 29.293 33.792 -37.087 1 300 165 GLU C C 1
ATOM 6115 O O . GLU C 2 72 ? 29.698 32.656 -37.317 1 300 165 GLU C O 1
ATOM 6121 N N . SER C 2 73 ? 28.224 34.056 -36.313 1 300 166 SER C N 1
ATOM 6122 C CA . SER C 2 73 ? 27.436 33.033 -35.623 1 300 166 SER C CA 1
ATOM 6123 C C . SER C 2 73 ? 26.683 32.105 -36.6 1 300 166 SER C C 1
ATOM 6124 O O . SER C 2 73 ? 26.4 30.957 -36.261 1 300 166 SER C O 1
ATOM 6127 N N . ALA C 2 74 ? 26.357 32.603 -37.801 1 300 167 ALA C N 1
ATOM 6128 C CA . ALA C 2 74 ? 25.698 31.815 -38.842 1 300 167 ALA C CA 1
ATOM 6129 C C . ALA C 2 74 ? 26.736 30.946 -39.567 1 300 167 ALA C C 1
ATOM 6130 O O . ALA C 2 74 ? 26.459 29.785 -39.859 1 300 167 ALA C O 1
ATOM 6132 N N . ALA C 2 75 ? 27.936 31.499 -39.836 1 300 168 ALA C N 1
ATOM 6133 C CA . ALA C 2 75 ? 29.012 30.759 -40.494 1 300 168 ALA C CA 1
ATOM 6134 C C . ALA C 2 75 ? 29.559 29.662 -39.603 1 300 168 ALA C C 1
ATOM 6135 O O . ALA C 2 75 ? 29.917 28.608 -40.109 1 300 168 ALA C O 1
ATOM 6137 N N . GLU C 2 76 ? 29.603 29.885 -38.28 1 300 169 GLU C N 1
ATOM 6138 C CA . GLU C 2 76 ? 30.055 28.858 -37.347 1 300 169 GLU C CA 1
ATOM 6139 C C . GLU C 2 76 ? 29.101 27.657 -37.393 1 300 169 GLU C C 1
ATOM 6140 O O . GLU C 2 76 ? 29.513 26.594 -37.847 1 300 169 GLU C O 1
ATOM 6146 N N . MET C 2 77 ? 27.798 27.86 -37.081 1 300 170 MET C N 1
ATOM 6147 C CA . MET C 2 77 ? 26.75 26.831 -37.122 1 300 170 MET C CA 1
ATOM 6148 C C . MET C 2 77 ? 26.771 26.09 -38.453 1 300 170 MET C C 1
ATOM 6149 O O . MET C 2 77 ? 26.767 24.866 -38.48 1 300 170 MET C O 1
ATOM 6154 N N . LEU C 2 78 ? 26.91 26.838 -39.54 1 300 171 LEU C N 1
ATOM 6155 C CA . LEU C 2 78 ? 26.971 26.262 -40.864 1 300 171 LEU C CA 1
ATOM 6156 C C . LEU C 2 78 ? 28.195 25.375 -41.014 1 300 171 LEU C C 1
ATOM 6157 O O . LEU C 2 78 ? 28.028 24.19 -41.253 1 300 171 LEU C O 1
ATOM 6162 N N . TYR C 2 79 ? 29.395 25.898 -40.732 1 300 172 TYR C N 1
ATOM 6163 C CA . TYR C 2 79 ? 30.631 25.125 -40.808 1 300 172 TYR C CA 1
ATOM 6164 C C . TYR C 2 79 ? 30.593 23.879 -39.928 1 300 172 TYR C C 1
ATOM 6165 O O . TYR C 2 79 ? 31.16 22.867 -40.308 1 300 172 TYR C O 1
ATOM 6174 N N . GLY C 2 80 ? 29.866 23.92 -38.821 1 300 173 GLY C N 1
ATOM 6175 C CA . GLY C 2 80 ? 29.736 22.761 -37.949 1 300 173 GLY C CA 1
ATOM 6176 C C . GLY C 2 80 ? 28.946 21.652 -38.609 1 300 173 GLY C C 1
ATOM 6177 O O . GLY C 2 80 ? 29.358 20.493 -38.602 1 300 173 GLY C O 1
ATOM 6178 N N . LEU C 2 81 ? 27.829 22.013 -39.231 1 300 174 LEU C N 1
ATOM 6179 C CA . LEU C 2 81 ? 26.97 21.071 -39.963 1 300 174 LEU C CA 1
ATOM 6180 C C . LEU C 2 81 ? 27.605 20.59 -41.263 1 300 174 LEU C C 1
ATOM 6181 O O . LEU C 2 81 ? 27.306 19.498 -41.748 1 300 174 LEU C O 1
ATOM 6186 N N . ILE C 2 82 ? 28.484 21.422 -41.821 1 300 175 ILE C N 1
ATOM 6187 C CA . ILE C 2 82 ? 29.293 21.115 -42.975 1 300 175 ILE C CA 1
ATOM 6188 C C . ILE C 2 82 ? 30.275 20.005 -42.531 1 300 175 ILE C C 1
ATOM 6189 O O . ILE C 2 82 ? 30.372 18.969 -43.183 1 300 175 ILE C O 1
ATOM 6194 N N . HIS C 2 83 ? 30.963 20.224 -41.388 1 300 176 HIS C N 1
ATOM 6195 C CA . HIS C 2 83 ? 31.945 19.34 -40.783 1 300 176 HIS C CA 1
ATOM 6196 C C . HIS C 2 83 ? 31.333 17.984 -40.543 1 300 176 HIS C C 1
ATOM 6197 O O . HIS C 2 83 ? 31.93 16.982 -40.915 1 300 176 HIS C O 1
ATOM 6204 N N . ALA C 2 84 ? 30.103 17.953 -40.016 1 300 177 ALA C N 1
ATOM 6205 C CA . ALA C 2 84 ? 29.381 16.716 -39.768 1 300 177 ALA C CA 1
ATOM 6206 C C . ALA C 2 84 ? 29.277 15.834 -41.017 1 300 177 ALA C C 1
ATOM 6207 O O . ALA C 2 84 ? 29.562 14.651 -40.927 1 300 177 ALA C O 1
ATOM 6209 N N . ARG C 2 85 ? 28.936 16.408 -42.178 1 300 178 ARG C N 1
ATOM 6210 C CA . ARG C 2 85 ? 28.828 15.623 -43.407 1 300 178 ARG C CA 1
ATOM 6211 C C . ARG C 2 85 ? 30.167 15.296 -44.028 1 300 178 ARG C C 1
ATOM 6212 O O . ARG C 2 85 ? 30.278 14.292 -44.725 1 300 178 ARG C O 1
ATOM 6220 N N . TYR C 2 86 ? 31.177 16.14 -43.807 1 300 179 TYR C N 1
ATOM 6221 C CA . TYR C 2 86 ? 32.495 15.908 -44.375 1 300 179 TYR C CA 1
ATOM 6222 C C . TYR C 2 86 ? 33.201 14.768 -43.677 1 300 179 TYR C C 1
ATOM 6223 O O . TYR C 2 86 ? 33.771 13.913 -44.348 1 300 179 TYR C O 1
ATOM 6232 N N . ILE C 2 87 ? 33.14 14.729 -42.347 1 300 180 ILE C N 1
ATOM 6233 C CA . ILE C 2 87 ? 33.778 13.654 -41.599 1 300 180 ILE C CA 1
ATOM 6234 C C . ILE C 2 87 ? 33.226 12.278 -41.958 1 300 180 ILE C C 1
ATOM 6235 O O . ILE C 2 87 ? 33.941 11.294 -41.825 1 300 180 ILE C O 1
ATOM 6240 N N . LEU C 2 88 ? 31.991 12.209 -42.473 1 300 181 LEU C N 1
ATOM 6241 C CA . LEU C 2 88 ? 31.373 10.952 -42.86 1 300 181 LEU C CA 1
ATOM 6242 C C . LEU C 2 88 ? 31.866 10.447 -44.217 1 300 181 LEU C C 1
ATOM 6243 O O . LEU C 2 88 ? 31.909 9.234 -44.43 1 300 181 LEU C O 1
ATOM 6248 N N . THR C 2 89 ? 32.233 11.357 -45.139 1 300 182 THR C N 1
ATOM 6249 C CA . THR C 2 89 ? 32.745 10.939 -46.447 1 300 182 THR C CA 1
ATOM 6250 C C . THR C 2 89 ? 34.118 10.302 -46.301 1 300 182 THR C C 1
ATOM 6251 O O . THR C 2 89 ? 34.86 10.639 -45.377 1 300 182 THR C O 1
ATOM 6255 N N . SER C 2 90 ? 34.464 9.395 -47.223 1 300 183 SER C N 1
ATOM 6256 C CA . SER C 2 90 ? 35.746 8.688 -47.231 1 300 183 SER C CA 1
ATOM 6257 C C . SER C 2 90 ? 36.975 9.644 -47.176 1 300 183 SER C C 1
ATOM 6258 O O . SER C 2 90 ? 38.034 9.274 -46.666 1 300 183 SER C O 1
ATOM 6261 N N . LYS C 2 91 ? 36.8 10.889 -47.636 1 300 184 LYS C N 1
ATOM 6262 C CA . LYS C 2 91 ? 37.827 11.925 -47.64 1 300 184 LYS C CA 1
ATOM 6263 C C . LYS C 2 91 ? 37.995 12.49 -46.225 1 300 184 LYS C C 1
ATOM 6264 O O . LYS C 2 91 ? 39.104 12.534 -45.703 1 300 184 LYS C O 1
ATOM 6270 N N . GLY C 2 92 ? 36.875 12.863 -45.614 1 300 185 GLY C N 1
ATOM 6271 C CA . GLY C 2 92 ? 36.84 13.415 -44.272 1 300 185 GLY C CA 1
ATOM 6272 C C . GLY C 2 92 ? 37.241 12.421 -43.215 1 300 185 GLY C C 1
ATOM 6273 O O . GLY C 2 92 ? 37.88 12.782 -42.232 1 300 185 GLY C O 1
ATOM 6274 N N . LEU C 2 93 ? 36.918 11.159 -43.429 1 300 186 LEU C N 1
ATOM 6275 C CA . LEU C 2 93 ? 37.262 10.078 -42.519 1 300 186 LEU C CA 1
ATOM 6276 C C . LEU C 2 93 ? 38.768 9.97 -42.337 1 300 186 LEU C C 1
ATOM 6277 O O . LEU C 2 93 ? 39.25 9.759 -41.227 1 300 186 LEU C O 1
ATOM 6282 N N . ALA C 2 94 ? 39.507 10.145 -43.425 1 300 187 ALA C N 1
ATOM 6283 C CA . ALA C 2 94 ? 40.946 10.083 -43.388 1 300 187 ALA C CA 1
ATOM 6284 C C . ALA C 2 94 ? 41.506 11.234 -42.554 1 300 187 ALA C C 1
ATOM 6285 O O . ALA C 2 94 ? 42.361 11.001 -41.707 1 300 187 ALA C O 1
ATOM 6287 N N . ALA C 2 95 ? 40.969 12.453 -42.74 1 300 188 ALA C N 1
ATOM 6288 C CA . ALA C 2 95 ? 41.415 13.674 -42.056 1 300 188 ALA C CA 1
ATOM 6289 C C . ALA C 2 95 ? 41.195 13.654 -40.553 1 300 188 ALA C C 1
ATOM 6290 O O . ALA C 2 95 ? 41.978 14.249 -39.803 1 300 188 ALA C O 1
ATOM 6292 N N . MET C 2 96 ? 40.124 12.993 -40.115 1 300 189 MET C N 1
ATOM 6293 C CA . MET C 2 96 ? 39.852 12.893 -38.693 1 300 189 MET C CA 1
ATOM 6294 C C . MET C 2 96 ? 40.802 11.921 -38.038 1 300 189 MET C C 1
ATOM 6295 O O . MET C 2 96 ? 41.325 12.213 -36.969 1 300 189 MET C O 1
ATOM 6300 N N . LEU C 2 97 ? 41.109 10.807 -38.714 1 300 190 LEU C N 1
ATOM 6301 C CA . LEU C 2 97 ? 42.039 9.786 -38.248 1 300 190 LEU C CA 1
ATOM 6302 C C . LEU C 2 97 ? 43.351 10.386 -37.729 1 300 190 LEU C C 1
ATOM 6303 O O . LEU C 2 97 ? 43.83 9.986 -36.678 1 300 190 LEU C O 1
ATOM 6308 N N . ASP C 2 98 ? 43.86 11.397 -38.426 1 300 191 ASP C N 1
ATOM 6309 C CA . ASP C 2 98 ? 45.108 12.066 -38.086 1 300 191 ASP C CA 1
ATOM 6310 C C . ASP C 2 98 ? 45.057 12.835 -36.805 1 300 191 ASP C C 1
ATOM 6311 O O . ASP C 2 98 ? 46.048 12.863 -36.079 1 300 191 ASP C O 1
ATOM 6316 N N . LYS C 2 99 ? 43.925 13.466 -36.521 1 300 192 LYS C N 1
ATOM 6317 C CA . LYS C 2 99 ? 43.772 14.187 -35.269 1 300 192 LYS C CA 1
ATOM 6318 C C . LYS C 2 99 ? 43.674 13.175 -34.107 1 300 192 LYS C C 1
ATOM 6319 O O . LYS C 2 99 ? 44.236 13.422 -33.049 1 300 192 LYS C O 1
ATOM 6325 N N . TYR C 2 100 ? 43.048 12.002 -34.335 1 300 193 TYR C N 1
ATOM 6326 C CA . TYR C 2 100 ? 42.949 10.932 -33.34 1 300 193 TYR C CA 1
ATOM 6327 C C . TYR C 2 100 ? 44.327 10.332 -33.059 1 300 193 TYR C C 1
ATOM 6328 O O . TYR C 2 100 ? 44.604 9.966 -31.924 1 300 193 TYR C O 1
ATOM 6337 N N . LYS C 2 101 ? 45.193 10.254 -34.082 1 300 194 LYS C N 1
ATOM 6338 C CA . LYS C 2 101 ? 46.56 9.753 -33.958 1 300 194 LYS C CA 1
ATOM 6339 C C . LYS C 2 101 ? 47.364 10.646 -33.024 1 300 194 LYS C C 1
ATOM 6340 O O . LYS C 2 101 ? 48.158 10.145 -32.235 1 300 194 LYS C O 1
ATOM 6346 N N . ASN C 2 102 ? 47.176 11.97 -33.125 1 300 195 ASN C N 1
ATOM 6347 C CA . ASN C 2 102 ? 47.884 12.922 -32.271 1 300 195 ASN C CA 1
ATOM 6348 C C . ASN C 2 102 ? 47.06 13.377 -31.066 1 300 195 ASN C C 1
ATOM 6349 O O . ASN C 2 102 ? 47.22 14.504 -30.593 1 300 195 ASN C O 1
ATOM 6354 N N . TYR C 2 103 ? 46.158 12.485 -30.607 1 300 196 TYR C N 1
ATOM 6355 C CA . TYR C 2 103 ? 45.254 12.529 -29.454 1 300 196 TYR C CA 1
ATOM 6356 C C . TYR C 2 103 ? 44.562 13.857 -29.263 1 300 196 TYR C C 1
ATOM 6357 O O . TYR C 2 103 ? 44.306 14.263 -28.132 1 300 196 TYR C O 1
ATOM 6366 N N . ASP C 2 104 ? 44.197 14.502 -30.373 1 300 197 ASP C N 1
ATOM 6367 C CA . ASP C 2 104 ? 43.481 15.767 -30.329 1 300 197 ASP C CA 1
ATOM 6368 C C . ASP C 2 104 ? 42.065 15.618 -29.733 1 300 197 ASP C C 1
ATOM 6369 O O . ASP C 2 104 ? 41.486 16.608 -29.3 1 300 197 ASP C O 1
ATOM 6374 N N . PHE C 2 105 ? 41.521 14.393 -29.681 1 300 198 PHE C N 1
ATOM 6375 C CA . PHE C 2 105 ? 40.202 14.167 -29.109 1 300 198 PHE C CA 1
ATOM 6376 C C . PHE C 2 105 ? 40.296 13.558 -27.72 1 300 198 PHE C C 1
ATOM 6377 O O . PHE C 2 105 ? 39.537 12.653 -27.379 1 300 198 PHE C O 1
ATOM 6385 N N . GLY C 2 106 ? 41.242 14.061 -26.936 1 300 199 GLY C N 1
ATOM 6386 C CA . GLY C 2 106 ? 41.485 13.672 -25.551 1 300 199 GLY C CA 1
ATOM 6387 C C . GLY C 2 106 ? 41.621 12.197 -25.222 1 300 199 GLY C C 1
ATOM 6388 O O . GLY C 2 106 ? 41.829 11.372 -26.113 1 300 199 GLY C O 1
ATOM 6389 N N . ARG C 2 107 ? 41.52 11.873 -23.91 1 300 200 ARG C N 1
ATOM 6390 C CA . ARG C 2 107 ? 41.6 10.523 -23.351 1 300 200 ARG C CA 1
ATOM 6391 C C . ARG C 2 107 ? 40.591 10.341 -22.213 1 300 200 ARG C C 1
ATOM 6392 O O . ARG C 2 107 ? 40.423 11.226 -21.37 1 300 200 ARG C O 1
ATOM 6400 N N . CYS C 2 108 ? 39.941 9.169 -22.205 1 300 201 CYS C N 1
ATOM 6401 C CA . CYS C 2 108 ? 38.888 8.718 -21.296 1 300 201 CYS C CA 1
ATOM 6402 C C . CYS C 2 108 ? 39.075 9.11 -19.85 1 300 201 CYS C C 1
ATOM 6403 O O . CYS C 2 108 ? 40.103 8.803 -19.259 1 300 201 CYS C O 1
ATOM 6406 N N . PRO C 2 109 ? 38.039 9.698 -19.232 1 300 202 PRO C N 1
ATOM 6407 C CA . PRO C 2 109 ? 38.138 10.025 -17.807 1 300 202 PRO C CA 1
ATOM 6408 C C . PRO C 2 109 ? 38.034 8.794 -16.907 1 300 202 PRO C C 1
ATOM 6409 O O . PRO C 2 109 ? 38.46 8.882 -15.763 1 300 202 PRO C O 1
ATOM 6413 N N . ARG C 2 110 ? 37.503 7.648 -17.405 1 300 203 ARG C N 1
ATOM 6414 C CA . ARG C 2 110 ? 37.441 6.448 -16.571 1 300 203 ARG C CA 1
ATOM 6415 C C . ARG C 2 110 ? 38.829 5.921 -16.413 1 300 203 ARG C C 1
ATOM 6416 O O . ARG C 2 110 ? 39.524 5.689 -17.399 1 300 203 ARG C O 1
ATOM 6424 N N . VAL C 2 111 ? 39.24 5.757 -15.168 1 300 204 VAL C N 1
ATOM 6425 C CA . VAL C 2 111 ? 40.575 5.3 -14.826 1 300 204 VAL C CA 1
ATOM 6426 C C . VAL C 2 111 ? 40.892 3.936 -15.452 1 300 204 VAL C C 1
ATOM 6427 O O . VAL C 2 111 ? 41.954 3.781 -16.055 1 300 204 VAL C O 1
ATOM 6431 N N . TYR C 2 112 ? 39.941 2.977 -15.385 1 300 205 TYR C N 1
ATOM 6432 C CA . TYR C 2 112 ? 40.143 1.625 -15.924 1 300 205 TYR C CA 1
ATOM 6433 C C . TYR C 2 112 ? 40.211 1.542 -17.442 1 300 205 TYR C C 1
ATOM 6434 O O . TYR C 2 112 ? 40.245 0.438 -17.98 1 300 205 TYR C O 1
ATOM 6443 N N . CYS C 2 113 ? 40.281 2.687 -18.129 1 300 206 CYS C N 1
ATOM 6444 C CA . CYS C 2 113 ? 40.417 2.691 -19.574 1 300 206 CYS C CA 1
ATOM 6445 C C . CYS C 2 113 ? 41.866 2.843 -20.056 1 300 206 CYS C C 1
ATOM 6446 O O . CYS C 2 113 ? 42.084 3.081 -21.241 1 300 206 CYS C O 1
ATOM 6449 N N . CYS C 2 114 ? 42.849 2.674 -19.145 1 300 207 CYS C N 1
ATOM 6450 C CA . CYS C 2 114 ? 44.29 2.63 -19.405 1 300 207 CYS C CA 1
ATOM 6451 C C . CYS C 2 114 ? 44.822 3.752 -20.309 1 300 207 CYS C C 1
ATOM 6452 O O . CYS C 2 114 ? 45.832 3.56 -20.988 1 300 207 CYS C O 1
ATOM 6455 N N . GLY C 2 115 ? 44.151 4.893 -20.321 1 300 208 GLY C N 1
ATOM 6456 C CA . GLY C 2 115 ? 44.544 5.995 -21.185 1 300 208 GLY C CA 1
ATOM 6457 C C . GLY C 2 115 ? 44.113 5.76 -22.618 1 300 208 GLY C C 1
ATOM 6458 O O . GLY C 2 115 ? 44.942 5.744 -23.531 1 300 208 GLY C O 1
ATOM 6459 N N . GLN C 2 116 ? 42.808 5.547 -22.825 1 300 209 GLN C N 1
ATOM 6460 C CA . GLN C 2 116 ? 42.277 5.337 -24.163 1 300 209 GLN C CA 1
ATOM 6461 C C . GLN C 2 116 ? 41.761 6.641 -24.737 1 300 209 GLN C C 1
ATOM 6462 O O . GLN C 2 116 ? 40.859 7.251 -24.169 1 300 209 GLN C O 1
ATOM 6468 N N . PRO C 2 117 ? 42.282 7.056 -25.898 1 300 210 PRO C N 1
ATOM 6469 C CA . PRO C 2 117 ? 41.775 8.28 -26.527 1 300 210 PRO C CA 1
ATOM 6470 C C . PRO C 2 117 ? 40.319 8.163 -26.972 1 300 210 PRO C C 1
ATOM 6471 O O . PRO C 2 117 ? 39.817 7.057 -27.182 1 300 210 PRO C O 1
ATOM 6475 N N . CYS C 2 118 ? 39.635 9.303 -27.103 1 300 211 CYS C N 1
ATOM 6476 C CA . CYS C 2 118 ? 38.215 9.3 -27.433 1 300 211 CYS C CA 1
ATOM 6477 C C . CYS C 2 118 ? 37.872 9.965 -28.754 1 300 211 CYS C C 1
ATOM 6478 O O . CYS C 2 118 ? 38.717 10.604 -29.368 1 300 211 CYS C O 1
ATOM 6481 N N . LEU C 2 119 ? 36.619 9.798 -29.193 1 300 212 LEU C N 1
ATOM 6482 C CA . LEU C 2 119 ? 36.112 10.368 -30.427 1 300 212 LEU C CA 1
ATOM 6483 C C . LEU C 2 119 ? 35.035 11.39 -30.125 1 300 212 LEU C C 1
ATOM 6484 O O . LEU C 2 119 ? 34.198 11.166 -29.253 1 300 212 LEU C O 1
ATOM 6489 N N . PRO C 2 120 ? 35.018 12.512 -30.859 1 300 213 PRO C N 1
ATOM 6490 C CA . PRO C 2 120 ? 33.973 13.517 -30.623 1 300 213 PRO C CA 1
ATOM 6491 C C . PRO C 2 120 ? 32.639 13.098 -31.242 1 300 213 PRO C C 1
ATOM 6492 O O . PRO C 2 120 ? 32.62 12.489 -32.313 1 300 213 PRO C O 1
ATOM 6496 N N . VAL C 2 121 ? 31.525 13.381 -30.548 1 300 214 VAL C N 1
ATOM 6497 C CA . VAL C 2 121 ? 30.185 12.997 -30.998 1 300 214 VAL C CA 1
ATOM 6498 C C . VAL C 2 121 ? 29.11 13.846 -30.322 1 300 214 VAL C C 1
ATOM 6499 O O . VAL C 2 121 ? 29.185 14.086 -29.123 1 300 214 VAL C O 1
ATOM 6503 N N . GLY C 2 122 ? 28.112 14.268 -31.084 1 300 215 GLY C N 1
ATOM 6504 C CA . GLY C 2 122 ? 27.001 15.021 -30.528 1 300 215 GLY C CA 1
ATOM 6505 C C . GLY C 2 122 ? 25.876 14.111 -30.105 1 300 215 GLY C C 1
ATOM 6506 O O . GLY C 2 122 ? 25.601 13.126 -30.786 1 300 215 GLY C O 1
ATOM 6507 N N . GLN C 2 123 ? 25.216 14.433 -28.984 1 300 216 GLN C N 1
ATOM 6508 C CA . GLN C 2 123 ? 24.112 13.641 -28.427 1 300 216 GLN C CA 1
ATOM 6509 C C . GLN C 2 123 ? 23.013 13.323 -29.461 1 300 216 GLN C C 1
ATOM 6510 O O . GLN C 2 123 ? 22.299 12.336 -29.311 1 300 216 GLN C O 1
ATOM 6516 N N . SER C 2 124 ? 22.909 14.141 -30.518 1 300 217 SER C N 1
ATOM 6517 C CA . SER C 2 124 ? 21.934 13.983 -31.589 1 300 217 SER C CA 1
ATOM 6518 C C . SER C 2 124 ? 22.393 14.753 -32.833 1 300 217 SER C C 1
ATOM 6519 O O . SER C 2 124 ? 23.04 15.792 -32.704 1 300 217 SER C O 1
ATOM 6522 N N . ASP C 2 125 ? 22.027 14.278 -34.038 1 300 218 ASP C N 1
ATOM 6523 C CA . ASP C 2 125 ? 22.359 14.992 -35.282 1 300 218 ASP C CA 1
ATOM 6524 C C . ASP C 2 125 ? 21.392 16.188 -35.47 1 300 218 ASP C C 1
ATOM 6525 O O . ASP C 2 125 ? 21.061 16.538 -36.597 1 300 218 ASP C O 1
ATOM 6530 N N . LEU C 2 126 ? 20.923 16.794 -34.377 1 300 219 LEU C N 1
ATOM 6531 C CA . LEU C 2 126 ? 19.953 17.873 -34.423 1 300 219 LEU C CA 1
ATOM 6532 C C . LEU C 2 126 ? 20.519 19.127 -33.791 1 300 219 LEU C C 1
ATOM 6533 O O . LEU C 2 126 ? 20.932 19.108 -32.631 1 300 219 LEU C O 1
ATOM 6538 N N . PRO C 2 127 ? 20.555 20.23 -34.55 1 300 220 PRO C N 1
ATOM 6539 C CA . PRO C 2 127 ? 21.161 21.463 -34.03 1 300 220 PRO C CA 1
ATOM 6540 C C . PRO C 2 127 ? 20.443 22.151 -32.868 1 300 220 PRO C C 1
ATOM 6541 O O . PRO C 2 127 ? 19.222 22.075 -32.74 1 300 220 PRO C O 1
ATOM 6545 N N . ARG C 2 128 ? 21.249 22.818 -32.013 1 300 221 ARG C N 1
ATOM 6546 C CA . ARG C 2 128 ? 20.883 23.571 -30.805 1 300 221 ARG C CA 1
ATOM 6547 C C . ARG C 2 128 ? 20.195 22.74 -29.71 1 300 221 ARG C C 1
ATOM 6548 O O . ARG C 2 128 ? 19.855 23.28 -28.658 1 300 221 ARG C O 1
ATOM 6556 N N . SER C 2 129 ? 20.034 21.433 -29.934 1 300 222 SER C N 1
ATOM 6557 C CA . SER C 2 129 ? 19.385 20.54 -28.989 1 300 222 SER C CA 1
ATOM 6558 C C . SER C 2 129 ? 20.337 19.974 -27.95 1 300 222 SER C C 1
ATOM 6559 O O . SER C 2 129 ? 19.881 19.597 -26.873 1 300 222 SER C O 1
ATOM 6562 N N . SER C 2 130 ? 21.643 19.888 -28.262 1 300 223 SER C N 1
ATOM 6563 C CA . SER C 2 130 ? 22.583 19.244 -27.349 1 300 223 SER C CA 1
ATOM 6564 C C . SER C 2 130 ? 24.034 19.701 -27.466 1 300 223 SER C C 1
ATOM 6565 O O . SER C 2 130 ? 24.49 19.991 -28.571 1 300 223 SER C O 1
ATOM 6568 N N . THR C 2 131 ? 24.794 19.669 -26.346 1 300 224 THR C N 1
ATOM 6569 C CA . THR C 2 131 ? 26.231 19.981 -26.401 1 300 224 THR C CA 1
ATOM 6570 C C . THR C 2 131 ? 27 18.729 -26.851 1 300 224 THR C C 1
ATOM 6571 O O . THR C 2 131 ? 26.443 17.63 -26.858 1 300 224 THR C O 1
ATOM 6575 N N . VAL C 2 132 ? 28.252 18.899 -27.278 1 300 225 VAL C N 1
ATOM 6576 C CA . VAL C 2 132 ? 29.034 17.778 -27.778 1 300 225 VAL C CA 1
ATOM 6577 C C . VAL C 2 132 ? 29.637 16.955 -26.64 1 300 225 VAL C C 1
ATOM 6578 O O . VAL C 2 132 ? 29.997 17.498 -25.6 1 300 225 VAL C O 1
ATOM 6582 N N . LYS C 2 133 ? 29.652 15.63 -26.816 1 300 226 LYS C N 1
ATOM 6583 C CA . LYS C 2 133 ? 30.185 14.644 -25.88 1 300 226 LYS C CA 1
ATOM 6584 C C . LYS C 2 133 ? 31.255 13.779 -26.558 1 300 226 LYS C C 1
ATOM 6585 O O . LYS C 2 133 ? 31.518 13.935 -27.744 1 300 226 LYS C O 1
ATOM 6591 N N . ILE C 2 134 ? 31.877 12.876 -25.813 1 300 227 ILE C N 1
ATOM 6592 C CA . ILE C 2 134 ? 32.91 12.002 -26.342 1 300 227 ILE C CA 1
ATOM 6593 C C . ILE C 2 134 ? 32.547 10.539 -26.192 1 300 227 ILE C C 1
ATOM 6594 O O . ILE C 2 134 ? 31.7 10.196 -25.381 1 300 227 ILE C O 1
ATOM 6599 N N . TYR C 2 135 ? 33.188 9.672 -26.973 1 300 228 TYR C N 1
ATOM 6600 C CA . TYR C 2 135 ? 32.953 8.239 -26.898 1 300 228 TYR C CA 1
ATOM 6601 C C . TYR C 2 135 ? 34.273 7.523 -26.726 1 300 228 TYR C C 1
ATOM 6602 O O . TYR C 2 135 ? 35.169 7.689 -27.55 1 300 228 TYR C O 1
ATOM 6611 N N . CYS C 2 136 ? 34.383 6.701 -25.683 1 300 229 CYS C N 1
ATOM 6612 C CA . CYS C 2 136 ? 35.586 5.914 -25.477 1 300 229 CYS C CA 1
ATOM 6613 C C . CYS C 2 136 ? 35.326 4.538 -26.026 1 300 229 CYS C C 1
ATOM 6614 O O . CYS C 2 136 ? 34.412 3.858 -25.572 1 300 229 CYS C O 1
ATOM 6617 N N . PRO C 2 137 ? 36.129 4.105 -27.001 1 300 230 PRO C N 1
ATOM 6618 C CA . PRO C 2 137 ? 35.903 2.779 -27.588 1 300 230 PRO C CA 1
ATOM 6619 C C . PRO C 2 137 ? 36.211 1.607 -26.659 1 300 230 PRO C C 1
ATOM 6620 O O . PRO C 2 137 ? 35.576 0.563 -26.795 1 300 230 PRO C O 1
ATOM 6624 N N . LYS C 2 138 ? 37.171 1.757 -25.723 1 300 231 LYS C N 1
ATOM 6625 C CA . LYS C 2 138 ? 37.526 0.663 -24.808 1 300 231 LYS C CA 1
ATOM 6626 C C . LYS C 2 138 ? 36.355 0.299 -23.892 1 300 231 LYS C C 1
ATOM 6627 O O . LYS C 2 138 ? 35.896 -0.839 -23.94 1 300 231 LYS C O 1
ATOM 6633 N N . CYS C 2 139 ? 35.827 1.261 -23.112 1 300 232 CYS C N 1
ATOM 6634 C CA . CYS C 2 139 ? 34.668 0.993 -22.251 1 300 232 CYS C CA 1
ATOM 6635 C C . CYS C 2 139 ? 33.351 0.908 -23.032 1 300 232 CYS C C 1
ATOM 6636 O O . CYS C 2 139 ? 32.385 0.324 -22.534 1 300 232 CYS C O 1
ATOM 6639 N N . GLU C 2 140 ? 33.307 1.535 -24.224 1 300 233 GLU C N 1
ATOM 6640 C CA . GLU C 2 140 ? 32.155 1.606 -25.116 1 300 233 GLU C CA 1
ATOM 6641 C C . GLU C 2 140 ? 31.048 2.543 -24.619 1 300 233 GLU C C 1
ATOM 6642 O O . GLU C 2 140 ? 29.949 2.512 -25.168 1 300 233 GLU C O 1
ATOM 6648 N N . ASP C 2 141 ? 31.327 3.395 -23.615 1 300 234 ASP C N 1
ATOM 6649 C CA . ASP C 2 141 ? 30.321 4.339 -23.118 1 300 234 ASP C CA 1
ATOM 6650 C C . ASP C 2 141 ? 30.642 5.796 -23.552 1 300 234 ASP C C 1
ATOM 6651 O O . ASP C 2 141 ? 31.652 6.032 -24.222 1 300 234 ASP C O 1
ATOM 6656 N N . ILE C 2 142 ? 29.767 6.761 -23.213 1 300 235 ILE C N 1
ATOM 6657 C CA . ILE C 2 142 ? 29.956 8.159 -23.596 1 300 235 ILE C CA 1
ATOM 6658 C C . ILE C 2 142 ? 30.135 9.109 -22.397 1 300 235 ILE C C 1
ATOM 6659 O O . ILE C 2 142 ? 29.507 8.936 -21.352 1 300 235 ILE C O 1
ATOM 6664 N N . TYR C 2 143 ? 31.005 10.115 -22.558 1 300 236 TYR C N 1
ATOM 6665 C CA . TYR C 2 143 ? 31.3 11.061 -21.485 1 300 236 TYR C CA 1
ATOM 6666 C C . TYR C 2 143 ? 31.214 12.531 -21.946 1 300 236 TYR C C 1
ATOM 6667 O O . TYR C 2 143 ? 31.035 12.806 -23.124 1 300 236 TYR C O 1
ATOM 6676 N N . TYR C 2 144 ? 31.343 13.469 -20.997 1 300 237 TYR C N 1
ATOM 6677 C CA . TYR C 2 144 ? 31.359 14.915 -21.214 1 300 237 TYR C CA 1
ATOM 6678 C C . TYR C 2 144 ? 32.814 15.36 -21.462 1 300 237 TYR C C 1
ATOM 6679 O O . TYR C 2 144 ? 33.741 14.732 -20.953 1 300 237 TYR C O 1
ATOM 6688 N N . PRO C 2 145 ? 33.044 16.479 -22.174 1 300 238 PRO C N 1
ATOM 6689 C CA . PRO C 2 145 ? 34.429 16.932 -22.413 1 300 238 PRO C CA 1
ATOM 6690 C C . PRO C 2 145 ? 35.196 17.339 -21.151 1 300 238 PRO C C 1
ATOM 6691 O O . PRO C 2 145 ? 34.62 17.389 -20.067 1 300 238 PRO C O 1
ATOM 6695 N N . ARG C 2 146 ? 36.502 17.618 -21.287 1 300 239 ARG C N 1
ATOM 6696 C CA . ARG C 2 146 ? 37.324 17.981 -20.137 1 300 239 ARG C CA 1
ATOM 6697 C C . ARG C 2 146 ? 37.472 19.493 -19.933 1 300 239 ARG C C 1
ATOM 6698 O O . ARG C 2 146 ? 37.776 19.927 -18.822 1 300 239 ARG C O 1
ATOM 6706 N N . SER C 2 147 ? 37.269 20.3 -20.987 1 300 240 SER C N 1
ATOM 6707 C CA . SER C 2 147 ? 37.371 21.76 -20.855 1 300 240 SER C CA 1
ATOM 6708 C C . SER C 2 147 ? 36.026 22.448 -21.126 1 300 240 SER C C 1
ATOM 6709 O O . SER C 2 147 ? 35.195 21.913 -21.864 1 300 240 SER C O 1
ATOM 6712 N N . LYS C 2 148 ? 35.806 23.619 -20.499 1 300 241 LYS C N 1
ATOM 6713 C CA . LYS C 2 148 ? 34.584 24.416 -20.643 1 300 241 LYS C CA 1
ATOM 6714 C C . LYS C 2 148 ? 34.378 24.813 -22.105 1 300 241 LYS C C 1
ATOM 6715 O O . LYS C 2 148 ? 33.268 24.719 -22.628 1 300 241 LYS C O 1
ATOM 6721 N N . TYR C 2 149 ? 35.468 25.231 -22.757 1 300 242 TYR C N 1
ATOM 6722 C CA . TYR C 2 149 ? 35.534 25.667 -24.151 1 300 242 TYR C CA 1
ATOM 6723 C C . TYR C 2 149 ? 35.123 24.581 -25.161 1 300 242 TYR C C 1
ATOM 6724 O O . TYR C 2 149 ? 34.753 24.892 -26.291 1 300 242 TYR C O 1
ATOM 6733 N N . GLN C 2 150 ? 35.166 23.321 -24.737 1 300 243 GLN C N 1
ATOM 6734 C CA . GLN C 2 150 ? 34.787 22.17 -25.532 1 300 243 GLN C CA 1
ATOM 6735 C C . GLN C 2 150 ? 33.352 21.732 -25.141 1 300 243 GLN C C 1
ATOM 6736 O O . GLN C 2 150 ? 32.538 21.452 -26.017 1 300 243 GLN C O 1
ATOM 6742 N N . GLY C 2 151 ? 33.05 21.729 -23.837 1 300 244 GLY C N 1
ATOM 6743 C CA . GLY C 2 151 ? 31.763 21.309 -23.28 1 300 244 GLY C CA 1
ATOM 6744 C C . GLY C 2 151 ? 30.546 22.177 -23.537 1 300 244 GLY C C 1
ATOM 6745 O O . GLY C 2 151 ? 29.466 21.888 -23.021 1 300 244 GLY C O 1
ATOM 6746 N N . ASN C 2 152 ? 30.695 23.237 -24.338 1 300 245 ASN C N 1
ATOM 6747 C CA . ASN C 2 152 ? 29.591 24.136 -24.664 1 300 245 ASN C CA 1
ATOM 6748 C C . ASN C 2 152 ? 29.12 23.981 -26.111 1 300 245 ASN C C 1
ATOM 6749 O O . ASN C 2 152 ? 27.92 24.074 -26.378 1 300 245 ASN C O 1
ATOM 6754 N N . ILE C 2 153 ? 30.075 23.766 -27.042 1 300 246 ILE C N 1
ATOM 6755 C CA . ILE C 2 153 ? 29.851 23.621 -28.488 1 300 246 ILE C CA 1
ATOM 6756 C C . ILE C 2 153 ? 28.724 22.65 -28.799 1 300 246 ILE C C 1
ATOM 6757 O O . ILE C 2 153 ? 28.585 21.642 -28.109 1 300 246 ILE C O 1
ATOM 6762 N N . ASP C 2 154 ? 27.901 22.959 -29.814 1 300 247 ASP C N 1
ATOM 6763 C CA . ASP C 2 154 ? 26.817 22.066 -30.194 1 300 247 ASP C CA 1
ATOM 6764 C C . ASP C 2 154 ? 27.396 20.775 -30.771 1 300 247 ASP C C 1
ATOM 6765 O O . ASP C 2 154 ? 28.408 20.787 -31.468 1 300 247 ASP C O 1
ATOM 6770 N N . GLY C 2 155 ? 26.791 19.665 -30.393 1 300 248 GLY C N 1
ATOM 6771 C CA . GLY C 2 155 ? 27.258 18.345 -30.775 1 300 248 GLY C CA 1
ATOM 6772 C C . GLY C 2 155 ? 26.844 17.894 -32.155 1 300 248 GLY C C 1
ATOM 6773 O O . GLY C 2 155 ? 27.56 17.111 -32.784 1 300 248 GLY C O 1
ATO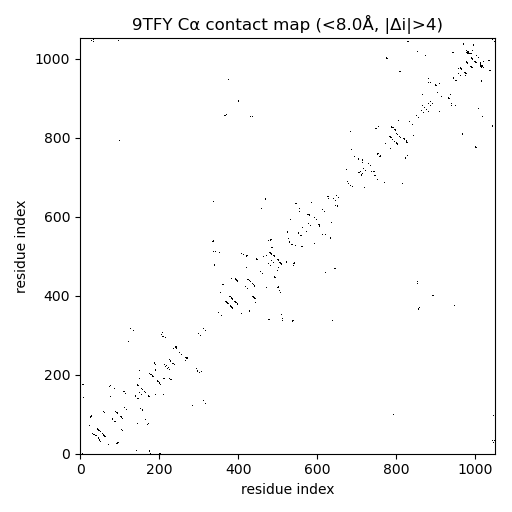M 6774 N N . ALA C 2 156 ? 25.68 18.363 -32.633 1 300 249 ALA C N 1
ATOM 6775 C CA . ALA C 2 156 ? 25.181 18.032 -33.975 1 300 249 ALA C CA 1
ATOM 6776 C C . ALA C 2 156 ? 26.206 18.295 -35.083 1 300 249 ALA C C 1
ATOM 6777 O O . ALA C 2 156 ? 26.076 17.754 -36.175 1 300 249 ALA C O 1
ATOM 6779 N N . TYR C 2 157 ? 27.233 19.105 -34.795 1 300 250 TYR C N 1
ATOM 6780 C CA . TYR C 2 157 ? 28.328 19.398 -35.708 1 300 250 TYR C CA 1
ATOM 6781 C C . TYR C 2 157 ? 29.252 18.183 -35.933 1 300 250 TYR C C 1
ATOM 6782 O O . TYR C 2 157 ? 30.29 18.325 -36.57 1 300 250 TYR C O 1
ATOM 6791 N N . PHE C 2 158 ? 28.874 17 -35.405 1 300 251 PHE C N 1
ATOM 6792 C CA . PHE C 2 158 ? 29.592 15.734 -35.471 1 300 251 PHE C CA 1
ATOM 6793 C C . PHE C 2 158 ? 28.58 14.603 -35.698 1 300 251 PHE C C 1
ATOM 6794 O O . PHE C 2 158 ? 28.796 13.737 -36.542 1 300 251 PHE C O 1
ATOM 6802 N N . GLY C 2 159 ? 27.496 14.613 -34.926 1 300 252 GLY C N 1
ATOM 6803 C CA . GLY C 2 159 ? 26.422 13.633 -35.037 1 300 252 GLY C CA 1
ATOM 6804 C C . GLY C 2 159 ? 26.705 12.252 -34.484 1 300 252 GLY C C 1
ATOM 6805 O O . GLY C 2 159 ? 27.86 11.832 -34.398 1 300 252 GLY C O 1
ATOM 6806 N N . THR C 2 160 ? 25.627 11.518 -34.145 1 300 253 THR C N 1
ATOM 6807 C CA . THR C 2 160 ? 25.655 10.144 -33.628 1 300 253 THR C CA 1
ATOM 6808 C C . THR C 2 160 ? 26.001 9.125 -34.728 1 300 253 THR C C 1
ATOM 6809 O O . THR C 2 160 ? 25.582 7.966 -34.666 1 300 253 THR C O 1
ATOM 6813 N N . THR C 2 161 ? 26.71 9.567 -35.755 1 300 254 THR C N 1
ATOM 6814 C CA . THR C 2 161 ? 27.018 8.746 -36.889 1 300 254 THR C CA 1
ATOM 6815 C C . THR C 2 161 ? 28.538 8.583 -37.055 1 300 254 THR C C 1
ATOM 6816 O O . THR C 2 161 ? 28.991 7.467 -37.285 1 300 254 THR C O 1
ATOM 6820 N N . PHE C 2 162 ? 29.329 9.662 -36.856 1 300 255 PHE C N 1
ATOM 6821 C CA . PHE C 2 162 ? 30.788 9.643 -37.076 1 300 255 PHE C CA 1
ATOM 6822 C C . PHE C 2 162 ? 31.634 8.722 -36.147 1 300 255 PHE C C 1
ATOM 6823 O O . PHE C 2 162 ? 32.387 7.914 -36.701 1 300 255 PHE C O 1
ATOM 6831 N N . PRO C 2 163 ? 31.661 8.867 -34.802 1 300 256 PRO C N 1
ATOM 6832 C CA . PRO C 2 163 ? 32.513 7.973 -33.997 1 300 256 PRO C CA 1
ATOM 6833 C C . PRO C 2 163 ? 32.177 6.507 -34.232 1 300 256 PRO C C 1
ATOM 6834 O O . PRO C 2 163 ? 33.069 5.671 -34.292 1 300 256 PRO C O 1
ATOM 6838 N N . HIS C 2 164 ? 30.896 6.219 -34.455 1 300 257 HIS C N 1
ATOM 6839 C CA . HIS C 2 164 ? 30.434 4.883 -34.761 1 300 257 HIS C CA 1
ATOM 6840 C C . HIS C 2 164 ? 30.88 4.452 -36.174 1 300 257 HIS C C 1
ATOM 6841 O O . HIS C 2 164 ? 31.155 3.278 -36.39 1 300 257 HIS C O 1
ATOM 6848 N N . LEU C 2 165 ? 31.005 5.391 -37.113 1 300 258 LEU C N 1
ATOM 6849 C CA . LEU C 2 165 ? 31.523 5.095 -38.448 1 300 258 LEU C CA 1
ATOM 6850 C C . LEU C 2 165 ? 33.021 4.798 -38.359 1 300 258 LEU C C 1
ATOM 6851 O O . LEU C 2 165 ? 33.523 3.889 -39.014 1 300 258 LEU C O 1
ATOM 6856 N N . PHE C 2 166 ? 33.73 5.57 -37.554 1 300 259 PHE C N 1
ATOM 6857 C CA . PHE C 2 166 ? 35.145 5.406 -37.321 1 300 259 PHE C CA 1
ATOM 6858 C C . PHE C 2 166 ? 35.477 3.99 -36.819 1 300 259 PHE C C 1
ATOM 6859 O O . PHE C 2 166 ? 36.528 3.451 -37.169 1 300 259 PHE C O 1
ATOM 6867 N N . LEU C 2 167 ? 34.542 3.382 -36.044 1 300 260 LEU C N 1
ATOM 6868 C CA . LEU C 2 167 ? 34.647 2.029 -35.485 1 300 260 LEU C CA 1
ATOM 6869 C C . LEU C 2 167 ? 34.827 0.936 -36.565 1 300 260 LEU C C 1
ATOM 6870 O O . LEU C 2 167 ? 35.8 0.189 -36.483 1 300 260 LEU C O 1
ATOM 6875 N N . MET C 2 168 ? 33.915 0.831 -37.57 1 300 261 MET C N 1
ATOM 6876 C CA . MET C 2 168 ? 34.053 -0.207 -38.621 1 300 261 MET C CA 1
ATOM 6877 C C . MET C 2 168 ? 34.949 0.22 -39.816 1 300 261 MET C C 1
ATOM 6878 O O . MET C 2 168 ? 35.237 -0.592 -40.7 1 300 261 MET C O 1
ATOM 6883 N N . THR C 2 169 ? 35.407 1.469 -39.819 1 300 262 THR C N 1
ATOM 6884 C CA . THR C 2 169 ? 36.316 1.971 -40.838 1 300 262 THR C CA 1
ATOM 6885 C C . THR C 2 169 ? 37.729 1.505 -40.482 1 300 262 THR C C 1
ATOM 6886 O O . THR C 2 169 ? 38.452 1.008 -41.34 1 300 262 THR C O 1
ATOM 6890 N N . TYR C 2 170 ? 38.094 1.615 -39.199 1 300 263 TYR C N 1
ATOM 6891 C CA . TYR C 2 170 ? 39.386 1.215 -38.678 1 300 263 TYR C CA 1
ATOM 6892 C C . TYR C 2 170 ? 39.156 0.145 -37.608 1 300 263 TYR C C 1
ATOM 6893 O O . TYR C 2 170 ? 39.085 0.465 -36.423 1 300 263 TYR C O 1
ATOM 6902 N N . GLY C 2 171 ? 39.004 -1.104 -38.038 1 300 264 GLY C N 1
ATOM 6903 C CA . GLY C 2 171 ? 38.748 -2.226 -37.14 1 300 264 GLY C CA 1
ATOM 6904 C C . GLY C 2 171 ? 39.88 -2.521 -36.179 1 300 264 GLY C C 1
ATOM 6905 O O . GLY C 2 171 ? 39.647 -2.944 -35.046 1 300 264 GLY C O 1
ATOM 6906 N N . HIS C 2 172 ? 41.111 -2.276 -36.626 1 300 265 HIS C N 1
ATOM 6907 C CA . HIS C 2 172 ? 42.331 -2.5 -35.856 1 300 265 HIS C CA 1
ATOM 6908 C C . HIS C 2 172 ? 42.434 -1.611 -34.613 1 300 265 HIS C C 1
ATOM 6909 O O . HIS C 2 172 ? 43 -2.025 -33.6 1 300 265 HIS C O 1
ATOM 6916 N N . LEU C 2 173 ? 41.898 -0.392 -34.69 1 300 266 LEU C N 1
ATOM 6917 C CA . LEU C 2 173 ? 41.961 0.541 -33.574 1 300 266 LEU C CA 1
ATOM 6918 C C . LEU C 2 173 ? 41.056 0.178 -32.415 1 300 266 LEU C C 1
ATOM 6919 O O . LEU C 2 173 ? 41.265 0.692 -31.321 1 300 266 LEU C O 1
ATOM 6924 N N . LYS C 2 174 ? 40.042 -0.678 -32.646 1 300 267 LYS C N 1
ATOM 6925 C CA . LYS C 2 174 ? 39.113 -1.094 -31.603 1 300 267 LYS C CA 1
ATOM 6926 C C . LYS C 2 174 ? 39.865 -1.864 -30.533 1 300 267 LYS C C 1
ATOM 6927 O O . LYS C 2 174 ? 40.389 -2.95 -30.787 1 300 267 LYS C O 1
ATOM 6933 N N . PRO C 2 175 ? 40.007 -1.262 -29.347 1 300 268 PRO C N 1
ATOM 6934 C CA . PRO C 2 175 ? 40.777 -1.924 -28.298 1 300 268 PRO C CA 1
ATOM 6935 C C . PRO C 2 175 ? 39.994 -2.987 -27.553 1 300 268 PRO C C 1
ATOM 6936 O O . PRO C 2 175 ? 38.764 -2.962 -27.509 1 300 268 PRO C O 1
ATOM 6940 N N . ALA C 2 176 ? 40.723 -3.912 -26.954 1 300 269 ALA C N 1
ATOM 6941 C CA . ALA C 2 176 ? 40.12 -4.952 -26.142 1 300 269 ALA C CA 1
ATOM 6942 C C . ALA C 2 176 ? 39.703 -4.343 -24.811 1 300 269 ALA C C 1
ATOM 6943 O O . ALA C 2 176 ? 40.275 -3.35 -24.364 1 300 269 ALA C O 1
ATOM 6945 N N . LYS C 2 177 ? 38.723 -4.958 -24.168 1 300 270 LYS C N 1
ATOM 6946 C CA . LYS C 2 177 ? 38.162 -4.484 -22.913 1 300 270 LYS C CA 1
ATOM 6947 C C . LYS C 2 177 ? 39.177 -4.425 -21.74 1 300 270 LYS C C 1
ATOM 6948 O O . LYS C 2 177 ? 40.311 -4.899 -21.856 1 300 270 LYS C O 1
ATOM 6954 N N . ALA C 2 178 ? 38.77 -3.762 -20.643 1 300 271 ALA C N 1
ATOM 6955 C CA . ALA C 2 178 ? 39.575 -3.558 -19.448 1 300 271 ALA C CA 1
ATOM 6956 C C . ALA C 2 178 ? 40.001 -4.857 -18.798 1 300 271 ALA C C 1
ATOM 6957 O O . ALA C 2 178 ? 39.184 -5.73 -18.499 1 300 271 ALA C O 1
ATOM 6959 N N . THR C 2 179 ? 41.299 -4.971 -18.591 1 300 272 THR C N 1
ATOM 6960 C CA . THR C 2 179 ? 41.917 -6.123 -17.967 1 300 272 THR C CA 1
ATOM 6961 C C . THR C 2 179 ? 41.478 -6.168 -16.493 1 300 272 THR C C 1
ATOM 6962 O O . THR C 2 179 ? 40.972 -7.186 -16.017 1 300 272 THR C O 1
ATOM 6966 N N . GLN C 2 180 ? 41.615 -5.016 -15.808 1 300 273 GLN C N 1
ATOM 6967 C CA . GLN C 2 180 ? 41.297 -4.796 -14.402 1 300 273 GLN C CA 1
ATOM 6968 C C . GLN C 2 180 ? 39.905 -4.172 -14.244 1 300 273 GLN C C 1
ATOM 6969 O O . GLN C 2 180 ? 39.413 -3.501 -15.15 1 300 273 GLN C O 1
ATOM 6975 N N . ASN C 2 181 ? 39.281 -4.371 -13.081 1 300 274 ASN C N 1
ATOM 6976 C CA . ASN C 2 181 ? 37.963 -3.809 -12.789 1 300 274 ASN C CA 1
ATOM 6977 C C . ASN C 2 181 ? 37.973 -3.144 -11.416 1 300 274 ASN C C 1
ATOM 6978 O O . ASN C 2 181 ? 38.859 -3.441 -10.606 1 300 274 ASN C O 1
ATOM 6983 N N . TYR C 2 182 ? 37.005 -2.247 -11.143 1 300 275 TYR C N 1
ATOM 6984 C CA . TYR C 2 182 ? 37 -1.561 -9.858 1 300 275 TYR C CA 1
ATOM 6985 C C . TYR C 2 182 ? 36.622 -2.458 -8.694 1 300 275 TYR C C 1
ATOM 6986 O O . TYR C 2 182 ? 35.558 -3.067 -8.686 1 300 275 TYR C O 1
ATOM 6995 N N . VAL C 2 183 ? 37.495 -2.495 -7.688 1 300 276 VAL C N 1
ATOM 6996 C CA . VAL C 2 183 ? 37.282 -3.287 -6.486 1 300 276 VAL C CA 1
ATOM 6997 C C . VAL C 2 183 ? 36.895 -2.38 -5.32 1 300 276 VAL C C 1
ATOM 6998 O O . VAL C 2 183 ? 37.744 -1.644 -4.817 1 300 276 VAL C O 1
ATOM 7002 N N . GLN C 2 184 ? 35.621 -2.432 -4.882 1 300 277 GLN C N 1
ATOM 7003 C CA . GLN C 2 184 ? 35.144 -1.627 -3.752 1 300 277 GLN C CA 1
ATOM 7004 C C . GLN C 2 184 ? 35.764 -2.151 -2.448 1 300 277 GLN C C 1
ATOM 7005 O O . GLN C 2 184 ? 35.205 -3.051 -1.818 1 300 277 GLN C O 1
ATOM 7011 N N . ARG C 2 185 ? 36.919 -1.601 -2.052 1 300 278 ARG C N 1
ATOM 7012 C CA . ARG C 2 185 ? 37.597 -2.068 -0.855 1 300 278 ARG C CA 1
ATOM 7013 C C . ARG C 2 185 ? 37.637 -1.072 0.26 1 300 278 ARG C C 1
ATOM 7014 O O . ARG C 2 185 ? 38.144 0.035 0.102 1 300 278 ARG C O 1
ATOM 7022 N N . VAL C 2 186 ? 37.136 -1.486 1.403 1 300 279 VAL C N 1
ATOM 7023 C CA . VAL C 2 186 ? 37.149 -0.648 2.583 1 300 279 VAL C CA 1
ATOM 7024 C C . VAL C 2 186 ? 38.122 -1.323 3.481 1 300 279 VAL C C 1
ATOM 7025 O O . VAL C 2 186 ? 37.787 -2.365 4.03 1 300 279 VAL C O 1
ATOM 7029 N N . PHE C 2 187 ? 39.343 -0.777 3.588 1 300 280 PHE C N 1
ATOM 7030 C CA . PHE C 2 187 ? 40.434 -1.331 4.404 1 300 280 PHE C CA 1
ATOM 7031 C C . PHE C 2 187 ? 41.009 -2.648 3.881 1 300 280 PHE C C 1
ATOM 7032 O O . PHE C 2 187 ? 41.636 -3.386 4.642 1 300 280 PHE C O 1
ATOM 7040 N N . GLY C 2 188 ? 40.8 -2.929 2.601 1 300 281 GLY C N 1
ATOM 7041 C CA . GLY C 2 188 ? 41.232 -4.175 1.976 1 300 281 GLY C CA 1
ATOM 7042 C C . GLY C 2 188 ? 40.16 -5.254 1.964 1 300 281 GLY C C 1
ATOM 7043 O O . GLY C 2 188 ? 40.438 -6.412 1.643 1 300 281 GLY C O 1
ATOM 7044 N N . PHE C 2 189 ? 38.916 -4.882 2.288 1 300 282 PHE C N 1
ATOM 7045 C CA . PHE C 2 189 ? 37.827 -5.831 2.36 1 300 282 PHE C CA 1
ATOM 7046 C C . PHE C 2 189 ? 36.769 -5.479 1.381 1 300 282 PHE C C 1
ATOM 7047 O O . PHE C 2 189 ? 36.252 -4.36 1.362 1 300 282 PHE C O 1
ATOM 7055 N N . LYS C 2 190 ? 36.452 -6.448 0.55 1 300 283 LYS C N 1
ATOM 7056 C CA . LYS C 2 190 ? 35.463 -6.292 -0.485 1 300 283 LYS C CA 1
ATOM 7057 C C . LYS C 2 190 ? 34.093 -5.992 0.099 1 300 283 LYS C C 1
ATOM 7058 O O . LYS C 2 190 ? 33.736 -6.543 1.137 1 300 283 LYS C O 1
ATOM 7064 N N . LEU C 2 191 ? 33.37 -5.05 -0.52 1 300 284 LEU C N 1
ATOM 7065 C CA . LEU C 2 191 ? 32.028 -4.645 -0.095 1 300 284 LEU C CA 1
ATOM 7066 C C . LEU C 2 191 ? 31.076 -5.82 -0.271 1 300 284 LEU C C 1
ATOM 7067 O O . LEU C 2 191 ? 31.21 -6.586 -1.236 1 300 284 LEU C O 1
ATOM 7072 N N . HIS C 2 192 ? 30.113 -5.96 0.65 1 300 285 HIS C N 1
ATOM 7073 C CA . HIS C 2 192 ? 29.154 -7.037 0.531 1 300 285 HIS C CA 1
ATOM 7074 C C . HIS C 2 192 ? 28.086 -6.758 -0.497 1 300 285 HIS C C 1
ATOM 7075 O O . HIS C 2 192 ? 27.184 -5.947 -0.275 1 300 285 HIS C O 1
ATOM 7082 N N . LYS C 2 193 ? 28.196 -7.448 -1.627 1 300 286 LYS C N 1
ATOM 7083 C CA . LYS C 2 193 ? 27.217 -7.415 -2.697 1 300 286 LYS C CA 1
ATOM 7084 C C . LYS C 2 193 ? 26.617 -8.824 -2.615 1 300 286 LYS C C 1
ATOM 7085 O O . LYS C 2 193 ? 27.27 -9.787 -3.023 1 300 286 LYS C O 1
ATOM 7091 N N . PRO C 2 194 ? 25.452 -8.974 -1.942 1 300 287 PRO C N 1
ATOM 7092 C CA . PRO C 2 194 ? 24.896 -10.319 -1.72 1 300 287 PRO C CA 1
ATOM 7093 C C . PRO C 2 194 ? 24.692 -11.168 -2.981 1 300 287 PRO C C 1
ATOM 7094 O O . PRO C 2 194 ? 24.318 -10.611 -4.04 1 300 287 PRO C O 1
ATOM 7099 N N . GLU D 2 4 ? 39.675 38.952 10.192 1 300 97 GLU D N 1
ATOM 7100 C CA . GLU D 2 4 ? 40.292 37.953 11.063 1 300 97 GLU D CA 1
ATOM 7101 C C . GLU D 2 4 ? 41.256 37.083 10.263 1 300 97 GLU D C 1
ATOM 7102 O O . GLU D 2 4 ? 40.942 36.701 9.134 1 300 97 GLU D O 1
ATOM 7108 N N . ASP D 2 5 ? 42.435 36.783 10.843 1 300 98 ASP D N 1
ATOM 7109 C CA . ASP D 2 5 ? 43.454 35.951 10.199 1 300 98 ASP D CA 1
ATOM 7110 C C . ASP D 2 5 ? 42.988 34.484 10.116 1 300 98 ASP D C 1
ATOM 7111 O O . ASP D 2 5 ? 42.817 33.81 11.137 1 300 98 ASP D O 1
ATOM 7116 N N . THR D 2 6 ? 42.766 34.003 8.882 1 300 99 THR D N 1
ATOM 7117 C CA . THR D 2 6 ? 42.296 32.644 8.618 1 300 99 THR D CA 1
ATOM 7118 C C . THR D 2 6 ? 43.379 31.606 8.881 1 300 99 THR D C 1
ATOM 7119 O O . THR D 2 6 ? 44.411 31.585 8.195 1 300 99 THR D O 1
ATOM 7123 N N . SER D 2 7 ? 43.133 30.726 9.873 1 300 100 SER D N 1
ATOM 7124 C CA . SER D 2 7 ? 44.072 29.668 10.241 1 300 100 SER D CA 1
ATOM 7125 C C . SER D 2 7 ? 44.411 28.78 9.047 1 300 100 SER D C 1
ATOM 7126 O O . SER D 2 7 ? 43.574 28.604 8.169 1 300 100 SER D O 1
ATOM 7129 N N . TRP D 2 8 ? 45.646 28.265 8.981 1 300 101 TRP D N 1
ATOM 7130 C CA . TRP D 2 8 ? 46.176 27.417 7.904 1 300 101 TRP D CA 1
ATOM 7131 C C . TRP D 2 8 ? 45.139 26.445 7.315 1 300 101 TRP D C 1
ATOM 7132 O O . TRP D 2 8 ? 44.995 26.334 6.104 1 300 101 TRP D O 1
ATOM 7143 N N . ILE D 2 9 ? 44.375 25.81 8.196 1 300 102 ILE D N 1
ATOM 7144 C CA . ILE D 2 9 ? 43.324 24.855 7.861 1 300 102 ILE D CA 1
ATOM 7145 C C . ILE D 2 9 ? 42.249 25.52 6.959 1 300 102 ILE D C 1
ATOM 7146 O O . ILE D 2 9 ? 42.032 25.085 5.826 1 300 102 ILE D O 1
ATOM 7151 N N . SER D 2 10 ? 41.618 26.605 7.466 1 300 103 SER D N 1
ATOM 7152 C CA . SER D 2 10 ? 40.542 27.353 6.818 1 300 103 SER D CA 1
ATOM 7153 C C . SER D 2 10 ? 40.984 28.019 5.531 1 300 103 SER D C 1
ATOM 7154 O O . SER D 2 10 ? 40.207 28.106 4.584 1 300 103 SER D O 1
ATOM 7157 N N . TRP D 2 11 ? 42.218 28.509 5.504 1 300 104 TRP D N 1
ATOM 7158 C CA . TRP D 2 11 ? 42.744 29.185 4.334 1 300 104 TRP D CA 1
ATOM 7159 C C . TRP D 2 11 ? 43.019 28.193 3.218 1 300 104 TRP D C 1
ATOM 7160 O O . TRP D 2 11 ? 42.719 28.474 2.059 1 300 104 TRP D O 1
ATOM 7171 N N . PHE D 2 12 ? 43.673 27.08 3.563 1 300 105 PHE D N 1
ATOM 7172 C CA . PHE D 2 12 ? 44.102 26.077 2.599 1 300 105 PHE D CA 1
ATOM 7173 C C . PHE D 2 12 ? 42.988 25.587 1.691 1 300 105 PHE D C 1
ATOM 7174 O O . PHE D 2 12 ? 43.179 25.469 0.48 1 300 105 PHE D O 1
ATOM 7182 N N . CYS D 2 13 ? 41.828 25.309 2.286 1 300 106 CYS D N 1
ATOM 7183 C CA . CYS D 2 13 ? 40.644 24.8 1.604 1 300 106 CYS D CA 1
ATOM 7184 C C . CYS D 2 13 ? 40.167 25.712 0.454 1 300 106 CYS D C 1
ATOM 7185 O O . CYS D 2 13 ? 39.552 25.23 -0.491 1 300 106 CYS D O 1
ATOM 7188 N N . ASN D 2 14 ? 40.474 27.013 0.514 1 300 107 ASN D N 1
ATOM 7189 C CA . ASN D 2 14 ? 40.023 27.954 -0.506 1 300 107 ASN D CA 1
ATOM 7190 C C . ASN D 2 14 ? 40.935 28.068 -1.729 1 300 107 ASN D C 1
ATOM 7191 O O . ASN D 2 14 ? 40.564 28.744 -2.686 1 300 107 ASN D O 1
ATOM 7196 N N . LEU D 2 15 ? 42.096 27.407 -1.724 1 300 108 LEU D N 1
ATOM 7197 C CA . LEU D 2 15 ? 43 27.453 -2.872 1 300 108 LEU D CA 1
ATOM 7198 C C . LEU D 2 15 ? 42.398 26.737 -4.075 1 300 108 LEU D C 1
ATOM 7199 O O . LEU D 2 15 ? 41.65 25.783 -3.884 1 300 108 LEU D O 1
ATOM 7204 N N . ARG D 2 16 ? 42.698 27.203 -5.308 1 300 109 ARG D N 1
ATOM 7205 C CA . ARG D 2 16 ? 42.167 26.61 -6.547 1 300 109 ARG D CA 1
ATOM 7206 C C . ARG D 2 16 ? 42.548 25.117 -6.662 1 300 109 ARG D C 1
ATOM 7207 O O . ARG D 2 16 ? 43.73 24.772 -6.6 1 300 109 ARG D O 1
ATOM 7215 N N . GLY D 2 17 ? 41.531 24.257 -6.761 1 300 110 GLY D N 1
ATOM 7216 C CA . GLY D 2 17 ? 41.667 22.805 -6.851 1 300 110 GLY D CA 1
ATOM 7217 C C . GLY D 2 17 ? 41.722 22.059 -5.528 1 300 110 GLY D C 1
ATOM 7218 O O . GLY D 2 17 ? 41.338 20.892 -5.455 1 300 110 GLY D O 1
ATOM 7219 N N . ASN D 2 18 ? 42.205 22.72 -4.468 1 300 111 ASN D N 1
ATOM 7220 C CA . ASN D 2 18 ? 42.347 22.117 -3.143 1 300 111 ASN D CA 1
ATOM 7221 C C . ASN D 2 18 ? 41.107 22.361 -2.266 1 300 111 ASN D C 1
ATOM 7222 O O . ASN D 2 18 ? 41.248 22.562 -1.057 1 300 111 ASN D O 1
ATOM 7227 N N . GLU D 2 19 ? 39.904 22.367 -2.858 1 300 112 GLU D N 1
ATOM 7228 C CA . GLU D 2 19 ? 38.69 22.612 -2.07 1 300 112 GLU D CA 1
ATOM 7229 C C . GLU D 2 19 ? 38.021 21.365 -1.518 1 300 112 GLU D C 1
ATOM 7230 O O . GLU D 2 19 ? 37.124 21.475 -0.686 1 300 112 GLU D O 1
ATOM 7236 N N . PHE D 2 20 ? 38.447 20.19 -1.957 1 300 113 PHE D N 1
ATOM 7237 C CA . PHE D 2 20 ? 37.852 18.932 -1.512 1 300 113 PHE D CA 1
ATOM 7238 C C . PHE D 2 20 ? 38.21 18.541 -0.082 1 300 113 PHE D C 1
ATOM 7239 O O . PHE D 2 20 ? 37.869 17.446 0.349 1 300 113 PHE D O 1
ATOM 7247 N N . PHE D 2 21 ? 38.877 19.431 0.655 1 300 114 PHE D N 1
ATOM 7248 C CA . PHE D 2 21 ? 39.351 19.183 1.999 1 300 114 PHE D CA 1
ATOM 7249 C C . PHE D 2 21 ? 38.492 19.87 3.009 1 300 114 PHE D C 1
ATOM 7250 O O . PHE D 2 21 ? 38.35 21.092 2.977 1 300 114 PHE D O 1
ATOM 7258 N N . CYS D 2 22 ? 37.938 19.09 3.93 1 300 115 CYS D N 1
ATOM 7259 C CA . CYS D 2 22 ? 37.144 19.647 5.009 1 300 115 CYS D CA 1
ATOM 7260 C C . CYS D 2 22 ? 38.075 20.228 6.084 1 300 115 CYS D C 1
ATOM 7261 O O . CYS D 2 22 ? 39.258 19.866 6.162 1 300 115 CYS D O 1
ATOM 7264 N N . GLU D 2 23 ? 37.533 21.118 6.92 1 300 116 GLU D N 1
ATOM 7265 C CA . GLU D 2 23 ? 38.308 21.696 7.999 1 300 116 GLU D CA 1
ATOM 7266 C C . GLU D 2 23 ? 38.43 20.664 9.088 1 300 116 GLU D C 1
ATOM 7267 O O . GLU D 2 23 ? 37.471 20.437 9.825 1 300 116 GLU D O 1
ATOM 7273 N N . VAL D 2 24 ? 39.601 20.012 9.181 1 300 117 VAL D N 1
ATOM 7274 C CA . VAL D 2 24 ? 39.867 19.025 10.223 1 300 117 VAL D CA 1
ATOM 7275 C C . VAL D 2 24 ? 39.939 19.786 11.534 1 300 117 VAL D C 1
ATOM 7276 O O . VAL D 2 24 ? 40.7 20.745 11.633 1 300 117 VAL D O 1
ATOM 7280 N N . ASP D 2 25 ? 39.079 19.443 12.491 1 300 118 ASP D N 1
ATOM 7281 C CA . ASP D 2 25 ? 39.018 20.159 13.754 1 300 118 ASP D CA 1
ATOM 7282 C C . ASP D 2 25 ? 40.326 20.223 14.493 1 300 118 ASP D C 1
ATOM 7283 O O . ASP D 2 25 ? 41.07 19.244 14.533 1 300 118 ASP D O 1
ATOM 7288 N N . ASP D 2 26 ? 40.612 21.395 15.064 1 300 119 ASP D N 1
ATOM 7289 C CA . ASP D 2 26 ? 41.794 21.666 15.887 1 300 119 ASP D CA 1
ATOM 7290 C C . ASP D 2 26 ? 41.878 20.636 17.029 1 300 119 ASP D C 1
ATOM 7291 O O . ASP D 2 26 ? 42.945 20.083 17.271 1 300 119 ASP D O 1
ATOM 7296 N N . ASP D 2 27 ? 40.701 20.275 17.592 1 300 120 ASP D N 1
ATOM 7297 C CA . ASP D 2 27 ? 40.436 19.267 18.628 1 300 120 ASP D CA 1
ATOM 7298 C C . ASP D 2 27 ? 40.947 17.862 18.233 1 300 120 ASP D C 1
ATOM 7299 O O . ASP D 2 27 ? 41.178 17.022 19.103 1 300 120 ASP D O 1
ATOM 7304 N N . TYR D 2 28 ? 41.072 17.605 16.922 1 300 121 TYR D N 1
ATOM 7305 C CA . TYR D 2 28 ? 41.549 16.355 16.349 1 300 121 TYR D CA 1
ATOM 7306 C C . TYR D 2 28 ? 43.076 16.366 16.154 1 300 121 TYR D C 1
ATOM 7307 O O . TYR D 2 28 ? 43.706 15.313 16.22 1 300 121 TYR D O 1
ATOM 7316 N N . ILE D 2 29 ? 43.668 17.546 15.911 1 300 122 ILE D N 1
ATOM 7317 C CA . ILE D 2 29 ? 45.115 17.718 15.736 1 300 122 ILE D CA 1
ATOM 7318 C C . ILE D 2 29 ? 45.837 17.75 17.084 1 300 122 ILE D C 1
ATOM 7319 O O . ILE D 2 29 ? 46.906 17.155 17.246 1 300 122 ILE D O 1
ATOM 7324 N N . GLN D 2 30 ? 45.218 18.417 18.064 1 300 123 GLN D N 1
ATOM 7325 C CA . GLN D 2 30 ? 45.697 18.489 19.455 1 300 123 GLN D CA 1
ATOM 7326 C C . GLN D 2 30 ? 45.552 17.13 20.19 1 300 123 GLN D C 1
ATOM 7327 O O . GLN D 2 30 ? 46.093 16.966 21.284 1 300 123 GLN D O 1
ATOM 7333 N N . ASP D 2 31 ? 44.789 16.184 19.597 1 300 124 ASP D N 1
ATOM 7334 C CA . ASP D 2 31 ? 44.597 14.82 20.057 1 300 124 ASP D CA 1
ATOM 7335 C C . ASP D 2 31 ? 45.803 14.099 19.477 1 300 124 ASP D C 1
ATOM 7336 O O . ASP D 2 31 ? 45.775 13.618 18.339 1 300 124 ASP D O 1
ATOM 7341 N N . ASP D 2 32 ? 46.895 14.112 20.247 1 300 125 ASP D N 1
ATOM 7342 C CA . ASP D 2 32 ? 48.177 13.533 19.871 1 300 125 ASP D CA 1
ATOM 7343 C C . ASP D 2 32 ? 48.133 12.01 19.61 1 300 125 ASP D C 1
ATOM 7344 O O . ASP D 2 32 ? 49.091 11.467 19.065 1 300 125 ASP D O 1
ATOM 7349 N N . PHE D 2 33 ? 47.017 11.34 19.943 1 300 126 PHE D N 1
ATOM 7350 C CA . PHE D 2 33 ? 46.847 9.906 19.714 1 300 126 PHE D CA 1
ATOM 7351 C C . PHE D 2 33 ? 46.696 9.55 18.218 1 300 126 PHE D C 1
ATOM 7352 O O . PHE D 2 33 ? 47.232 8.53 17.786 1 300 126 PHE D O 1
ATOM 7360 N N . ASN D 2 34 ? 45.965 10.358 17.439 1 300 127 ASN D N 1
ATOM 7361 C CA . ASN D 2 34 ? 45.783 10.072 16.01 1 300 127 ASN D CA 1
ATOM 7362 C C . ASN D 2 34 ? 47.072 10.23 15.2 1 300 127 ASN D C 1
ATOM 7363 O O . ASN D 2 34 ? 47.178 9.664 14.121 1 300 127 ASN D O 1
ATOM 7368 N N . LEU D 2 35 ? 48.049 10.979 15.727 1 300 128 LEU D N 1
ATOM 7369 C CA . LEU D 2 35 ? 49.318 11.302 15.083 1 300 128 LEU D CA 1
ATOM 7370 C C . LEU D 2 35 ? 50.324 10.142 15.027 1 300 128 LEU D C 1
ATOM 7371 O O . LEU D 2 35 ? 51.501 10.386 14.763 1 300 128 LEU D O 1
ATOM 7376 N N . CYS D 2 36 ? 49.881 8.895 15.292 1 300 129 CYS D N 1
ATOM 7377 C CA . CYS D 2 36 ? 50.759 7.716 15.23 1 300 129 CYS D CA 1
ATOM 7378 C C . CYS D 2 36 ? 51.174 7.492 13.781 1 300 129 CYS D C 1
ATOM 7379 O O . CYS D 2 36 ? 50.381 7.746 12.875 1 300 129 CYS D O 1
ATOM 7382 N N . GLY D 2 37 ? 52.375 6.959 13.57 1 300 130 GLY D N 1
ATOM 7383 C CA . GLY D 2 37 ? 52.863 6.674 12.224 1 300 130 GLY D CA 1
ATOM 7384 C C . GLY D 2 37 ? 53.343 7.911 11.492 1 300 130 GLY D C 1
ATOM 7385 O O . GLY D 2 37 ? 54.482 7.955 11.024 1 300 130 GLY D O 1
ATOM 7386 N N . LEU D 2 38 ? 52.481 8.945 11.416 1 300 131 LEU D N 1
ATOM 7387 C CA . LEU D 2 38 ? 52.763 10.247 10.821 1 300 131 LEU D CA 1
ATOM 7388 C C . LEU D 2 38 ? 53.999 10.851 11.493 1 300 131 LEU D C 1
ATOM 7389 O O . LEU D 2 38 ? 54.854 11.398 10.794 1 300 131 LEU D O 1
ATOM 7394 N N . SER D 2 39 ? 54.119 10.697 12.842 1 300 132 SER D N 1
ATOM 7395 C CA . SER D 2 39 ? 55.265 11.168 13.636 1 300 132 SER D CA 1
ATOM 7396 C C . SER D 2 39 ? 56.626 10.772 13.036 1 300 132 SER D C 1
ATOM 7397 O O . SER D 2 39 ? 57.628 11.445 13.269 1 300 132 SER D O 1
ATOM 7400 N N . SER D 2 40 ? 56.639 9.724 12.209 1 300 133 SER D N 1
ATOM 7401 C CA . SER D 2 40 ? 57.827 9.2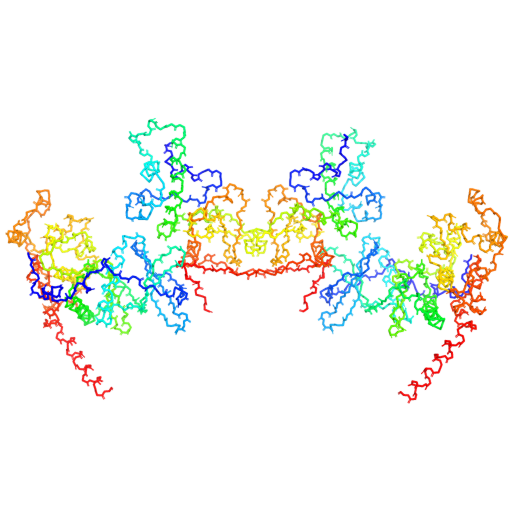34 11.541 1 300 133 SER D CA 1
ATOM 7402 C C . SER D 2 40 ? 57.901 9.6 10.026 1 300 133 SER D C 1
ATOM 7403 O O . SER D 2 40 ? 58.606 10.549 9.683 1 300 133 SER D O 1
ATOM 7406 N N . LEU D 2 41 ? 57.163 8.866 9.143 1 300 134 LEU D N 1
ATOM 7407 C CA . LEU D 2 41 ? 57.147 8.952 7.674 1 300 134 LEU D CA 1
ATOM 7408 C C . LEU D 2 41 ? 57.063 10.355 7.101 1 300 134 LEU D C 1
ATOM 7409 O O . LEU D 2 41 ? 57.512 10.588 5.974 1 300 134 LEU D O 1
ATOM 7414 N N . VAL D 2 42 ? 56.52 11.286 7.874 1 300 135 VAL D N 1
ATOM 7415 C CA . VAL D 2 42 ? 56.45 12.662 7.443 1 300 135 VAL D CA 1
ATOM 7416 C C . VAL D 2 42 ? 57.569 13.487 8.048 1 300 135 VAL D C 1
ATOM 7417 O O . VAL D 2 42 ? 57.638 13.67 9.265 1 300 135 VAL D O 1
ATOM 7421 N N . PRO D 2 43 ? 58.455 14.015 7.194 1 300 136 PRO D N 1
ATOM 7422 C CA . PRO D 2 43 ? 59.531 14.876 7.704 1 300 136 PRO D CA 1
ATOM 7423 C C . PRO D 2 43 ? 59.022 16.223 8.239 1 300 136 PRO D C 1
ATOM 7424 O O . PRO D 2 43 ? 57.858 16.561 8.029 1 300 136 PRO D O 1
ATOM 7428 N N . TYR D 2 44 ? 59.886 16.99 8.936 1 300 137 TYR D N 1
ATOM 7429 C CA . TYR D 2 44 ? 59.54 18.317 9.484 1 300 137 TYR D CA 1
ATOM 7430 C C . TYR D 2 44 ? 58.494 18.318 10.575 1 300 137 TYR D C 1
ATOM 7431 O O . TYR D 2 44 ? 58.092 19.391 10.996 1 300 137 TYR D O 1
ATOM 7440 N N . TYR D 2 45 ? 58.005 17.152 10.964 1 300 138 TYR D N 1
ATOM 7441 C CA . TYR D 2 45 ? 56.906 16.927 11.875 1 300 138 TYR D CA 1
ATOM 7442 C C . TYR D 2 45 ? 56.528 18.049 12.872 1 300 138 TYR D C 1
ATOM 7443 O O . TYR D 2 45 ? 55.349 18.406 12.899 1 300 138 TYR D O 1
ATOM 7452 N N . GLU D 2 46 ? 57.462 18.57 13.701 1 300 139 GLU D N 1
ATOM 7453 C CA . GLU D 2 46 ? 57.084 19.616 14.659 1 300 139 GLU D CA 1
ATOM 7454 C C . GLU D 2 46 ? 56.894 20.963 13.991 1 300 139 GLU D C 1
ATOM 7455 O O . GLU D 2 46 ? 55.917 21.646 14.293 1 300 139 GLU D O 1
ATOM 7461 N N . TYR D 2 47 ? 57.797 21.342 13.076 1 300 140 TYR D N 1
ATOM 7462 C CA . TYR D 2 47 ? 57.654 22.619 12.385 1 300 140 TYR D CA 1
ATOM 7463 C C . TYR D 2 47 ? 56.545 22.616 11.342 1 300 140 TYR D C 1
ATOM 7464 O O . TYR D 2 47 ? 56.009 23.674 11.037 1 300 140 TYR D O 1
ATOM 7473 N N . ALA D 2 48 ? 56.132 21.44 10.869 1 300 141 ALA D N 1
ATOM 7474 C CA . ALA D 2 48 ? 55.009 21.315 9.952 1 300 141 ALA D CA 1
ATOM 7475 C C . ALA D 2 48 ? 53.677 21.378 10.739 1 300 141 ALA D C 1
ATOM 7476 O O . ALA D 2 48 ? 52.7 21.929 10.24 1 300 141 ALA D O 1
ATOM 7478 N N . LEU D 2 49 ? 53.646 20.843 11.971 1 300 142 LEU D N 1
ATOM 7479 C CA . LEU D 2 49 ? 52.447 20.896 12.799 1 300 142 LEU D CA 1
ATOM 7480 C C . LEU D 2 49 ? 52.272 22.261 13.472 1 300 142 LEU D C 1
ATOM 7481 O O . LEU D 2 49 ? 51.142 22.675 13.72 1 300 142 LEU D O 1
ATOM 7486 N N . ASP D 2 50 ? 53.383 22.965 13.748 1 300 143 ASP D N 1
ATOM 7487 C CA . ASP D 2 50 ? 53.362 24.31 14.327 1 300 143 ASP D CA 1
ATOM 7488 C C . ASP D 2 50 ? 52.722 25.273 13.323 1 300 143 ASP D C 1
ATOM 7489 O O . ASP D 2 50 ? 51.927 26.122 13.712 1 300 143 ASP D O 1
ATOM 7494 N N . LEU D 2 51 ? 53.059 25.121 12.031 1 300 144 LEU D N 1
ATOM 7495 C CA . LEU D 2 51 ? 52.518 25.923 10.939 1 300 144 LEU D CA 1
ATOM 7496 C C . LEU D 2 51 ? 51.02 25.677 10.809 1 300 144 LEU D C 1
ATOM 7497 O O . LEU D 2 51 ? 50.265 26.631 10.623 1 300 144 LEU D O 1
ATOM 7502 N N . ILE D 2 52 ? 50.584 24.41 10.94 1 300 145 ILE D N 1
ATOM 7503 C CA . ILE D 2 52 ? 49.171 24.041 10.849 1 300 145 ILE D CA 1
ATOM 7504 C C . ILE D 2 52 ? 48.346 24.719 11.968 1 300 145 ILE D C 1
ATOM 7505 O O . ILE D 2 52 ? 47.324 25.348 11.678 1 300 145 ILE D O 1
ATOM 7510 N N . LEU D 2 53 ? 48.829 24.667 13.223 1 300 146 LEU D N 1
ATOM 7511 C CA . LEU D 2 53 ? 48.14 25.321 14.344 1 300 146 LEU D CA 1
ATOM 7512 C C . LEU D 2 53 ? 48.37 26.837 14.43 1 300 146 LEU D C 1
ATOM 7513 O O . LEU D 2 53 ? 47.8 27.492 15.302 1 300 146 LEU D O 1
ATOM 7518 N N . ASP D 2 54 ? 49.192 27.38 13.506 1 300 147 ASP D N 1
ATOM 7519 C CA . ASP D 2 54 ? 49.606 28.772 13.331 1 300 147 ASP D CA 1
ATOM 7520 C C . ASP D 2 54 ? 50.358 29.337 14.529 1 300 147 ASP D C 1
ATOM 7521 O O . ASP D 2 54 ? 50.396 30.554 14.704 1 300 147 ASP D O 1
ATOM 7526 N N . VAL D 2 55 ? 51.008 28.467 15.317 1 300 148 VAL D N 1
ATOM 7527 C CA . VAL D 2 55 ? 51.792 28.9 16.47 1 300 148 VAL D CA 1
ATOM 7528 C C . VAL D 2 55 ? 53.148 29.441 15.976 1 300 148 VAL D C 1
ATOM 7529 O O . VAL D 2 55 ? 53.74 28.877 15.045 1 300 148 VAL D O 1
ATOM 7533 N N . GLU D 2 56 ? 53.612 30.563 16.566 1 300 149 GLU D N 1
ATOM 7534 C CA . GLU D 2 56 ? 54.879 31.183 16.19 1 300 149 GLU D CA 1
ATOM 7535 C C . GLU D 2 56 ? 56.048 30.311 16.575 1 300 149 GLU D C 1
ATOM 7536 O O . GLU D 2 56 ? 56.353 30.129 17.759 1 300 149 GLU D O 1
ATOM 7542 N N . SER D 2 57 ? 56.678 29.757 15.547 1 300 150 SER D N 1
ATOM 7543 C CA . SER D 2 57 ? 57.788 28.838 15.666 1 300 150 SER D CA 1
ATOM 7544 C C . SER D 2 57 ? 59.015 29.462 16.355 1 300 150 SER D C 1
ATOM 7545 O O . SER D 2 57 ? 59.363 30.613 16.069 1 300 150 SER D O 1
ATOM 7548 N N . SER D 2 58 ? 59.654 28.69 17.281 1 300 151 SER D N 1
ATOM 7549 C CA . SER D 2 58 ? 60.854 29.078 18.051 1 300 151 SER D CA 1
ATOM 7550 C C . SER D 2 58 ? 62.138 29.231 17.184 1 300 151 SER D C 1
ATOM 7551 O O . SER D 2 58 ? 63.123 29.839 17.619 1 300 151 SER D O 1
ATOM 7554 N N . GLN D 2 59 ? 62.098 28.678 15.96 1 300 152 GLN D N 1
ATOM 7555 C CA . GLN D 2 59 ? 63.156 28.733 14.959 1 300 152 GLN D CA 1
ATOM 7556 C C . GLN D 2 59 ? 62.625 28.989 13.529 1 300 152 GLN D C 1
ATOM 7557 O O . GLN D 2 59 ? 63.369 28.81 12.571 1 300 152 GLN D O 1
ATOM 7563 N N . GLY D 2 60 ? 61.362 29.397 13.396 1 300 153 GLY D N 1
ATOM 7564 C CA . GLY D 2 60 ? 60.747 29.717 12.111 1 300 153 GLY D CA 1
ATOM 7565 C C . GLY D 2 60 ? 61.33 30.979 11.501 1 300 153 GLY D C 1
ATOM 7566 O O . GLY D 2 60 ? 61.438 31.098 10.276 1 300 153 GLY D O 1
ATOM 7567 N N . GLU D 2 61 ? 61.729 31.922 12.378 1 300 154 GLU D N 1
ATOM 7568 C CA . GLU D 2 61 ? 62.377 33.204 12.084 1 300 154 GLU D CA 1
ATOM 7569 C C . GLU D 2 61 ? 63.767 32.951 11.434 1 300 154 GLU D C 1
ATOM 7570 O O . GLU D 2 61 ? 64.148 33.606 10.453 1 300 154 GLU D O 1
ATOM 7576 N N . MET D 2 62 ? 64.5 31.97 12.009 1 300 155 MET D N 1
ATOM 7577 C CA . MET D 2 62 ? 65.865 31.551 11.688 1 300 155 MET D CA 1
ATOM 7578 C C . MET D 2 62 ? 66.023 30.798 10.34 1 300 155 MET D C 1
ATOM 7579 O O . MET D 2 62 ? 67.153 30.51 9.932 1 300 155 MET D O 1
ATOM 7584 N N . PHE D 2 63 ? 64.915 30.511 9.637 1 300 156 PHE D N 1
ATOM 7585 C CA . PHE D 2 63 ? 64.982 29.803 8.362 1 300 156 PHE D CA 1
ATOM 7586 C C . PHE D 2 63 ? 65.192 30.721 7.186 1 300 156 PHE D C 1
ATOM 7587 O O . PHE D 2 63 ? 64.62 31.81 7.128 1 300 156 PHE D O 1
ATOM 7595 N N . THR D 2 64 ? 65.949 30.235 6.2 1 300 157 THR D N 1
ATOM 7596 C CA . THR D 2 64 ? 66.183 30.974 4.96 1 300 157 THR D CA 1
ATOM 7597 C C . THR D 2 64 ? 64.961 30.816 4.026 1 300 157 THR D C 1
ATOM 7598 O O . THR D 2 64 ? 64.06 30.027 4.326 1 300 157 THR D O 1
ATOM 7602 N N . GLU D 2 65 ? 64.937 31.512 2.858 1 300 158 GLU D N 1
ATOM 7603 C CA . GLU D 2 65 ? 63.857 31.359 1.875 1 300 158 GLU D CA 1
ATOM 7604 C C . GLU D 2 65 ? 63.736 29.891 1.479 1 300 158 GLU D C 1
ATOM 7605 O O . GLU D 2 65 ? 62.643 29.357 1.515 1 300 158 GLU D O 1
ATOM 7611 N N . GLU D 2 66 ? 64.891 29.228 1.287 1 300 159 GLU D N 1
ATOM 7612 C CA . GLU D 2 66 ? 65.029 27.819 0.954 1 300 159 GLU D CA 1
ATOM 7613 C C . GLU D 2 66 ? 64.395 26.837 1.972 1 300 159 GLU D C 1
ATOM 7614 O O . GLU D 2 66 ? 63.785 25.859 1.542 1 300 159 GLU D O 1
ATOM 7620 N N . GLN D 2 67 ? 64.52 27.079 3.298 1 300 160 GLN D N 1
ATOM 7621 C CA . GLN D 2 67 ? 63.91 26.172 4.284 1 300 160 GLN D CA 1
ATOM 7622 C C . GLN D 2 67 ? 62.431 26.453 4.452 1 300 160 GLN D C 1
ATOM 7623 O O . GLN D 2 67 ? 61.63 25.521 4.509 1 300 160 GLN D O 1
ATOM 7629 N N . ASN D 2 68 ? 62.073 27.74 4.5 1 300 161 ASN D N 1
ATOM 7630 C CA . ASN D 2 68 ? 60.701 28.207 4.649 1 300 161 ASN D CA 1
ATOM 7631 C C . ASN D 2 68 ? 59.699 27.562 3.663 1 300 161 ASN D C 1
ATOM 7632 O O . ASN D 2 68 ? 58.681 27.039 4.11 1 300 161 ASN D O 1
ATOM 7637 N N . GLU D 2 69 ? 59.995 27.554 2.348 1 300 162 GLU D N 1
ATOM 7638 C CA . GLU D 2 69 ? 59.105 26.975 1.319 1 300 162 GLU D CA 1
ATOM 7639 C C . GLU D 2 69 ? 58.831 25.475 1.527 1 300 162 GLU D C 1
ATOM 7640 O O . GLU D 2 69 ? 57.752 24.968 1.203 1 300 162 GLU D O 1
ATOM 7646 N N . LEU D 2 70 ? 59.843 24.767 2.013 1 300 163 LEU D N 1
ATOM 7647 C CA . LEU D 2 70 ? 59.75 23.343 2.229 1 300 163 LEU D CA 1
ATOM 7648 C C . LEU D 2 70 ? 58.868 23.026 3.41 1 300 163 LEU D C 1
ATOM 7649 O O . LEU D 2 70 ? 58.14 22.046 3.329 1 300 163 LEU D O 1
ATOM 7654 N N . ILE D 2 71 ? 58.859 23.869 4.473 1 300 164 ILE D N 1
ATOM 7655 C CA . ILE D 2 71 ? 57.967 23.64 5.628 1 300 164 ILE D CA 1
ATOM 7656 C C . ILE D 2 71 ? 56.502 23.669 5.184 1 300 164 ILE D C 1
ATOM 7657 O O . ILE D 2 71 ? 55.696 22.87 5.655 1 300 164 ILE D O 1
ATOM 7662 N N . GLU D 2 72 ? 56.166 24.575 4.255 1 300 165 GLU D N 1
ATOM 7663 C CA . GLU D 2 72 ? 54.818 24.694 3.719 1 300 165 GLU D CA 1
ATOM 7664 C C . GLU D 2 72 ? 54.403 23.399 3.036 1 300 165 GLU D C 1
ATOM 7665 O O . GLU D 2 72 ? 53.336 22.877 3.341 1 300 165 GLU D O 1
ATOM 7671 N N . SER D 2 73 ? 55.286 22.836 2.185 1 300 166 SER D N 1
ATOM 7672 C CA . SER D 2 73 ? 55.047 21.582 1.464 1 300 166 SER D CA 1
ATOM 7673 C C . SER D 2 73 ? 54.948 20.366 2.39 1 300 166 SER D C 1
ATOM 7674 O O . SER D 2 73 ? 54.267 19.395 2.056 1 300 166 SER D O 1
ATOM 7677 N N . ALA D 2 74 ? 55.638 20.408 3.534 1 300 167 ALA D N 1
ATOM 7678 C CA . ALA D 2 74 ? 55.593 19.325 4.516 1 300 167 ALA D CA 1
ATOM 7679 C C . ALA D 2 74 ? 54.285 19.404 5.291 1 300 167 ALA D C 1
ATOM 7680 O O . ALA D 2 74 ? 53.641 18.378 5.498 1 300 167 ALA D O 1
ATOM 7682 N N . ALA D 2 75 ? 53.867 20.626 5.68 1 300 168 ALA D N 1
ATOM 7683 C CA . ALA D 2 75 ? 52.592 20.844 6.359 1 300 168 ALA D CA 1
ATOM 7684 C C . ALA D 2 75 ? 51.442 20.421 5.447 1 300 168 ALA D C 1
ATOM 7685 O O . ALA D 2 75 ? 50.467 19.86 5.926 1 300 168 ALA D O 1
ATOM 7687 N N . GLU D 2 76 ? 51.582 20.647 4.131 1 300 169 GLU D N 1
ATOM 7688 C CA . GLU D 2 76 ? 50.611 20.242 3.129 1 300 169 GLU D CA 1
ATOM 7689 C C . GLU D 2 76 ? 50.484 18.719 3.075 1 300 169 GLU D C 1
ATOM 7690 O O . GLU D 2 76 ? 49.38 18.206 3.225 1 300 169 GLU D O 1
ATOM 7696 N N . MET D 2 77 ? 51.602 17.985 2.955 1 300 170 MET D N 1
ATOM 7697 C CA . MET D 2 77 ? 51.56 16.52 2.946 1 300 170 MET D CA 1
ATOM 7698 C C . MET D 2 77 ? 50.937 15.995 4.255 1 300 170 MET D C 1
ATOM 7699 O O . MET D 2 77 ? 50.053 15.137 4.231 1 300 170 MET D O 1
ATOM 7704 N N . LEU D 2 78 ? 51.338 16.604 5.376 1 300 171 LEU D N 1
ATOM 7705 C CA . LEU D 2 78 ? 50.859 16.253 6.705 1 300 171 LEU D CA 1
ATOM 7706 C C . LEU D 2 78 ? 49.351 16.421 6.812 1 300 171 LEU D C 1
ATOM 7707 O O . LEU D 2 78 ? 48.653 15.434 7.01 1 300 171 LEU D O 1
ATOM 7712 N N . TYR D 2 79 ? 48.848 17.637 6.588 1 300 172 TYR D N 1
ATOM 7713 C CA . TYR D 2 79 ? 47.419 17.928 6.644 1 300 172 TYR D CA 1
ATOM 7714 C C . TYR D 2 79 ? 46.601 17.027 5.719 1 300 172 TYR D C 1
ATOM 7715 O O . TYR D 2 79 ? 45.483 16.66 6.064 1 300 172 TYR D O 1
ATOM 7724 N N . GLY D 2 80 ? 47.194 16.618 4.602 1 300 173 GLY D N 1
ATOM 7725 C CA . GLY D 2 80 ? 46.548 15.721 3.665 1 300 173 GLY D CA 1
ATOM 7726 C C . GLY D 2 80 ? 46.332 14.363 4.286 1 300 173 GLY D C 1
ATOM 7727 O O . GLY D 2 80 ? 45.214 13.853 4.263 1 300 173 GLY D O 1
ATOM 7728 N N . LEU D 2 81 ? 47.384 13.789 4.889 1 300 174 LEU D N 1
ATOM 7729 C CA . LEU D 2 81 ? 47.241 12.49 5.546 1 300 174 LEU D CA 1
ATOM 7730 C C . LEU D 2 81 ? 46.427 12.568 6.837 1 300 174 LEU D C 1
ATOM 7731 O O . LEU D 2 81 ? 45.811 11.583 7.223 1 300 174 LEU D O 1
ATOM 7736 N N . ILE D 2 82 ? 46.396 13.74 7.48 1 300 175 ILE D N 1
ATOM 7737 C CA . ILE D 2 82 ? 45.591 14.036 8.66 1 300 175 ILE D CA 1
ATOM 7738 C C . ILE D 2 82 ? 44.104 13.937 8.236 1 300 175 ILE D C 1
ATOM 7739 O O . ILE D 2 82 ? 43.303 13.259 8.886 1 300 175 ILE D O 1
ATOM 7744 N N . HIS D 2 83 ? 43.766 14.601 7.11 1 300 176 HIS D N 1
ATOM 7745 C CA . HIS D 2 83 ? 42.444 14.668 6.514 1 300 176 HIS D CA 1
ATOM 7746 C C . HIS D 2 83 ? 41.925 13.274 6.25 1 300 176 HIS D C 1
ATOM 7747 O O . HIS D 2 83 ? 40.795 12.974 6.615 1 300 176 HIS D O 1
ATOM 7754 N N . ALA D 2 84 ? 42.775 12.396 5.711 1 300 177 ALA D N 1
ATOM 7755 C CA . ALA D 2 84 ? 42.414 11.013 5.444 1 300 177 ALA D CA 1
ATOM 7756 C C . ALA D 2 84 ? 41.865 10.292 6.678 1 300 177 ALA D C 1
ATOM 7757 O O . ALA D 2 84 ? 40.834 9.649 6.574 1 300 177 ALA D O 1
ATOM 7759 N N . ARG D 2 85 ? 42.508 10.44 7.844 1 300 178 ARG D N 1
ATOM 7760 C CA . ARG D 2 85 ? 42.029 9.785 9.061 1 300 178 ARG D CA 1
ATOM 7761 C C . ARG D 2 85 ? 40.844 10.485 9.688 1 300 178 ARG D C 1
ATOM 7762 O O . ARG D 2 85 ? 40.056 9.839 10.373 1 300 178 ARG D O 1
ATOM 7770 N N . TYR D 2 86 ? 40.726 11.8 9.489 1 300 179 TYR D N 1
ATOM 7771 C CA . TYR D 2 86 ? 39.624 12.556 10.064 1 300 179 TYR D CA 1
ATOM 7772 C C . TYR D 2 86 ? 38.313 12.252 9.358 1 300 179 TYR D C 1
ATOM 7773 O O . TYR D 2 86 ? 37.305 12.042 10.029 1 300 179 TYR D O 1
ATOM 7782 N N . ILE D 2 87 ? 38.326 12.188 8.014 1 300 180 ILE D N 1
ATOM 7783 C CA . ILE D 2 87 ? 37.124 11.873 7.229 1 300 180 ILE D CA 1
ATOM 7784 C C . ILE D 2 87 ? 36.545 10.488 7.535 1 300 180 ILE D C 1
ATOM 7785 O O . ILE D 2 87 ? 35.375 10.232 7.255 1 300 180 ILE D O 1
ATOM 7790 N N . LEU D 2 88 ? 37.354 9.606 8.122 1 300 181 LEU D N 1
ATOM 7791 C CA . LEU D 2 88 ? 36.905 8.276 8.474 1 300 181 LEU D CA 1
ATOM 7792 C C . LEU D 2 88 ? 36.195 8.25 9.826 1 300 181 LEU D C 1
ATOM 7793 O O . LEU D 2 88 ? 35.303 7.427 10.019 1 300 181 LEU D O 1
ATOM 7798 N N . THR D 2 89 ? 36.584 9.132 10.768 1 300 182 THR D N 1
ATOM 7799 C CA . THR D 2 89 ? 35.931 9.176 12.081 1 300 182 THR D CA 1
ATOM 7800 C C . THR D 2 89 ? 34.504 9.693 11.958 1 300 182 THR D C 1
ATOM 7801 O O . THR D 2 89 ? 34.207 10.472 11.05 1 300 182 THR D O 1
ATOM 7805 N N . SER D 2 90 ? 33.63 9.274 12.881 1 300 183 SER D N 1
ATOM 7806 C CA . SER D 2 90 ? 32.223 9.671 12.912 1 300 183 SER D CA 1
ATOM 7807 C C . SER D 2 90 ? 32.014 11.226 12.886 1 300 183 SER D C 1
ATOM 7808 O O . SER D 2 90 ? 30.997 11.721 12.392 1 300 183 SER D O 1
ATOM 7811 N N . LYS D 2 91 ? 33.019 11.978 13.355 1 300 184 LYS D N 1
ATOM 7812 C CA . LYS D 2 91 ? 33.022 13.436 13.388 1 300 184 LYS D CA 1
ATOM 7813 C C . LYS D 2 91 ? 33.275 14.007 11.985 1 300 184 LYS D C 1
ATOM 7814 O O . LYS D 2 91 ? 32.499 14.83 11.505 1 300 184 LYS D O 1
ATOM 7820 N N . GLY D 2 92 ? 34.342 13.552 11.337 1 300 185 GLY D N 1
ATOM 7821 C CA . GLY D 2 92 ? 34.713 13.982 9.996 1 300 185 GLY D CA 1
ATOM 7822 C C . GLY D 2 92 ? 33.747 13.521 8.933 1 300 185 GLY D C 1
ATOM 7823 O O . GLY D 2 92 ? 33.526 14.226 7.946 1 300 185 GLY D O 1
ATOM 7824 N N . LEU D 2 93 ? 33.112 12.357 9.151 1 300 186 LEU D N 1
ATOM 7825 C CA . LEU D 2 93 ? 32.096 11.833 8.239 1 300 186 LEU D CA 1
ATOM 7826 C C . LEU D 2 93 ? 30.953 12.829 8.074 1 300 186 LEU D C 1
ATOM 7827 O O . LEU D 2 93 ? 30.465 13.042 6.966 1 300 186 LEU D O 1
ATOM 7832 N N . ALA D 2 94 ? 30.563 13.465 9.176 1 300 187 ALA D N 1
ATOM 7833 C CA . ALA D 2 94 ? 29.507 14.448 9.158 1 300 187 ALA D CA 1
ATOM 7834 C C . ALA D 2 94 ? 29.927 15.668 8.332 1 300 187 ALA D C 1
ATOM 7835 O O . ALA D 2 94 ? 29.159 16.122 7.489 1 300 187 ALA D O 1
ATOM 7837 N N . ALA D 2 95 ? 31.168 16.148 8.527 1 300 188 ALA D N 1
ATOM 7838 C CA . ALA D 2 95 ? 31.718 17.327 7.854 1 300 188 ALA D CA 1
ATOM 7839 C C . ALA D 2 95 ? 31.858 17.171 6.346 1 300 188 ALA D C 1
ATOM 7840 O O . ALA D 2 95 ? 31.724 18.154 5.608 1 300 188 ALA D O 1
ATOM 7842 N N . MET D 2 96 ? 32.145 15.949 5.891 1 300 189 MET D N 1
ATOM 7843 C CA . MET D 2 96 ? 32.265 15.701 4.465 1 300 189 MET D CA 1
ATOM 7844 C C . MET D 2 96 ? 30.905 15.703 3.811 1 300 189 MET D C 1
ATOM 7845 O O . MET D 2 96 ? 30.742 16.296 2.751 1 300 189 MET D O 1
ATOM 7850 N N . LEU D 2 97 ? 29.899 15.129 4.479 1 300 190 LEU D N 1
ATOM 7851 C CA . LEU D 2 97 ? 28.521 15.077 4.012 1 300 190 LEU D CA 1
ATOM 7852 C C . LEU D 2 97 ? 28.022 16.436 3.509 1 300 190 LEU D C 1
ATOM 7853 O O . LEU D 2 97 ? 27.4 16.505 2.459 1 300 190 LEU D O 1
ATOM 7858 N N . ASP D 2 98 ? 28.378 17.502 4.219 1 300 191 ASP D N 1
ATOM 7859 C CA . ASP D 2 98 ? 27.968 18.861 3.894 1 300 191 ASP D CA 1
ATOM 7860 C C . ASP D 2 98 ? 28.542 19.382 2.617 1 300 191 ASP D C 1
ATOM 7861 O O . ASP D 2 98 ? 27.859 20.11 1.896 1 300 191 ASP D O 1
ATOM 7866 N N . LYS D 2 99 ? 29.788 19.031 2.332 1 300 192 LYS D N 1
ATOM 7867 C CA . LYS D 2 99 ? 30.404 19.448 1.084 1 300 192 LYS D CA 1
ATOM 7868 C C . LYS D 2 99 ? 29.76 18.68 -0.086 1 300 192 LYS D C 1
ATOM 7869 O O . LYS D 2 99 ? 29.535 19.266 -1.136 1 300 192 LYS D O 1
ATOM 7875 N N . TYR D 2 100 ? 29.379 17.405 0.127 1 300 193 TYR D N 1
ATOM 7876 C CA . TYR D 2 100 ? 28.696 16.588 -0.878 1 300 193 TYR D CA 1
ATOM 7877 C C . TYR D 2 100 ? 27.296 17.136 -1.154 1 300 193 TYR D C 1
ATOM 7878 O O . TYR D 2 100 ? 26.844 17.084 -2.292 1 300 193 TYR D O 1
ATOM 7887 N N . LYS D 2 101 ? 26.625 17.682 -0.124 1 300 194 LYS D N 1
ATOM 7888 C CA . LYS D 2 101 ? 25.301 18.291 -0.243 1 300 194 LYS D CA 1
ATOM 7889 C C . LYS D 2 101 ? 25.36 19.499 -1.171 1 300 194 LYS D C 1
ATOM 7890 O O . LYS D 2 101 ? 24.448 19.71 -1.964 1 300 194 LYS D O 1
ATOM 7896 N N . ASN D 2 102 ? 26.424 20.305 -1.059 1 300 195 ASN D N 1
ATOM 7897 C CA . ASN D 2 102 ? 26.588 21.485 -1.903 1 300 195 ASN D CA 1
ATOM 7898 C C . ASN D 2 102 ? 27.495 21.24 -3.104 1 300 195 ASN D C 1
ATOM 7899 O O . ASN D 2 102 ? 28.173 22.157 -3.565 1 300 195 ASN D O 1
ATOM 7904 N N . TYR D 2 103 ? 27.51 19.977 -3.576 1 300 196 TYR D N 1
ATOM 7905 C CA . TYR D 2 103 ? 28.187 19.385 -4.732 1 300 196 TYR D CA 1
ATOM 7906 C C . TYR D 2 103 ? 29.617 19.842 -4.916 1 300 196 TYR D C 1
ATOM 7907 O O . TYR D 2 103 ? 30.088 19.964 -6.044 1 300 196 TYR D O 1
ATOM 7916 N N . ASP D 2 104 ? 30.329 20.032 -3.803 1 300 197 ASP D N 1
ATOM 7917 C CA . ASP D 2 104 ? 31.731 20.428 -3.839 1 300 197 ASP D CA 1
ATOM 7918 C C . ASP D 2 104 ? 32.632 19.335 -4.447 1 300 197 ASP D C 1
ATOM 7919 O O . ASP D 2 104 ? 33.735 19.639 -4.882 1 300 197 ASP D O 1
ATOM 7924 N N . PHE D 2 105 ? 32.154 18.082 -4.516 1 300 198 PHE D N 1
ATOM 7925 C CA . PHE D 2 105 ? 32.929 16.998 -5.101 1 300 198 PHE D CA 1
ATOM 7926 C C . PHE D 2 105 ? 32.438 16.651 -6.498 1 300 198 PHE D C 1
ATOM 7927 O O . PHE D 2 105 ? 32.351 15.476 -6.858 1 300 198 PHE D O 1
ATOM 7935 N N . GLY D 2 106 ? 32.123 17.688 -7.267 1 300 199 GLY D N 1
ATOM 7936 C CA . GLY D 2 106 ? 31.685 17.608 -8.656 1 300 199 GLY D CA 1
ATOM 7937 C C . GLY D 2 106 ? 30.556 16.658 -9.002 1 300 199 GLY D C 1
ATOM 7938 O O . GLY D 2 106 ? 29.827 16.203 -8.12 1 300 199 GLY D O 1
ATOM 7939 N N . ARG D 2 107 ? 30.4 16.381 -10.317 1 300 200 ARG D N 1
ATOM 7940 C CA . ARG D 2 107 ? 29.395 15.487 -10.892 1 300 200 ARG D CA 1
ATOM 7941 C C . ARG D 2 107 ? 29.987 14.669 -12.042 1 300 200 ARG D C 1
ATOM 7942 O O . ARG D 2 107 ? 30.722 15.199 -12.877 1 300 200 ARG D O 1
ATOM 7950 N N . CYS D 2 108 ? 29.632 13.379 -12.072 1 300 201 CYS D N 1
ATOM 7951 C CA . CYS D 2 108 ? 30.064 12.339 -13.003 1 300 201 CYS D CA 1
ATOM 7952 C C . CYS D 2 108 ? 30.204 12.782 -14.444 1 300 201 CYS D C 1
ATOM 7953 O O . CYS D 2 108 ? 29.263 13.31 -15.024 1 300 201 CYS D O 1
ATOM 7956 N N . PRO D 2 109 ? 31.353 12.488 -15.068 1 300 202 PRO D N 1
ATOM 7957 C CA . PRO D 2 109 ? 31.518 12.834 -16.483 1 300 202 PRO D CA 1
ATOM 7958 C C . PRO D 2 109 ? 30.717 11.922 -17.418 1 300 202 PRO D C 1
ATOM 7959 O O . PRO D 2 109 ? 30.456 12.333 -18.541 1 300 202 PRO D O 1
ATOM 7963 N N . ARG D 2 110 ? 30.331 10.699 -16.981 1 300 203 ARG D N 1
ATOM 7964 C CA . ARG D 2 110 ? 29.536 9.832 -17.848 1 300 203 ARG D CA 1
ATOM 7965 C C . ARG D 2 110 ? 28.143 10.384 -17.965 1 300 203 ARG D C 1
ATOM 7966 O O . ARG D 2 110 ? 27.455 10.587 -16.966 1 300 203 ARG D O 1
ATOM 7974 N N . VAL D 2 111 ? 27.735 10.641 -19.198 1 300 204 VAL D N 1
ATOM 7975 C CA . VAL D 2 111 ? 26.436 11.204 -19.54 1 300 204 VAL D CA 1
ATOM 7976 C C . VAL D 2 111 ? 25.313 10.328 -19.009 1 300 204 VAL D C 1
ATOM 7977 O O . VAL D 2 111 ? 24.366 10.834 -18.41 1 300 204 VAL D O 1
ATOM 7981 N N . TYR D 2 112 ? 25.445 9.005 -19.186 1 300 205 TYR D N 1
ATOM 7982 C CA . TYR D 2 112 ? 24.415 8.081 -18.73 1 300 205 TYR D CA 1
ATOM 7983 C C . TYR D 2 112 ? 24.274 7.99 -17.207 1 300 205 TYR D C 1
ATOM 7984 O O . TYR D 2 112 ? 23.402 7.269 -16.73 1 300 205 TYR D O 1
ATOM 7993 N N . CYS D 2 113 ? 25.069 8.759 -16.448 1 300 206 CYS D N 1
ATOM 7994 C CA . CYS D 2 113 ? 24.908 8.855 -14.996 1 300 206 CYS D CA 1
ATOM 7995 C C . CYS D 2 113 ? 24.123 10.107 -14.598 1 300 206 CYS D C 1
ATOM 7996 O O . CYS D 2 113 ? 24.186 10.504 -13.436 1 300 206 CYS D O 1
ATOM 7999 N N . CYS D 2 114 ? 23.385 10.713 -15.563 1 300 207 CYS D N 1
ATOM 8000 C CA . CYS D 2 114 ? 22.534 11.89 -15.443 1 300 207 CYS D CA 1
ATOM 8001 C C . CYS D 2 114 ? 23.339 13.157 -15.068 1 300 207 CYS D C 1
ATOM 8002 O O . CYS D 2 114 ? 23.652 13.971 -15.936 1 300 207 CYS D O 1
ATOM 8005 N N . GLY D 2 115 ? 23.691 13.274 -13.794 1 300 208 GLY D N 1
ATOM 8006 C CA . GLY D 2 115 ? 24.466 14.357 -13.202 1 300 208 GLY D CA 1
ATOM 8007 C C . GLY D 2 115 ? 24.745 14.034 -11.746 1 300 208 GLY D C 1
ATOM 8008 O O . GLY D 2 115 ? 24.653 14.897 -10.873 1 300 208 GLY D O 1
ATOM 8009 N N . GLN D 2 116 ? 25.053 12.766 -11.476 1 300 209 GLN D N 1
ATOM 8010 C CA . GLN D 2 116 ? 25.288 12.256 -10.143 1 300 209 GLN D CA 1
ATOM 8011 C C . GLN D 2 116 ? 26.563 12.813 -9.556 1 300 209 GLN D C 1
ATOM 8012 O O . GLN D 2 116 ? 27.632 12.627 -10.125 1 300 209 GLN D O 1
ATOM 8018 N N . PRO D 2 117 ? 26.478 13.458 -8.385 1 300 210 PRO D N 1
ATOM 8019 C CA . PRO D 2 117 ? 27.697 13.963 -7.743 1 300 210 PRO D CA 1
ATOM 8020 C C . PRO D 2 117 ? 28.649 12.848 -7.31 1 300 210 PRO D C 1
ATOM 8021 O O . PRO D 2 117 ? 28.23 11.706 -7.116 1 300 210 PRO D O 1
ATOM 8025 N N . CYS D 2 118 ? 29.936 13.174 -7.171 1 300 211 CYS D N 1
ATOM 8026 C CA . CYS D 2 118 ? 30.939 12.166 -6.853 1 300 211 CYS D CA 1
ATOM 8027 C C . CYS D 2 118 ? 31.644 12.373 -5.525 1 300 211 CYS D C 1
ATOM 8028 O O . CYS D 2 118 ? 31.491 13.41 -4.895 1 300 211 CYS D O 1
ATOM 8031 N N . LEU D 2 119 ? 32.408 11.363 -5.099 1 300 212 LEU D N 1
ATOM 8032 C CA . LEU D 2 119 ? 33.167 11.39 -3.864 1 300 212 LEU D CA 1
ATOM 8033 C C . LEU D 2 119 ? 34.657 11.364 -4.169 1 300 212 LEU D C 1
ATOM 8034 O O . LEU D 2 119 ? 35.096 10.63 -5.053 1 300 212 LEU D O 1
ATOM 8039 N N . PRO D 2 120 ? 35.459 12.145 -3.428 1 300 213 PRO D N 1
ATOM 8040 C CA . PRO D 2 120 ? 36.911 12.13 -3.667 1 300 213 PRO D CA 1
ATOM 8041 C C . PRO D 2 120 ? 37.57 10.881 -3.072 1 300 213 PRO D C 1
ATOM 8042 O O . PRO D 2 120 ? 37.159 10.415 -2.009 1 300 213 PRO D O 1
ATOM 8046 N N . VAL D 2 121 ? 38.563 10.314 -3.774 1 300 214 VAL D N 1
ATOM 8047 C CA . VAL D 2 121 ? 39.251 9.092 -3.344 1 300 214 VAL D CA 1
ATOM 8048 C C . VAL D 2 121 ? 40.615 8.959 -4.021 1 300 214 VAL D C 1
ATOM 8049 O O . VAL D 2 121 ? 40.729 9.214 -5.212 1 300 214 VAL D O 1
ATOM 8053 N N . GLY D 2 122 ? 41.626 8.547 -3.269 1 300 215 GLY D N 1
ATOM 8054 C CA . GLY D 2 122 ? 42.947 8.325 -3.829 1 300 215 GLY D CA 1
ATOM 8055 C C . GLY D 2 122 ? 43.122 6.896 -4.273 1 300 215 GLY D C 1
ATOM 8056 O O . GLY D 2 122 ? 42.634 5.989 -3.603 1 300 215 GLY D O 1
ATOM 8057 N N . GLN D 2 123 ? 43.819 6.685 -5.404 1 300 216 GLN D N 1
ATOM 8058 C CA . GLN D 2 123 ? 44.058 5.357 -5.988 1 300 216 GLN D CA 1
ATOM 8059 C C . GLN D 2 123 ? 44.624 4.343 -4.981 1 300 216 GLN D C 1
ATOM 8060 O O . GLN D 2 123 ? 44.455 3.139 -5.163 1 300 216 GLN D O 1
ATOM 8066 N N . SER D 2 124 ? 45.273 4.837 -3.918 1 300 217 SER D N 1
ATOM 8067 C CA . SER D 2 124 ? 45.865 4.021 -2.869 1 300 217 SER D CA 1
ATOM 8068 C C . SER D 2 124 ? 46.077 4.87 -1.612 1 300 217 SER D C 1
ATOM 8069 O O . SER D 2 124 ? 46.338 6.069 -1.72 1 300 217 SER D O 1
ATOM 8072 N N . ASP D 2 125 ? 46.01 4.25 -0.42 1 300 218 ASP D N 1
ATOM 8073 C CA . ASP D 2 125 ? 46.274 4.964 0.837 1 300 218 ASP D CA 1
ATOM 8074 C C . ASP D 2 125 ? 47.805 5.143 1.02 1 300 218 ASP D C 1
ATOM 8075 O O . ASP D 2 125 ? 48.291 5.135 2.148 1 300 218 ASP D O 1
ATOM 8080 N N . LEU D 2 126 ? 48.561 5.277 -0.079 1 300 219 LEU D N 1
ATOM 8081 C CA . LEU D 2 126 ? 50.01 5.375 -0.037 1 300 219 LEU D CA 1
ATOM 8082 C C . LEU D 2 126 ? 50.476 6.68 -0.645 1 300 219 LEU D C 1
ATOM 8083 O O . LEU D 2 126 ? 50.163 6.972 -1.797 1 300 219 LEU D O 1
ATOM 8088 N N . PRO D 2 127 ? 51.22 7.488 0.128 1 300 220 PRO D N 1
ATOM 8089 C CA . PRO D 2 127 ? 51.652 8.803 -0.376 1 300 220 PRO D CA 1
ATOM 8090 C C . PRO D 2 127 ? 52.643 8.802 -1.538 1 300 220 PRO D C 1
ATOM 8091 O O . PRO D 2 127 ? 53.448 7.885 -1.677 1 300 220 PRO D O 1
ATOM 8095 N N . ARG D 2 128 ? 52.56 9.858 -2.376 1 300 221 ARG D N 1
ATOM 8096 C CA . ARG D 2 128 ? 53.347 10.144 -3.587 1 300 221 ARG D CA 1
ATOM 8097 C C . ARG D 2 128 ? 53.224 9.098 -4.703 1 300 221 ARG D C 1
ATOM 8098 O O . ARG D 2 128 ? 53.833 9.26 -5.763 1 300 221 ARG D O 1
ATOM 8106 N N . SER D 2 129 ? 52.426 8.051 -4.484 1 300 222 SER D N 1
ATOM 8107 C CA . SER D 2 129 ? 52.251 6.977 -5.446 1 300 222 SER D CA 1
ATOM 8108 C C . SER D 2 129 ? 51.166 7.257 -6.465 1 300 222 SER D C 1
ATOM 8109 O O . SER D 2 129 ? 51.217 6.69 -7.556 1 300 222 SER D O 1
ATOM 8112 N N . SER D 2 130 ? 50.173 8.099 -6.119 1 300 223 SER D N 1
ATOM 8113 C CA . SER D 2 130 ? 49.046 8.315 -7.014 1 300 223 SER D CA 1
ATOM 8114 C C . SER D 2 130 ? 48.331 9.652 -6.87 1 300 223 SER D C 1
ATOM 8115 O O . SER D 2 130 ? 48.221 10.166 -5.76 1 300 223 SER D O 1
ATOM 8118 N N . THR D 2 131 ? 47.761 10.174 -7.979 1 300 224 THR D N 1
ATOM 8119 C CA . THR D 2 131 ? 46.955 11.401 -7.907 1 300 224 THR D CA 1
ATOM 8120 C C . THR D 2 131 ? 45.532 11.039 -7.461 1 300 224 THR D C 1
ATOM 8121 O O . THR D 2 131 ? 45.16 9.862 -7.472 1 300 224 THR D O 1
ATOM 8125 N N . VAL D 2 132 ? 44.756 12.03 -7.021 1 300 225 VAL D N 1
ATOM 8126 C CA . VAL D 2 132 ? 43.416 11.765 -6.523 1 300 225 VAL D CA 1
ATOM 8127 C C . VAL D 2 132 ? 42.41 11.614 -7.661 1 300 225 VAL D C 1
ATOM 8128 O O . VAL D 2 132 ? 42.532 12.267 -8.692 1 300 225 VAL D O 1
ATOM 8132 N N . LYS D 2 133 ? 41.473 10.679 -7.498 1 300 226 LYS D N 1
ATOM 8133 C CA . LYS D 2 133 ? 40.402 10.363 -8.437 1 300 226 LYS D CA 1
ATOM 8134 C C . LYS D 2 133 ? 39.032 10.482 -7.755 1 300 226 LYS D C 1
ATOM 8135 O O . LYS D 2 133 ? 38.955 10.757 -6.563 1 300 226 LYS D O 1
ATOM 8141 N N . ILE D 2 134 ? 37.955 10.282 -8.502 1 300 227 ILE D N 1
ATOM 8142 C CA . ILE D 2 134 ? 36.607 10.376 -7.968 1 300 227 ILE D CA 1
ATOM 8143 C C . ILE D 2 134 ? 35.841 9.082 -8.144 1 300 227 ILE D C 1
ATOM 8144 O O . ILE D 2 134 ? 36.2 8.258 -8.975 1 300 227 ILE D O 1
ATOM 8149 N N . TYR D 2 135 ? 34.778 8.902 -7.363 1 300 228 TYR D N 1
ATOM 8150 C CA . TYR D 2 135 ? 33.94 7.719 -7.459 1 300 228 TYR D CA 1
ATOM 8151 C C . TYR D 2 135 ? 32.496 8.145 -7.623 1 300 228 TYR D C 1
ATOM 8152 O O . TYR D 2 135 ? 31.973 8.878 -6.781 1 300 228 TYR D O 1
ATOM 8161 N N . CYS D 2 136 ? 31.842 7.661 -8.681 1 300 229 CYS D N 1
ATOM 8162 C CA . CYS D 2 136 ? 30.437 7.951 -8.883 1 300 229 CYS D CA 1
ATOM 8163 C C . CYS D 2 136 ? 29.651 6.779 -8.352 1 300 229 CYS D C 1
ATOM 8164 O O . CYS D 2 136 ? 29.816 5.661 -8.829 1 300 229 CYS D O 1
ATOM 8167 N N . PRO D 2 137 ? 28.78 7.022 -7.37 1 300 230 PRO D N 1
ATOM 8168 C CA . PRO D 2 137 ? 28.008 5.913 -6.802 1 300 230 PRO D CA 1
ATOM 8169 C C . PRO D 2 137 ? 26.966 5.32 -7.744 1 300 230 PRO D C 1
ATOM 8170 O O . PRO D 2 137 ? 26.673 4.13 -7.634 1 300 230 PRO D O 1
ATOM 8174 N N . LYS D 2 138 ? 26.415 6.128 -8.671 1 300 231 LYS D N 1
ATOM 8175 C CA . LYS D 2 138 ? 25.399 5.628 -9.601 1 300 231 LYS D CA 1
ATOM 8176 C C . LYS D 2 138 ? 25.972 4.547 -10.515 1 300 231 LYS D C 1
ATOM 8177 O O . LYS D 2 138 ? 25.528 3.407 -10.438 1 300 231 LYS D O 1
ATOM 8183 N N . CYS D 2 139 ? 26.995 4.864 -11.314 1 300 232 CYS D N 1
ATOM 8184 C CA . CYS D 2 139 ? 27.62 3.863 -12.185 1 300 232 CYS D CA 1
ATOM 8185 C C . CYS D 2 139 ? 28.486 2.862 -11.42 1 300 232 CYS D C 1
ATOM 8186 O O . CYS D 2 139 ? 28.754 1.773 -11.935 1 300 232 CYS D O 1
ATOM 8189 N N . GLU D 2 140 ? 28.963 3.258 -10.222 1 300 233 GLU D N 1
ATOM 8190 C CA . GLU D 2 140 ? 29.83 2.483 -9.344 1 300 233 GLU D CA 1
ATOM 8191 C C . GLU D 2 140 ? 31.276 2.377 -9.845 1 300 233 GLU D C 1
ATOM 8192 O O . GLU D 2 140 ? 32.034 1.574 -9.31 1 300 233 GLU D O 1
ATOM 8198 N N . ASP D 2 141 ? 31.677 3.195 -10.835 1 300 234 ASP D N 1
ATOM 8199 C CA . ASP D 2 141 ? 33.056 3.171 -11.339 1 300 234 ASP D CA 1
ATOM 8200 C C . ASP D 2 141 ? 33.854 4.424 -10.884 1 300 234 ASP D C 1
ATOM 8201 O O . ASP D 2 141 ? 33.307 5.29 -10.195 1 300 234 ASP D O 1
ATOM 8206 N N . ILE D 2 142 ? 35.152 4.501 -11.231 1 300 235 ILE D N 1
ATOM 8207 C CA . ILE D 2 142 ? 36.003 5.617 -10.828 1 300 235 ILE D CA 1
ATOM 8208 C C . ILE D 2 142 ? 36.54 6.438 -12.006 1 300 235 ILE D C 1
ATOM 8209 O O . ILE D 2 142 ? 36.862 5.893 -13.065 1 300 235 ILE D O 1
ATOM 8214 N N . TYR D 2 143 ? 36.632 7.76 -11.812 1 300 236 TYR D N 1
ATOM 8215 C CA . TYR D 2 143 ? 37.085 8.66 -12.864 1 300 236 TYR D CA 1
ATOM 8216 C C . TYR D 2 143 ? 38.184 9.633 -12.385 1 300 236 TYR D C 1
ATOM 8217 O O . TYR D 2 143 ? 38.508 9.679 -11.205 1 300 236 TYR D O 1
ATOM 8226 N N . TYR D 2 144 ? 38.753 10.404 -13.324 1 300 237 TYR D N 1
ATOM 8227 C CA . TYR D 2 144 ? 39.756 11.44 -13.088 1 300 237 TYR D CA 1
ATOM 8228 C C . TYR D 2 144 ? 39.028 12.771 -12.823 1 300 237 TYR D C 1
ATOM 8229 O O . TYR D 2 144 ? 37.928 12.98 -13.334 1 300 237 TYR D O 1
ATOM 8238 N N . PRO D 2 145 ? 39.643 13.72 -12.095 1 300 238 PRO D N 1
ATOM 8239 C CA . PRO D 2 145 ? 38.968 15.006 -11.829 1 300 238 PRO D CA 1
ATOM 8240 C C . PRO D 2 145 ? 38.689 15.847 -13.071 1 300 238 PRO D C 1
ATOM 8241 O O . PRO D 2 145 ? 39.128 15.492 -14.162 1 300 238 PRO D O 1
ATOM 8245 N N . ARG D 2 146 ? 37.951 16.957 -12.918 1 300 239 ARG D N 1
ATOM 8246 C CA . ARG D 2 146 ? 37.618 17.801 -14.064 1 300 239 ARG D CA 1
ATOM 8247 C C . ARG D 2 146 ? 38.577 18.98 -14.257 1 300 239 ARG D C 1
ATOM 8248 O O . ARG D 2 146 ? 38.673 19.506 -15.369 1 300 239 ARG D O 1
ATOM 8256 N N . SER D 2 147 ? 39.287 19.4 -13.198 1 300 240 SER D N 1
ATOM 8257 C CA . SER D 2 147 ? 40.235 20.513 -13.321 1 300 240 SER D CA 1
ATOM 8258 C C . SER D 2 147 ? 41.676 20.063 -13.058 1 300 240 SER D C 1
ATOM 8259 O O . SER D 2 147 ? 41.896 19.092 -12.332 1 300 240 SER D O 1
ATOM 8262 N N . LYS D 2 148 ? 42.65 20.754 -13.681 1 300 241 LYS D N 1
ATOM 8263 C CA . LYS D 2 148 ? 44.085 20.473 -13.545 1 300 241 LYS D CA 1
ATOM 8264 C C . LYS D 2 148 ? 44.517 20.599 -12.087 1 300 241 LYS D C 1
ATOM 8265 O O . LYS D 2 148 ? 45.254 19.755 -11.578 1 300 241 LYS D O 1
ATOM 8271 N N . TYR D 2 149 ? 44.031 21.65 -11.422 1 300 242 TYR D N 1
ATOM 8272 C CA . TYR D 2 149 ? 44.293 21.993 -10.025 1 300 242 TYR D CA 1
ATOM 8273 C C . TYR D 2 149 ? 43.833 20.915 -9.024 1 300 242 TYR D C 1
ATOM 8274 O O . TYR D 2 149 ? 44.319 20.864 -7.894 1 300 242 TYR D O 1
ATOM 8283 N N . GLN D 2 150 ? 42.916 20.048 -9.458 1 300 243 GLN D N 1
ATOM 8284 C CA . GLN D 2 150 ? 42.386 18.947 -8.677 1 300 243 GLN D CA 1
ATOM 8285 C C . GLN D 2 150 ? 43.105 17.639 -9.086 1 300 243 GLN D C 1
ATOM 8286 O O . GLN D 2 150 ? 43.494 16.859 -8.222 1 300 243 GLN D O 1
ATOM 8292 N N . GLY D 2 151 ? 43.312 17.443 -10.392 1 300 244 GLY D N 1
ATOM 8293 C CA . GLY D 2 151 ? 43.94 16.25 -10.965 1 300 244 GLY D CA 1
ATOM 8294 C C . GLY D 2 151 ? 45.421 16.017 -10.72 1 300 244 GLY D C 1
ATOM 8295 O O . GLY D 2 151 ? 45.991 15.062 -11.255 1 300 244 GLY D O 1
ATOM 8296 N N . ASN D 2 152 ? 46.061 16.87 -9.908 1 300 245 ASN D N 1
ATOM 8297 C CA . ASN D 2 152 ? 47.481 16.736 -9.586 1 300 245 ASN D CA 1
ATOM 8298 C C . ASN D 2 152 ? 47.705 16.274 -8.14 1 300 245 ASN D C 1
ATOM 8299 O O . ASN D 2 152 ? 48.623 15.495 -7.879 1 300 245 ASN D O 1
ATOM 8304 N N . ILE D 2 153 ? 46.867 16.775 -7.203 1 300 246 ILE D N 1
ATOM 8305 C CA . ILE D 2 153 ? 46.921 16.497 -5.765 1 300 246 ILE D CA 1
ATOM 8306 C C . ILE D 2 153 ? 47.036 15.021 -5.478 1 300 246 ILE D C 1
ATOM 8307 O O . ILE D 2 153 ? 46.436 14.208 -6.173 1 300 246 ILE D O 1
ATOM 8312 N N . ASP D 2 154 ? 47.814 14.677 -4.468 1 300 247 ASP D N 1
ATOM 8313 C CA . ASP D 2 154 ? 47.986 13.298 -4.073 1 300 247 ASP D CA 1
ATOM 8314 C C . ASP D 2 154 ? 46.659 12.751 -3.533 1 300 247 ASP D C 1
ATOM 8315 O O . ASP D 2 154 ? 45.914 13.463 -2.861 1 300 247 ASP D O 1
ATOM 8320 N N . GLY D 2 155 ? 46.345 11.522 -3.911 1 300 248 GLY D N 1
ATOM 8321 C CA . GLY D 2 155 ? 45.091 10.883 -3.545 1 300 248 GLY D CA 1
ATOM 8322 C C . GLY D 2 155 ? 45.075 10.239 -2.179 1 300 248 GLY D C 1
ATOM 8323 O O . GLY D 2 155 ? 44.019 10.165 -1.549 1 300 248 GLY D O 1
ATOM 8324 N N . ALA D 2 156 ? 46.235 9.749 -1.716 1 300 249 ALA D N 1
ATOM 8325 C CA . ALA D 2 156 ? 46.366 9.132 -0.391 1 300 249 ALA D CA 1
ATOM 8326 C C . ALA D 2 156 ? 45.819 10.01 0.741 1 300 249 ALA D C 1
ATOM 8327 O O . ALA D 2 156 ? 45.531 9.508 1.824 1 300 249 ALA D O 1
ATOM 8329 N N . TYR D 2 157 ? 45.662 11.315 0.485 1 300 250 TYR D N 1
ATOM 8330 C CA . TYR D 2 157 ? 45.096 12.257 1.436 1 300 250 TYR D CA 1
ATOM 8331 C C . TYR D 2 157 ? 43.576 12.072 1.624 1 300 250 TYR D C 1
ATOM 8332 O O . TYR D 2 157 ? 42.938 12.925 2.237 1 300 250 TYR D O 1
ATOM 8341 N N . PHE D 2 158 ? 43.01 10.957 1.092 1 300 251 PHE D N 1
ATOM 8342 C CA . PHE D 2 158 ? 41.609 10.548 1.143 1 300 251 PHE D CA 1
ATOM 8343 C C . PHE D 2 158 ? 41.545 9.017 1.341 1 300 251 PHE D C 1
ATOM 8344 O O . PHE D 2 158 ? 40.781 8.53 2.176 1 300 251 PHE D O 1
ATOM 8352 N N . GLY D 2 159 ? 42.341 8.282 0.558 1 300 252 GLY D N 1
ATOM 8353 C CA . GLY D 2 159 ? 42.431 6.826 0.619 1 300 252 GLY D CA 1
ATOM 8354 C C . GLY D 2 159 ? 41.268 6.058 0.017 1 300 252 GLY D C 1
ATOM 8355 O O . GLY D 2 159 ? 40.176 6.602 -0.149 1 300 252 GLY D O 1
ATOM 8356 N N . THR D 2 160 ? 41.49 4.762 -0.275 1 300 253 THR D N 1
ATOM 8357 C CA . THR D 2 160 ? 40.515 3.809 -0.825 1 300 253 THR D CA 1
ATOM 8358 C C . THR D 2 160 ? 39.54 3.293 0.257 1 300 253 THR D C 1
ATOM 8359 O O . THR D 2 160 ? 39.071 2.15 0.185 1 300 253 THR D O 1
ATOM 8363 N N . THR D 2 161 ? 39.221 4.133 1.243 1 300 254 THR D N 1
ATOM 8364 C CA . THR D 2 161 ? 38.344 3.736 2.331 1 300 254 THR D CA 1
ATOM 8365 C C . THR D 2 161 ? 37.127 4.671 2.513 1 300 254 THR D C 1
ATOM 8366 O O . THR D 2 161 ? 36.018 4.183 2.718 1 300 254 THR D O 1
ATOM 8370 N N . PHE D 2 162 ? 37.324 6 2.41 1 300 255 PHE D N 1
ATOM 8371 C CA . PHE D 2 162 ? 36.261 7 2.599 1 300 255 PHE D CA 1
ATOM 8372 C C . PHE D 2 162 ? 35.04 6.887 1.654 1 300 255 PHE D C 1
ATOM 8373 O O . PHE D 2 162 ? 33.923 6.945 2.174 1 300 255 PHE D O 1
ATOM 8381 N N . PRO D 2 163 ? 35.171 6.831 0.306 1 300 256 PRO D N 1
ATOM 8382 C CA . PRO D 2 163 ? 33.963 6.763 -0.533 1 300 256 PRO D CA 1
ATOM 8383 C C . PRO D 2 163 ? 33.095 5.562 -0.195 1 300 256 PRO D C 1
ATOM 8384 O O . PRO D 2 163 ? 31.886 5.694 -0.107 1 300 256 PRO D O 1
ATOM 8388 N N . HIS D 2 164 ? 33.725 4.425 0.084 1 300 257 HIS D N 1
ATOM 8389 C CA . HIS D 2 164 ? 33.043 3.194 0.443 1 300 257 HIS D CA 1
ATOM 8390 C C . HIS D 2 164 ? 32.393 3.278 1.808 1 300 257 HIS D C 1
ATOM 8391 O O . HIS D 2 164 ? 31.331 2.697 2.006 1 300 257 HIS D O 1
ATOM 8398 N N . LEU D 2 165 ? 33.018 3.994 2.749 1 300 258 LEU D N 1
ATOM 8399 C CA . LEU D 2 165 ? 32.457 4.184 4.088 1 300 258 LEU D CA 1
ATOM 8400 C C . LEU D 2 165 ? 31.231 5.092 4.005 1 300 258 LEU D C 1
ATOM 8401 O O . LEU D 2 165 ? 30.204 4.814 4.627 1 300 258 LEU D O 1
ATOM 8406 N N . PHE D 2 166 ? 31.32 6.156 3.201 1 300 259 PHE D N 1
ATOM 8407 C CA . PHE D 2 166 ? 30.23 7.087 2.985 1 300 259 PHE D CA 1
ATOM 8408 C C . PHE D 2 166 ? 28.98 6.36 2.468 1 300 259 PHE D C 1
ATOM 8409 O O . PHE D 2 166 ? 27.876 6.73 2.845 1 300 259 PHE D O 1
ATOM 8417 N N . LEU D 2 167 ? 29.161 5.3 1.646 1 300 260 LEU D N 1
ATOM 8418 C CA . LEU D 2 167 ? 28.074 4.498 1.065 1 300 260 LEU D CA 1
ATOM 8419 C C . LEU D 2 167 ? 27.09 3.927 2.095 1 300 260 LEU D C 1
ATOM 8420 O O . LEU D 2 167 ? 25.891 4.154 1.969 1 300 260 LEU D O 1
ATOM 8425 N N . MET D 2 168 ? 27.584 3.145 3.074 1 300 261 MET D N 1
ATOM 8426 C CA . MET D 2 168 ? 26.738 2.514 4.093 1 300 261 MET D CA 1
ATOM 8427 C C . MET D 2 168 ? 26.375 3.449 5.241 1 300 261 MET D C 1
ATOM 8428 O O . MET D 2 168 ? 25.359 3.232 5.909 1 300 261 MET D O 1
ATOM 8433 N N . THR D 2 169 ? 27.21 4.49 5.481 1 300 262 THR D N 1
ATOM 8434 C CA . THR D 2 169 ? 26.943 5.5 6.506 1 300 262 THR D CA 1
ATOM 8435 C C . THR D 2 169 ? 25.624 6.203 6.159 1 300 262 THR D C 1
ATOM 8436 O O . THR D 2 169 ? 24.755 6.361 7.01 1 300 262 THR D O 1
ATOM 8440 N N . TYR D 2 170 ? 25.456 6.533 4.875 1 300 263 TYR D N 1
ATOM 8441 C CA . TYR D 2 170 ? 24.273 7.177 4.339 1 300 263 TYR D CA 1
ATOM 8442 C C . TYR D 2 170 ? 23.699 6.262 3.252 1 300 263 TYR D C 1
ATOM 8443 O O . TYR D 2 170 ? 24 6.443 2.07 1 300 263 TYR D O 1
ATOM 8452 N N . GLY D 2 171 ? 22.917 5.264 3.66 1 300 264 GLY D N 1
ATOM 8453 C CA . GLY D 2 171 ? 22.33 4.299 2.736 1 300 264 GLY D CA 1
ATOM 8454 C C . GLY D 2 171 ? 21.343 4.898 1.755 1 300 264 GLY D C 1
ATOM 8455 O O . GLY D 2 171 ? 21.235 4.442 0.614 1 300 264 GLY D O 1
ATOM 8456 N N . HIS D 2 172 ? 20.634 5.942 2.194 1 300 265 HIS D N 1
ATOM 8457 C CA . HIS D 2 172 ? 19.631 6.657 1.413 1 300 265 HIS D CA 1
ATOM 8458 C C . HIS D 2 172 ? 20.215 7.361 0.192 1 300 265 HIS D C 1
ATOM 8459 O O . HIS D 2 172 ? 19.543 7.471 -0.832 1 300 265 HIS D O 1
ATOM 8466 N N . LEU D 2 173 ? 21.455 7.844 0.297 1 300 266 LEU D N 1
ATOM 8467 C CA . LEU D 2 173 ? 22.09 8.554 -0.801 1 300 266 LEU D CA 1
ATOM 8468 C C . LEU D 2 173 ? 22.503 7.66 -1.952 1 300 266 LEU D C 1
ATOM 8469 O O . LEU D 2 173 ? 22.725 8.179 -3.04 1 300 266 LEU D O 1
ATOM 8474 N N . LYS D 2 174 ? 22.616 6.332 -1.729 1 300 267 LYS D N 1
ATOM 8475 C CA . LYS D 2 174 ? 22.999 5.392 -2.776 1 300 267 LYS D CA 1
ATOM 8476 C C . LYS D 2 174 ? 21.931 5.38 -3.855 1 300 267 LYS D C 1
ATOM 8477 O O . LYS D 2 174 ? 20.796 4.969 -3.61 1 300 267 LYS D O 1
ATOM 8483 N N . PRO D 2 175 ? 22.256 5.923 -5.034 1 300 268 PRO D N 1
ATOM 8484 C CA . PRO D 2 175 ? 21.244 6.017 -6.083 1 300 268 PRO D CA 1
ATOM 8485 C C . PRO D 2 175 ? 21.046 4.733 -6.855 1 300 268 PRO D C 1
ATOM 8486 O O . PRO D 2 175 ? 21.926 3.876 -6.914 1 300 268 PRO D O 1
ATOM 8490 N N . ALA D 2 176 ? 19.876 4.623 -7.46 1 300 269 ALA D N 1
ATOM 8491 C CA . ALA D 2 176 ? 19.551 3.49 -8.301 1 300 269 ALA D CA 1
ATOM 8492 C C . ALA D 2 176 ? 20.283 3.648 -9.628 1 300 269 ALA D C 1
ATOM 8493 O O . ALA D 2 176 ? 20.605 4.758 -10.051 1 300 269 ALA D O 1
ATOM 8495 N N . LYS D 2 177 ? 20.525 2.533 -10.289 1 300 270 LYS D N 1
ATOM 8496 C CA . LYS D 2 177 ? 21.25 2.485 -11.543 1 300 270 LYS D CA 1
ATOM 8497 C C . LYS D 2 177 ? 20.58 3.281 -12.697 1 300 270 LYS D C 1
ATOM 8498 O O . LYS D 2 177 ? 19.476 3.81 -12.539 1 300 270 LYS D O 1
ATOM 8504 N N . ALA D 2 178 ? 21.305 3.417 -13.828 1 300 271 ALA D N 1
ATOM 8505 C CA . ALA D 2 178 ? 20.882 4.143 -15.022 1 300 271 ALA D CA 1
ATOM 8506 C C . ALA D 2 178 ? 19.558 3.671 -15.562 1 300 271 ALA D C 1
ATOM 8507 O O . ALA D 2 178 ? 19.36 2.483 -15.83 1 300 271 ALA D O 1
ATOM 8509 N N . THR D 2 179 ? 18.655 4.628 -15.718 1 300 272 THR D N 1
ATOM 8510 C CA . THR D 2 179 ? 17.301 4.431 -16.2 1 300 272 THR D CA 1
ATOM 8511 C C . THR D 2 179 ? 17.308 3.816 -17.599 1 300 272 THR D C 1
ATOM 8512 O O . THR D 2 179 ? 16.696 2.768 -17.817 1 300 272 THR D O 1
ATOM 8516 N N . GLN D 2 180 ? 18.043 4.426 -18.527 1 300 273 GLN D N 1
ATOM 8517 C CA . GLN D 2 180 ? 18.149 3.898 -19.881 1 300 273 GLN D CA 1
ATOM 8518 C C . GLN D 2 180 ? 19.571 3.411 -20.179 1 300 273 GLN D C 1
ATOM 8519 O O . GLN D 2 180 ? 20.454 3.503 -19.316 1 300 273 GLN D O 1
ATOM 8525 N N . ASN D 2 181 ? 19.788 2.854 -21.377 1 300 274 ASN D N 1
ATOM 8526 C CA . ASN D 2 181 ? 21.113 2.404 -21.754 1 300 274 ASN D CA 1
ATOM 8527 C C . ASN D 2 181 ? 21.58 3.011 -23.048 1 300 274 ASN D C 1
ATOM 8528 O O . ASN D 2 181 ? 20.766 3.405 -23.884 1 300 274 ASN D O 1
ATOM 8533 N N . TYR D 2 182 ? 22.904 3.15 -23.178 1 300 275 TYR D N 1
ATOM 8534 C CA . TYR D 2 182 ? 23.5 3.738 -24.359 1 300 275 TYR D CA 1
ATOM 8535 C C . TYR D 2 182 ? 23.181 2.972 -25.619 1 300 275 TYR D C 1
ATOM 8536 O O . TYR D 2 182 ? 23.419 1.769 -25.701 1 300 275 TYR D O 1
ATOM 8545 N N . VAL D 2 183 ? 22.672 3.696 -26.616 1 300 276 VAL D N 1
ATOM 8546 C CA . VAL D 2 183 ? 22.317 3.128 -27.903 1 300 276 VAL D CA 1
ATOM 8547 C C . VAL D 2 183 ? 23.356 3.49 -28.946 1 300 276 VAL D C 1
ATOM 8548 O O . VAL D 2 183 ? 23.423 4.635 -29.383 1 300 276 VAL D O 1
ATOM 8552 N N . GLN D 2 184 ? 24.174 2.518 -29.329 1 300 277 GLN D N 1
ATOM 8553 C CA . GLN D 2 184 ? 25.183 2.723 -30.35 1 300 277 GLN D CA 1
ATOM 8554 C C . GLN D 2 184 ? 24.432 2.719 -31.667 1 300 277 GLN D C 1
ATOM 8555 O O . GLN D 2 184 ? 24.098 1.652 -32.167 1 300 277 GLN D O 1
ATOM 8561 N N . ARG D 2 185 ? 24.105 3.902 -32.195 1 300 278 ARG D N 1
ATOM 8562 C CA . ARG D 2 185 ? 23.331 3.998 -33.43 1 300 278 ARG D CA 1
ATOM 8563 C C . ARG D 2 185 ? 24.032 4.722 -34.568 1 300 278 ARG D C 1
ATOM 8564 O O . ARG D 2 185 ? 24.437 5.873 -34.419 1 300 278 ARG D O 1
ATOM 8572 N N . VAL D 2 186 ? 24.117 4.072 -35.724 1 300 279 VAL D N 1
ATOM 8573 C CA . VAL D 2 186 ? 24.679 4.702 -36.906 1 300 279 VAL D CA 1
ATOM 8574 C C . VAL D 2 186 ? 23.534 4.857 -37.822 1 300 279 VAL D C 1
ATOM 8575 O O . VAL D 2 186 ? 23.077 3.868 -38.377 1 300 279 VAL D O 1
ATOM 8579 N N . PHE D 2 187 ? 23.051 6.085 -37.977 1 300 280 PHE D N 1
ATOM 8580 C CA . PHE D 2 187 ? 21.943 6.417 -38.879 1 300 280 PHE D CA 1
ATOM 8581 C C . PHE D 2 187 ? 20.6 5.842 -38.444 1 300 280 PHE D C 1
ATOM 8582 O O . PHE D 2 187 ? 19.722 5.615 -39.277 1 300 280 PHE D O 1
ATOM 8590 N N . GLY D 2 188 ? 20.44 5.665 -37.137 1 300 281 GLY D N 1
ATOM 8591 C CA . GLY D 2 188 ? 19.243 5.087 -36.541 1 300 281 GLY D CA 1
ATOM 8592 C C . GLY D 2 188 ? 19.295 3.576 -36.406 1 300 281 GLY D C 1
ATOM 8593 O O . GLY D 2 188 ? 18.359 2.972 -35.879 1 300 281 GLY D O 1
ATOM 8594 N N . PHE D 2 189 ? 20.392 2.947 -36.865 1 300 282 PHE D N 1
ATOM 8595 C CA . PHE D 2 189 ? 20.537 1.496 -36.84 1 300 282 PHE D CA 1
ATOM 8596 C C . PHE D 2 189 ? 21.643 1.074 -35.877 1 300 282 PHE D C 1
ATOM 8597 O O . PHE D 2 189 ? 22.793 1.499 -36.023 1 300 282 PHE D O 1
ATOM 8605 N N . LYS D 2 190 ? 21.279 0.243 -34.882 1 300 283 LYS D N 1
ATOM 8606 C CA . LYS D 2 190 ? 22.187 -0.282 -33.859 1 300 283 LYS D CA 1
ATOM 8607 C C . LYS D 2 190 ? 23.35 -1.065 -34.475 1 300 283 LYS D C 1
ATOM 8608 O O . LYS D 2 190 ? 23.214 -1.581 -35.581 1 300 283 LYS D O 1
ATOM 8614 N N . LEU D 2 191 ? 24.48 -1.171 -33.76 1 300 284 LEU D N 1
ATOM 8615 C CA . LEU D 2 191 ? 25.623 -1.92 -34.284 1 300 284 LEU D CA 1
ATOM 8616 C C . LEU D 2 191 ? 25.309 -3.375 -34.115 1 300 284 LEU D C 1
ATOM 8617 O O . LEU D 2 191 ? 25.22 -3.821 -32.967 1 300 284 LEU D O 1
ATOM 8622 N N . HIS D 2 192 ? 25.128 -4.122 -35.222 1 300 285 HIS D N 1
ATOM 8623 C CA . HIS D 2 192 ? 24.857 -5.546 -35.077 1 300 285 HIS D CA 1
ATOM 8624 C C . HIS D 2 192 ? 26.091 -6.27 -34.656 1 300 285 HIS D C 1
ATOM 8625 O O . HIS D 2 192 ? 27.001 -6.498 -35.45 1 300 285 HIS D O 1
ATOM 8632 N N . LYS D 2 193 ? 26.097 -6.658 -33.402 1 300 286 LYS D N 1
ATOM 8633 C CA . LYS D 2 193 ? 27.157 -7.466 -32.859 1 300 286 LYS D CA 1
ATOM 8634 C C . LYS D 2 193 ? 26.548 -8.867 -32.714 1 300 286 LYS D C 1
ATOM 8635 O O . LYS D 2 193 ? 25.425 -9.012 -32.215 1 300 286 LYS D O 1
ATOM 8641 N N . PRO D 2 194 ? 27.236 -9.897 -33.245 1 300 287 PRO D N 1
ATOM 8642 C CA . PRO D 2 194 ? 26.676 -11.261 -33.19 1 300 287 PRO D CA 1
ATOM 8643 C C . PRO D 2 194 ? 26.469 -11.839 -31.759 1 300 287 PRO D C 1
ATOM 8644 O O . PRO D 2 194 ? 27.419 -12.434 -31.19 1 300 287 PRO D O 1
#

Nearest PDB structures (foldseek):
  6xx7-assembly1_A  TM=9.948E-01  e=1.056E-57  Arabidopsis thaliana
  4dgm-assembly1_A  TM=9.972E-01  e=3.016E-55  Zea mays
  2pvl-assembly1_A  TM=9.942E-01  e=8.155E-55  Zea mays
  5ts8-assembly1_A  TM=9.930E-01  e=1.116E-54  Zea mays
  6l23-assembly1_A  TM=9.887E-01  e=3.365E-50  Homo sapiens

Organism: Arabidopsis thaliana (NCBI:txid3702)

GO terms:
  GO:0016301 kinase activity (F, IDA)
  GO:0005634 nucleus (C, IDA)
  GO:0005730 nucleolus (C, IDA)
  GO:0005956 protein kinase CK2 complex (C, IDA)
  GO:0106310 protein serine kinase activity (F, EXP)
  GO:0042752 regulation of circadian rhythm (P, IMP)
  GO:0004674 protein serine/threonine kinase activity (F, IDA)
  GO:0051726 regulation of cell cycle (P, IEP)
  GO:0006281 DNA repair (P, IDA)
  GO:0006325 chromatin organization (P, IEP)
  GO:0006325 chromatin organization (P, IDA)
  GO:0006974 DNA damage response (P, IEP)
  GO:0007623 circadian rhythm (P, IGI)
  GO:0010225 response to UV-C (P, IMP)
  GO:0010332 response to gamma radiation (P, IMP)
  GO:0005515 protein binding (F, IPI)

B-factor: mean 300.0, std 0.0, range [300.0, 300.0]

InterPro domains:
  IPR000719 Protein kinase domain [PF00069] (110-395)
  IPR000719 Protein kinase domain [PS50011] (110-395)
  IPR000719 Protein kinase domain [SM00220] (110-395)
  IPR008271 Serine/threonine-protein kinase, active site [PS00108] (223-235)
  IPR011009 Protein kinase-like domain superfamily [SSF56112] (81-399)
  IPR017441 Protein kinase, ATP binding site [PS00107] (116-139)
  IPR045216 Casein Kinase 2, subunit alpha [PTHR24054] (71-404)
  IPR045216 Casein Kinase 2, subunit alpha [cd14132] (91-395)